Protein AF-0000000073405870 (afdb_homodimer)

Radius of gyration: 26.77 Å; Cα contacts (8 Å, |Δi|>4): 2106; chains: 2; bounding box: 63×82×64 Å

Sequence (888 aa):
MDEDVLTKNLIKQHTFRTWGKQKNWDPLVIKEGKGAYFYDSKGNKYLDFSSQFINVNLGYGNENVIKAIEKQL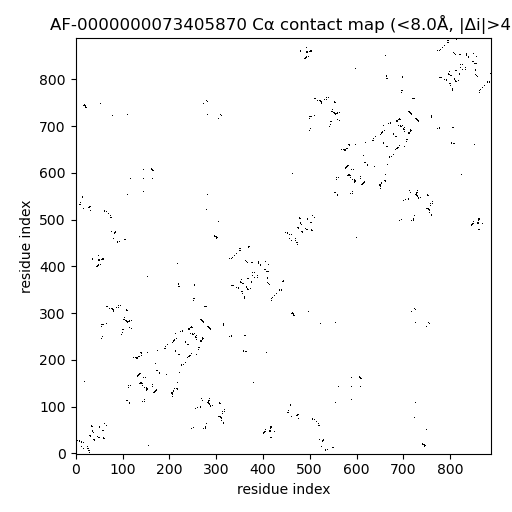ETLQYINPSLGVSIRAEASRALLEVMPKNITKFFFSTSGTEANEAAIKIIRLIKRPSFKILSRYRSYHGSTEGSISLTGDYRRWFVEPNIMPGVVRFPEPYCFRCPLKLKYPDCGIACANYVDYIIKQEKHVAGIIVEPITGTNGVIVPPKEYMPLLRKIAMENDVLFIADEVMTGWGRVGEWFAVNLWGVEPDILTTAKGASASYVPIGITGVSKEIGDFFEDNVFAHGHTFEAHPVSLAAIPAVISEYKRVNLLPHVREMGKYLGKRLNELKERHISIGDVRGVGLFWAVELVKDGKNTPFADYNDKYEGKPILLDLLAKKALESGVFVYNGPSWFIIAPPLVVEKEDIDKGVEALDKVIREADNQYRNMDEDVLTKNLIKQHTFRTWGKQKNWDPLVIKEGKGAYFYDSKGNKYLDFSSQFINVNLGYGNENVIKAIEKQLETLQYINPSLGVSIRAEASRALLEVMPKNITKFFFSTSGTEANEAAIKIIRLIKRPSFKILSRYRSYHGSTEGSISLTGDYRRWFVEPNIMPGVVRFPEPYCFRCPLKLKYPDCGIACANYVDYIIKQEKHVAGIIVEPITGTNGVIVPPKEYMPLLRKIAMENDVLFIADEVMTGWGRVGEWFAVNLWGVEPDILTTAKGASASYVPIGITGVSKEIGDFFEDNVFAHGHTFEAHPVSLAAIPAVISEYKRVNLLPHVREMGKYLGKRLNELKERHISIGDVRGVGLFWAVELVKDGKNTPFADYNDKYEGKPILLDLLAKKALESGVFVYNGPSWFIIAPPLVVEKEDIDKGVEALDKVIREADNQYRN

Organism: Sulfolobus acidocaldarius (strain ATCC 33909 / DSM 639 / JCM 8929 / NBRC 15157 / NCIMB 11770) (NCBI:txid330779)

Nearest PDB structures (foldseek):
  6jix-assembly2_C  TM=9.434E-01  e=3.822E-43  Bifidobacterium catenulatum PV20-2
  5g2p-assembly1_C  TM=9.297E-01  e=1.307E-42  Arthrobacter sp.
  8wqj-assembly1_B  TM=9.115E-01  e=2.966E-39  Shimia marina
  7qzj-assembly1_B  TM=9.170E-01  e=1.684E-37  Streptomyces sp. HPH0547
  7qzj-assembly1_A  TM=8.968E-01  e=9.379E-38  Streptomyces sp. HPH0547

InterPro domains:
  IPR005814 Aminotransferase class-III [PF00202] (27-435)
  IPR005814 Aminotransferase class-III [cd00610] (8-435)
  IPR015421 Pyridoxal phosphate-dependent transferase, major domain [G3DSA:3.40.640.10] (62-326)
  IPR015422 Pyridoxal phosphate-dependent transferase, small domain [G3DSA:3.90.1150.10] (13-433)
  IPR015424 Pyridoxal phosphate-dependent transferase [SSF53383] (21-437)

Secondary structure (DSSP, 8-state):
--HHHHHHHHHHHHBPPTTB-STT--PPEEEEEEBTEEEETT--EEEESSHHHHT-TT-B--HHHHHHHHHHHHH-S---TTSEEHHHHHHHHHHHHHS-TTEEEEEEESSHHHHHHHHHHHHHHHHTT--EEEEESS----SSHHHHHH--SGGGGGTTTSS-S-EEEE----GGG-TT---TTTT-SHHHHHHHHHHHHH--EEEEEE-SS--TTT--PPPTTHHHHHHHHHHHTT-EEEEE-TTTTTTTTSSSSGGGGGT---SEEEE-GGGGTTSS--EEEEEEHHHHHHHHHS-B----TTTT-HHHHTHHHHHHHHHHHTTHHHHHHHHHHHHHHHHHHHHHH-TTEEEEEEETTEEEEEEBSSTT--BS--HHHHHHT---HHHHHHHHHHHTTEE-EE-SSEEEE---TT--HHHHHHHHHHHHHHHHHHHHH---/--HHHHHHHHHHHHBPPTTB-STT--PPEEEEEEBTEEEETT--EEEESSHHHHT-TT-B--HHHHHHHHHHHHH-S---TTSEEHHHHHHHHHHHHHS-TTEEEEEEESSHHHHHHHHHHHHHHHHTT--EEEEESS----SSHHHHHH--SGGGGGTTTSS-S-EEEE----GGG-TT---TTTT-SHHHHHHHHHHHHH--EEEEEE-SS--TTT--PPPTTHHHHHHHHHHHTT-EEEEE-TTTTTTTTSSSSGGGGGT---SEEEE-GGGGTTSS--EEEEEEHHHHHHHHHS-B----TTTT-HHHHTHHHHHHHHHHHTTHHHHHHHHHHHHHHHHHHHHHH-TTEEEEEEETTEEEEEEBSSTT--BS--HHHHHHT---HHHHHHHHHHHTTEE-EE-SSEEEE---TT--HHHHHHHHHHHHHHHHHHHHH---

Solvent-accessible surface area (backbone atoms only — not comparable to full-atom values): 43371 Å² total; per-residue (Å²): 130,57,68,62,55,54,34,42,49,43,35,62,66,24,36,65,44,58,66,27,44,42,56,86,64,76,46,59,47,42,58,34,39,47,45,48,30,36,25,32,76,86,63,52,63,28,41,33,36,9,17,56,84,45,21,25,35,63,26,30,70,50,60,67,36,48,49,37,28,47,52,31,48,71,44,36,31,62,64,49,60,74,45,31,44,62,50,56,23,48,27,45,54,45,44,57,74,61,44,60,84,58,35,54,25,37,42,40,37,44,27,43,32,49,9,40,31,51,50,53,50,51,41,34,66,71,38,57,89,19,54,23,34,36,23,31,41,61,34,80,41,43,53,40,45,41,13,21,46,50,22,26,43,57,69,36,62,74,52,56,86,74,42,42,68,47,66,43,76,45,65,47,61,38,68,94,68,30,84,81,73,54,52,85,72,82,45,70,56,46,55,43,56,47,48,53,54,48,50,71,69,69,50,50,50,19,29,38,46,43,46,72,47,23,53,84,76,53,29,38,64,49,61,84,64,42,62,51,49,42,52,48,47,25,58,77,64,70,25,45,36,33,36,44,28,35,59,39,22,62,30,33,45,34,34,54,36,51,46,60,81,61,72,50,77,53,46,27,41,24,25,16,38,33,49,29,32,37,48,43,59,36,8,30,28,31,25,15,56,69,62,51,55,55,29,35,82,31,66,37,80,45,62,59,85,58,27,62,34,40,27,43,36,30,19,35,40,34,40,55,50,47,40,60,73,67,49,36,41,65,46,17,43,52,50,12,54,51,48,52,52,55,51,50,54,47,40,76,73,30,87,17,44,67,47,73,42,62,46,26,41,38,28,18,46,29,36,17,33,34,92,83,59,42,54,73,34,44,56,66,38,61,70,71,65,51,91,42,69,47,57,53,37,34,50,52,24,38,77,70,28,29,38,54,38,65,46,44,30,28,39,38,44,19,37,12,56,72,56,48,72,67,54,49,49,52,48,52,52,43,48,57,60,44,49,48,59,47,40,71,64,39,44,132,129,57,68,64,57,54,36,42,49,44,35,62,66,25,36,66,45,60,65,27,42,42,56,85,64,77,48,59,46,42,58,36,38,47,45,46,30,36,26,33,78,85,64,53,62,28,40,33,35,8,16,58,84,46,21,26,36,64,25,32,70,50,60,67,37,49,50,37,28,48,51,31,47,72,44,37,30,63,66,49,61,75,45,33,43,61,52,58,24,49,27,44,54,45,46,57,72,60,44,60,84,56,34,52,25,36,44,40,35,45,28,42,32,51,10,40,31,51,50,53,50,51,41,36,64,70,38,57,88,20,53,23,34,37,22,33,43,63,34,80,41,43,54,40,45,41,14,22,47,49,21,28,44,55,71,37,64,73,52,55,86,73,43,42,69,46,65,43,75,44,65,47,63,36,67,94,69,29,85,81,73,54,50,85,74,81,47,70,56,47,53,44,56,47,48,54,55,46,51,71,70,67,50,50,50,19,30,37,46,43,47,70,47,24,55,83,78,54,29,37,66,48,61,85,62,43,62,52,48,42,52,50,47,27,59,76,66,71,23,45,36,33,34,45,28,34,57,39,22,61,30,33,46,34,34,53,35,52,45,63,81,62,72,48,76,54,47,28,41,26,24,16,37,33,48,32,32,36,49,45,60,36,8,31,28,30,25,15,55,68,60,51,55,55,28,36,82,33,66,37,81,43,63,59,87,58,27,63,33,41,27,44,36,30,19,34,39,34,42,55,50,49,39,62,74,67,49,37,39,65,47,17,41,54,50,12,54,51,48,52,52,55,50,50,54,48,40,75,74,29,88,17,44,66,46,73,44,62,45,25,40,36,28,19,47,28,37,15,33,33,91,83,60,42,53,73,34,44,59,68,38,60,70,71,66,50,91,43,70,46,58,54,37,35,50,53,24,39,76,70,27,29,38,54,36,65,44,44,31,29,38,38,43,20,37,13,56,73,59,46,73,69,54,49,50,53,46,51,52,44,48,57,60,43,48,48,60,47,40,72,63,39,44,132

pLDDT: mean 97.73, std 2.88, range [52.06, 98.94]

Structure (mmCIF, N/CA/C/O backbone):
data_AF-0000000073405870-model_v1
#
loop_
_entity.id
_entity.type
_entity.pdbx_description
1 polymer 'Class-III aminotransferase'
#
loop_
_atom_site.group_PDB
_atom_site.id
_atom_site.type_symbol
_atom_site.label_atom_id
_atom_site.label_alt_id
_atom_site.label_comp_id
_atom_site.label_asym_id
_atom_site.label_entity_id
_atom_site.label_seq_id
_atom_site.pdbx_PDB_ins_code
_atom_site.Cartn_x
_atom_site.Cartn_y
_atom_site.Cartn_z
_atom_site.occupancy
_atom_site.B_iso_or_equiv
_atom_site.auth_seq_id
_atom_site.auth_comp_id
_atom_site.auth_asym_id
_atom_site.auth_atom_id
_atom_site.pdbx_PDB_model_num
ATOM 1 N N . MET A 1 1 ? -35.781 8.594 -5.875 1 52.06 1 MET A N 1
ATOM 2 C CA . MET A 1 1 ? -34.844 8.891 -4.773 1 52.06 1 MET A CA 1
ATOM 3 C C . MET A 1 1 ? -33.688 9.734 -5.258 1 52.06 1 MET A C 1
ATOM 5 O O . MET A 1 1 ? -33.156 9.516 -6.359 1 52.06 1 MET A O 1
ATOM 9 N N . ASP A 1 2 ? -33.281 10.844 -4.645 1 81.44 2 ASP A N 1
ATOM 10 C CA . ASP A 1 2 ? -32.188 11.773 -4.902 1 81.44 2 ASP A CA 1
ATOM 11 C C . ASP A 1 2 ? -30.875 11.039 -5.035 1 81.44 2 ASP A C 1
ATOM 13 O O . ASP A 1 2 ? -30.516 10.219 -4.188 1 81.44 2 ASP A O 1
ATOM 17 N N . GLU A 1 3 ? -30.406 11.008 -6.355 1 85.88 3 GLU A N 1
ATOM 18 C CA . GLU A 1 3 ? -29.172 10.312 -6.711 1 85.88 3 GLU A CA 1
ATOM 19 C C . GLU A 1 3 ? -28.109 10.492 -5.637 1 85.88 3 GLU A C 1
ATOM 21 O O . GLU A 1 3 ? -27.344 9.57 -5.355 1 85.88 3 GLU A O 1
ATOM 26 N N . ASP A 1 4 ? -28.203 11.555 -5.012 1 89.06 4 ASP A N 1
ATOM 27 C CA . ASP A 1 4 ? -27.234 11.836 -3.953 1 89.06 4 ASP A CA 1
ATOM 28 C C . ASP A 1 4 ? -27.516 10.992 -2.713 1 89.06 4 ASP A C 1
ATOM 30 O O . ASP A 1 4 ? -26.594 10.523 -2.049 1 89.06 4 ASP A O 1
ATOM 34 N N . VAL A 1 5 ? -28.797 10.859 -2.461 1 91.88 5 VAL A N 1
ATOM 35 C CA . VAL A 1 5 ? -29.188 10.086 -1.294 1 91.88 5 VAL A CA 1
ATOM 36 C C . VAL A 1 5 ? -28.812 8.617 -1.501 1 91.88 5 VAL A C 1
ATOM 38 O O . VAL A 1 5 ? -28.297 7.969 -0.59 1 91.88 5 VAL A O 1
ATOM 41 N N . LEU A 1 6 ? -29.047 8.188 -2.689 1 93.5 6 LEU A N 1
ATOM 42 C CA . LEU A 1 6 ? -28.703 6.805 -3.006 1 93.5 6 LEU A CA 1
ATOM 43 C C . LEU A 1 6 ? -27.188 6.598 -2.912 1 93.5 6 LEU A C 1
ATOM 45 O O . LEU A 1 6 ? -26.734 5.602 -2.348 1 93.5 6 LEU A O 1
ATOM 49 N N . THR A 1 7 ? -26.438 7.539 -3.479 1 95.38 7 THR A N 1
ATOM 50 C CA . THR A 1 7 ? -24.984 7.484 -3.439 1 95.38 7 THR A CA 1
ATOM 51 C C . THR A 1 7 ? -24.484 7.473 -1.998 1 95.38 7 THR A C 1
ATOM 53 O O . THR A 1 7 ? -23.672 6.625 -1.627 1 95.38 7 THR A O 1
ATOM 56 N N . LYS A 1 8 ? -24.969 8.336 -1.172 1 94.75 8 LYS A N 1
ATOM 57 C CA . LYS A 1 8 ? -24.594 8.438 0.233 1 94.75 8 LYS A CA 1
ATOM 58 C C . LYS A 1 8 ? -24.906 7.148 0.987 1 94.75 8 LYS A C 1
ATOM 60 O O . LYS A 1 8 ? -24.094 6.668 1.772 1 94.75 8 LYS A O 1
ATOM 65 N N . ASN A 1 9 ? -26.094 6.625 0.705 1 95.56 9 ASN A N 1
ATOM 66 C CA . ASN A 1 9 ? -26.516 5.414 1.397 1 95.56 9 ASN A CA 1
ATOM 67 C C . ASN A 1 9 ? -25.641 4.223 1.042 1 95.56 9 ASN A C 1
ATOM 69 O O . ASN A 1 9 ? -25.281 3.428 1.913 1 95.56 9 ASN A O 1
ATOM 73 N N . LEU A 1 10 ? -25.312 4.094 -0.218 1 97.25 10 LEU A N 1
ATOM 74 C CA . LEU A 1 10 ? -24.453 3 -0.66 1 97.25 10 LEU A CA 1
ATOM 75 C C . LEU A 1 10 ? -23.078 3.109 -0.038 1 97.25 10 LEU A C 1
ATOM 77 O O . LEU A 1 10 ? -22.5 2.107 0.392 1 97.25 10 LEU A O 1
ATOM 81 N N . ILE A 1 11 ? -22.578 4.32 0.015 1 97.62 11 ILE A N 1
ATOM 82 C CA . ILE A 1 11 ? -21.266 4.543 0.591 1 97.62 11 ILE A CA 1
ATOM 83 C C . ILE A 1 11 ? -21.281 4.203 2.08 1 97.62 11 ILE A C 1
ATOM 85 O O . ILE A 1 11 ? -20.438 3.445 2.564 1 97.62 11 ILE A O 1
ATOM 89 N N . LYS A 1 12 ? -22.25 4.652 2.82 1 97.06 12 LYS A N 1
ATOM 90 C CA . LYS A 1 12 ? -22.344 4.441 4.262 1 97.06 12 LYS A CA 1
ATOM 91 C C . LYS A 1 12 ? -22.5 2.959 4.59 1 97.06 12 LYS A C 1
ATOM 93 O O . LYS A 1 12 ? -21.938 2.471 5.574 1 97.06 12 LYS A O 1
ATOM 98 N N . GLN A 1 13 ? -23.25 2.312 3.746 1 97.38 13 GLN A N 1
ATOM 99 C CA . GLN A 1 13 ? -23.594 0.927 4.035 1 97.38 13 GLN A CA 1
ATOM 100 C C . GLN A 1 13 ? -22.469 -0.022 3.635 1 97.38 13 GLN A C 1
ATOM 102 O O . GLN A 1 13 ? -22.25 -1.048 4.285 1 97.38 13 GLN A O 1
ATOM 107 N N . HIS A 1 14 ? -21.703 0.371 2.594 1 98.5 14 HIS A N 1
ATOM 108 C CA . HIS A 1 14 ? -20.891 -0.674 1.977 1 98.5 14 HIS A CA 1
ATOM 109 C C . HIS A 1 14 ? -19.422 -0.262 1.899 1 98.5 14 HIS A C 1
ATOM 111 O O . HIS A 1 14 ? -18.609 -0.969 1.306 1 98.5 14 HIS A O 1
ATOM 117 N N . THR A 1 15 ? -19.047 0.858 2.449 1 98.31 15 THR A N 1
ATOM 118 C CA . THR A 1 15 ? -17.641 1.235 2.549 1 98.31 15 THR A CA 1
ATOM 119 C C . THR A 1 15 ? -17.297 1.717 3.959 1 98.31 15 THR A C 1
ATOM 121 O O . THR A 1 15 ? -18.203 1.992 4.754 1 98.31 15 THR A O 1
ATOM 124 N N . PHE A 1 16 ? -16.062 1.761 4.305 1 98.12 16 PHE A N 1
ATOM 125 C CA . PHE A 1 16 ? -15.633 2.139 5.645 1 98.12 16 PHE A CA 1
ATOM 126 C C . PHE A 1 16 ? -15.297 3.623 5.707 1 98.12 16 PHE A C 1
ATOM 128 O O . PHE A 1 16 ? -14.625 4.152 4.816 1 98.12 16 PHE A O 1
ATOM 135 N N . ARG A 1 17 ? -15.812 4.281 6.691 1 96.38 17 ARG A N 1
ATOM 136 C CA . ARG A 1 17 ? -15.195 5.52 7.156 1 96.38 17 ARG A CA 1
ATOM 137 C C . ARG A 1 17 ? -13.914 5.238 7.926 1 96.38 17 ARG A C 1
ATOM 139 O O . ARG A 1 17 ? -13.938 4.57 8.961 1 96.38 17 ARG A O 1
ATOM 146 N N . THR A 1 18 ? -12.828 5.758 7.551 1 96.31 18 THR A N 1
ATOM 147 C CA . THR A 1 18 ? -11.531 5.461 8.164 1 96.31 18 THR A CA 1
ATOM 148 C C . THR A 1 18 ? -11.359 6.242 9.461 1 96.31 18 THR A C 1
ATOM 150 O O . THR A 1 18 ? -11.945 7.316 9.633 1 96.31 18 THR A O 1
ATOM 153 N N . TRP A 1 19 ? -10.664 5.613 10.453 1 95.56 19 TRP A N 1
ATOM 154 C CA . TRP A 1 19 ? -10.25 6.188 11.727 1 95.56 19 TRP A CA 1
ATOM 155 C C . TRP A 1 19 ? -11.453 6.684 12.516 1 95.56 19 TRP A C 1
ATOM 157 O O . TRP A 1 19 ? -11.391 7.734 13.164 1 95.56 19 TRP A O 1
ATOM 167 N N . GLY A 1 20 ? -12.531 5.977 12.398 1 94.81 20 GLY A N 1
ATOM 168 C CA . GLY A 1 20 ? -13.719 6.391 13.125 1 94.81 20 GLY A CA 1
ATOM 169 C C . GLY A 1 20 ? -14.812 5.336 13.141 1 94.81 20 GLY A C 1
ATOM 170 O O . GLY A 1 20 ? -14.703 4.316 12.453 1 94.81 20 GLY A O 1
ATOM 171 N N . LYS A 1 21 ? -15.773 5.578 13.969 1 96.38 21 LYS A N 1
ATOM 172 C CA . LYS A 1 21 ? -16.984 4.77 13.953 1 96.38 21 LYS A CA 1
ATOM 173 C C . LYS A 1 21 ? -17.812 5.043 12.695 1 96.38 21 LYS A C 1
ATOM 175 O O . LYS A 1 21 ? -17.75 6.141 12.141 1 96.38 21 LYS A O 1
ATOM 180 N N . GLN A 1 22 ? -18.469 3.992 12.25 1 97.25 22 GLN A N 1
ATOM 181 C CA . GLN A 1 22 ? -19.234 4.141 11.016 1 97.25 22 GLN A CA 1
ATOM 182 C C . GLN A 1 22 ? -20.562 4.852 11.273 1 97.25 22 GLN A C 1
ATOM 184 O O . GLN A 1 22 ? -21.062 5.578 10.414 1 97.25 22 GLN A O 1
ATOM 189 N N . LYS A 1 23 ? -21.031 4.684 12.508 1 94.69 23 LYS A N 1
ATOM 190 C CA . LYS A 1 23 ? -22.328 5.234 12.859 1 94.69 23 LYS A CA 1
ATOM 191 C C . LYS A 1 23 ? -22.344 6.754 12.695 1 94.69 23 LYS A C 1
ATOM 193 O O . LYS A 1 23 ? -21.391 7.434 13.055 1 94.69 23 LYS A O 1
ATOM 198 N N . ASN A 1 24 ? -23.281 7.348 12.062 1 89.88 24 ASN A N 1
ATOM 199 C CA . ASN A 1 24 ? -23.578 8.766 11.922 1 89.88 24 ASN A CA 1
ATOM 200 C C . ASN A 1 24 ? -22.719 9.414 10.836 1 89.88 24 ASN A C 1
ATOM 202 O O . ASN A 1 24 ? -22.75 10.633 10.656 1 89.88 24 ASN A O 1
ATOM 206 N N . TRP A 1 25 ? -21.812 8.641 10.234 1 94 25 TRP A N 1
ATOM 207 C CA . TRP A 1 25 ? -21.109 9.164 9.062 1 94 25 TRP A CA 1
ATOM 208 C C . TRP A 1 25 ? -22.109 9.625 8 1 94 25 TRP A C 1
ATOM 210 O O . TRP A 1 25 ? -23.047 8.906 7.664 1 94 25 TRP A O 1
ATOM 220 N N . ASP A 1 26 ? -22.047 10.859 7.547 1 93.31 26 ASP A N 1
ATOM 221 C CA . ASP A 1 26 ? -22.891 11.445 6.504 1 93.31 26 ASP A CA 1
ATOM 222 C C . ASP A 1 26 ? -22.047 12.219 5.492 1 93.31 26 ASP A C 1
ATOM 224 O O . ASP A 1 26 ? -22 13.453 5.531 1 93.31 26 ASP A O 1
ATOM 228 N N . PRO A 1 27 ? -21.469 11.539 4.531 1 94.31 27 PRO A N 1
ATOM 229 C CA . PRO A 1 27 ? -20.5 12.18 3.643 1 94.31 27 PRO A CA 1
ATOM 230 C C . PRO A 1 27 ? -21.156 13.109 2.627 1 94.31 27 PRO A C 1
ATOM 232 O O . PRO A 1 27 ? -22.172 12.758 2.029 1 94.31 27 PRO A O 1
ATOM 235 N N . LEU A 1 28 ? -20.578 14.266 2.451 1 95.25 28 LEU A N 1
ATOM 236 C CA . LEU A 1 28 ? -20.938 15.164 1.361 1 95.25 28 LEU A CA 1
ATOM 237 C C . LEU A 1 28 ? -20.5 14.586 0.017 1 95.25 28 LEU A C 1
ATOM 239 O O . LEU A 1 28 ? -19.344 14.188 -0.151 1 95.25 28 LEU A O 1
ATOM 243 N N . VAL A 1 29 ? -21.375 14.516 -0.941 1 96.75 29 VAL A N 1
ATOM 244 C CA . VAL A 1 29 ? -21.062 13.922 -2.234 1 96.75 29 VAL A CA 1
ATOM 245 C C . VAL A 1 29 ? -20.469 14.977 -3.162 1 96.75 29 VAL A C 1
ATOM 247 O O . VAL A 1 29 ? -21.125 15.977 -3.469 1 96.75 29 VAL A O 1
ATOM 250 N N . ILE A 1 30 ? -19.266 14.734 -3.631 1 97.94 30 ILE A N 1
ATOM 251 C CA . ILE A 1 30 ? -18.531 15.68 -4.465 1 97.94 30 ILE A CA 1
ATOM 252 C C . ILE A 1 30 ? -18.609 15.234 -5.926 1 97.94 30 ILE A C 1
ATOM 254 O O . ILE A 1 30 ? -18.516 14.039 -6.227 1 97.94 30 ILE A O 1
ATOM 258 N N . LYS A 1 31 ? -18.656 16.188 -6.797 1 96.44 31 LYS A N 1
ATOM 259 C CA . LYS A 1 31 ? -18.859 15.891 -8.211 1 96.44 31 LYS A CA 1
ATOM 260 C C . LYS A 1 31 ? -17.609 16.188 -9.023 1 96.44 31 LYS A C 1
ATOM 262 O O . LYS A 1 31 ? -17.266 15.445 -9.953 1 96.44 31 LYS A O 1
ATOM 267 N N . GLU A 1 32 ? -16.984 17.25 -8.719 1 97.31 32 GLU A N 1
ATOM 268 C CA . GLU A 1 32 ? -15.836 17.672 -9.516 1 97.31 32 GLU A CA 1
ATOM 269 C C . GLU A 1 32 ? -14.93 18.609 -8.734 1 97.31 32 GLU A C 1
ATOM 271 O O . GLU A 1 32 ? -15.258 19.016 -7.617 1 97.31 32 GLU A O 1
ATOM 276 N N . GLY A 1 33 ? -13.727 18.844 -9.234 1 97.56 33 GLY A N 1
ATOM 277 C CA . GLY A 1 33 ? -12.781 19.797 -8.695 1 97.56 33 GLY A CA 1
ATOM 278 C C . GLY A 1 33 ? -12.023 20.562 -9.766 1 97.56 33 GLY A C 1
ATOM 279 O O . GLY A 1 33 ? -11.828 20.062 -10.867 1 97.56 33 GLY A O 1
ATOM 280 N N . LYS A 1 34 ? -11.648 21.766 -9.484 1 97.81 34 LYS A N 1
ATOM 281 C CA . LYS A 1 34 ? -10.875 22.625 -10.375 1 97.81 34 LYS A CA 1
ATOM 282 C C . LYS A 1 34 ? -10.023 23.625 -9.586 1 97.81 34 LYS A C 1
ATOM 284 O O . LYS A 1 34 ? -10.547 24.359 -8.742 1 97.81 34 LYS A O 1
ATOM 289 N N . GLY A 1 35 ? -8.758 23.641 -9.938 1 97.88 35 GLY A N 1
ATOM 290 C CA . GLY A 1 35 ? -7.883 24.531 -9.188 1 97.88 35 GLY A CA 1
ATOM 291 C C . GLY A 1 35 ? -7.848 24.234 -7.703 1 97.88 35 GLY A C 1
ATOM 292 O O . GLY A 1 35 ? -7.613 23.094 -7.305 1 97.88 35 GLY A O 1
ATOM 293 N N . ALA A 1 36 ? -8.125 25.25 -6.902 1 98.69 36 ALA A N 1
ATOM 294 C CA . ALA A 1 36 ? -8.078 25.078 -5.453 1 98.69 36 ALA A CA 1
ATOM 295 C C . ALA A 1 36 ? -9.469 24.797 -4.891 1 98.69 36 ALA A C 1
ATOM 297 O O . ALA A 1 36 ? -9.672 24.859 -3.676 1 98.69 36 ALA A O 1
ATOM 298 N N . TYR A 1 37 ? -10.438 24.422 -5.824 1 98.69 37 TYR A N 1
ATOM 299 C CA . TYR A 1 37 ? -11.828 24.281 -5.391 1 98.69 37 TYR A CA 1
ATOM 300 C C . TYR A 1 37 ? -12.391 22.922 -5.793 1 98.69 37 TYR A C 1
ATOM 302 O O . TYR A 1 37 ? -11.914 22.312 -6.746 1 98.69 37 TYR A O 1
ATOM 310 N N . PHE A 1 38 ? -13.281 22.438 -5.02 1 98.44 38 PHE A N 1
ATOM 311 C CA . PHE A 1 38 ? -14.117 21.312 -5.434 1 98.44 38 PHE A CA 1
ATOM 312 C C . PHE A 1 38 ? -15.594 21.641 -5.258 1 98.44 38 PHE A C 1
ATOM 314 O O . PHE A 1 38 ? -15.945 22.641 -4.625 1 98.44 38 PHE A O 1
ATOM 321 N N . TYR A 1 39 ? -16.484 20.875 -5.859 1 98.25 39 TYR A N 1
ATOM 322 C CA . TYR A 1 39 ? -17.906 21.156 -5.969 1 98.25 39 TYR A CA 1
ATOM 323 C C . TYR A 1 39 ? -18.734 19.938 -5.621 1 98.25 39 TYR A C 1
ATOM 325 O O . TYR A 1 39 ? -18.391 18.812 -6.008 1 98.25 39 TYR A O 1
ATOM 333 N N . ASP A 1 40 ? -19.797 20.172 -4.867 1 96.88 40 ASP A N 1
ATOM 334 C CA . ASP A 1 40 ? -20.672 19.047 -4.555 1 96.88 40 ASP A CA 1
ATOM 335 C C . ASP A 1 40 ? -21.703 18.844 -5.652 1 96.88 40 ASP A C 1
ATOM 337 O O . ASP A 1 40 ? -21.672 19.516 -6.68 1 96.88 40 ASP A O 1
ATOM 341 N N . SER A 1 41 ? -22.516 17.859 -5.457 1 91.94 41 SER A N 1
ATOM 342 C CA . SER A 1 41 ? -23.469 17.438 -6.477 1 91.94 41 SER A CA 1
ATOM 343 C C . SER A 1 41 ? -24.531 18.516 -6.707 1 91.94 41 SER A C 1
ATOM 345 O O . SER A 1 41 ? -25.219 18.5 -7.727 1 91.94 41 SER A O 1
ATOM 347 N N . LYS A 1 42 ? -24.688 19.484 -5.805 1 92.75 42 LYS A N 1
ATOM 348 C CA . LYS A 1 42 ? -25.672 20.562 -5.934 1 92.75 42 LYS A CA 1
ATOM 349 C C . LYS A 1 42 ? -25.031 21.812 -6.52 1 92.75 42 LYS A C 1
ATOM 351 O O . LYS A 1 42 ? -25.719 22.828 -6.727 1 92.75 42 LYS A O 1
ATOM 356 N N . GLY A 1 43 ? -23.766 21.781 -6.691 1 94.94 43 GLY A N 1
ATOM 357 C CA . GLY A 1 43 ? -23.078 22.891 -7.32 1 94.94 43 GLY A CA 1
ATOM 358 C C . GLY A 1 43 ? -22.438 23.844 -6.324 1 94.94 43 GLY A C 1
ATOM 359 O O . GLY A 1 43 ? -21.859 24.859 -6.711 1 94.94 43 GLY A O 1
ATOM 360 N N . ASN A 1 44 ? -22.547 23.562 -5.027 1 97.75 44 ASN A N 1
ATOM 361 C CA . ASN A 1 44 ? -21.859 24.375 -4.031 1 97.75 44 ASN A CA 1
ATOM 362 C C . ASN A 1 44 ? -20.344 24.266 -4.176 1 97.75 44 ASN A C 1
ATOM 364 O O . ASN A 1 44 ? -19.812 23.188 -4.43 1 97.75 44 ASN A O 1
ATOM 368 N N . LYS A 1 45 ? -19.781 25.391 -4.012 1 98.25 45 LYS A N 1
ATOM 369 C CA . LYS A 1 45 ? -18.344 25.516 -4.199 1 98.25 45 LYS A CA 1
ATOM 370 C C . LYS A 1 45 ? -17.609 25.547 -2.857 1 98.25 45 LYS A C 1
ATOM 372 O O . LYS A 1 45 ? -18.031 26.25 -1.936 1 98.25 45 LYS A O 1
ATOM 377 N N . TYR A 1 46 ? -16.484 24.781 -2.781 1 98.75 46 TYR A N 1
ATOM 378 C CA . TYR A 1 46 ? -15.695 24.719 -1.554 1 98.75 46 TYR A CA 1
ATOM 379 C C . TYR A 1 46 ? -14.227 25 -1.835 1 98.75 46 TYR A C 1
ATOM 381 O O . TYR A 1 46 ? -13.617 24.359 -2.697 1 98.75 46 TYR A O 1
ATOM 389 N N . LEU A 1 47 ? -13.672 25.984 -1.127 1 98.88 47 LEU A N 1
ATOM 390 C CA . LEU A 1 47 ? -12.227 26.188 -1.146 1 98.88 47 LEU A CA 1
ATOM 391 C C . LEU A 1 47 ? -11.523 25.094 -0.354 1 98.88 47 LEU A C 1
ATOM 393 O O . LEU A 1 47 ? -11.836 24.859 0.815 1 98.88 47 LEU A O 1
ATOM 397 N N . ASP A 1 48 ? -10.656 24.406 -1.011 1 98.81 48 ASP A N 1
ATOM 398 C CA . ASP A 1 48 ? -9.812 23.438 -0.31 1 98.81 48 ASP A CA 1
ATOM 399 C C . ASP A 1 48 ? -8.656 24.141 0.409 1 98.81 48 ASP A C 1
ATOM 401 O O . ASP A 1 48 ? -7.609 24.391 -0.186 1 98.81 48 ASP A O 1
ATOM 405 N N . PHE A 1 49 ? -8.812 24.344 1.646 1 98.88 49 PHE A N 1
ATOM 406 C CA . PHE A 1 49 ? -7.848 25.156 2.373 1 98.88 49 PHE A CA 1
ATOM 407 C C . PHE A 1 49 ? -6.852 24.281 3.121 1 98.88 49 PHE A C 1
ATOM 409 O O . PHE A 1 49 ? -6.062 24.781 3.93 1 98.88 49 PHE A O 1
ATOM 416 N N . SER A 1 50 ? -6.852 22.969 2.828 1 98.69 50 SER A N 1
ATOM 417 C CA . SER A 1 50 ? -5.871 22.062 3.412 1 98.69 50 SER A CA 1
ATOM 418 C C . SER A 1 50 ? -5.395 21.031 2.389 1 98.69 50 SER A C 1
ATOM 420 O O . SER A 1 50 ? -4.738 20.047 2.746 1 98.69 50 SER A O 1
ATOM 422 N N . SER A 1 51 ? -5.812 21.219 1.098 1 98.5 51 SER A N 1
ATOM 423 C CA . SER A 1 51 ? -5.473 20.234 0.071 1 98.5 51 SER A CA 1
ATOM 424 C C . SER A 1 51 ? -5.953 18.844 0.454 1 98.5 51 SER A C 1
ATOM 426 O O . SER A 1 51 ? -5.234 17.859 0.271 1 98.5 51 SER A O 1
ATOM 428 N N . GLN A 1 52 ? -7.141 18.812 1.042 1 97.62 52 GLN A N 1
ATOM 429 C CA . GLN A 1 52 ? -7.68 17.547 1.539 1 97.62 52 GLN A CA 1
ATOM 430 C C . GLN A 1 52 ? -6.828 17 2.682 1 97.62 52 GLN A C 1
ATOM 432 O O . GLN A 1 52 ? -6.715 17.625 3.736 1 97.62 52 GLN A O 1
ATOM 437 N N . PHE A 1 53 ? -6.066 15.93 2.516 1 96.56 53 PHE A N 1
ATOM 438 C CA . PHE A 1 53 ? -5.098 15.43 3.484 1 96.56 53 PHE A CA 1
ATOM 439 C C . PHE A 1 53 ? -3.689 15.891 3.135 1 96.56 53 PHE A C 1
ATOM 441 O O . PHE A 1 53 ? -2.754 15.094 3.115 1 96.56 53 PHE A O 1
ATOM 448 N N . ILE A 1 54 ? -3.605 17.188 2.75 1 97.88 54 ILE A N 1
ATOM 449 C CA . ILE A 1 54 ? -2.322 17.812 2.453 1 97.88 54 ILE A CA 1
ATOM 450 C C . ILE A 1 54 ? -1.647 17.078 1.294 1 97.88 54 ILE A C 1
ATOM 452 O O . ILE A 1 54 ? -0.472 16.719 1.382 1 97.88 54 ILE A O 1
ATOM 456 N N . ASN A 1 55 ? -2.432 16.891 0.183 1 97.38 55 ASN A N 1
ATOM 457 C CA . ASN A 1 55 ? -1.835 16.031 -0.836 1 97.38 55 ASN A CA 1
ATOM 458 C C . ASN A 1 55 ? -2.184 16.516 -2.244 1 97.38 55 ASN A C 1
ATOM 460 O O . ASN A 1 55 ? -1.565 16.078 -3.221 1 97.38 55 ASN A O 1
ATOM 464 N N . VAL A 1 56 ? -3.15 17.422 -2.418 1 98.12 56 VAL A N 1
ATOM 465 C CA . VAL A 1 56 ? -3.51 17.891 -3.75 1 98.12 56 VAL A CA 1
ATOM 466 C C . VAL A 1 56 ? -2.732 19.172 -4.07 1 98.12 56 VAL A C 1
ATOM 468 O O . VAL A 1 56 ? -3.328 20.219 -4.328 1 98.12 56 VAL A O 1
ATOM 471 N N . ASN A 1 57 ? -1.446 18.984 -4.223 1 98.44 57 ASN A N 1
ATOM 472 C CA . ASN A 1 57 ? -0.516 20.109 -4.32 1 98.44 57 ASN A CA 1
ATOM 473 C C . ASN A 1 57 ? -0.776 20.938 -5.57 1 98.44 57 ASN A C 1
ATOM 475 O O . ASN A 1 57 ? -0.767 22.172 -5.516 1 98.44 57 ASN A O 1
ATOM 479 N N . LEU A 1 58 ? -1.072 20.328 -6.703 1 98.62 58 LEU A N 1
ATOM 480 C CA . LEU A 1 58 ? -1.26 21.047 -7.961 1 98.62 58 LEU A CA 1
ATOM 481 C C . LEU A 1 58 ? -2.73 21.391 -8.18 1 98.62 58 LEU A C 1
ATOM 483 O O . LEU A 1 58 ? -3.119 21.812 -9.266 1 98.62 58 LEU A O 1
ATOM 487 N N . GLY A 1 59 ? -3.537 21.203 -7.113 1 98.44 59 GLY A N 1
ATOM 488 C CA . GLY A 1 59 ? -4.965 21.438 -7.258 1 98.44 59 GLY A CA 1
ATOM 489 C C . GLY A 1 59 ? -5.652 20.391 -8.109 1 98.44 59 GLY A C 1
ATOM 490 O O . GLY A 1 59 ? -5.074 19.328 -8.398 1 98.44 59 GLY A O 1
ATOM 491 N N . TYR A 1 60 ? -6.906 20.688 -8.445 1 98.44 60 TYR A N 1
ATOM 492 C CA . TYR A 1 60 ? -7.742 19.766 -9.211 1 98.44 60 TYR A CA 1
ATOM 493 C C . TYR A 1 60 ? -7.719 20.094 -10.695 1 98.44 60 TYR A C 1
ATOM 495 O O . TYR A 1 60 ? -7.691 21.281 -11.07 1 98.44 60 TYR A O 1
ATOM 503 N N . GLY A 1 61 ? -7.664 19.078 -11.492 1 98.25 61 GLY A N 1
ATOM 504 C CA . GLY A 1 61 ? -7.938 19.234 -12.914 1 98.25 61 GLY A CA 1
ATOM 505 C C . GLY A 1 61 ? -6.734 19.719 -13.703 1 98.25 61 GLY A C 1
ATOM 506 O O . GLY A 1 61 ? -6.887 20.328 -14.758 1 98.25 61 GLY A O 1
ATOM 507 N N . ASN A 1 62 ? -5.512 19.547 -13.219 1 98.56 62 ASN A N 1
ATOM 508 C CA . ASN A 1 62 ? -4.348 19.906 -14.023 1 98.56 62 ASN A CA 1
ATOM 509 C C . ASN A 1 62 ? -4.27 19.078 -15.305 1 98.56 62 ASN A C 1
ATOM 511 O O . ASN A 1 62 ? -3.963 17.875 -15.25 1 98.56 62 ASN A O 1
ATOM 515 N N . GLU A 1 63 ? -4.414 19.688 -16.406 1 98.31 63 GLU A N 1
ATOM 516 C CA . GLU A 1 63 ? -4.578 19 -17.688 1 98.31 63 GLU A CA 1
ATOM 517 C C . GLU A 1 63 ? -3.281 18.312 -18.109 1 98.31 63 GLU A C 1
ATOM 519 O O . GLU A 1 63 ? -3.309 17.234 -18.703 1 98.31 63 GLU A O 1
ATOM 524 N N . ASN A 1 64 ? -2.168 18.953 -17.875 1 98.44 64 ASN A N 1
ATOM 525 C CA . ASN A 1 64 ? -0.886 18.391 -18.281 1 98.44 64 ASN A CA 1
ATOM 526 C C . ASN A 1 64 ? -0.602 17.078 -17.578 1 98.44 64 ASN A C 1
ATOM 528 O O . ASN A 1 64 ? -0.153 16.109 -18.203 1 98.44 64 ASN A O 1
ATOM 532 N N . VAL A 1 65 ? -0.853 17.016 -16.297 1 98.81 65 VAL A N 1
ATOM 533 C CA . VAL A 1 65 ? -0.627 15.805 -15.531 1 98.81 65 VAL A CA 1
ATOM 534 C C . VAL A 1 65 ? -1.626 14.727 -15.961 1 98.81 65 VAL A C 1
ATOM 536 O O . VAL A 1 65 ? -1.256 13.57 -16.156 1 98.81 65 VAL A O 1
ATOM 539 N N . ILE A 1 66 ? -2.91 15.117 -16.141 1 98.88 66 ILE A N 1
ATOM 540 C CA . ILE A 1 66 ? -3.953 14.188 -16.562 1 98.88 66 ILE A CA 1
ATOM 541 C C . ILE A 1 66 ? -3.574 13.57 -17.906 1 98.88 66 ILE A C 1
ATOM 543 O O . ILE A 1 66 ? -3.627 12.344 -18.062 1 98.88 66 ILE A O 1
ATOM 547 N N . LYS A 1 67 ? -3.133 14.344 -18.828 1 98.81 67 LYS A N 1
ATOM 548 C CA . LYS A 1 67 ? -2.795 13.867 -20.172 1 98.81 67 LYS A CA 1
ATOM 549 C C . LYS A 1 67 ? -1.605 12.914 -20.125 1 98.81 67 LYS A C 1
ATOM 551 O O . LYS A 1 67 ? -1.547 11.953 -20.906 1 98.81 67 LYS A O 1
ATOM 556 N N . ALA A 1 68 ? -0.628 13.188 -19.297 1 98.88 68 ALA A N 1
ATOM 557 C CA . ALA A 1 68 ? 0.523 12.297 -19.156 1 98.88 68 ALA A CA 1
ATOM 558 C C . ALA A 1 68 ? 0.096 10.914 -18.672 1 98.88 68 ALA A C 1
ATOM 560 O O . ALA A 1 68 ? 0.594 9.898 -19.156 1 98.88 68 ALA A O 1
ATOM 561 N N . ILE A 1 69 ? -0.813 10.867 -17.719 1 98.88 69 ILE A N 1
ATOM 562 C CA . ILE A 1 69 ? -1.309 9.602 -17.172 1 98.88 69 ILE A CA 1
ATOM 563 C C . ILE A 1 69 ? -2.123 8.867 -18.234 1 98.88 69 ILE A C 1
ATOM 565 O O . ILE A 1 69 ? -1.97 7.66 -18.422 1 98.88 69 ILE A O 1
ATOM 569 N N . GLU A 1 70 ? -2.979 9.625 -18.953 1 98.88 70 GLU A N 1
ATOM 570 C CA . GLU A 1 70 ? -3.801 9.031 -20 1 98.88 70 GLU A CA 1
ATOM 571 C C . GLU A 1 70 ? -2.938 8.43 -21.109 1 98.88 70 GLU A C 1
ATOM 573 O O . GLU A 1 70 ? -3.221 7.332 -21.594 1 98.88 70 GLU A O 1
ATOM 578 N N . LYS A 1 71 ? -1.92 9.141 -21.5 1 98.69 71 LYS A N 1
ATOM 579 C CA . LYS A 1 71 ? -1.024 8.648 -22.531 1 98.69 71 LYS A CA 1
ATOM 580 C C . LYS A 1 71 ? -0.398 7.312 -22.141 1 98.69 71 LYS A C 1
ATOM 582 O O . LYS A 1 71 ? -0.324 6.391 -22.953 1 98.69 71 LYS A O 1
ATOM 587 N N . GLN A 1 72 ? 0.067 7.199 -20.938 1 98.62 72 GLN A N 1
ATOM 588 C CA . GLN A 1 72 ? 0.652 5.949 -20.469 1 98.62 72 GLN A CA 1
ATOM 589 C C . GLN A 1 72 ? -0.385 4.828 -20.453 1 98.62 72 GLN A C 1
ATOM 591 O O . GLN A 1 72 ? -0.079 3.686 -20.781 1 98.62 72 GLN A O 1
ATOM 596 N N . LEU A 1 73 ? -1.617 5.137 -19.984 1 98.56 73 LEU A N 1
ATOM 597 C CA . LEU A 1 73 ? -2.711 4.172 -19.969 1 98.56 73 LEU A CA 1
ATOM 598 C C . LEU A 1 73 ? -2.955 3.596 -21.359 1 98.56 73 LEU A C 1
ATOM 600 O O . LEU A 1 73 ? -3.262 2.41 -21.5 1 98.56 73 LEU A O 1
ATOM 604 N N . GLU A 1 74 ? -2.809 4.402 -22.328 1 97.94 74 GLU A N 1
ATOM 605 C CA . GLU A 1 74 ? -3.078 3.992 -23.703 1 97.94 74 GLU A CA 1
ATOM 606 C C . GLU A 1 74 ? -1.91 3.199 -24.281 1 97.94 74 GLU A C 1
ATOM 608 O O . GLU A 1 74 ? -2.098 2.375 -25.172 1 97.94 74 GLU A O 1
ATOM 613 N N . THR A 1 75 ? -0.732 3.416 -23.766 1 97 75 THR A N 1
ATOM 614 C CA . THR A 1 75 ? 0.477 2.82 -24.328 1 97 75 THR A CA 1
ATOM 615 C C . THR A 1 75 ? 0.745 1.454 -23.703 1 97 75 THR A C 1
ATOM 617 O O . THR A 1 75 ? 0.89 0.458 -24.422 1 97 75 THR A O 1
ATOM 620 N N . LEU A 1 76 ? 0.837 1.386 -22.406 1 98 76 LEU A N 1
ATOM 621 C CA . LEU A 1 76 ? 1.145 0.186 -21.641 1 98 76 LEU A CA 1
ATOM 622 C C . LEU A 1 76 ? 0.698 0.34 -20.188 1 98 76 LEU A C 1
ATOM 624 O O . LEU A 1 76 ? 1.29 1.112 -19.438 1 98 76 LEU A O 1
ATOM 628 N N . GLN A 1 77 ? -0.254 -0.445 -19.812 1 98.12 77 GLN A N 1
ATOM 629 C CA . GLN A 1 77 ? -0.903 -0.279 -18.516 1 98.12 77 GLN A CA 1
ATOM 630 C C . GLN A 1 77 ? -0.084 -0.926 -17.406 1 98.12 77 GLN A C 1
ATOM 632 O O . GLN A 1 77 ? 0.01 -0.385 -16.297 1 98.12 77 GLN A O 1
ATOM 637 N N . TYR A 1 78 ? 0.491 -2.031 -17.703 1 98.19 78 TYR A N 1
ATOM 638 C CA . TYR A 1 78 ? 1.229 -2.783 -16.688 1 98.19 78 TYR A CA 1
ATOM 639 C C . TYR A 1 78 ? 2.344 -3.604 -17.328 1 98.19 78 TYR A C 1
ATOM 641 O O . TYR A 1 78 ? 2.197 -4.098 -18.453 1 98.19 78 TYR A O 1
ATOM 649 N N . ILE A 1 79 ? 3.395 -3.729 -16.609 1 97.25 79 ILE A N 1
ATOM 650 C CA . ILE A 1 79 ? 4.422 -4.703 -16.953 1 97.25 79 ILE A CA 1
ATOM 651 C C . ILE A 1 79 ? 5.156 -5.152 -15.695 1 97.25 79 ILE A C 1
ATOM 653 O O . ILE A 1 79 ? 5.316 -4.371 -14.75 1 97.25 79 ILE A O 1
ATOM 657 N N . ASN A 1 80 ? 5.543 -6.363 -15.648 1 96.38 80 ASN A N 1
ATOM 658 C CA . ASN A 1 80 ? 6.289 -6.953 -14.539 1 96.38 80 ASN A CA 1
ATOM 659 C C . ASN A 1 80 ? 7.488 -6.094 -14.148 1 96.38 80 ASN A C 1
ATOM 661 O O . ASN A 1 80 ? 8.273 -5.691 -15.008 1 96.38 80 ASN A O 1
ATOM 665 N N . PRO A 1 81 ? 7.699 -5.891 -12.844 1 94.5 81 PRO A N 1
ATOM 666 C CA . PRO A 1 81 ? 8.773 -5 -12.398 1 94.5 81 PRO A CA 1
ATOM 667 C C . PRO A 1 81 ? 10.156 -5.516 -12.773 1 94.5 81 PRO A C 1
ATOM 669 O O . PRO A 1 81 ? 11.133 -4.758 -12.742 1 94.5 81 PRO A O 1
ATOM 672 N N . SER A 1 82 ? 10.305 -6.785 -13.078 1 94.38 82 SER A N 1
ATOM 673 C CA . SER A 1 82 ? 11.602 -7.316 -13.484 1 94.38 82 SER A CA 1
ATOM 674 C C . SER A 1 82 ? 11.953 -6.883 -14.906 1 94.38 82 SER A C 1
ATOM 676 O O . SER A 1 82 ? 13.109 -6.988 -15.328 1 94.38 82 SER A O 1
ATOM 678 N N . LEU A 1 83 ? 10.93 -6.402 -15.656 1 96.19 83 LEU A N 1
ATOM 679 C CA . LEU A 1 83 ? 11.125 -5.891 -17 1 96.19 83 LEU A CA 1
ATOM 680 C C . LEU A 1 83 ? 11.25 -4.371 -17 1 96.19 83 LEU A C 1
ATOM 682 O O . LEU A 1 83 ? 11.055 -3.732 -15.961 1 96.19 83 LEU A O 1
ATOM 686 N N . GLY A 1 84 ? 11.734 -3.848 -18.156 1 95.62 84 GLY A N 1
ATOM 687 C CA . GLY A 1 84 ? 11.93 -2.41 -18.266 1 95.62 84 GLY A CA 1
ATOM 688 C C . GLY A 1 84 ? 10.844 -1.718 -19.062 1 95.62 84 GLY A C 1
ATOM 689 O O . GLY A 1 84 ? 10.227 -2.326 -19.938 1 95.62 84 GLY A O 1
ATOM 690 N N . VAL A 1 85 ? 10.594 -0.561 -18.734 1 96.81 85 VAL A N 1
ATOM 691 C CA . VAL A 1 85 ? 9.711 0.325 -19.5 1 96.81 85 VAL A CA 1
ATOM 692 C C . VAL A 1 85 ? 10.266 1.749 -19.469 1 96.81 85 VAL A C 1
ATOM 694 O O . VAL A 1 85 ? 10.828 2.184 -18.469 1 96.81 85 VAL A O 1
ATOM 697 N N . SER A 1 86 ? 10.102 2.502 -20.516 1 97.44 86 SER A N 1
ATOM 698 C CA . SER A 1 86 ? 10.711 3.816 -20.672 1 97.44 86 SER A CA 1
ATOM 699 C C . SER A 1 86 ? 10.258 4.777 -19.578 1 97.44 86 SER A C 1
ATOM 701 O O . SER A 1 86 ? 11.039 5.609 -19.109 1 97.44 86 SER A O 1
ATOM 703 N N . ILE A 1 87 ? 9.023 4.684 -19.188 1 98.38 87 ILE A N 1
ATOM 704 C CA . ILE A 1 87 ? 8.469 5.641 -18.234 1 98.38 87 ILE A CA 1
ATOM 705 C C . ILE A 1 87 ? 9.164 5.484 -16.875 1 98.38 87 ILE A C 1
ATOM 707 O O . ILE A 1 87 ? 9.289 6.449 -16.125 1 98.38 87 ILE A O 1
ATOM 711 N N . ARG A 1 88 ? 9.617 4.32 -16.531 1 98.31 88 ARG A N 1
ATOM 712 C CA . ARG A 1 88 ? 10.367 4.121 -15.297 1 98.31 88 ARG A CA 1
ATOM 713 C C . ARG A 1 88 ? 11.688 4.879 -15.328 1 98.31 88 ARG A C 1
ATOM 715 O O . ARG A 1 88 ? 12.086 5.484 -14.328 1 98.31 88 ARG A O 1
ATOM 722 N N . ALA A 1 89 ? 12.352 4.82 -16.422 1 98.19 89 ALA A N 1
ATOM 723 C CA . ALA A 1 89 ? 13.586 5.578 -16.609 1 98.19 89 ALA A CA 1
ATOM 724 C C . ALA A 1 89 ? 13.328 7.078 -16.547 1 98.19 89 ALA A C 1
ATOM 726 O O . ALA A 1 89 ? 14.086 7.82 -15.922 1 98.19 89 ALA A O 1
ATOM 727 N N . GLU A 1 90 ? 12.289 7.496 -17.219 1 98.56 90 GLU A N 1
ATOM 728 C CA . GLU A 1 90 ? 11.938 8.914 -17.25 1 98.56 90 GLU A CA 1
ATOM 729 C C . GLU A 1 90 ? 11.609 9.43 -15.844 1 98.56 90 GLU A C 1
ATOM 731 O O . GLU A 1 90 ? 12.031 10.523 -15.469 1 98.56 90 GLU A O 1
ATOM 736 N N . ALA A 1 91 ? 10.875 8.625 -15.133 1 98.81 91 ALA A N 1
ATOM 737 C CA . ALA A 1 91 ? 10.539 9 -13.758 1 98.81 91 ALA A CA 1
ATOM 738 C C . ALA A 1 91 ? 11.789 9.117 -12.898 1 98.81 91 ALA A C 1
ATOM 740 O O . ALA A 1 91 ? 11.93 10.062 -12.125 1 98.81 91 ALA A O 1
ATOM 741 N N . SER A 1 92 ? 12.664 8.164 -13 1 98.62 92 SER A N 1
ATOM 742 C CA . SER A 1 92 ? 13.906 8.188 -12.234 1 98.62 92 SER A CA 1
ATOM 743 C C . SER A 1 92 ? 14.75 9.414 -12.57 1 98.62 92 SER A C 1
ATOM 745 O O . SER A 1 92 ? 15.297 10.055 -11.68 1 98.62 92 SER A O 1
ATOM 747 N N . ARG A 1 93 ? 14.836 9.695 -13.844 1 98.44 93 ARG A N 1
ATOM 748 C CA . ARG A 1 93 ? 15.586 10.867 -14.281 1 98.44 93 ARG A CA 1
ATOM 749 C C . ARG A 1 93 ? 15 12.141 -13.695 1 98.44 93 ARG A C 1
ATOM 751 O O . ARG A 1 93 ? 15.734 13.016 -13.227 1 98.44 93 ARG A O 1
ATOM 758 N N . ALA A 1 94 ? 13.719 12.234 -13.781 1 98.88 94 ALA A N 1
ATOM 759 C CA . ALA A 1 94 ? 13.047 13.406 -13.234 1 98.88 94 ALA A CA 1
ATOM 760 C C . ALA A 1 94 ? 13.305 13.539 -11.742 1 98.88 94 ALA A C 1
ATOM 762 O O . ALA A 1 94 ? 13.539 14.648 -11.242 1 98.88 94 ALA A O 1
ATOM 763 N N . LEU A 1 95 ? 13.258 12.453 -11.016 1 98.94 95 LEU A N 1
ATOM 764 C CA . LEU A 1 95 ? 13.477 12.469 -9.57 1 98.94 95 LEU A CA 1
ATOM 765 C C . LEU A 1 95 ? 14.898 12.922 -9.25 1 98.94 95 LEU A C 1
ATOM 767 O O . LEU A 1 95 ? 15.117 13.648 -8.273 1 98.94 95 LEU A O 1
ATOM 771 N N . LEU A 1 96 ? 15.844 12.5 -10.023 1 98.75 96 LEU A N 1
ATOM 772 C CA . LEU A 1 96 ? 17.234 12.867 -9.797 1 98.75 96 LEU A CA 1
ATOM 773 C C . LEU A 1 96 ? 17.422 14.383 -9.883 1 98.75 96 LEU A C 1
ATOM 775 O O . LEU A 1 96 ? 18.375 14.93 -9.312 1 98.75 96 LEU A O 1
ATOM 779 N N . GLU A 1 97 ? 16.516 15.062 -10.516 1 98.31 97 GLU A N 1
ATOM 780 C CA . GLU A 1 97 ? 16.609 16.5 -10.68 1 98.31 97 GLU A CA 1
ATOM 781 C C . GLU A 1 97 ? 16.188 17.234 -9.414 1 98.31 97 GLU A C 1
ATOM 783 O O . GLU A 1 97 ? 16.609 18.359 -9.164 1 98.31 97 GLU A O 1
ATOM 788 N N . VAL A 1 98 ? 15.359 16.594 -8.641 1 98.69 98 VAL A N 1
ATOM 789 C CA . VAL A 1 98 ? 14.719 17.391 -7.605 1 98.69 98 VAL A CA 1
ATOM 790 C C . VAL A 1 98 ? 15.055 16.812 -6.23 1 98.69 98 VAL A C 1
ATOM 792 O O . VAL A 1 98 ? 14.984 17.516 -5.219 1 98.69 98 VAL A O 1
ATOM 795 N N . MET A 1 99 ? 15.469 15.555 -6.148 1 98.69 99 MET A N 1
ATOM 796 C CA . MET A 1 99 ? 15.828 14.922 -4.883 1 98.69 99 MET A CA 1
ATOM 797 C C . MET A 1 99 ? 17.125 15.516 -4.324 1 98.69 99 MET A C 1
ATOM 799 O O . MET A 1 99 ? 17.922 16.062 -5.074 1 98.69 99 MET A O 1
ATOM 803 N N . PRO A 1 100 ? 17.25 15.438 -2.881 1 98.38 100 PRO A N 1
ATOM 804 C CA . PRO A 1 100 ? 18.594 15.703 -2.387 1 98.38 100 PRO A CA 1
ATOM 805 C C . PRO A 1 100 ? 19.672 14.945 -3.174 1 98.38 100 PRO A C 1
ATOM 807 O O . PRO A 1 100 ? 19.453 13.797 -3.576 1 98.38 100 PRO A O 1
ATOM 810 N N . LYS A 1 101 ? 20.828 15.531 -3.375 1 97.62 101 LYS A N 1
ATOM 811 C CA . LYS A 1 101 ? 21.844 15.07 -4.324 1 97.62 101 LYS A CA 1
ATOM 812 C C . LYS A 1 101 ? 22.312 13.664 -3.988 1 97.62 101 LYS A C 1
ATOM 814 O O . LYS A 1 101 ? 22.672 12.891 -4.883 1 97.62 101 LYS A O 1
ATOM 819 N N . ASN A 1 102 ? 22.312 13.32 -2.756 1 98.06 102 ASN A N 1
ATOM 820 C CA . ASN A 1 102 ? 22.844 12.023 -2.354 1 98.06 102 ASN A CA 1
ATOM 821 C C . ASN A 1 102 ? 21.828 10.898 -2.57 1 98.06 102 ASN A C 1
ATOM 823 O O . ASN A 1 102 ? 22.172 9.719 -2.506 1 98.06 102 ASN A O 1
ATOM 827 N N . ILE A 1 103 ? 20.562 11.234 -2.801 1 98.81 103 ILE A N 1
ATOM 828 C CA . ILE A 1 103 ? 19.531 10.25 -3.09 1 98.81 103 ILE A CA 1
ATOM 829 C C . ILE A 1 103 ? 19.531 9.922 -4.578 1 98.81 103 ILE A C 1
ATOM 831 O O . ILE A 1 103 ? 19.203 10.766 -5.414 1 98.81 103 ILE A O 1
ATOM 835 N N . THR A 1 104 ? 19.859 8.633 -4.918 1 98.62 104 THR A N 1
ATOM 836 C CA . THR A 1 104 ? 20.109 8.383 -6.332 1 98.62 104 THR A CA 1
ATOM 837 C C . THR A 1 104 ? 19.406 7.125 -6.809 1 98.62 104 THR A C 1
ATOM 839 O O . THR A 1 104 ? 19.422 6.805 -8 1 98.62 104 THR A O 1
ATOM 842 N N . LYS A 1 105 ? 18.875 6.316 -5.945 1 98.88 105 LYS A N 1
ATOM 843 C CA . LYS A 1 105 ? 18.172 5.09 -6.301 1 98.88 105 LYS A CA 1
ATOM 844 C C . LYS A 1 105 ? 16.781 5.039 -5.652 1 98.88 105 LYS A C 1
ATOM 846 O O . LYS A 1 105 ? 16.609 5.508 -4.523 1 98.88 105 LYS A O 1
ATOM 851 N N . PHE A 1 106 ? 15.797 4.461 -6.371 1 98.94 106 PHE A N 1
ATOM 852 C CA . PHE A 1 106 ? 14.414 4.625 -5.949 1 98.94 106 PHE A CA 1
ATOM 853 C C . PHE A 1 106 ? 13.664 3.297 -5.996 1 98.94 106 PHE A C 1
ATOM 855 O O . PHE A 1 106 ? 13.805 2.533 -6.953 1 98.94 106 PHE A O 1
ATOM 862 N N . PHE A 1 107 ? 12.961 2.943 -4.984 1 98.88 107 PHE A N 1
ATOM 863 C CA . PHE A 1 107 ? 11.898 1.942 -4.98 1 98.88 107 PHE A CA 1
ATOM 864 C C . PHE A 1 107 ? 10.531 2.605 -5.07 1 98.88 107 PHE A C 1
ATOM 866 O O . PHE A 1 107 ? 10.227 3.527 -4.305 1 98.88 107 PHE A O 1
ATOM 873 N N . PHE A 1 108 ? 9.656 2.15 -5.973 1 98.88 108 PHE A N 1
ATOM 874 C CA . PHE A 1 108 ? 8.336 2.744 -6.184 1 98.88 108 PHE A CA 1
ATOM 875 C C . PHE A 1 108 ? 7.242 1.843 -5.625 1 98.88 108 PHE A C 1
ATOM 877 O O . PHE A 1 108 ? 7.039 0.729 -6.117 1 98.88 108 PHE A O 1
ATOM 884 N N . SER A 1 109 ? 6.594 2.311 -4.574 1 98.62 109 SER A N 1
ATOM 885 C CA . SER A 1 109 ? 5.441 1.609 -4.016 1 98.62 109 SER A CA 1
ATOM 886 C C . SER A 1 109 ? 4.137 2.316 -4.375 1 98.62 109 SER A C 1
ATOM 888 O O . SER A 1 109 ? 4.078 3.064 -5.352 1 98.62 109 SER A O 1
ATOM 890 N N . THR A 1 110 ? 3.004 2.062 -3.617 1 98.56 110 THR A N 1
ATOM 891 C CA . THR A 1 110 ? 1.712 2.594 -4.035 1 98.56 110 THR A CA 1
ATOM 892 C C . THR A 1 110 ? 1.167 3.572 -3 1 98.56 110 THR A C 1
ATOM 894 O O . THR A 1 110 ? 0.072 4.113 -3.164 1 98.56 110 THR A O 1
ATOM 897 N N . SER A 1 111 ? 1.875 3.787 -1.921 1 98.44 111 SER A N 1
ATOM 898 C CA . SER A 1 111 ? 1.423 4.703 -0.88 1 98.44 111 SER A CA 1
ATOM 899 C C . SER A 1 111 ? 2.582 5.156 0 1 98.44 111 SER A C 1
ATOM 901 O O . SER A 1 111 ? 3.67 4.578 -0.051 1 98.44 111 SER A O 1
ATOM 903 N N . GLY A 1 112 ? 2.33 6.227 0.768 1 98.56 112 GLY A N 1
ATOM 904 C CA . GLY A 1 112 ? 3.32 6.66 1.74 1 98.56 112 GLY A CA 1
ATOM 905 C C . GLY A 1 112 ? 3.6 5.621 2.811 1 98.56 112 GLY A C 1
ATOM 906 O O . GLY A 1 112 ? 4.746 5.453 3.234 1 98.56 112 GLY A O 1
ATOM 907 N N . THR A 1 113 ? 2.555 4.957 3.275 1 98.44 113 THR A N 1
ATOM 908 C CA . THR A 1 113 ? 2.725 3.902 4.27 1 98.44 113 THR A CA 1
ATOM 909 C C . THR A 1 113 ? 3.629 2.795 3.732 1 98.44 113 THR A C 1
ATOM 911 O O . THR A 1 113 ? 4.469 2.268 4.461 1 98.44 113 THR A O 1
ATOM 914 N N . GLU A 1 114 ? 3.482 2.404 2.479 1 98.56 114 GLU A N 1
ATOM 915 C CA . GLU A 1 114 ? 4.32 1.361 1.896 1 98.56 114 GLU A CA 1
ATOM 916 C C . GLU A 1 114 ? 5.746 1.856 1.679 1 98.56 114 GLU A C 1
ATOM 918 O O . GLU A 1 114 ? 6.703 1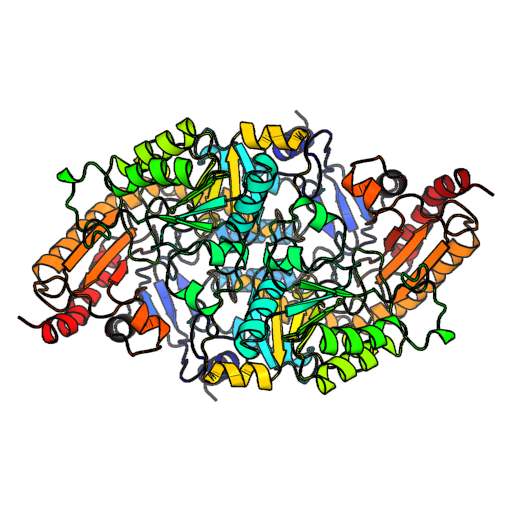.084 1.791 1 98.56 114 GLU A O 1
ATOM 923 N N . ALA A 1 115 ? 5.875 3.146 1.355 1 98.88 115 ALA A N 1
ATOM 924 C CA . ALA A 1 115 ? 7.223 3.705 1.254 1 98.88 115 ALA A CA 1
ATOM 925 C C . ALA A 1 115 ? 7.977 3.568 2.574 1 98.88 115 ALA A C 1
ATOM 927 O O . ALA A 1 115 ? 9.156 3.219 2.588 1 98.88 115 ALA A O 1
ATOM 928 N N . ASN A 1 116 ? 7.281 3.816 3.666 1 98.94 116 ASN A N 1
ATOM 929 C CA . ASN A 1 116 ? 7.906 3.682 4.98 1 98.94 116 ASN A CA 1
ATOM 930 C C . ASN A 1 116 ? 8.164 2.219 5.328 1 98.94 116 ASN A C 1
ATOM 932 O O . ASN A 1 116 ? 9.148 1.9 5.992 1 98.94 116 ASN A O 1
ATOM 936 N N . GLU A 1 117 ? 7.266 1.308 4.906 1 98.81 117 GLU A N 1
ATOM 937 C CA . GLU A 1 117 ? 7.496 -0.125 5.074 1 98.81 117 GLU A CA 1
ATOM 938 C C . GLU A 1 117 ? 8.789 -0.557 4.387 1 98.81 117 GLU A C 1
ATOM 940 O O . GLU A 1 117 ? 9.555 -1.348 4.938 1 98.81 117 GLU A O 1
ATOM 945 N N . ALA A 1 118 ? 9.016 -0.059 3.188 1 98.88 118 ALA A N 1
ATOM 946 C CA . ALA A 1 118 ? 10.242 -0.375 2.459 1 98.88 118 ALA A CA 1
ATOM 947 C C . ALA A 1 118 ? 11.469 0.175 3.18 1 98.88 118 ALA A C 1
ATOM 949 O O . ALA A 1 118 ? 12.5 -0.493 3.258 1 98.88 118 ALA A O 1
ATOM 950 N N . ALA A 1 119 ? 11.352 1.399 3.691 1 98.94 119 ALA A N 1
ATOM 951 C CA . ALA A 1 119 ? 12.453 2.016 4.422 1 98.94 119 ALA A CA 1
ATOM 952 C C . ALA A 1 119 ? 12.836 1.185 5.641 1 98.94 119 ALA A C 1
ATOM 954 O O . ALA A 1 119 ? 14.023 0.972 5.906 1 98.94 119 ALA A O 1
ATOM 955 N N . ILE A 1 120 ? 11.836 0.702 6.395 1 98.75 120 ILE A N 1
ATOM 956 C CA . ILE A 1 120 ? 12.062 -0.135 7.57 1 98.75 120 ILE A CA 1
ATOM 957 C C . ILE A 1 120 ? 12.875 -1.366 7.176 1 98.75 120 ILE A C 1
ATOM 959 O O . ILE A 1 120 ? 13.875 -1.687 7.82 1 98.75 120 ILE A O 1
ATOM 963 N N . LYS A 1 121 ? 12.453 -2.025 6.156 1 98.31 121 LYS A N 1
ATOM 964 C CA . LYS A 1 121 ? 13.102 -3.26 5.734 1 98.31 121 LYS A CA 1
ATOM 965 C C . LYS A 1 121 ? 14.523 -2.994 5.254 1 98.31 121 LYS A C 1
ATOM 967 O O . LYS A 1 121 ? 15.438 -3.77 5.543 1 98.31 121 LYS A O 1
ATOM 972 N N . ILE A 1 122 ? 14.688 -1.934 4.473 1 98.75 122 ILE A N 1
ATOM 973 C CA . ILE A 1 122 ? 16 -1.574 3.947 1 98.75 122 ILE A CA 1
ATOM 974 C C . ILE A 1 122 ? 16.984 -1.382 5.102 1 98.75 122 ILE A C 1
ATOM 976 O O . ILE A 1 122 ? 18.062 -1.975 5.105 1 98.75 122 ILE A O 1
ATOM 980 N N . ILE A 1 123 ? 16.609 -0.596 6.094 1 98.25 123 ILE A N 1
ATOM 981 C CA . ILE A 1 123 ? 17.531 -0.285 7.188 1 98.25 123 ILE A CA 1
ATOM 982 C C . ILE A 1 123 ? 17.844 -1.558 7.969 1 98.25 123 ILE A C 1
ATOM 984 O O . ILE A 1 123 ? 19 -1.775 8.367 1 98.25 123 ILE A O 1
ATOM 988 N N . ARG A 1 124 ? 16.859 -2.408 8.203 1 98.25 124 ARG A N 1
ATOM 989 C CA . ARG A 1 124 ? 17.062 -3.621 8.984 1 98.25 124 ARG A CA 1
ATOM 990 C C . ARG A 1 124 ? 17.922 -4.629 8.227 1 98.25 124 ARG A C 1
ATOM 992 O O . ARG A 1 124 ? 18.672 -5.391 8.828 1 98.25 124 ARG A O 1
ATOM 999 N N . LEU A 1 125 ? 17.781 -4.699 6.898 1 98.19 125 LEU A N 1
ATOM 1000 C CA . LEU A 1 125 ? 18.594 -5.59 6.09 1 98.19 125 LEU A CA 1
ATOM 1001 C C . LEU A 1 125 ? 20.062 -5.141 6.102 1 98.19 125 LEU A C 1
ATOM 1003 O O . LEU A 1 125 ? 20.969 -5.973 6.117 1 98.19 125 LEU A O 1
ATOM 1007 N N . ILE A 1 126 ? 20.25 -3.838 6.121 1 98.44 126 ILE A N 1
ATOM 1008 C CA . ILE A 1 126 ? 21.594 -3.262 6.016 1 98.44 126 ILE A CA 1
ATOM 1009 C C . ILE A 1 126 ? 22.281 -3.334 7.371 1 98.44 126 ILE A C 1
ATOM 1011 O O . ILE A 1 126 ? 23.484 -3.654 7.449 1 98.44 126 ILE A O 1
ATOM 1015 N N . LYS A 1 127 ? 21.578 -3.096 8.469 1 98.38 127 LYS A N 1
ATOM 1016 C CA . LYS A 1 127 ? 22.188 -2.846 9.773 1 98.38 127 LYS A CA 1
ATOM 1017 C C . LYS A 1 127 ? 22.125 -4.09 10.656 1 98.38 127 LYS A C 1
ATOM 1019 O O . LYS A 1 127 ? 22.609 -4.074 11.789 1 98.38 127 LYS A O 1
ATOM 1024 N N . ARG A 1 128 ? 21.719 -5.145 10.086 1 96.19 128 ARG A N 1
ATOM 1025 C CA . ARG A 1 128 ? 21.656 -6.375 10.867 1 96.19 128 ARG A CA 1
ATOM 1026 C C . ARG A 1 128 ? 23 -6.652 11.547 1 96.19 128 ARG A C 1
ATOM 1028 O O . ARG A 1 128 ? 24.062 -6.531 10.922 1 96.19 128 ARG A O 1
ATOM 1035 N N . PRO A 1 129 ? 22.953 -6.996 12.844 1 95.88 129 PRO A N 1
ATOM 1036 C CA . PRO A 1 129 ? 21.781 -7.473 13.578 1 95.88 129 PRO A CA 1
ATOM 1037 C C . PRO A 1 129 ? 21.016 -6.348 14.273 1 95.88 129 PRO A C 1
ATOM 1039 O O . PRO A 1 129 ? 19.984 -6.594 14.922 1 95.88 129 PRO A O 1
ATOM 1042 N N . SER A 1 130 ? 21.516 -5.086 14.234 1 98 130 SER A N 1
ATOM 1043 C CA . SER A 1 130 ? 20.75 -3.973 14.781 1 98 130 SER A CA 1
ATOM 1044 C C . SER A 1 130 ? 19.422 -3.811 14.047 1 98 130 SER A C 1
ATOM 1046 O O . SER A 1 130 ? 19.344 -4.035 12.844 1 98 130 SER A O 1
ATOM 1048 N N . PHE A 1 131 ? 18.375 -3.492 14.789 1 98.06 131 PHE A N 1
ATOM 1049 C CA . PHE A 1 131 ? 17.062 -3.514 14.141 1 98.06 131 PHE A CA 1
ATOM 1050 C C . PHE A 1 131 ? 16.156 -2.434 14.711 1 98.06 131 PHE A C 1
ATOM 1052 O O . PHE A 1 131 ? 15.07 -2.184 14.188 1 98.06 131 PHE A O 1
ATOM 1059 N N . LYS A 1 132 ? 16.547 -1.807 15.836 1 98.69 132 LYS A N 1
ATOM 1060 C CA . LYS A 1 132 ? 15.672 -0.826 16.484 1 98.69 132 LYS A CA 1
ATOM 1061 C C . LYS A 1 132 ? 15.602 0.464 15.664 1 98.69 132 LYS A C 1
ATOM 1063 O O . LYS A 1 132 ? 16.609 0.914 15.117 1 98.69 132 LYS A O 1
ATOM 1068 N N . ILE A 1 133 ? 14.445 1.014 15.562 1 98.88 133 ILE A N 1
ATOM 1069 C CA . ILE A 1 133 ? 14.234 2.275 14.859 1 98.88 133 ILE A CA 1
ATOM 1070 C C . ILE A 1 133 ? 13.648 3.307 15.82 1 98.88 133 ILE A C 1
ATOM 1072 O O . ILE A 1 133 ? 12.641 3.045 16.484 1 98.88 133 ILE A O 1
ATOM 1076 N N . LEU A 1 134 ? 14.32 4.43 15.961 1 98.88 134 LEU A N 1
ATOM 1077 C CA . LEU A 1 134 ? 13.844 5.543 16.781 1 98.88 134 LEU A CA 1
ATOM 1078 C C . LEU A 1 134 ? 12.82 6.371 16.016 1 98.88 134 LEU A C 1
ATOM 1080 O O . LEU A 1 134 ? 13 6.652 14.828 1 98.88 134 LEU A O 1
ATOM 1084 N N . SER A 1 135 ? 11.711 6.715 16.641 1 98.81 135 SER A N 1
ATOM 1085 C CA . SER A 1 135 ? 10.664 7.566 16.094 1 98.81 135 SER A CA 1
ATOM 1086 C C . SER A 1 135 ? 10.102 8.508 17.156 1 98.81 135 SER A C 1
ATOM 1088 O O . SER A 1 135 ? 10.109 8.188 18.344 1 98.81 135 SER A O 1
ATOM 1090 N N . ARG A 1 136 ? 9.531 9.594 16.766 1 98.75 136 ARG A N 1
ATOM 1091 C CA . ARG A 1 136 ? 9.023 10.594 17.703 1 98.75 136 ARG A CA 1
ATOM 1092 C C . ARG A 1 136 ? 7.645 10.203 18.234 1 98.75 136 ARG A C 1
ATOM 1094 O O . ARG A 1 136 ? 6.855 9.578 17.516 1 98.75 136 ARG A O 1
ATOM 1101 N N . TYR A 1 137 ? 7.195 10.594 19.453 1 96.81 137 TYR A N 1
ATOM 1102 C CA . TYR A 1 137 ? 5.848 10.453 20 1 96.81 137 TYR A CA 1
ATOM 1103 C C . TYR A 1 137 ? 4.848 11.266 19.188 1 96.81 137 TYR A C 1
ATOM 1105 O O . TYR A 1 137 ? 3.688 10.867 19.047 1 96.81 137 TYR A O 1
ATOM 1113 N N . ARG A 1 138 ? 5.09 12.391 18.641 1 97.5 138 ARG A N 1
ATOM 1114 C CA . ARG A 1 138 ? 4.227 13.25 17.844 1 97.5 138 ARG A CA 1
ATOM 1115 C C . ARG A 1 138 ? 4.582 13.156 16.359 1 97.5 138 ARG A C 1
ATOM 1117 O O . ARG A 1 138 ? 5.168 14.086 15.805 1 97.5 138 ARG A O 1
ATOM 1124 N N . SER A 1 139 ? 4.066 12.023 15.859 1 98.56 139 SER A N 1
ATOM 1125 C CA . SER A 1 139 ? 4.387 11.727 14.469 1 98.56 139 SER A CA 1
ATOM 1126 C C . SER A 1 139 ? 3.336 10.82 13.836 1 98.56 139 SER A C 1
ATOM 1128 O O . SER A 1 139 ? 2.504 10.242 14.539 1 98.56 139 SER A O 1
ATOM 1130 N N . TYR A 1 140 ? 3.27 10.781 12.586 1 98.5 140 TYR A N 1
ATOM 1131 C CA . TYR A 1 140 ? 2.469 9.859 11.789 1 98.5 140 TYR A CA 1
ATOM 1132 C C . TYR A 1 140 ? 3.277 9.297 10.625 1 98.5 140 TYR A C 1
ATOM 1134 O O . TYR A 1 140 ? 3.789 10.055 9.797 1 98.5 140 TYR A O 1
ATOM 1142 N N . HIS A 1 141 ? 3.395 7.973 10.523 1 98.88 141 HIS A N 1
ATOM 1143 C CA . HIS A 1 141 ? 4.215 7.359 9.484 1 98.88 141 HIS A CA 1
ATOM 1144 C C . HIS A 1 141 ? 3.416 6.34 8.688 1 98.88 141 HIS A C 1
ATOM 1146 O O . HIS A 1 141 ? 3.975 5.633 7.84 1 98.88 141 HIS A O 1
ATOM 1152 N N . GLY A 1 142 ? 2.131 6.223 8.938 1 98.31 142 GLY A N 1
ATOM 1153 C CA . GLY A 1 142 ? 1.298 5.336 8.141 1 98.31 142 GLY A CA 1
ATOM 1154 C C . GLY A 1 142 ? 0.433 4.414 8.977 1 98.31 142 GLY A C 1
ATOM 1155 O O . GLY A 1 142 ? 0.303 4.605 10.188 1 98.31 142 GLY A O 1
ATOM 1156 N N . SER A 1 143 ? -0.231 3.434 8.32 1 97.81 143 SER A N 1
ATOM 1157 C CA . SER A 1 143 ? -1.291 2.703 9.008 1 97.81 143 SER A CA 1
ATOM 1158 C C . SER A 1 143 ? -1.062 1.198 8.938 1 97.81 143 SER A C 1
ATOM 1160 O O . SER A 1 143 ? -1.77 0.425 9.586 1 97.81 143 SER A O 1
ATOM 1162 N N . THR A 1 144 ? -0.095 0.681 8.18 1 98.25 144 THR A N 1
ATOM 1163 C CA . THR A 1 144 ? 0.229 -0.741 8.141 1 98.25 144 THR A CA 1
ATOM 1164 C C . THR A 1 144 ? 1.047 -1.144 9.359 1 98.25 144 THR A C 1
ATOM 1166 O O . THR A 1 144 ? 1.499 -0.285 10.125 1 98.25 144 THR A O 1
ATOM 1169 N N . GLU A 1 145 ? 1.269 -2.402 9.539 1 98.5 145 GLU A N 1
ATOM 1170 C CA . GLU A 1 145 ? 1.854 -2.93 10.766 1 98.5 145 GLU A CA 1
ATOM 1171 C C . GLU A 1 145 ? 3.172 -2.234 11.086 1 98.5 145 GLU A C 1
ATOM 1173 O O . GLU A 1 145 ? 3.391 -1.806 12.227 1 98.5 145 GLU A O 1
ATOM 1178 N N . GLY A 1 146 ? 4.027 -2.105 10.141 1 98.56 146 GLY A N 1
ATOM 1179 C CA . GLY A 1 146 ? 5.297 -1.438 10.367 1 98.56 146 GLY A CA 1
ATOM 1180 C C . GLY A 1 146 ? 5.16 0.062 10.547 1 98.56 146 GLY A C 1
ATOM 1181 O O . GLY A 1 146 ? 5.672 0.626 11.516 1 98.56 146 GLY A O 1
ATOM 1182 N N . SER A 1 147 ? 4.41 0.698 9.68 1 98.69 147 SER A N 1
ATOM 1183 C CA . SER A 1 147 ? 4.301 2.154 9.68 1 98.69 147 SER A CA 1
ATOM 1184 C C . SER A 1 147 ? 3.518 2.646 10.898 1 98.69 147 SER A C 1
ATOM 1186 O O . SER A 1 147 ? 3.854 3.676 11.484 1 98.69 147 SER A O 1
ATOM 1188 N N . ILE A 1 148 ? 2.477 1.896 11.312 1 98.62 148 ILE A N 1
ATOM 1189 C CA . ILE A 1 148 ? 1.695 2.32 12.469 1 98.62 148 ILE A CA 1
ATOM 1190 C C . ILE A 1 148 ? 2.523 2.156 13.742 1 98.62 148 ILE A C 1
ATOM 1192 O O . ILE A 1 148 ? 2.375 2.932 14.695 1 98.62 148 ILE A O 1
ATOM 1196 N N . SER A 1 149 ? 3.408 1.17 13.742 1 98.56 149 SER A N 1
ATOM 1197 C CA . SER A 1 149 ? 4.301 0.966 14.875 1 98.56 149 SER A CA 1
ATOM 1198 C C . SER A 1 149 ? 5.23 2.16 15.07 1 98.56 149 SER A C 1
ATOM 1200 O O . SER A 1 149 ? 5.555 2.521 16.203 1 98.56 149 SER A O 1
ATOM 1202 N N . LEU A 1 150 ? 5.598 2.779 13.992 1 98.81 150 LEU A N 1
ATOM 1203 C CA . LEU A 1 150 ? 6.488 3.934 14.039 1 98.81 150 LEU A CA 1
ATOM 1204 C C . LEU A 1 150 ? 5.715 5.203 14.383 1 98.81 150 LEU A C 1
ATOM 1206 O O . LEU A 1 150 ? 6.301 6.188 14.836 1 98.81 150 LEU A O 1
ATOM 1210 N N . THR A 1 151 ? 4.41 5.176 14.133 1 98.75 151 THR A N 1
ATOM 1211 C CA . THR A 1 151 ? 3.564 6.34 14.367 1 98.75 151 THR A CA 1
ATOM 1212 C C . THR A 1 151 ? 3.502 6.664 15.859 1 98.75 151 THR A C 1
ATOM 1214 O O . THR A 1 151 ? 3.402 5.762 16.688 1 98.75 151 THR A O 1
ATOM 1217 N N . GLY A 1 152 ? 3.59 7.996 16.188 1 98.31 152 GLY A N 1
ATOM 1218 C CA . GLY A 1 152 ? 3.705 8.391 17.578 1 98.31 152 GLY A CA 1
ATOM 1219 C C . GLY A 1 152 ? 2.416 8.953 18.156 1 98.31 152 GLY A C 1
ATOM 1220 O O . GLY A 1 152 ? 2.33 9.234 19.344 1 98.31 152 GLY A O 1
ATOM 1221 N N . ASP A 1 153 ? 1.333 9.078 17.359 1 97.94 153 ASP A N 1
ATOM 1222 C CA . ASP A 1 153 ? 0.109 9.68 17.875 1 97.94 153 ASP A CA 1
ATOM 1223 C C . ASP A 1 153 ? -0.874 8.602 18.344 1 97.94 153 ASP A C 1
ATOM 1225 O O . ASP A 1 153 ? -0.516 7.426 18.438 1 97.94 153 ASP A O 1
ATOM 1229 N N . TYR A 1 154 ? -2.113 8.969 18.766 1 97.56 154 TYR A N 1
ATOM 1230 C CA . TYR A 1 154 ? -3.074 8.133 19.484 1 97.56 154 TYR A CA 1
ATOM 1231 C C . TYR A 1 154 ? -3.557 6.984 18.609 1 97.56 154 TYR A C 1
ATOM 1233 O O . TYR A 1 154 ? -4.062 5.977 19.125 1 97.56 154 TYR A O 1
ATOM 1241 N N . ARG A 1 155 ? -3.418 7.012 17.312 1 97.94 155 ARG A N 1
ATOM 1242 C CA . ARG A 1 155 ? -3.906 5.98 16.406 1 97.94 155 ARG A CA 1
ATOM 1243 C C . ARG A 1 155 ? -3.223 4.645 16.672 1 97.94 155 ARG A C 1
ATOM 1245 O O . ARG A 1 155 ? -3.838 3.584 16.516 1 97.94 155 ARG A O 1
ATOM 1252 N N . ARG A 1 156 ? -1.96 4.703 17.094 1 97.62 156 ARG A N 1
ATOM 1253 C CA . ARG A 1 156 ? -1.256 3.457 17.375 1 97.62 156 ARG A CA 1
ATOM 1254 C C . ARG A 1 156 ? -1.818 2.779 18.625 1 97.62 156 ARG A C 1
ATOM 1256 O O . ARG A 1 156 ? -1.632 1.577 18.828 1 97.62 156 ARG A O 1
ATOM 1263 N N . TRP A 1 157 ? -2.529 3.586 19.562 1 98 157 TRP A N 1
ATOM 1264 C CA . TRP A 1 157 ? -3.051 3.027 20.812 1 98 157 TRP A CA 1
ATOM 1265 C C . TRP A 1 157 ? -4.102 1.959 20.516 1 98 157 TRP A C 1
ATOM 1267 O O . TRP A 1 157 ? -4.266 1.016 21.297 1 98 157 TRP A O 1
ATOM 1277 N N . PHE A 1 158 ? -4.719 2.051 19.406 1 97.31 158 PHE A N 1
ATOM 1278 C CA . PHE A 1 158 ? -5.785 1.121 19.047 1 97.31 158 PHE A CA 1
ATOM 1279 C C . PHE A 1 158 ? -5.219 -0.261 18.75 1 97.31 158 PHE A C 1
ATOM 1281 O O . PHE A 1 158 ? -5.934 -1.263 18.828 1 97.31 158 PHE A O 1
ATOM 1288 N N . VAL A 1 159 ? -3.912 -0.365 18.406 1 95.88 159 VAL A N 1
ATOM 1289 C CA . VAL A 1 159 ? -3.396 -1.634 17.891 1 95.88 159 VAL A CA 1
ATOM 1290 C C . VAL A 1 159 ? -2.332 -2.174 18.859 1 95.88 159 VAL A C 1
ATOM 1292 O O . VAL A 1 159 ? -1.819 -3.279 18.656 1 95.88 159 VAL A O 1
ATOM 1295 N N . GLU A 1 160 ? -1.941 -1.414 19.828 1 96.06 160 GLU A N 1
ATOM 1296 C CA . GLU A 1 160 ? -1.011 -1.871 20.859 1 96.06 160 GLU A CA 1
ATOM 1297 C C . GLU A 1 160 ? -1.656 -2.92 21.75 1 96.06 160 GLU A C 1
ATOM 1299 O O . GLU A 1 160 ? -2.867 -2.887 21.984 1 96.06 160 GLU A O 1
ATOM 1304 N N . PRO A 1 161 ? -0.902 -3.898 22.234 1 95.12 161 PRO A N 1
ATOM 1305 C CA . PRO A 1 161 ? 0.56 -3.939 22.156 1 95.12 161 PRO A CA 1
ATOM 1306 C C . PRO A 1 161 ? 1.062 -4.797 20.984 1 95.12 161 PRO A C 1
ATOM 1308 O O . PRO A 1 161 ? 2.242 -5.152 20.953 1 95.12 161 PRO A O 1
ATOM 1311 N N . ASN A 1 162 ? 0.259 -5.27 20.141 1 94.06 162 ASN A N 1
ATOM 1312 C CA . ASN A 1 162 ? 0.631 -6.199 19.078 1 94.06 162 ASN A CA 1
ATOM 1313 C C . ASN A 1 162 ? 1.206 -5.465 17.859 1 94.06 162 ASN A C 1
ATOM 1315 O O . ASN A 1 162 ? 0.643 -5.527 16.766 1 94.06 162 ASN A O 1
ATOM 1319 N N . ILE A 1 163 ? 2.32 -4.82 18.062 1 95.19 163 ILE A N 1
ATOM 1320 C CA . ILE A 1 163 ? 2.977 -4.023 17.031 1 95.19 163 ILE A CA 1
ATOM 1321 C C . ILE A 1 163 ? 4.359 -4.598 16.734 1 95.19 163 ILE A C 1
ATOM 1323 O O . ILE A 1 163 ? 4.82 -5.504 17.422 1 95.19 163 ILE A O 1
ATOM 1327 N N . MET A 1 164 ? 5.02 -4.035 15.641 1 96.94 164 MET A N 1
ATOM 1328 C CA . MET A 1 164 ? 6.348 -4.484 15.227 1 96.94 164 MET A CA 1
ATOM 1329 C C . MET A 1 164 ? 7.363 -4.27 16.344 1 96.94 164 MET A C 1
ATOM 1331 O O . MET A 1 164 ? 7.344 -3.24 17.016 1 96.94 164 MET A O 1
ATOM 1335 N N . PRO A 1 165 ? 8.242 -5.18 16.641 1 97.06 165 PRO A N 1
ATOM 1336 C CA . PRO A 1 165 ? 9.258 -4.977 17.672 1 97.06 165 PRO A CA 1
ATOM 1337 C C . PRO A 1 165 ? 10.32 -3.955 17.25 1 97.06 165 PRO A C 1
ATOM 1339 O O . PRO A 1 165 ? 10.5 -3.689 16.062 1 97.06 165 PRO A O 1
ATOM 1342 N N . GLY A 1 166 ? 10.953 -3.377 18.203 1 98 166 GLY A N 1
ATOM 1343 C CA . GLY A 1 166 ? 12.156 -2.6 17.938 1 98 166 GLY A CA 1
ATOM 1344 C C . GLY A 1 166 ? 11.875 -1.132 17.688 1 98 166 GLY A C 1
ATOM 1345 O O . GLY A 1 166 ? 12.664 -0.449 17.031 1 98 166 GLY A O 1
ATOM 1346 N N . VAL A 1 167 ? 10.812 -0.603 18.188 1 98.38 167 VAL A N 1
ATOM 1347 C CA . VAL A 1 167 ? 10.523 0.823 18.062 1 98.38 167 VAL A CA 1
ATOM 1348 C C . VAL A 1 167 ? 10.844 1.523 19.391 1 98.38 167 VAL A C 1
ATOM 1350 O O . VAL A 1 167 ? 10.375 1.102 20.453 1 98.38 167 VAL A O 1
ATOM 1353 N N . VAL A 1 168 ? 11.664 2.508 19.328 1 98.5 168 VAL A N 1
ATOM 1354 C CA . VAL A 1 168 ? 12.023 3.307 20.484 1 98.5 168 VAL A CA 1
ATOM 1355 C C . VAL A 1 168 ? 11.57 4.75 20.281 1 98.5 168 VAL A C 1
ATOM 1357 O O . VAL A 1 168 ? 11.852 5.352 19.25 1 98.5 168 VAL A O 1
ATOM 1360 N N . ARG A 1 169 ? 10.977 5.371 21.312 1 97.88 169 ARG A N 1
ATOM 1361 C CA . ARG A 1 169 ? 10.383 6.695 21.172 1 97.88 169 ARG A CA 1
ATOM 1362 C C . ARG A 1 169 ? 11.273 7.766 21.797 1 97.88 169 ARG A C 1
ATOM 1364 O O . ARG A 1 169 ? 11.984 7.504 22.766 1 97.88 169 ARG A O 1
ATOM 1371 N N . PHE A 1 170 ? 11.195 8.906 21.188 1 98.5 170 PHE A N 1
ATOM 1372 C CA . PHE A 1 170 ? 11.867 10.078 21.75 1 98.5 170 PHE A CA 1
ATOM 1373 C C . PHE A 1 170 ? 11.008 11.328 21.578 1 98.5 170 PHE A C 1
ATOM 1375 O O . PHE A 1 170 ? 10.016 11.305 20.844 1 98.5 170 PHE A O 1
ATOM 1382 N N . PRO A 1 171 ? 11.25 12.422 22.266 1 98 171 PRO A N 1
ATOM 1383 C CA . PRO A 1 171 ? 10.359 13.586 22.281 1 98 171 PRO A CA 1
ATOM 1384 C C . PRO A 1 171 ? 10.414 14.375 20.969 1 98 171 PRO A C 1
ATOM 1386 O O . PRO A 1 171 ? 11.469 14.461 20.328 1 98 171 PRO A O 1
ATOM 1389 N N . GLU A 1 172 ? 9.312 14.969 20.625 1 97.56 172 GLU A N 1
ATOM 1390 C CA . GLU A 1 172 ? 9.188 15.883 19.484 1 97.56 172 GLU A CA 1
ATOM 1391 C C . GLU A 1 172 ? 9.75 17.266 19.828 1 97.56 172 GLU A C 1
ATOM 1393 O O . GLU A 1 172 ? 9.812 17.641 21 1 97.56 172 GLU A O 1
ATOM 1398 N N . PRO A 1 173 ? 10.133 17.984 18.812 1 98.19 173 PRO A N 1
ATOM 1399 C CA . PRO A 1 173 ? 10.57 19.359 19.031 1 98.19 173 PRO A CA 1
ATOM 1400 C C . PRO A 1 173 ? 9.414 20.359 19.047 1 98.19 173 PRO A C 1
ATOM 1402 O O . PRO A 1 173 ? 9.391 21.297 18.25 1 98.19 173 PRO A O 1
ATOM 1405 N N . TYR A 1 174 ? 8.508 20.156 19.984 1 98.19 174 TYR A N 1
ATOM 1406 C CA . TYR A 1 174 ? 7.312 20.984 20.109 1 98.19 174 TYR A CA 1
ATOM 1407 C C . TYR A 1 174 ? 7.5 22.047 21.172 1 98.19 174 TYR A C 1
ATOM 1409 O O . TYR A 1 174 ? 7.047 21.891 22.312 1 98.19 174 TYR A O 1
ATOM 1417 N N . CYS A 1 175 ? 8.016 23.203 20.766 1 97.75 175 CYS A N 1
ATOM 1418 C CA . CYS A 1 175 ? 8.438 24.234 21.703 1 97.75 175 CYS A CA 1
ATOM 1419 C C . CYS A 1 175 ? 7.234 24.891 22.359 1 97.75 175 CYS A C 1
ATOM 1421 O O . CYS A 1 175 ? 7.312 25.328 23.516 1 97.75 175 CYS A O 1
ATOM 1423 N N . PHE A 1 176 ? 6.051 24.984 21.703 1 97.56 176 PHE A N 1
ATOM 1424 C CA . PHE A 1 176 ? 4.859 25.625 22.25 1 97.56 176 PHE A CA 1
ATOM 1425 C C . PHE A 1 176 ? 4.363 24.891 23.484 1 97.56 176 PHE A C 1
ATOM 1427 O O . PHE A 1 176 ? 3.867 25.5 24.422 1 97.56 176 PHE A O 1
ATOM 1434 N N . ARG A 1 177 ? 4.508 23.562 23.391 1 96.56 177 ARG A N 1
ATOM 1435 C CA . ARG A 1 177 ? 4.242 22.672 24.531 1 96.56 177 ARG A CA 1
ATOM 1436 C C . ARG A 1 177 ? 5.312 21.594 24.641 1 96.56 177 ARG A C 1
ATOM 1438 O O . ARG A 1 177 ? 5.043 20.422 24.391 1 96.56 177 ARG A O 1
ATOM 1445 N N . CYS A 1 178 ? 6.41 22.047 25.156 1 97.38 178 CYS A N 1
ATOM 1446 C CA . CYS A 1 178 ? 7.582 21.188 25.203 1 97.38 178 CYS A CA 1
ATOM 1447 C C . CYS A 1 178 ? 7.359 20 26.141 1 97.38 178 CYS A C 1
ATOM 1449 O O . CYS A 1 178 ? 7.066 20.203 27.328 1 97.38 178 CYS A O 1
ATOM 1451 N N . PRO A 1 179 ? 7.559 18.812 25.578 1 96.88 179 PRO A N 1
ATOM 1452 C CA . PRO A 1 179 ? 7.359 17.656 26.453 1 96.88 179 PRO A CA 1
ATOM 1453 C C . PRO A 1 179 ? 8.391 17.578 27.578 1 96.88 179 PRO A C 1
ATOM 1455 O O . PRO A 1 179 ? 8.156 16.922 28.594 1 96.88 179 PRO A O 1
ATOM 1458 N N . LEU A 1 180 ? 9.5 18.25 27.438 1 97.56 180 LEU A N 1
ATOM 1459 C CA . LEU A 1 180 ? 10.555 18.266 28.453 1 97.56 180 LEU A CA 1
ATOM 1460 C C . LEU A 1 180 ? 10.383 19.453 29.391 1 97.56 180 LEU A C 1
ATOM 1462 O O . LEU A 1 180 ? 11.164 19.625 30.328 1 97.56 180 LEU A O 1
ATOM 1466 N N . LYS A 1 181 ? 9.438 20.266 29.172 1 97.56 181 LYS A N 1
ATOM 1467 C CA . LYS A 1 181 ? 9.125 21.453 29.969 1 97.56 181 LYS A CA 1
ATOM 1468 C C . LYS A 1 181 ? 10.305 22.422 30 1 97.56 181 LYS A C 1
ATOM 1470 O O . LYS A 1 181 ? 10.648 22.953 31.047 1 97.56 181 LYS A O 1
ATOM 1475 N N . LEU A 1 182 ? 10.906 22.562 28.828 1 97.94 182 LEU A N 1
ATOM 1476 C CA . LEU A 1 182 ? 12.008 23.484 28.641 1 97.94 182 LEU A CA 1
ATOM 1477 C C . LEU A 1 182 ? 11.633 24.578 27.641 1 97.94 182 LEU A C 1
ATOM 1479 O O . LEU A 1 182 ? 10.555 24.547 27.062 1 97.94 182 LEU A O 1
ATOM 1483 N N . LYS A 1 183 ? 12.539 25.625 27.547 1 97.56 183 LYS A N 1
ATOM 1484 C CA . LYS A 1 183 ? 12.258 26.781 26.688 1 97.56 183 LYS A CA 1
ATOM 1485 C C . LYS A 1 183 ? 13.398 27.016 25.703 1 97.56 183 LYS A C 1
ATOM 1487 O O . LYS A 1 183 ? 14.555 27.125 26.094 1 97.56 183 LYS A O 1
ATOM 1492 N N . TYR A 1 184 ? 13.094 27.047 24.531 1 97.06 184 TYR A N 1
ATOM 1493 C CA . TYR A 1 184 ? 14.047 27.406 23.484 1 97.06 184 TYR A CA 1
ATOM 1494 C C . TYR A 1 184 ? 14.391 28.891 23.547 1 97.06 184 TYR A C 1
ATOM 1496 O O . TYR A 1 184 ? 13.516 29.719 23.812 1 97.06 184 TYR A O 1
ATOM 1504 N N . PRO A 1 185 ? 15.516 29.25 23.391 1 97.12 185 PRO A N 1
ATOM 1505 C CA . PRO A 1 185 ? 16.672 28.453 22.984 1 97.12 185 PRO A CA 1
ATOM 1506 C C . PRO A 1 185 ? 17.5 27.969 24.172 1 97.12 185 PRO A C 1
ATOM 1508 O O . PRO A 1 185 ? 18.5 27.266 23.984 1 97.12 185 PRO A O 1
ATOM 1511 N N . ASP A 1 186 ? 17.125 28.25 25.359 1 97.62 186 ASP A N 1
ATOM 1512 C CA . ASP A 1 186 ? 17.922 27.969 26.547 1 97.62 186 ASP A CA 1
ATOM 1513 C C . ASP A 1 186 ? 18.062 26.469 26.766 1 97.62 186 ASP A C 1
ATOM 1515 O O . ASP A 1 186 ? 19 26.016 27.438 1 97.62 186 ASP A O 1
ATOM 1519 N N . CYS A 1 187 ? 17.219 25.734 26.188 1 97.62 187 CYS A N 1
ATOM 1520 C CA . CYS A 1 187 ? 17.172 24.297 26.391 1 97.62 187 CYS A CA 1
ATOM 1521 C C . CYS A 1 187 ? 18.328 23.609 25.656 1 97.62 187 CYS A C 1
ATOM 1523 O O . CYS A 1 187 ? 18.625 22.438 25.906 1 97.62 187 CYS A O 1
ATOM 1525 N N . GLY A 1 188 ? 19.031 24.359 24.719 1 97.12 188 GLY A N 1
ATOM 1526 C CA . GLY A 1 188 ? 20.141 23.766 23.969 1 97.12 188 GLY A CA 1
ATOM 1527 C C . GLY A 1 188 ? 19.703 22.625 23.062 1 97.12 188 GLY A C 1
ATOM 1528 O O . GLY A 1 188 ? 20.453 21.656 22.891 1 97.12 188 GLY A O 1
ATOM 1529 N N . ILE A 1 189 ? 18.453 22.625 22.688 1 97.88 189 ILE A N 1
ATOM 1530 C CA . ILE A 1 189 ? 17.875 21.594 21.828 1 97.88 189 ILE A CA 1
ATOM 1531 C C . ILE A 1 189 ? 17.953 20.234 22.516 1 97.88 189 ILE A C 1
ATOM 1533 O O . ILE A 1 189 ? 18.391 19.25 21.906 1 97.88 189 ILE A O 1
ATOM 1537 N N . ALA A 1 190 ? 17.547 20.156 23.703 1 98.19 190 ALA A N 1
ATOM 1538 C CA . ALA A 1 190 ? 17.609 18.953 24.531 1 98.19 190 ALA A CA 1
ATOM 1539 C C . ALA A 1 190 ? 16.875 17.797 23.875 1 98.19 190 ALA A C 1
ATOM 1541 O O . ALA A 1 190 ? 17.266 16.641 24.031 1 98.19 190 ALA A O 1
ATOM 1542 N N . CYS A 1 191 ? 15.836 18.109 23.141 1 97.81 191 CYS A N 1
ATOM 1543 C CA . CYS A 1 191 ? 15.039 17.078 22.5 1 97.81 191 CYS A CA 1
ATOM 1544 C C . CYS A 1 191 ? 15.852 16.328 21.453 1 97.81 191 CYS A C 1
ATOM 1546 O O . CYS A 1 191 ? 15.625 15.133 21.219 1 97.81 191 CYS A O 1
ATOM 1548 N N . ALA A 1 192 ? 16.797 16.906 20.797 1 97.94 192 ALA A N 1
ATOM 1549 C CA . ALA A 1 192 ? 17.688 16.234 19.875 1 97.94 192 ALA A CA 1
ATOM 1550 C C . ALA A 1 192 ? 18.859 15.586 20.594 1 97.94 192 ALA A C 1
ATOM 1552 O O . ALA A 1 192 ? 19.25 14.453 20.297 1 97.94 192 ALA A O 1
ATOM 1553 N N . ASN A 1 193 ? 19.422 16.344 21.547 1 97.5 193 ASN A N 1
ATOM 1554 C CA . ASN A 1 193 ? 20.578 15.836 22.297 1 97.5 193 ASN A CA 1
ATOM 1555 C C . ASN A 1 193 ? 20.234 14.539 23.016 1 97.5 193 ASN A C 1
ATOM 1557 O O . ASN A 1 193 ? 21.094 13.664 23.156 1 97.5 193 ASN A O 1
ATOM 1561 N N . TYR A 1 194 ? 19.062 14.438 23.422 1 98 194 TYR A N 1
ATOM 1562 C CA . TYR A 1 194 ? 18.609 13.258 24.156 1 98 194 TYR A CA 1
ATOM 1563 C C . TYR A 1 194 ? 18.656 12.016 23.266 1 98 194 TYR A C 1
ATOM 1565 O O . TYR A 1 194 ? 18.859 10.906 23.75 1 98 194 TYR A O 1
ATOM 1573 N N . VAL A 1 195 ? 18.531 12.188 22.016 1 98.56 195 VAL A N 1
ATOM 1574 C CA . VAL A 1 195 ? 18.578 11.086 21.062 1 98.56 195 VAL A CA 1
ATOM 1575 C C . VAL A 1 195 ? 19.938 10.406 21.125 1 98.56 195 VAL A C 1
ATOM 1577 O O . VAL A 1 195 ? 20.031 9.18 21.031 1 98.56 195 VAL A O 1
ATOM 1580 N N . ASP A 1 196 ? 20.969 11.188 21.25 1 98.12 196 ASP A N 1
ATOM 1581 C CA . ASP A 1 196 ? 22.312 10.625 21.391 1 98.12 196 ASP A CA 1
ATOM 1582 C C . ASP A 1 196 ? 22.391 9.688 22.594 1 98.12 196 ASP A C 1
ATOM 1584 O O . ASP A 1 196 ? 22.953 8.594 22.5 1 98.12 196 ASP A O 1
ATOM 1588 N N . TYR A 1 197 ? 21.844 10.172 23.688 1 97.81 197 TYR A N 1
ATOM 1589 C CA . TYR A 1 197 ? 21.812 9.375 24.906 1 97.81 197 TYR A CA 1
ATOM 1590 C C . TYR A 1 197 ? 21.031 8.086 24.688 1 97.81 197 TYR A C 1
ATOM 1592 O O . TYR A 1 197 ? 21.484 7.008 25.094 1 97.81 197 TYR A O 1
ATOM 1600 N N . ILE A 1 198 ? 19.906 8.164 24.016 1 98.56 198 ILE A N 1
ATOM 1601 C CA . ILE A 1 198 ? 19.047 7.004 23.781 1 98.56 198 ILE A CA 1
ATOM 1602 C C . ILE A 1 198 ? 19.797 5.965 22.953 1 98.56 198 ILE A C 1
ATOM 1604 O O . ILE A 1 198 ? 19.797 4.773 23.281 1 98.56 198 ILE A O 1
ATOM 1608 N N . ILE A 1 199 ? 20.438 6.422 21.875 1 98.44 199 ILE A N 1
ATOM 1609 C CA . ILE A 1 199 ? 21.156 5.508 20.984 1 98.44 199 ILE A CA 1
ATOM 1610 C C . ILE A 1 199 ? 22.203 4.75 21.781 1 98.44 199 ILE A C 1
ATOM 1612 O O . ILE A 1 199 ? 22.359 3.535 21.625 1 98.44 199 ILE A O 1
ATOM 1616 N N . LYS A 1 200 ? 22.859 5.387 22.688 1 97.06 200 LYS A N 1
ATOM 1617 C CA . LYS A 1 200 ? 23.953 4.809 23.453 1 97.06 200 LYS A CA 1
ATOM 1618 C C . LYS A 1 200 ? 23.422 3.852 24.516 1 97.06 200 LYS A C 1
ATOM 1620 O O . LYS A 1 200 ? 24.109 2.887 24.891 1 97.06 200 LYS A O 1
ATOM 1625 N N . GLN A 1 201 ? 22.156 4.066 24.984 1 97.81 201 GLN A N 1
ATOM 1626 C CA . GLN A 1 201 ? 21.562 3.211 26.016 1 97.81 201 GLN A CA 1
ATOM 1627 C C . GLN A 1 201 ? 20.859 2.01 25.391 1 97.81 201 GLN A C 1
ATOM 1629 O O . GLN A 1 201 ? 20.891 0.911 25.953 1 97.81 201 GLN A O 1
ATOM 1634 N N . GLU A 1 202 ? 20.141 2.148 24.328 1 96.44 202 GLU A N 1
ATOM 1635 C CA . GLU A 1 202 ? 19.344 1.103 23.703 1 96.44 202 GLU A CA 1
ATOM 1636 C C . GLU A 1 202 ? 20.219 0.064 23.016 1 96.44 202 GLU A C 1
ATOM 1638 O O . GLU A 1 202 ? 19.875 -1.117 22.969 1 96.44 202 GLU A O 1
ATOM 1643 N N . LYS A 1 203 ? 21.328 0.414 22.547 1 93.94 203 LYS A N 1
ATOM 1644 C CA . LYS A 1 203 ? 22.156 -0.447 21.688 1 93.94 203 LYS A CA 1
ATOM 1645 C C . LYS A 1 203 ? 21.344 -1.012 20.531 1 93.94 203 LYS A C 1
ATOM 1647 O O . LYS A 1 203 ? 20.109 -0.904 20.516 1 93.94 203 LYS A O 1
ATOM 1652 N N . HIS A 1 204 ? 21.859 -1.497 19.469 1 97.31 204 HIS A N 1
ATOM 1653 C CA . HIS A 1 204 ? 21.266 -2.146 18.297 1 97.31 204 HIS A CA 1
ATOM 1654 C C . HIS A 1 204 ? 20.297 -1.211 17.578 1 97.31 204 HIS A C 1
ATOM 1656 O O . HIS A 1 204 ? 19.25 -1.645 17.109 1 97.31 204 HIS A O 1
ATOM 1662 N N . VAL A 1 205 ? 20.547 0.093 17.672 1 98.75 205 VAL A N 1
ATOM 1663 C CA . VAL A 1 205 ? 19.781 1.072 16.922 1 98.75 205 VAL A CA 1
ATOM 1664 C C . VAL A 1 205 ? 20.219 1.081 15.461 1 98.75 205 VAL A C 1
ATOM 1666 O O . VAL A 1 205 ? 21.406 1.273 15.172 1 98.75 205 VAL A O 1
ATOM 1669 N N . ALA A 1 206 ? 19.203 0.852 14.578 1 98.75 206 ALA A N 1
ATOM 1670 C CA . ALA A 1 206 ? 19.5 0.735 13.148 1 98.75 206 ALA A CA 1
ATOM 1671 C C . ALA A 1 206 ? 19.219 2.047 12.422 1 98.75 206 ALA A C 1
ATOM 1673 O O . ALA A 1 206 ? 19.875 2.365 11.43 1 98.75 206 ALA A O 1
ATOM 1674 N N . GLY A 1 207 ? 18.219 2.758 12.883 1 98.81 207 GLY A N 1
ATOM 1675 C CA . GLY A 1 207 ? 17.844 3.967 12.164 1 98.81 207 GLY A CA 1
ATOM 1676 C C . GLY A 1 207 ? 16.984 4.906 12.984 1 98.81 207 GLY A C 1
ATOM 1677 O O . GLY A 1 207 ? 16.547 4.559 14.094 1 98.81 207 GLY A O 1
ATOM 1678 N N . ILE A 1 208 ? 16.828 6.102 12.539 1 98.88 208 ILE A N 1
ATOM 1679 C CA . ILE A 1 208 ? 15.93 7.121 13.055 1 98.88 208 ILE A CA 1
ATOM 1680 C C . ILE A 1 208 ? 15.039 7.645 11.922 1 98.88 208 ILE A C 1
ATOM 1682 O O . ILE A 1 208 ? 15.531 7.969 10.844 1 98.88 208 ILE A O 1
ATOM 1686 N N . ILE A 1 209 ? 13.742 7.676 12.18 1 98.94 209 ILE A N 1
ATOM 1687 C CA . ILE A 1 209 ? 12.812 8.219 11.195 1 98.94 209 ILE A CA 1
ATOM 1688 C C . ILE A 1 209 ? 12.117 9.453 11.773 1 98.94 209 ILE A C 1
ATOM 1690 O O . ILE A 1 209 ? 11.688 9.445 12.93 1 98.94 209 ILE A O 1
ATOM 1694 N N . VAL A 1 210 ? 12.008 10.516 11 1 98.88 210 VAL A N 1
ATOM 1695 C CA . VAL A 1 210 ? 11.305 11.711 11.445 1 98.88 210 VAL A CA 1
ATOM 1696 C C . VAL A 1 210 ? 10.578 12.359 10.266 1 98.88 210 VAL A C 1
ATOM 1698 O O . VAL A 1 210 ? 11.016 12.227 9.117 1 98.88 210 VAL A O 1
ATOM 1701 N N . GLU A 1 211 ? 9.469 12.953 10.539 1 98.88 211 GLU A N 1
ATOM 1702 C CA . GLU A 1 211 ? 8.961 14.016 9.68 1 98.88 211 GLU A CA 1
ATOM 1703 C C . GLU A 1 211 ? 9.758 15.305 9.867 1 98.88 211 GLU A C 1
ATOM 1705 O O . GLU A 1 211 ? 9.766 15.883 10.961 1 98.88 211 GLU A O 1
ATOM 1710 N N . PRO A 1 212 ? 10.391 15.766 8.828 1 98.81 212 PRO A N 1
ATOM 1711 C CA . PRO A 1 212 ? 11.172 16.984 9.062 1 98.81 212 PRO A CA 1
ATOM 1712 C C . PRO A 1 212 ? 10.352 18.094 9.711 1 98.81 212 PRO A C 1
ATOM 1714 O O . PRO A 1 212 ? 10.844 18.781 10.617 1 98.81 212 PRO A O 1
ATOM 1717 N N . ILE A 1 213 ? 9.242 18.312 9.234 1 98.81 213 ILE A N 1
ATOM 1718 C CA . ILE A 1 213 ? 8.172 19.062 9.883 1 98.81 213 ILE A CA 1
ATOM 1719 C C . ILE A 1 213 ? 6.977 18.156 10.141 1 98.81 213 ILE A C 1
ATOM 1721 O O . ILE A 1 213 ? 6.441 17.547 9.219 1 98.81 213 ILE A O 1
ATOM 1725 N N . THR A 1 214 ? 6.684 18.016 11.484 1 98.75 214 THR A N 1
ATOM 1726 C CA . THR A 1 214 ? 5.531 17.172 11.797 1 98.75 214 THR A CA 1
ATOM 1727 C C . THR A 1 214 ? 4.297 17.625 11.023 1 98.75 214 THR A C 1
ATOM 1729 O O . THR A 1 214 ? 3.971 18.812 11.016 1 98.75 214 THR A O 1
ATOM 1732 N N . GLY A 1 215 ? 3.584 16.719 10.383 1 97.94 215 GLY A N 1
ATOM 1733 C CA . GLY A 1 215 ? 2.482 17.094 9.508 1 97.94 215 GLY A CA 1
ATOM 1734 C C . GLY A 1 215 ? 1.145 17.141 10.219 1 97.94 215 GLY A C 1
ATOM 1735 O O . GLY A 1 215 ? 0.817 18.125 10.875 1 97.94 215 GLY A O 1
ATOM 1736 N N . THR A 1 216 ? 0.407 16.016 10.195 1 97.12 216 THR A N 1
ATOM 1737 C CA . THR A 1 216 ? -0.972 15.945 10.664 1 97.12 216 THR A CA 1
ATOM 1738 C C . THR A 1 216 ? -1.051 16.281 12.148 1 97.12 216 THR A C 1
ATOM 1740 O O . THR A 1 216 ? -2.092 16.734 12.641 1 97.12 216 THR A O 1
ATOM 1743 N N . ASN A 1 217 ? 0.059 16.125 12.812 1 98.38 217 ASN A N 1
ATOM 1744 C CA . ASN A 1 217 ? 0.044 16.312 14.258 1 98.38 217 ASN A CA 1
ATOM 1745 C C . ASN A 1 217 ? 0.424 17.734 14.648 1 98.38 217 ASN A C 1
ATOM 1747 O O . ASN A 1 217 ? 1.045 17.953 15.695 1 98.38 217 ASN A O 1
ATOM 1751 N N . GLY A 1 218 ? 0.144 18.703 13.828 1 98.31 218 GLY A N 1
ATOM 1752 C CA . GLY A 1 218 ? 0.131 20.078 14.297 1 98.31 218 GLY A CA 1
ATOM 1753 C C . GLY A 1 218 ? 1.168 20.953 13.609 1 98.31 218 GLY A C 1
ATOM 1754 O O . GLY A 1 218 ? 1.472 22.047 14.078 1 98.31 218 GLY A O 1
ATOM 1755 N N . VAL A 1 219 ? 1.768 20.453 12.516 1 98.75 219 VAL A N 1
ATOM 1756 C CA . VAL A 1 219 ? 2.76 21.203 11.758 1 98.75 219 VAL A CA 1
ATOM 1757 C C . VAL A 1 219 ? 3.826 21.766 12.695 1 98.75 219 VAL A C 1
ATOM 1759 O O . VAL A 1 219 ? 4 22.969 12.805 1 98.75 219 VAL A O 1
ATOM 1762 N N . ILE A 1 220 ? 4.621 20.906 13.297 1 98.75 220 ILE A N 1
ATOM 1763 C CA . ILE A 1 220 ? 5.648 21.312 14.242 1 98.75 220 ILE A CA 1
ATOM 1764 C C . ILE A 1 220 ? 6.941 21.641 13.492 1 98.75 220 ILE A C 1
ATOM 1766 O O . ILE A 1 220 ? 7.668 20.734 13.086 1 98.75 220 ILE A O 1
ATOM 1770 N N . VAL A 1 221 ? 7.176 22.938 13.32 1 98.5 221 VAL A N 1
ATOM 1771 C CA . VAL A 1 221 ? 8.43 23.391 12.719 1 98.5 221 VAL A CA 1
ATOM 1772 C C . VAL A 1 221 ? 9.539 23.375 13.766 1 98.5 221 VAL A C 1
ATOM 1774 O O . VAL A 1 221 ? 9.469 24.109 14.758 1 98.5 221 VAL A O 1
ATOM 1777 N N . PRO A 1 222 ? 10.523 22.578 13.562 1 98.44 222 PRO A N 1
ATOM 1778 C CA . PRO A 1 222 ? 11.562 22.531 14.594 1 98.44 222 PRO A CA 1
ATOM 1779 C C . PRO A 1 222 ? 12.469 23.766 14.578 1 98.44 222 PRO A C 1
ATOM 1781 O O . PRO A 1 222 ? 12.547 24.453 13.562 1 98.44 222 PRO A O 1
ATOM 1784 N N . PRO A 1 223 ? 13.133 24 15.766 1 97.88 223 PRO A N 1
ATOM 1785 C CA . PRO A 1 223 ? 14.211 25 15.742 1 97.88 223 PRO A CA 1
ATOM 1786 C C . PRO A 1 223 ? 15.242 24.734 14.648 1 97.88 223 PRO A C 1
ATOM 1788 O O . PRO A 1 223 ? 15.445 23.578 14.258 1 97.88 223 PRO A O 1
ATOM 1791 N N . LYS A 1 224 ? 15.867 25.812 14.156 1 97.5 224 LYS A N 1
ATOM 1792 C CA . LYS A 1 224 ? 16.734 25.734 12.984 1 97.5 224 LYS A CA 1
ATOM 1793 C C . LYS A 1 224 ? 17.891 24.766 13.219 1 97.5 224 LYS A C 1
ATOM 1795 O O . LYS A 1 224 ? 18.406 24.172 12.273 1 97.5 224 LYS A O 1
ATOM 1800 N N . GLU A 1 225 ? 18.297 24.516 14.523 1 98 225 GLU A N 1
ATOM 1801 C CA . GLU A 1 225 ? 19.438 23.672 14.859 1 98 225 GLU A CA 1
ATOM 1802 C C . GLU A 1 225 ? 19.047 22.203 14.914 1 98 225 GLU A C 1
ATOM 1804 O O . GLU A 1 225 ? 19.906 21.312 14.883 1 98 225 GLU A O 1
ATOM 1809 N N . TYR A 1 226 ? 17.828 21.906 15.016 1 98.56 226 TYR A N 1
ATOM 1810 C CA . TYR A 1 226 ? 17.328 20.594 15.398 1 98.56 226 TYR A CA 1
ATOM 1811 C C . TYR A 1 226 ? 17.703 19.547 14.352 1 98.56 226 TYR A C 1
ATOM 1813 O O . TYR A 1 226 ? 18.328 18.531 14.672 1 98.56 226 TYR A O 1
ATOM 1821 N N . MET A 1 227 ? 17.328 19.75 13.055 1 98.69 227 MET A N 1
ATOM 1822 C CA . MET A 1 227 ? 17.5 18.734 12.008 1 98.69 227 MET A CA 1
ATOM 1823 C C . MET A 1 227 ? 18.984 18.484 11.734 1 98.69 227 MET A C 1
ATOM 1825 O O . MET A 1 227 ? 19.422 17.344 11.672 1 98.69 227 MET A O 1
ATOM 1829 N N . PRO A 1 228 ? 19.781 19.578 11.586 1 98.69 228 PRO A N 1
ATOM 1830 C CA . PRO A 1 228 ? 21.219 19.359 11.414 1 98.69 228 PRO A CA 1
ATOM 1831 C C . PRO A 1 228 ? 21.828 18.578 12.578 1 98.69 228 PRO A C 1
ATOM 1833 O O . PRO A 1 228 ? 22.672 17.703 12.367 1 98.69 228 PRO A O 1
ATOM 1836 N N . LEU A 1 229 ? 21.391 18.922 13.781 1 98.75 229 LEU A N 1
ATOM 1837 C CA . LEU A 1 229 ? 21.922 18.234 14.953 1 98.75 229 LEU A CA 1
ATOM 1838 C C . LEU A 1 229 ? 21.516 16.766 14.969 1 98.75 229 LEU A C 1
ATOM 1840 O O . LEU A 1 229 ? 22.344 15.898 15.266 1 98.75 229 LEU A O 1
ATOM 1844 N N . LEU A 1 230 ? 20.297 16.5 14.68 1 98.69 230 LEU A N 1
ATOM 1845 C CA . LEU A 1 230 ? 19.812 15.125 14.641 1 98.69 230 LEU A CA 1
ATOM 1846 C C . LEU A 1 230 ? 20.562 14.312 13.594 1 98.69 230 LEU A C 1
ATOM 1848 O O . LEU A 1 230 ? 20.906 13.156 13.82 1 98.69 230 LEU A O 1
ATOM 1852 N N . ARG A 1 231 ? 20.75 14.875 12.398 1 98.69 231 ARG A N 1
ATOM 1853 C CA . ARG A 1 231 ? 21.531 14.227 11.344 1 98.69 231 ARG A CA 1
ATOM 1854 C C . ARG A 1 231 ? 22.953 13.93 11.812 1 98.69 231 ARG A C 1
ATOM 1856 O O . ARG A 1 231 ? 23.469 12.836 11.562 1 98.69 231 ARG A O 1
ATOM 1863 N N . LYS A 1 232 ? 23.562 14.906 12.453 1 98.75 232 LYS A N 1
ATOM 1864 C CA . LYS A 1 232 ? 24.906 14.734 12.984 1 98.75 232 LYS A CA 1
ATOM 1865 C C . LYS A 1 232 ? 24.969 13.586 13.984 1 98.75 232 LYS A C 1
ATOM 1867 O O . LYS A 1 232 ? 25.875 12.75 13.938 1 98.75 232 LYS A O 1
ATOM 1872 N N . ILE A 1 233 ? 24 13.578 14.883 1 98.81 233 ILE A N 1
ATOM 1873 C CA . ILE A 1 233 ? 23.922 12.539 15.898 1 98.81 233 ILE A CA 1
ATOM 1874 C C . ILE A 1 233 ? 23.797 11.172 15.227 1 98.81 233 ILE A C 1
ATOM 1876 O O . ILE A 1 233 ? 24.484 10.219 15.609 1 98.81 233 ILE A O 1
ATOM 1880 N N . ALA A 1 234 ? 22.953 11.055 14.227 1 98.75 234 ALA A N 1
ATOM 1881 C CA . ALA A 1 234 ? 22.797 9.797 13.5 1 98.75 234 ALA A CA 1
ATOM 1882 C C . ALA A 1 234 ? 24.109 9.359 12.875 1 98.75 234 ALA A C 1
ATOM 1884 O O . ALA A 1 234 ? 24.516 8.195 12.992 1 98.75 234 ALA A O 1
ATOM 1885 N N . MET A 1 235 ? 24.797 10.273 12.219 1 98.38 235 MET A N 1
ATOM 1886 C CA . MET A 1 235 ? 26.047 9.984 11.531 1 98.38 235 MET A CA 1
ATOM 1887 C C . MET A 1 235 ? 27.125 9.531 12.523 1 98.38 235 MET A C 1
ATOM 1889 O O . MET A 1 235 ? 27.797 8.531 12.289 1 98.38 235 MET A O 1
ATOM 1893 N N . GLU A 1 236 ? 27.203 10.227 13.586 1 98.5 236 GLU A N 1
ATOM 1894 C CA . GLU A 1 236 ? 28.234 9.953 14.578 1 98.5 236 GLU A CA 1
ATOM 1895 C C . GLU A 1 236 ? 28.016 8.602 15.242 1 98.5 236 GLU A C 1
ATOM 1897 O O . GLU A 1 236 ? 28.969 7.98 15.734 1 98.5 236 GLU A O 1
ATOM 1902 N N . ASN A 1 237 ? 26.812 8.125 15.281 1 98.44 237 ASN A N 1
ATOM 1903 C CA . ASN A 1 237 ? 26.484 6.859 15.938 1 98.44 237 ASN A CA 1
ATOM 1904 C C . ASN A 1 237 ? 26.281 5.742 14.922 1 98.44 237 ASN A C 1
ATOM 1906 O O . ASN A 1 237 ? 25.844 4.648 15.273 1 98.44 237 ASN A O 1
ATOM 1910 N N . ASP A 1 238 ? 26.531 5.98 13.648 1 98.06 238 ASP A N 1
ATOM 1911 C CA . ASP A 1 238 ? 26.375 5.016 12.562 1 98.06 238 ASP A CA 1
ATOM 1912 C C . ASP A 1 238 ? 24.938 4.492 12.508 1 98.06 238 ASP A C 1
ATOM 1914 O O . ASP A 1 238 ? 24.719 3.281 12.477 1 98.06 238 ASP A O 1
ATOM 1918 N N . VAL A 1 239 ? 24.047 5.355 12.648 1 98.56 239 VAL A N 1
ATOM 1919 C CA . VAL A 1 239 ? 22.609 5.098 12.547 1 98.56 239 VAL A CA 1
ATOM 1920 C C . VAL A 1 239 ? 22.062 5.742 11.273 1 98.56 239 VAL A C 1
ATOM 1922 O O . VAL A 1 239 ? 22.422 6.879 10.945 1 98.56 239 VAL A O 1
ATOM 1925 N N . LEU A 1 240 ? 21.219 5.012 10.492 1 98.88 240 LEU A N 1
ATOM 1926 C CA . LEU A 1 240 ? 20.688 5.547 9.242 1 98.88 240 LEU A CA 1
ATOM 1927 C C . LEU A 1 240 ? 19.562 6.547 9.516 1 98.88 240 LEU A C 1
ATOM 1929 O O . LEU A 1 240 ? 18.75 6.34 10.422 1 98.88 240 LEU A O 1
ATOM 1933 N N . PHE A 1 241 ? 19.547 7.586 8.773 1 98.88 241 PHE A N 1
ATOM 1934 C CA . PHE A 1 241 ? 18.625 8.695 8.961 1 98.88 241 PHE A CA 1
ATOM 1935 C C . PHE A 1 241 ? 17.562 8.711 7.855 1 98.88 241 PHE A C 1
ATOM 1937 O O . PHE A 1 241 ? 17.891 8.883 6.68 1 98.88 241 PHE A O 1
ATOM 1944 N N . ILE A 1 242 ? 16.281 8.555 8.234 1 98.94 242 ILE A N 1
ATOM 1945 C CA . ILE A 1 242 ? 15.164 8.539 7.301 1 98.94 242 ILE A CA 1
ATOM 1946 C C . ILE A 1 242 ? 14.367 9.836 7.434 1 98.94 242 ILE A C 1
ATOM 1948 O O . ILE A 1 242 ? 13.891 10.172 8.523 1 98.94 242 ILE A O 1
ATOM 1952 N N . ALA A 1 243 ? 14.242 10.562 6.367 1 98.94 243 ALA A N 1
ATOM 1953 C CA . ALA A 1 243 ? 13.336 11.703 6.305 1 98.94 243 ALA A CA 1
ATOM 1954 C C . ALA A 1 243 ? 12.008 11.32 5.648 1 98.94 243 ALA A C 1
ATOM 1956 O O . ALA A 1 243 ? 11.969 11.023 4.449 1 98.94 243 ALA A O 1
ATOM 1957 N N . ASP A 1 244 ? 10.984 11.258 6.445 1 98.94 244 ASP A N 1
ATOM 1958 C CA . ASP A 1 244 ? 9.633 11.055 5.926 1 98.94 244 ASP A CA 1
ATOM 1959 C C . ASP A 1 244 ? 9.055 12.352 5.371 1 98.94 244 ASP A C 1
ATOM 1961 O O . ASP A 1 244 ? 8.531 13.172 6.121 1 98.94 244 ASP A O 1
ATOM 1965 N N . GLU A 1 245 ? 9.125 12.5 4.074 1 98.81 245 GLU A N 1
ATOM 1966 C CA . GLU A 1 245 ? 8.711 13.703 3.367 1 98.81 245 GLU A CA 1
ATOM 1967 C C . GLU A 1 245 ? 7.398 13.492 2.627 1 98.81 245 GLU A C 1
ATOM 1969 O O . GLU A 1 245 ? 7.133 14.141 1.616 1 98.81 245 GLU A O 1
ATOM 1974 N N . VAL A 1 246 ? 6.566 12.57 3.145 1 98.81 246 VAL A N 1
ATOM 1975 C CA . VAL A 1 246 ? 5.293 12.242 2.512 1 98.81 246 VAL A CA 1
ATOM 1976 C C . VAL A 1 246 ? 4.422 13.492 2.43 1 98.81 246 VAL A C 1
ATOM 1978 O O . VAL A 1 246 ? 3.805 13.758 1.396 1 98.81 246 VAL A O 1
ATOM 1981 N N . MET A 1 247 ? 4.387 14.289 3.508 1 98.38 247 MET A N 1
ATOM 1982 C CA . MET A 1 247 ? 3.527 15.469 3.535 1 98.38 247 MET A CA 1
ATOM 1983 C C . MET A 1 247 ? 4.309 16.719 3.158 1 98.38 247 MET A C 1
ATOM 1985 O O . MET A 1 247 ? 3.795 17.594 2.455 1 98.38 247 MET A O 1
ATOM 1989 N N . THR A 1 248 ? 5.539 16.812 3.582 1 98.56 248 THR A N 1
ATOM 1990 C CA . THR A 1 248 ? 6.293 18.047 3.479 1 98.56 248 THR A CA 1
ATOM 1991 C C . THR A 1 248 ? 6.922 18.188 2.096 1 98.56 248 THR A C 1
ATOM 1993 O O . THR A 1 248 ? 7.305 19.297 1.688 1 98.56 248 THR A O 1
ATOM 1996 N N . GLY A 1 249 ? 7.027 17.078 1.362 1 98.69 249 GLY A N 1
ATOM 1997 C CA . GLY A 1 249 ? 7.707 17.109 0.077 1 98.69 249 GLY A CA 1
ATOM 1998 C C . GLY A 1 249 ? 6.895 17.781 -1.008 1 98.69 249 GLY A C 1
ATOM 1999 O O . GLY A 1 249 ? 5.766 18.219 -0.765 1 98.69 249 GLY A O 1
ATOM 2000 N N . TRP A 1 250 ? 7.57 18 -2.125 1 98.88 250 TRP A N 1
ATOM 2001 C CA . TRP A 1 250 ? 6.969 18.438 -3.383 1 98.88 250 TRP A CA 1
ATOM 2002 C C . TRP A 1 250 ? 6.469 19.875 -3.283 1 98.88 250 TRP A C 1
ATOM 2004 O O . TRP A 1 250 ? 5.324 20.156 -3.633 1 98.88 250 TRP A O 1
ATOM 2014 N N . GLY A 1 251 ? 7.207 20.703 -2.674 1 98.81 251 GLY A N 1
ATOM 2015 C CA . GLY A 1 251 ? 7.004 22.141 -2.768 1 98.81 251 GLY A CA 1
ATOM 2016 C C . GLY A 1 251 ? 6.195 22.703 -1.613 1 98.81 251 GLY A C 1
ATOM 2017 O O . GLY A 1 251 ? 6.059 23.922 -1.482 1 98.81 251 GLY A O 1
ATOM 2018 N N . ARG A 1 252 ? 5.695 21.875 -0.723 1 98.88 252 ARG A N 1
ATOM 2019 C CA . ARG A 1 252 ? 4.785 22.266 0.351 1 98.88 252 ARG A CA 1
ATOM 2020 C C . ARG A 1 252 ? 5.402 23.359 1.218 1 98.88 252 ARG A C 1
ATOM 2022 O O . ARG A 1 252 ? 4.703 24.266 1.676 1 98.88 252 ARG A O 1
ATOM 2029 N N . VAL A 1 253 ? 6.75 23.344 1.344 1 98.75 253 VAL A N 1
ATOM 2030 C CA . VAL A 1 253 ? 7.422 24.234 2.271 1 98.75 253 VAL A CA 1
ATOM 2031 C C . VAL A 1 253 ? 8.234 25.266 1.492 1 98.75 253 VAL A C 1
ATOM 2033 O O . VAL A 1 253 ? 9.109 25.938 2.051 1 98.75 253 VAL A O 1
ATOM 2036 N N . GLY A 1 254 ? 7.992 25.391 0.237 1 98.69 254 GLY A N 1
ATOM 2037 C CA . GLY A 1 254 ? 8.695 26.359 -0.594 1 98.69 254 GLY A CA 1
ATOM 2038 C C . GLY A 1 254 ? 9.984 25.812 -1.18 1 98.69 254 GLY A C 1
ATOM 2039 O O . GLY A 1 254 ? 10.688 26.516 -1.908 1 98.69 254 GLY A O 1
ATOM 2040 N N . GLU A 1 255 ? 10.352 24.625 -0.807 1 98.69 255 GLU A N 1
ATOM 2041 C CA . GLU A 1 255 ? 11.414 23.812 -1.371 1 98.69 255 GLU A CA 1
ATOM 2042 C C . GLU A 1 255 ? 10.859 22.484 -1.888 1 98.69 255 GLU A C 1
ATOM 2044 O O . GLU A 1 255 ? 9.773 22.062 -1.494 1 98.69 255 GLU A O 1
ATOM 2049 N N . TRP A 1 256 ? 11.594 21.812 -2.811 1 98.88 256 TRP A N 1
ATOM 2050 C CA . TRP A 1 256 ? 11.141 20.5 -3.26 1 98.88 256 TRP A CA 1
ATOM 2051 C C . TRP A 1 256 ? 10.891 19.578 -2.076 1 98.88 256 TRP A C 1
ATOM 2053 O O . TRP A 1 256 ? 9.891 18.859 -2.041 1 98.88 256 TRP A O 1
ATOM 2063 N N . PHE A 1 257 ? 11.812 19.594 -1.106 1 98.88 257 PHE A N 1
ATOM 2064 C CA . PHE A 1 257 ? 11.711 18.812 0.117 1 98.88 257 PHE A CA 1
ATOM 2065 C C . PHE A 1 257 ? 12.133 19.641 1.327 1 98.88 257 PHE A C 1
ATOM 2067 O O . PHE A 1 257 ? 12.977 20.531 1.215 1 98.88 257 PHE A O 1
ATOM 2074 N N . ALA A 1 258 ? 11.562 19.297 2.477 1 98.88 258 ALA A N 1
ATOM 2075 C CA . ALA A 1 258 ? 11.75 20.094 3.684 1 98.88 258 ALA A CA 1
ATOM 2076 C C . ALA A 1 258 ? 13.195 20.031 4.172 1 98.88 258 ALA A C 1
ATOM 2078 O O . ALA A 1 258 ? 13.719 21 4.723 1 98.88 258 ALA A O 1
ATOM 2079 N N . VAL A 1 259 ? 13.859 18.953 3.994 1 98.81 259 VAL A N 1
ATOM 2080 C CA . VAL A 1 259 ? 15.227 18.797 4.473 1 98.81 259 VAL A CA 1
ATOM 2081 C C . VAL A 1 259 ? 16.125 19.875 3.846 1 98.81 259 VAL A C 1
ATOM 2083 O O . VAL A 1 259 ? 17.141 20.266 4.426 1 98.81 259 VAL A O 1
ATOM 2086 N N . ASN A 1 260 ? 15.719 20.359 2.668 1 98.62 260 ASN A N 1
ATOM 2087 C CA . ASN A 1 260 ? 16.484 21.406 1.988 1 98.62 260 ASN A CA 1
ATOM 2088 C C . ASN A 1 260 ? 16.5 22.703 2.785 1 98.62 260 ASN A C 1
ATOM 2090 O O . ASN A 1 260 ? 17.406 23.516 2.639 1 98.62 260 ASN A O 1
ATOM 2094 N N . LEU A 1 261 ? 15.5 22.906 3.619 1 98.5 261 LEU A N 1
ATOM 2095 C CA . LEU A 1 261 ? 15.43 24.109 4.438 1 98.5 261 LEU A CA 1
ATOM 2096 C C . LEU A 1 261 ? 16.641 24.203 5.363 1 98.5 261 LEU A C 1
ATOM 2098 O O . LEU A 1 261 ? 17.031 25.297 5.762 1 98.5 261 LEU A O 1
ATOM 2102 N N . TRP A 1 262 ? 17.203 23.047 5.699 1 98.31 262 TRP A N 1
ATOM 2103 C CA . TRP A 1 262 ? 18.281 23.016 6.68 1 98.31 262 TRP A CA 1
ATOM 2104 C C . TRP A 1 262 ? 19.562 22.453 6.066 1 98.31 262 TRP A C 1
ATOM 2106 O O . TRP A 1 262 ? 20.547 22.234 6.77 1 98.31 262 TRP A O 1
ATOM 2116 N N . GLY A 1 263 ? 19.531 22.156 4.766 1 97.88 263 GLY A N 1
ATOM 2117 C CA . GLY A 1 263 ? 20.703 21.609 4.098 1 97.88 263 GLY A CA 1
ATOM 2118 C C . GLY A 1 263 ? 21.062 20.203 4.57 1 97.88 263 GLY A C 1
ATOM 2119 O O . GLY A 1 263 ? 22.234 19.844 4.605 1 97.88 263 GLY A O 1
ATOM 2120 N N . VAL A 1 264 ? 20.094 19.438 4.98 1 98.38 264 VAL A N 1
ATOM 2121 C CA . VAL A 1 264 ? 20.297 18.094 5.508 1 98.38 264 VAL A CA 1
ATOM 2122 C C . VAL A 1 264 ? 20.078 17.062 4.402 1 98.38 264 VAL A C 1
ATOM 2124 O O . VAL A 1 264 ? 19.109 17.141 3.648 1 98.38 264 VAL A O 1
ATOM 2127 N N . GLU A 1 265 ? 20.984 16.125 4.246 1 98.38 265 GLU A N 1
ATOM 2128 C CA . GLU A 1 265 ? 20.875 15.008 3.316 1 98.38 265 GLU A CA 1
ATOM 2129 C C . GLU A 1 265 ? 20.578 13.711 4.051 1 98.38 265 GLU A C 1
ATOM 2131 O O . GLU A 1 265 ? 21.453 13.141 4.699 1 98.38 265 GLU A O 1
ATOM 2136 N N . PRO A 1 266 ? 19.391 13.203 3.951 1 98.88 266 PRO A N 1
ATOM 2137 C CA . PRO A 1 266 ? 19.062 11.938 4.613 1 98.88 266 PRO A CA 1
ATOM 2138 C C . PRO A 1 266 ? 19.672 10.727 3.9 1 98.88 266 PRO A C 1
ATOM 2140 O O . PRO A 1 266 ? 20.094 10.836 2.748 1 98.88 266 PRO A O 1
ATOM 2143 N N . ASP A 1 267 ? 19.766 9.555 4.602 1 98.88 267 ASP A N 1
ATOM 2144 C CA . ASP A 1 267 ? 20.156 8.312 3.963 1 98.88 267 ASP A CA 1
ATOM 2145 C C . ASP A 1 267 ? 19.016 7.727 3.135 1 98.88 267 ASP A C 1
ATOM 2147 O O . ASP A 1 267 ? 19.25 7.059 2.125 1 98.88 267 ASP A O 1
ATOM 2151 N N . ILE A 1 268 ? 17.844 7.891 3.627 1 98.94 268 ILE A N 1
ATOM 2152 C CA . ILE A 1 268 ? 16.609 7.469 2.977 1 98.94 268 ILE A CA 1
ATOM 2153 C C . ILE A 1 268 ? 15.586 8.594 3.031 1 98.94 268 ILE A C 1
ATOM 2155 O O . ILE A 1 268 ? 15.438 9.258 4.059 1 98.94 268 ILE A O 1
ATOM 2159 N N . LEU A 1 269 ? 14.961 8.859 1.942 1 98.94 269 LEU A N 1
ATOM 2160 C CA . LEU A 1 269 ? 13.836 9.789 1.872 1 98.94 269 LEU A CA 1
ATOM 2161 C C . LEU A 1 269 ? 12.578 9.094 1.365 1 98.94 269 LEU A C 1
ATOM 2163 O O . LEU A 1 269 ? 12.594 8.484 0.295 1 98.94 269 LEU A O 1
ATOM 2167 N N . THR A 1 270 ? 11.523 9.062 2.152 1 98.94 270 THR A N 1
ATOM 2168 C CA . THR A 1 270 ? 10.242 8.523 1.722 1 98.94 270 THR A CA 1
ATOM 2169 C C . THR A 1 270 ? 9.273 9.648 1.376 1 98.94 270 THR A C 1
ATOM 2171 O O . THR A 1 270 ? 9.266 10.695 2.033 1 98.94 270 THR A O 1
ATOM 2174 N N . THR A 1 271 ? 8.539 9.477 0.339 1 98.94 271 THR A N 1
ATOM 2175 C CA . THR A 1 271 ? 7.57 10.484 -0.075 1 98.94 271 THR A CA 1
ATOM 2176 C C . THR A 1 271 ? 6.445 9.859 -0.893 1 98.94 271 THR A C 1
ATOM 2178 O O . THR A 1 271 ? 6.488 8.664 -1.198 1 98.94 271 THR A O 1
ATOM 2181 N N . ALA A 1 272 ? 5.395 10.57 -1.109 1 98.75 272 ALA A N 1
ATOM 2182 C CA . ALA A 1 272 ? 4.18 10.172 -1.819 1 98.75 272 ALA A CA 1
ATOM 2183 C C . ALA A 1 272 ? 3.34 11.383 -2.201 1 98.75 272 ALA A C 1
ATOM 2185 O O . ALA A 1 272 ? 3.857 12.359 -2.756 1 98.75 272 ALA A O 1
ATOM 2186 N N . LYS A 1 273 ? 2.113 11.359 -1.987 1 98.25 273 LYS A N 1
ATOM 2187 C CA . LYS A 1 273 ? 1.133 12.438 -2.088 1 98.25 273 LYS A CA 1
ATOM 2188 C C . LYS A 1 273 ? 1.438 13.352 -3.273 1 98.25 273 LYS A C 1
ATOM 2190 O O . LYS A 1 273 ? 1.134 13.008 -4.418 1 98.25 273 LYS A O 1
ATOM 2195 N N . GLY A 1 274 ? 2.176 14.422 -3.039 1 98.56 274 GLY A N 1
ATOM 2196 C CA . GLY A 1 274 ? 2.453 15.445 -4.027 1 98.56 274 GLY A CA 1
ATOM 2197 C C . GLY A 1 274 ? 3.221 14.93 -5.23 1 98.56 274 GLY A C 1
ATOM 2198 O O . GLY A 1 274 ? 3.242 15.57 -6.281 1 98.56 274 GLY A O 1
ATOM 2199 N N . ALA A 1 275 ? 3.775 13.75 -5.16 1 98.81 275 ALA A N 1
ATOM 2200 C CA . ALA A 1 275 ? 4.582 13.172 -6.23 1 98.81 275 ALA A CA 1
ATOM 2201 C C . ALA A 1 275 ? 3.75 12.961 -7.492 1 98.81 275 ALA A C 1
ATOM 2203 O O . ALA A 1 275 ? 4.281 12.977 -8.602 1 98.81 275 ALA A O 1
ATOM 2204 N N . SER A 1 276 ? 2.459 12.734 -7.332 1 98.69 276 SER A N 1
ATOM 2205 C CA . SER A 1 276 ? 1.53 12.516 -8.438 1 98.69 276 SER A CA 1
ATOM 2206 C C . SER A 1 276 ? 0.397 13.539 -8.414 1 98.69 276 SER A C 1
ATOM 2208 O O . SER A 1 276 ? -0.664 13.305 -9 1 98.69 276 SER A O 1
ATOM 2210 N N . ALA A 1 277 ? 0.554 14.57 -7.594 1 98.19 277 ALA A N 1
ATOM 2211 C CA . ALA A 1 277 ? -0.539 15.508 -7.336 1 98.19 277 ALA A CA 1
ATOM 2212 C C . ALA A 1 277 ? -1.75 14.781 -6.75 1 98.19 277 ALA A C 1
ATOM 2214 O O . ALA A 1 277 ? -2.861 15.32 -6.758 1 98.19 277 ALA A O 1
ATOM 2215 N N . SER A 1 278 ? -1.545 13.562 -6.375 1 98.38 278 SER A N 1
ATOM 2216 C CA . SER A 1 278 ? -2.529 12.664 -5.781 1 98.38 278 SER A CA 1
ATOM 2217 C C . SER A 1 278 ? -3.518 12.156 -6.824 1 98.38 278 SER A C 1
ATOM 2219 O O . SER A 1 278 ? -4.594 11.656 -6.477 1 98.38 278 SER A O 1
ATOM 2221 N N . TYR A 1 279 ? -3.182 12.305 -8.156 1 98.75 279 TYR A N 1
ATOM 2222 C CA . TYR A 1 279 ? -4.086 11.898 -9.234 1 98.75 279 TYR A CA 1
ATOM 2223 C C . TYR A 1 279 ? -4.078 10.391 -9.414 1 98.75 279 TYR A C 1
ATOM 2225 O O . TYR A 1 279 ? -5.023 9.82 -9.969 1 98.75 279 TYR A O 1
ATOM 2233 N N . VAL A 1 280 ? -3 9.742 -8.992 1 98.81 280 VAL A N 1
ATOM 2234 C CA . VAL A 1 280 ? -2.85 8.297 -8.938 1 98.81 280 VAL A CA 1
ATOM 2235 C C . VAL A 1 280 ? -2.02 7.906 -7.719 1 98.81 280 VAL A C 1
ATOM 2237 O O . VAL A 1 280 ? -1.186 8.688 -7.25 1 98.81 280 VAL A O 1
ATOM 2240 N N . PRO A 1 281 ? -2.24 6.703 -7.18 1 98.62 281 PRO A N 1
ATOM 2241 C CA . PRO A 1 281 ? -1.471 6.281 -6.008 1 98.62 281 PRO A CA 1
ATOM 2242 C C . PRO A 1 281 ? 0.008 6.062 -6.32 1 98.62 281 PRO A C 1
ATOM 2244 O O . PRO A 1 281 ? 0.343 5.449 -7.34 1 98.62 281 PRO A O 1
ATOM 2247 N N . ILE A 1 282 ? 0.881 6.539 -5.453 1 98.5 282 ILE A N 1
ATOM 2248 C CA . ILE A 1 282 ? 2.316 6.34 -5.617 1 98.5 282 ILE A CA 1
ATOM 2249 C C . ILE A 1 282 ? 3.021 6.52 -4.273 1 98.5 282 ILE A C 1
ATOM 2251 O O . ILE A 1 282 ? 2.553 7.27 -3.416 1 98.5 282 ILE A O 1
ATOM 2255 N N . GLY A 1 283 ? 3.953 5.734 -3.951 1 98.75 283 GLY A N 1
ATOM 2256 C CA . GLY A 1 283 ? 4.957 5.895 -2.91 1 98.75 283 GLY A CA 1
ATOM 2257 C C . GLY A 1 283 ? 6.379 5.773 -3.428 1 98.75 283 GLY A C 1
ATOM 2258 O O . GLY A 1 283 ? 6.641 5.027 -4.371 1 98.75 283 GLY A O 1
ATOM 2259 N N . ILE A 1 284 ? 7.262 6.543 -2.895 1 98.94 284 ILE A N 1
ATOM 2260 C CA . ILE A 1 284 ? 8.656 6.539 -3.33 1 98.94 284 ILE A CA 1
ATOM 2261 C C . ILE A 1 284 ? 9.57 6.398 -2.119 1 98.94 284 ILE A C 1
ATOM 2263 O O . ILE A 1 284 ? 9.414 7.109 -1.125 1 98.94 284 ILE A O 1
ATOM 2267 N N . THR A 1 285 ? 10.43 5.477 -2.158 1 98.94 285 THR A N 1
ATOM 2268 C CA . THR A 1 285 ? 11.539 5.355 -1.228 1 98.94 285 THR A CA 1
ATOM 2269 C C . THR A 1 285 ? 12.867 5.605 -1.939 1 98.94 285 THR A C 1
ATOM 2271 O O . THR A 1 285 ? 13.336 4.762 -2.705 1 98.94 285 THR A O 1
ATOM 2274 N N . GLY A 1 286 ? 13.398 6.801 -1.732 1 98.94 286 GLY A N 1
ATOM 2275 C CA . GLY A 1 286 ? 14.719 7.129 -2.258 1 98.94 286 GLY A CA 1
ATOM 2276 C C . GLY A 1 286 ? 15.844 6.801 -1.298 1 98.94 286 GLY A C 1
ATOM 2277 O O . GLY A 1 286 ? 15.711 7 -0.088 1 98.94 286 GLY A O 1
ATOM 2278 N N . VAL A 1 287 ? 16.938 6.285 -1.828 1 98.94 287 VAL A N 1
ATOM 2279 C CA . VAL A 1 287 ? 18.047 5.91 -0.958 1 98.94 287 VAL A CA 1
ATOM 2280 C C . VAL A 1 287 ? 19.359 6.5 -1.496 1 98.94 287 VAL A C 1
ATOM 2282 O O . VAL A 1 287 ? 19.469 6.793 -2.689 1 98.94 287 VAL A O 1
ATOM 2285 N N . SER A 1 288 ? 20.344 6.664 -0.647 1 98.81 288 SER A N 1
ATOM 2286 C CA . SER A 1 288 ? 21.672 7.141 -1.011 1 98.81 288 SER A CA 1
ATOM 2287 C C . SER A 1 288 ? 22.406 6.133 -1.891 1 98.81 288 SER A C 1
ATOM 2289 O O . SER A 1 288 ? 22 4.969 -1.974 1 98.81 288 SER A O 1
ATOM 2291 N N . LYS A 1 289 ? 23.453 6.641 -2.527 1 98 289 LYS A N 1
ATOM 2292 C CA . LYS A 1 289 ? 24.281 5.777 -3.361 1 98 289 LYS A CA 1
ATOM 2293 C C . LYS A 1 289 ? 24.875 4.625 -2.549 1 98 289 LYS A C 1
ATOM 2295 O O . LYS A 1 289 ? 24.969 3.498 -3.045 1 98 289 LYS A O 1
ATOM 2300 N N . GLU A 1 290 ? 25.234 4.898 -1.319 1 98.25 290 GLU A N 1
ATOM 2301 C CA . GLU A 1 290 ? 25.812 3.881 -0.45 1 98.25 290 GLU A CA 1
ATOM 2302 C C . GLU A 1 290 ? 24.828 2.74 -0.205 1 98.25 290 GLU A C 1
ATOM 2304 O O . GLU A 1 290 ? 25.203 1.566 -0.266 1 98.25 290 GLU A O 1
ATOM 2309 N N . ILE A 1 291 ? 23.641 3.102 0.087 1 98.75 291 ILE A N 1
ATOM 2310 C CA . ILE A 1 291 ? 22.594 2.098 0.321 1 98.75 291 ILE A CA 1
ATOM 2311 C C . ILE A 1 291 ? 22.328 1.329 -0.969 1 98.75 291 ILE A C 1
ATOM 2313 O O . ILE A 1 291 ? 22.203 0.102 -0.952 1 98.75 291 ILE A O 1
ATOM 2317 N N . GLY A 1 292 ? 22.203 2.057 -2.113 1 98.62 292 GLY A N 1
ATOM 2318 C CA . GLY A 1 292 ? 22.031 1.394 -3.396 1 98.62 292 GLY A CA 1
ATOM 2319 C C . GLY A 1 292 ? 23.125 0.385 -3.695 1 98.62 292 GLY A C 1
ATOM 2320 O O . GLY A 1 292 ? 22.844 -0.722 -4.16 1 98.62 292 GLY A O 1
ATOM 2321 N N . ASP A 1 293 ? 24.391 0.711 -3.391 1 98.44 293 ASP A N 1
ATOM 2322 C CA . ASP A 1 293 ? 25.547 -0.134 -3.645 1 98.44 293 ASP A CA 1
ATOM 2323 C C . ASP A 1 293 ? 25.5 -1.396 -2.785 1 98.44 293 ASP A C 1
ATOM 2325 O O . ASP A 1 293 ? 25.938 -2.467 -3.225 1 98.44 293 ASP A O 1
ATOM 2329 N N . PHE A 1 294 ? 25.031 -1.302 -1.572 1 98.5 294 PHE A N 1
ATOM 2330 C CA . PHE A 1 294 ? 24.906 -2.451 -0.686 1 98.5 294 PHE A CA 1
ATOM 2331 C C . PHE A 1 294 ? 24.094 -3.557 -1.348 1 98.5 294 PHE A C 1
ATOM 2333 O O . PHE A 1 294 ? 24.438 -4.734 -1.249 1 98.5 294 PHE A O 1
ATOM 2340 N N . PHE A 1 295 ? 23.047 -3.205 -2.088 1 98.5 295 PHE A N 1
ATOM 2341 C CA . PHE A 1 295 ? 22.109 -4.184 -2.617 1 98.5 295 PHE A CA 1
ATOM 2342 C C . PHE A 1 295 ? 22.578 -4.727 -3.957 1 98.5 295 PHE A C 1
ATOM 2344 O O . PHE A 1 295 ? 21.938 -5.605 -4.543 1 98.5 295 PHE A O 1
ATOM 2351 N N . GLU A 1 296 ? 23.734 -4.191 -4.512 1 97.81 296 GLU A N 1
ATOM 2352 C CA . GLU A 1 296 ? 24.359 -4.832 -5.672 1 97.81 296 GLU A CA 1
ATOM 2353 C C . GLU A 1 296 ? 24.703 -6.289 -5.379 1 97.81 296 GLU A C 1
ATOM 2355 O O . GLU A 1 296 ? 24.531 -7.156 -6.238 1 97.81 296 GLU A O 1
ATOM 2360 N N . ASP A 1 297 ? 25.078 -6.527 -4.109 1 97 297 ASP A N 1
ATOM 2361 C CA . ASP A 1 297 ? 25.562 -7.859 -3.768 1 97 297 ASP A CA 1
ATOM 2362 C C . ASP A 1 297 ? 24.703 -8.5 -2.684 1 97 297 ASP A C 1
ATOM 2364 O O . ASP A 1 297 ? 24.969 -9.633 -2.268 1 97 297 ASP A O 1
ATOM 2368 N N . ASN A 1 298 ? 23.766 -7.789 -2.178 1 97.5 298 ASN A N 1
ATOM 2369 C CA . ASN A 1 298 ? 22.812 -8.297 -1.186 1 97.5 298 ASN A CA 1
ATOM 2370 C C . ASN A 1 298 ? 21.375 -8.227 -1.693 1 97.5 298 ASN A C 1
ATOM 2372 O O . ASN A 1 298 ? 21.047 -7.348 -2.49 1 97.5 298 ASN A O 1
ATOM 2376 N N . VAL A 1 299 ? 20.562 -9.141 -1.271 1 97.06 299 VAL A N 1
ATOM 2377 C CA . VAL A 1 299 ? 19.203 -9.25 -1.766 1 97.06 299 VAL A CA 1
ATOM 2378 C C . VAL A 1 299 ? 18.359 -8.094 -1.22 1 97.06 299 VAL A C 1
ATOM 2380 O O . VAL A 1 299 ? 18.328 -7.867 -0.008 1 97.06 299 VAL A O 1
ATOM 2383 N N . PHE A 1 300 ? 17.797 -7.289 -2.102 1 97.88 300 PHE A N 1
ATOM 2384 C CA . PHE A 1 300 ? 16.703 -6.418 -1.711 1 97.88 300 PHE A CA 1
ATOM 2385 C C . PHE A 1 300 ? 15.414 -7.219 -1.516 1 97.88 300 PHE A C 1
ATOM 2387 O O . PHE A 1 300 ? 14.672 -7.445 -2.469 1 97.88 300 PHE A O 1
ATOM 2394 N N . ALA A 1 301 ? 15.062 -7.617 -0.298 1 97.5 301 ALA A N 1
ATOM 2395 C CA . ALA A 1 301 ? 13.992 -8.562 0.002 1 97.5 301 ALA A CA 1
ATOM 2396 C C . ALA A 1 301 ? 12.664 -7.844 0.213 1 97.5 301 ALA A C 1
ATOM 2398 O O . ALA A 1 301 ? 12.047 -7.969 1.272 1 97.5 301 ALA A O 1
ATOM 2399 N N . HIS A 1 302 ? 12.281 -7.141 -0.832 1 98.06 302 HIS A N 1
ATOM 2400 C CA . HIS A 1 302 ? 11.039 -6.383 -0.83 1 98.06 302 HIS A CA 1
ATOM 2401 C C . HIS A 1 302 ? 10.469 -6.25 -2.238 1 98.06 302 HIS A C 1
ATOM 2403 O O . HIS A 1 302 ? 11.188 -6.441 -3.223 1 98.06 302 HIS A O 1
ATOM 2409 N N . GLY A 1 303 ? 9.188 -6.074 -2.307 1 96.81 303 GLY A N 1
ATOM 2410 C CA . GLY A 1 303 ? 8.539 -5.914 -3.598 1 96.81 303 GLY A CA 1
ATOM 2411 C C . GLY A 1 303 ? 7.07 -6.293 -3.574 1 96.81 303 GLY A C 1
ATOM 2412 O O . GLY A 1 303 ? 6.605 -6.945 -2.637 1 96.81 303 GLY A O 1
ATOM 2413 N N . HIS A 1 304 ? 6.32 -5.836 -4.473 1 94.25 304 HIS A N 1
ATOM 2414 C CA . HIS A 1 304 ? 4.941 -6.258 -4.691 1 94.25 304 HIS A CA 1
ATOM 2415 C C . HIS A 1 304 ? 4.539 -6.09 -6.152 1 94.25 304 HIS A C 1
ATOM 2417 O O . HIS A 1 304 ? 5.301 -5.527 -6.949 1 94.25 304 HIS A O 1
ATOM 2423 N N . THR A 1 305 ? 3.416 -6.527 -6.484 1 96.56 305 THR A N 1
ATOM 2424 C CA . THR A 1 305 ? 2.945 -6.633 -7.863 1 96.56 305 THR A CA 1
ATOM 2425 C C . THR A 1 305 ? 2.887 -5.258 -8.523 1 96.56 305 THR A C 1
ATOM 2427 O O . THR A 1 305 ? 3.252 -5.109 -9.688 1 96.56 305 THR A O 1
ATOM 2430 N N . PHE A 1 306 ? 2.504 -4.262 -7.832 1 98.12 306 PHE A N 1
ATOM 2431 C CA . PHE A 1 306 ? 2.262 -2.947 -8.406 1 98.12 306 PHE A CA 1
ATOM 2432 C C . PHE A 1 306 ? 3.486 -2.055 -8.258 1 98.12 306 PHE A C 1
ATOM 2434 O O . PHE A 1 306 ? 3.404 -0.84 -8.453 1 98.12 306 PHE A O 1
ATOM 2441 N N . GLU A 1 307 ? 4.633 -2.662 -7.875 1 97.62 307 GLU A N 1
ATOM 2442 C CA . GLU A 1 307 ? 5.863 -1.883 -7.809 1 97.62 307 GLU A CA 1
ATOM 2443 C C . GLU A 1 307 ? 6.191 -1.25 -9.156 1 97.62 307 GLU A C 1
ATOM 2445 O O . GLU A 1 307 ? 6.031 -1.886 -10.203 1 97.62 307 GLU A O 1
ATOM 2450 N N . ALA A 1 308 ? 6.562 0.012 -9.156 1 98.19 308 ALA A N 1
ATOM 2451 C CA . ALA A 1 308 ? 6.953 0.765 -10.344 1 98.19 308 ALA A CA 1
ATOM 2452 C C . ALA A 1 308 ? 5.887 0.665 -11.43 1 98.19 308 ALA A C 1
ATOM 2454 O O . ALA A 1 308 ? 6.207 0.45 -12.602 1 98.19 308 ALA A O 1
ATOM 2455 N N . HIS A 1 309 ? 4.656 0.751 -11.016 1 98.69 309 HIS A N 1
ATOM 2456 C CA . HIS A 1 309 ? 3.533 0.681 -11.938 1 98.69 309 HIS A CA 1
ATOM 2457 C C . HIS A 1 309 ? 3.629 1.768 -13.008 1 98.69 309 HIS A C 1
ATOM 2459 O O . HIS A 1 309 ? 3.66 2.957 -12.68 1 98.69 309 HIS A O 1
ATOM 2465 N N . PRO A 1 310 ? 3.596 1.4 -14.281 1 98.62 310 PRO A N 1
ATOM 2466 C CA . PRO A 1 310 ? 3.852 2.375 -15.344 1 98.62 310 PRO A CA 1
ATOM 2467 C C . PRO A 1 310 ? 2.893 3.562 -15.297 1 98.62 310 PRO A C 1
ATOM 2469 O O . PRO A 1 310 ? 3.316 4.711 -15.445 1 98.62 310 PRO A O 1
ATOM 2472 N N . VAL A 1 311 ? 1.663 3.348 -15.055 1 98.81 311 VAL A N 1
ATOM 2473 C CA . VAL A 1 311 ? 0.646 4.395 -15.062 1 98.81 311 VAL A CA 1
ATOM 2474 C C . VAL A 1 311 ? 0.883 5.355 -13.898 1 98.81 311 VAL A C 1
ATOM 2476 O O . VAL A 1 311 ? 0.769 6.574 -14.062 1 98.81 311 VAL A O 1
ATOM 2479 N N . SER A 1 312 ? 1.191 4.848 -12.727 1 98.81 312 SER A N 1
ATOM 2480 C CA . SER A 1 312 ? 1.499 5.688 -11.57 1 98.81 312 SER A CA 1
ATOM 2481 C C . SER A 1 312 ? 2.758 6.516 -11.812 1 98.81 312 SER A C 1
ATOM 2483 O O . SER A 1 312 ? 2.811 7.695 -11.461 1 98.81 312 SER A O 1
ATOM 2485 N N . LEU A 1 313 ? 3.742 5.914 -12.453 1 98.81 313 LEU A N 1
ATOM 2486 C CA . LEU A 1 313 ? 5.027 6.566 -12.672 1 98.81 313 LEU A CA 1
ATOM 2487 C C . LEU A 1 313 ? 4.883 7.742 -13.633 1 98.81 313 LEU A C 1
ATOM 2489 O O . LEU A 1 313 ? 5.637 8.719 -13.539 1 98.81 313 LEU A O 1
ATOM 2493 N N . ALA A 1 314 ? 3.906 7.695 -14.492 1 98.88 314 ALA A N 1
ATOM 2494 C CA . ALA A 1 314 ? 3.73 8.703 -15.539 1 98.88 314 ALA A CA 1
ATOM 2495 C C . ALA A 1 314 ? 3.449 10.078 -14.938 1 98.88 314 ALA A C 1
ATOM 2497 O O . ALA A 1 314 ? 3.75 11.102 -15.555 1 98.88 314 ALA A O 1
ATOM 2498 N N . ALA A 1 315 ? 2.945 10.086 -13.734 1 98.88 315 ALA A N 1
ATOM 2499 C CA . ALA A 1 315 ? 2.59 11.352 -13.086 1 98.88 315 ALA A CA 1
ATOM 2500 C C . ALA A 1 315 ? 3.838 12.109 -12.633 1 98.88 315 ALA A C 1
ATOM 2502 O O . ALA A 1 315 ? 3.855 13.336 -12.625 1 98.88 315 ALA A O 1
ATOM 2503 N N . ILE A 1 316 ? 4.914 11.43 -12.297 1 98.94 316 ILE A N 1
ATOM 2504 C CA . ILE A 1 316 ? 6.059 12 -11.602 1 98.94 316 ILE A CA 1
ATOM 2505 C C . ILE A 1 316 ? 6.75 13.023 -12.508 1 98.94 316 ILE A C 1
ATOM 2507 O O . ILE A 1 316 ? 6.902 14.188 -12.133 1 98.94 316 ILE A O 1
ATOM 2511 N N . PRO A 1 317 ? 7.172 12.625 -13.742 1 98.94 317 PRO A N 1
ATOM 2512 C CA . PRO A 1 317 ? 7.812 13.641 -14.586 1 98.94 317 PRO A CA 1
ATOM 2513 C C . PRO A 1 317 ? 6.867 14.781 -14.961 1 98.94 317 PRO A C 1
ATOM 2515 O O . PRO A 1 317 ? 7.301 15.93 -15.094 1 98.94 317 PRO A O 1
ATOM 2518 N N . ALA A 1 318 ? 5.57 14.461 -15.125 1 98.94 318 ALA A N 1
ATOM 2519 C CA . ALA A 1 318 ? 4.586 15.477 -15.5 1 98.94 318 ALA A CA 1
ATOM 2520 C C . ALA A 1 318 ? 4.43 16.516 -14.391 1 98.94 318 ALA A C 1
ATOM 2522 O O . ALA A 1 318 ? 4.332 17.719 -14.672 1 98.94 318 ALA A O 1
ATOM 2523 N N . VAL A 1 319 ? 4.406 16.094 -13.148 1 98.94 319 VAL A N 1
ATOM 2524 C CA . VAL A 1 319 ? 4.266 16.984 -12.008 1 98.94 319 VAL A CA 1
ATOM 2525 C C . VAL A 1 319 ? 5.484 17.906 -11.914 1 98.94 319 VAL A C 1
ATOM 2527 O O . VAL A 1 319 ? 5.348 19.125 -11.773 1 98.94 319 VAL A O 1
ATOM 2530 N N . ILE A 1 320 ? 6.648 17.297 -11.984 1 98.94 320 ILE A N 1
ATOM 2531 C CA . ILE A 1 320 ? 7.887 18.062 -11.867 1 98.94 320 ILE A CA 1
ATOM 2532 C C . ILE A 1 320 ? 7.957 19.094 -12.992 1 98.94 320 ILE A C 1
ATOM 2534 O O . ILE A 1 320 ? 8.289 20.266 -12.75 1 98.94 320 ILE A O 1
ATOM 2538 N N . SER A 1 321 ? 7.621 18.656 -14.18 1 98.81 321 SER A N 1
ATOM 2539 C CA . SER A 1 321 ? 7.621 19.562 -15.32 1 98.81 321 SER A CA 1
ATOM 2540 C C . SER A 1 321 ? 6.625 20.703 -15.125 1 98.81 321 SER A C 1
ATOM 2542 O O . SER A 1 321 ? 6.906 21.844 -15.469 1 98.81 321 SER A O 1
ATOM 2544 N N . GLU A 1 322 ? 5.48 20.391 -14.594 1 98.69 322 GLU A N 1
ATOM 2545 C CA . GLU A 1 322 ? 4.445 21.391 -14.359 1 98.69 322 GLU A CA 1
ATOM 2546 C C . GLU A 1 322 ? 4.891 22.406 -13.32 1 98.69 322 GLU A C 1
ATOM 2548 O O . GLU A 1 322 ? 4.652 23.609 -13.484 1 98.69 322 GLU A O 1
ATOM 2553 N N . TYR A 1 323 ? 5.523 21.953 -12.242 1 98.75 323 TYR A N 1
ATOM 2554 C CA . TYR A 1 323 ? 6.059 22.844 -11.219 1 98.75 323 TYR A CA 1
ATOM 2555 C C . TYR A 1 323 ? 7 23.875 -11.836 1 98.75 323 TYR A C 1
ATOM 2557 O O . TYR A 1 323 ? 6.926 25.062 -11.523 1 98.75 323 TYR A O 1
ATOM 2565 N N . LYS A 1 324 ? 7.859 23.406 -12.688 1 98.5 324 LYS A N 1
ATOM 2566 C CA . LYS A 1 324 ? 8.836 24.266 -13.336 1 98.5 324 LYS A CA 1
ATOM 2567 C C . LYS A 1 324 ? 8.164 25.219 -14.328 1 98.5 324 LYS A C 1
ATOM 2569 O O . LYS A 1 324 ? 8.477 26.406 -14.367 1 98.5 324 LYS A O 1
ATOM 2574 N N . ARG A 1 325 ? 7.242 24.672 -15.078 1 98.38 325 ARG A N 1
ATOM 2575 C CA . ARG A 1 325 ? 6.566 25.438 -16.125 1 98.38 325 ARG A CA 1
ATOM 2576 C C . ARG A 1 325 ? 5.852 26.656 -15.531 1 98.38 325 ARG A C 1
ATOM 2578 O O . ARG A 1 325 ? 5.891 27.75 -16.094 1 98.38 325 ARG A O 1
ATOM 2585 N N . VAL A 1 326 ? 5.258 26.5 -14.328 1 97.88 326 VAL A N 1
ATOM 2586 C CA . VAL A 1 326 ? 4.422 27.562 -13.789 1 97.88 326 VAL A CA 1
ATOM 2587 C C . VAL A 1 326 ? 5.168 28.297 -12.672 1 97.88 326 VAL A C 1
ATOM 2589 O O . VAL A 1 326 ? 4.578 29.094 -11.945 1 97.88 326 VAL A O 1
ATOM 2592 N N . ASN A 1 327 ? 6.457 28.047 -12.492 1 98.25 327 ASN A N 1
ATOM 2593 C CA . ASN A 1 327 ? 7.266 28.656 -11.445 1 98.25 327 ASN A CA 1
ATOM 2594 C C . ASN A 1 327 ? 6.586 28.547 -10.078 1 98.25 327 ASN A C 1
ATOM 2596 O O . ASN A 1 327 ? 6.418 29.562 -9.391 1 98.25 327 ASN A O 1
ATOM 2600 N N . LEU A 1 328 ? 6.305 27.344 -9.695 1 98.75 328 LEU A N 1
ATOM 2601 C CA . LEU A 1 328 ? 5.402 27.109 -8.578 1 98.75 328 LEU A CA 1
ATOM 2602 C C . LEU A 1 328 ? 6.121 27.328 -7.25 1 98.75 328 LEU A C 1
ATOM 2604 O O . LEU A 1 328 ? 5.516 27.797 -6.281 1 98.75 328 LEU A O 1
ATOM 2608 N N . LEU A 1 329 ? 7.395 26.984 -7.121 1 98.75 329 LEU A N 1
ATOM 2609 C CA . LEU A 1 329 ? 8.094 27.094 -5.844 1 98.75 329 LEU A CA 1
ATOM 2610 C C . LEU A 1 329 ? 8.219 28.547 -5.406 1 98.75 329 LEU A C 1
ATOM 2612 O O . LEU A 1 329 ? 7.926 28.891 -4.258 1 98.75 329 LEU A O 1
ATOM 2616 N N . PRO A 1 330 ? 8.625 29.453 -6.281 1 98.75 330 PRO A N 1
ATOM 2617 C CA . PRO A 1 330 ? 8.586 30.859 -5.91 1 98.75 330 PRO A CA 1
ATOM 2618 C C . PRO A 1 330 ? 7.188 31.328 -5.504 1 98.75 330 PRO A C 1
ATOM 2620 O O . PRO A 1 330 ? 7.043 32.094 -4.555 1 98.75 330 PRO A O 1
ATOM 2623 N N . HIS A 1 331 ? 6.211 30.875 -6.215 1 98.88 331 HIS A N 1
ATOM 2624 C CA . HIS A 1 331 ? 4.832 31.203 -5.867 1 98.88 331 HIS A CA 1
ATOM 2625 C C . HIS A 1 331 ? 4.496 30.734 -4.457 1 98.88 331 HIS A C 1
ATOM 2627 O O . HIS A 1 331 ? 3.873 31.469 -3.688 1 98.88 331 HIS A O 1
ATOM 2633 N N . VAL A 1 332 ? 4.898 29.547 -4.09 1 98.94 332 VAL A N 1
ATOM 2634 C CA . VAL A 1 332 ? 4.637 28.984 -2.768 1 98.94 332 VAL A CA 1
ATOM 2635 C C . VAL A 1 332 ? 5.305 29.859 -1.698 1 98.94 332 VAL A C 1
ATOM 2637 O O . VAL A 1 332 ? 4.723 30.094 -0.64 1 98.94 332 VAL A O 1
ATOM 2640 N N . ARG A 1 333 ? 6.52 30.297 -1.937 1 98.81 333 ARG A N 1
ATOM 2641 C CA . ARG A 1 333 ? 7.223 31.156 -0.985 1 98.81 333 ARG A CA 1
ATOM 2642 C C . ARG A 1 333 ? 6.488 32.469 -0.792 1 98.81 333 ARG A C 1
ATOM 2644 O O . ARG A 1 333 ? 6.34 32.969 0.335 1 98.81 333 ARG A O 1
ATOM 2651 N N . GLU A 1 334 ? 6.039 33 -1.877 1 98.81 334 GLU A N 1
ATOM 2652 C CA . GLU A 1 334 ? 5.324 34.281 -1.821 1 98.81 334 GLU A CA 1
ATOM 2653 C C . GLU A 1 334 ? 3.986 34.125 -1.106 1 98.81 334 GLU A C 1
ATOM 2655 O O . GLU A 1 334 ? 3.674 34.875 -0.193 1 98.81 334 GLU A O 1
ATOM 2660 N N . MET A 1 335 ? 3.188 33.156 -1.547 1 98.88 335 MET A N 1
ATOM 2661 C CA . MET A 1 335 ? 1.88 32.906 -0.939 1 98.88 335 MET A CA 1
ATOM 2662 C C . MET A 1 335 ? 2.023 32.469 0.509 1 98.88 335 MET A C 1
ATOM 2664 O O . MET A 1 335 ? 1.172 32.781 1.347 1 98.88 335 MET A O 1
ATOM 2668 N N . GLY A 1 336 ? 3.127 31.703 0.762 1 98.88 336 GLY A N 1
ATOM 2669 C CA . GLY A 1 336 ? 3.395 31.297 2.131 1 98.88 336 GLY A CA 1
ATOM 2670 C C . GLY A 1 336 ? 3.607 32.469 3.074 1 98.88 336 GLY A C 1
ATOM 2671 O O . GLY A 1 336 ? 3.109 32.469 4.199 1 98.88 336 GLY A O 1
ATOM 2672 N N . LYS A 1 337 ? 4.371 33.438 2.645 1 98.81 337 LYS A N 1
ATOM 2673 C CA . LYS A 1 337 ? 4.582 34.656 3.43 1 98.81 337 LYS A CA 1
ATOM 2674 C C . LYS A 1 337 ? 3.264 35.375 3.689 1 98.81 337 LYS A C 1
ATOM 2676 O O . LYS A 1 337 ? 3.004 35.812 4.809 1 98.81 337 LYS A O 1
ATOM 2681 N N . TYR A 1 338 ? 2.486 35.469 2.65 1 98.94 338 TYR A N 1
ATOM 2682 C CA . TYR A 1 338 ? 1.199 36.156 2.76 1 98.94 338 TYR A CA 1
ATOM 2683 C C . TYR A 1 338 ? 0.27 35.406 3.711 1 98.94 338 TYR A C 1
ATOM 2685 O O . TYR A 1 338 ? -0.366 36 4.574 1 98.94 338 TYR A O 1
ATOM 2693 N N . LEU A 1 339 ? 0.14 34.094 3.557 1 98.94 339 LEU A N 1
ATOM 2694 C CA . LEU A 1 339 ? -0.694 33.281 4.43 1 98.94 339 LEU A CA 1
ATOM 2695 C C . LEU A 1 339 ? -0.257 33.406 5.883 1 98.94 339 LEU A C 1
ATOM 2697 O O . LEU A 1 339 ? -1.095 33.562 6.777 1 98.94 339 LEU A O 1
ATOM 2701 N N . GLY A 1 340 ? 1.073 33.281 6.086 1 98.88 340 GLY A N 1
ATOM 2702 C CA . GLY A 1 340 ? 1.591 33.469 7.434 1 98.88 340 GLY A CA 1
ATOM 2703 C C . GLY A 1 340 ? 1.198 34.781 8.047 1 98.88 340 GLY A C 1
ATOM 2704 O O . GLY A 1 340 ? 0.814 34.844 9.219 1 98.88 340 GLY A O 1
ATOM 2705 N N . LYS A 1 341 ? 1.331 35.844 7.273 1 98.81 341 LYS A N 1
ATOM 2706 C CA . LYS A 1 341 ? 0.945 37.188 7.738 1 98.81 341 LYS A CA 1
ATOM 2707 C C . LYS A 1 341 ? -0.53 37.219 8.125 1 98.81 341 LYS A C 1
ATOM 2709 O O . LYS A 1 341 ? -0.879 37.688 9.203 1 98.81 341 LYS A O 1
ATOM 2714 N N . ARG A 1 342 ? -1.376 36.688 7.289 1 98.81 342 ARG A N 1
ATOM 2715 C CA . ARG A 1 342 ? -2.816 36.719 7.516 1 98.81 342 ARG A CA 1
ATOM 2716 C C . ARG A 1 342 ? -3.195 35.875 8.734 1 98.81 342 ARG A C 1
ATOM 2718 O O . ARG A 1 342 ? -4.102 36.25 9.492 1 98.81 342 ARG A O 1
ATOM 2725 N N . LEU A 1 343 ? -2.562 34.75 8.953 1 98.88 343 LEU A N 1
ATOM 2726 C CA . LEU A 1 343 ? -2.861 33.875 10.094 1 98.88 343 LEU A CA 1
ATOM 2727 C C . LEU A 1 343 ? -2.395 34.531 11.398 1 98.88 343 LEU A C 1
ATOM 2729 O O . LEU A 1 343 ? -3.031 34.375 12.438 1 98.88 343 LEU A O 1
ATOM 2733 N N . ASN A 1 344 ? -1.273 35.219 11.328 1 98.69 344 ASN A N 1
ATOM 2734 C CA . ASN A 1 344 ? -0.812 35.938 12.508 1 98.69 344 ASN A CA 1
ATOM 2735 C C . ASN A 1 344 ? -1.741 37.094 12.867 1 98.69 344 ASN A C 1
ATOM 2737 O O . ASN A 1 344 ? -1.927 37.406 14.039 1 98.69 344 ASN A O 1
ATOM 2741 N N . GLU A 1 345 ? -2.287 37.719 11.875 1 98.62 345 GLU A N 1
ATOM 2742 C CA . GLU A 1 345 ? -3.314 38.75 12.125 1 98.62 345 GLU A CA 1
ATOM 2743 C C . GLU A 1 345 ? -4.523 38.125 12.828 1 98.62 345 GLU A C 1
ATOM 2745 O O . GLU A 1 345 ? -5.121 38.75 13.703 1 98.62 345 GLU A O 1
ATOM 2750 N N . LEU A 1 346 ? -4.883 36.906 12.445 1 98.12 346 LEU A N 1
ATOM 2751 C CA . LEU A 1 346 ? -5.965 36.188 13.109 1 98.12 346 LEU A CA 1
ATOM 2752 C C . LEU A 1 346 ? -5.645 35.969 14.586 1 98.12 346 LEU A C 1
ATOM 2754 O O . LEU A 1 346 ? -6.527 36.094 15.438 1 98.12 346 LEU A O 1
ATOM 2758 N N . LYS A 1 347 ? -4.414 35.594 14.805 1 98.38 347 LYS A N 1
ATOM 2759 C CA . LYS A 1 347 ? -3.984 35.375 16.172 1 98.38 347 LYS A CA 1
ATOM 2760 C C . LYS A 1 347 ? -4.172 36.625 17.031 1 98.38 347 LYS A C 1
ATOM 2762 O O . LYS A 1 347 ? -4.559 36.531 18.203 1 98.38 347 LYS A O 1
ATOM 2767 N N . GLU A 1 348 ? -3.973 37.75 16.484 1 98.06 348 GLU A N 1
ATOM 2768 C CA . GLU A 1 348 ? -4.121 39.031 17.203 1 98.06 348 GLU A CA 1
ATOM 2769 C C . GLU A 1 348 ? -5.586 39.312 17.516 1 98.06 348 GLU A C 1
ATOM 2771 O O . GLU A 1 348 ? -5.891 39.969 18.516 1 98.06 348 GLU A O 1
ATOM 2776 N N . ARG A 1 349 ? -6.473 38.75 16.797 1 97.94 349 ARG A N 1
ATOM 2777 C CA . ARG A 1 349 ? -7.891 39.062 16.922 1 97.94 349 ARG A CA 1
ATOM 2778 C C . ARG A 1 349 ? -8.594 38.062 17.828 1 97.94 349 ARG A C 1
ATOM 2780 O O . ARG A 1 349 ? -9.711 38.312 18.297 1 97.94 349 ARG A O 1
ATOM 2787 N N . HIS A 1 350 ? -7.961 36.969 18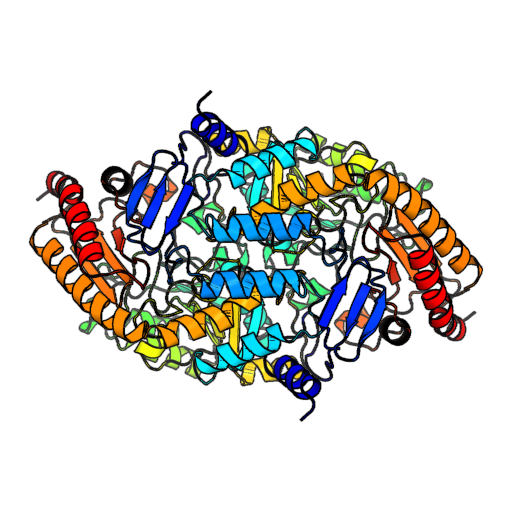.062 1 98.62 350 HIS A N 1
ATOM 2788 C CA . HIS A 1 350 ? -8.656 35.875 18.781 1 98.62 350 HIS A CA 1
ATOM 2789 C C . HIS A 1 350 ? -7.871 35.438 20 1 98.62 350 HIS A C 1
ATOM 2791 O O . HIS A 1 350 ? -6.781 34.875 19.875 1 98.62 350 HIS A O 1
ATOM 2797 N N . ILE A 1 351 ? -8.492 35.5 21.156 1 98.19 351 ILE A N 1
ATOM 2798 C CA . ILE A 1 351 ? -7.848 35.156 22.422 1 98.19 351 ILE A CA 1
ATOM 2799 C C . ILE A 1 351 ? -7.641 33.656 22.5 1 98.19 351 ILE A C 1
ATOM 2801 O O . ILE A 1 351 ? -6.762 33.188 23.234 1 98.19 351 ILE A O 1
ATOM 2805 N N . SER A 1 352 ? -8.398 32.906 21.656 1 98.62 352 SER A N 1
ATOM 2806 C CA . SER A 1 352 ? -8.359 31.453 21.734 1 98.62 352 SER A CA 1
ATOM 2807 C C . SER A 1 352 ? -7.258 30.891 20.828 1 98.62 352 SER A C 1
ATOM 2809 O O . SER A 1 352 ? -7.012 29.688 20.828 1 98.62 352 SER A O 1
ATOM 2811 N N . ILE A 1 353 ? -6.598 31.703 20 1 98.81 353 ILE A N 1
ATOM 2812 C CA . ILE A 1 353 ? -5.457 31.219 19.234 1 98.81 353 ILE A CA 1
ATOM 2813 C C . ILE A 1 353 ? -4.188 31.312 20.078 1 98.81 353 ILE A C 1
ATOM 2815 O O . ILE A 1 353 ? -3.738 32.406 20.422 1 98.81 353 ILE A O 1
ATOM 2819 N N . GLY A 1 354 ? -3.639 30.156 20.406 1 98.56 354 GLY A N 1
ATOM 2820 C CA . GLY A 1 354 ? -2.439 30.109 21.234 1 98.56 354 GLY A CA 1
ATOM 2821 C C . GLY A 1 354 ? -1.159 30.203 20.422 1 98.56 354 GLY A C 1
ATOM 2822 O O . GLY A 1 354 ? -0.185 30.812 20.859 1 98.56 354 GLY A O 1
ATOM 2823 N N . ASP A 1 355 ? -1.145 29.578 19.281 1 98.56 355 ASP A N 1
ATOM 2824 C CA . ASP A 1 355 ? 0.068 29.5 18.469 1 98.56 355 ASP A CA 1
ATOM 2825 C C . ASP A 1 355 ? -0.267 29.438 16.984 1 98.56 355 ASP A C 1
ATOM 2827 O O . ASP A 1 355 ? -1.305 28.906 16.594 1 98.56 355 ASP A O 1
ATOM 2831 N N . VAL A 1 356 ? 0.447 30.125 16.203 1 98.81 356 VAL A N 1
ATOM 2832 C CA . VAL A 1 356 ? 0.467 30.047 14.742 1 98.81 356 VAL A CA 1
ATOM 2833 C C . VAL A 1 356 ? 1.877 29.719 14.258 1 98.81 356 VAL A C 1
ATOM 2835 O O . VAL A 1 356 ? 2.838 30.406 14.609 1 98.81 356 VAL A O 1
ATOM 2838 N N . ARG A 1 357 ? 2.031 28.625 13.508 1 98.69 357 ARG A N 1
ATOM 2839 C CA . ARG A 1 357 ? 3.348 28.188 13.062 1 98.69 357 ARG A CA 1
ATOM 2840 C C . ARG A 1 357 ? 3.275 27.547 11.68 1 98.69 357 ARG A C 1
ATOM 2842 O O . ARG A 1 357 ? 2.264 26.953 11.32 1 98.69 357 ARG A O 1
ATOM 2849 N N . GLY A 1 358 ? 4.316 27.719 10.898 1 98.56 358 GLY A N 1
ATOM 2850 C CA . GLY A 1 358 ? 4.344 27.094 9.578 1 98.56 358 GLY A CA 1
ATOM 2851 C C . GLY A 1 358 ? 5.441 27.625 8.688 1 98.56 358 GLY A C 1
ATOM 2852 O O . GLY A 1 358 ? 6.211 28.5 9.094 1 98.56 358 GLY A O 1
ATOM 2853 N N . VAL A 1 359 ? 5.633 26.969 7.605 1 98.5 359 VAL A N 1
ATOM 2854 C CA . VAL A 1 359 ? 6.566 27.312 6.539 1 98.5 359 VAL A CA 1
ATOM 2855 C C . VAL A 1 359 ? 5.914 27.062 5.18 1 98.5 359 VAL A C 1
ATOM 2857 O O . VAL A 1 359 ? 5.203 26.078 4.996 1 98.5 359 VAL A O 1
ATOM 2860 N N . GLY A 1 360 ? 6.152 28 4.172 1 98.81 360 GLY A N 1
ATOM 2861 C CA . GLY A 1 360 ? 5.492 27.844 2.885 1 98.81 360 GLY A CA 1
ATOM 2862 C C . GLY A 1 360 ? 3.979 27.844 2.984 1 98.81 360 GLY A C 1
ATOM 2863 O O . GLY A 1 360 ? 3.389 28.734 3.592 1 98.81 360 GLY A O 1
ATOM 2864 N N . LEU A 1 361 ? 3.348 26.906 2.377 1 98.94 361 LEU A N 1
ATOM 2865 C CA . LEU A 1 361 ? 1.9 26.734 2.457 1 98.94 361 LEU A CA 1
ATOM 2866 C C . LEU A 1 361 ? 1.54 25.531 3.322 1 98.94 361 LEU A C 1
ATOM 2868 O O . LEU A 1 361 ? 0.744 24.688 2.912 1 98.94 361 LEU A O 1
ATOM 2872 N N . PHE A 1 362 ? 2.217 25.516 4.453 1 98.88 362 PHE A N 1
ATOM 2873 C CA . PHE A 1 362 ? 2.045 24.469 5.461 1 98.88 362 PHE A CA 1
ATOM 2874 C C . PHE A 1 362 ? 2.014 25.078 6.859 1 98.88 362 PHE A C 1
ATOM 2876 O O . PHE A 1 362 ? 3.057 25.234 7.496 1 98.88 362 PHE A O 1
ATOM 2883 N N . TRP A 1 363 ? 0.77 25.375 7.363 1 98.94 363 TRP A N 1
ATOM 2884 C CA . TRP A 1 363 ? 0.628 26.125 8.609 1 98.94 363 TRP A CA 1
ATOM 2885 C C . TRP A 1 363 ? -0.358 25.453 9.547 1 98.94 363 TRP A C 1
ATOM 2887 O O . TRP A 1 363 ? -1.179 24.641 9.109 1 98.94 363 TRP A O 1
ATOM 2897 N N . ALA A 1 364 ? -0.226 25.734 10.828 1 98.88 364 ALA A N 1
ATOM 2898 C CA . ALA A 1 364 ? -1.197 25.312 11.836 1 98.88 364 ALA A CA 1
ATOM 2899 C C . ALA A 1 364 ? -1.646 26.5 12.688 1 98.88 364 ALA A C 1
ATOM 2901 O O . ALA A 1 364 ? -0.857 27.406 12.969 1 98.88 364 ALA A O 1
ATOM 2902 N N . VAL A 1 365 ? -2.869 26.547 13.016 1 98.88 365 VAL A N 1
ATOM 2903 C CA . VAL A 1 365 ? -3.463 27.438 14 1 98.88 365 VAL A CA 1
ATOM 2904 C C . VAL A 1 365 ? -3.947 26.641 15.203 1 98.88 365 VAL A C 1
ATOM 2906 O O . VAL A 1 365 ? -4.93 25.906 15.117 1 98.88 365 VAL A O 1
ATOM 2909 N N . GLU A 1 366 ? -3.27 26.766 16.297 1 98.81 366 GLU A N 1
ATOM 2910 C CA . GLU A 1 366 ? -3.596 25.984 17.484 1 98.81 366 GLU A CA 1
ATOM 2911 C C . GLU A 1 366 ? -4.445 26.797 18.453 1 98.81 366 GLU A C 1
ATOM 2913 O O . GLU A 1 366 ? -4.094 27.922 18.812 1 98.81 366 GLU A O 1
ATOM 2918 N N . LEU A 1 367 ? -5.5 26.219 18.859 1 98.75 367 LEU A N 1
ATOM 2919 C CA . LEU A 1 367 ? -6.445 26.875 19.75 1 98.75 367 LEU A CA 1
ATOM 2920 C C . LEU A 1 367 ? -6.242 26.422 21.203 1 98.75 367 LEU A C 1
ATOM 2922 O O . LEU A 1 367 ? -5.93 25.25 21.438 1 98.75 367 LEU A O 1
ATOM 2926 N N . VAL A 1 368 ? -6.418 27.297 22.109 1 98.5 368 VAL A N 1
ATOM 2927 C CA . VAL A 1 368 ? -6.281 27.031 23.547 1 98.5 368 VAL A CA 1
ATOM 2928 C C . VAL A 1 368 ? -7.512 27.562 24.281 1 98.5 368 VAL A C 1
ATOM 2930 O O . VAL A 1 368 ? -8.164 28.5 23.812 1 98.5 368 VAL A O 1
ATOM 2933 N N . LYS A 1 369 ? -7.812 27.016 25.391 1 97.81 369 LYS A N 1
ATOM 2934 C CA . LYS A 1 369 ? -9.062 27.359 26.062 1 97.81 369 LYS A CA 1
ATOM 2935 C C . LYS A 1 369 ? -8.82 28.312 27.234 1 97.81 369 LYS A C 1
ATOM 2937 O O . LYS A 1 369 ? -9.766 28.75 27.891 1 97.81 369 LYS A O 1
ATOM 2942 N N . ASP A 1 370 ? -7.516 28.578 27.578 1 97.81 370 ASP A N 1
ATOM 2943 C CA . ASP A 1 370 ? -7.215 29.484 28.688 1 97.81 370 ASP A CA 1
ATOM 2944 C C . ASP A 1 370 ? -5.805 30.062 28.562 1 97.81 370 ASP A C 1
ATOM 2946 O O . ASP A 1 370 ? -5.082 29.734 27.625 1 97.81 370 ASP A O 1
ATOM 2950 N N . GLY A 1 371 ? -5.465 30.969 29.484 1 95.5 371 GLY A N 1
ATOM 2951 C CA . GLY A 1 371 ? -4.184 31.672 29.469 1 95.5 371 GLY A CA 1
ATOM 2952 C C . GLY A 1 371 ? -3.012 30.766 29.781 1 95.5 371 GLY A C 1
ATOM 2953 O O . GLY A 1 371 ? -1.856 31.125 29.562 1 95.5 371 GLY A O 1
ATOM 2954 N N . LYS A 1 372 ? -3.303 29.578 30.234 1 96.75 372 LYS A N 1
ATOM 2955 C CA . LYS A 1 372 ? -2.262 28.594 30.5 1 96.75 372 LYS A CA 1
ATOM 2956 C C . LYS A 1 372 ? -1.971 27.75 29.266 1 96.75 372 LYS A C 1
ATOM 2958 O O . LYS A 1 372 ? -1.248 26.75 29.344 1 96.75 372 LYS A O 1
ATOM 2963 N N . ASN A 1 373 ? -2.578 28.078 28.109 1 96.81 373 ASN A N 1
ATOM 2964 C CA . ASN A 1 373 ? -2.42 27.422 26.812 1 96.81 373 ASN A CA 1
ATOM 2965 C C . ASN A 1 373 ? -2.959 26 26.828 1 96.81 373 ASN A C 1
ATOM 2967 O O . ASN A 1 373 ? -2.406 25.109 26.188 1 96.81 373 ASN A O 1
ATOM 2971 N N . THR A 1 374 ? -3.99 25.766 27.672 1 97.62 374 THR A N 1
ATOM 2972 C CA . THR A 1 374 ? -4.629 24.453 27.703 1 97.62 374 THR A CA 1
ATOM 2973 C C . THR A 1 374 ? -5.371 24.172 26.391 1 97.62 374 THR A C 1
ATOM 2975 O O . THR A 1 374 ? -6.176 25 25.953 1 97.62 374 THR A O 1
ATOM 2978 N N . PRO A 1 375 ? -5.133 23.062 25.703 1 98 375 PRO A N 1
ATOM 2979 C CA . PRO A 1 375 ? -5.832 22.781 24.438 1 98 375 PRO A CA 1
ATOM 2980 C C . PRO A 1 375 ? -7.316 22.5 24.641 1 98 375 PRO A C 1
ATOM 2982 O O . PRO A 1 375 ? -7.723 22.047 25.719 1 98 375 PRO A O 1
ATOM 2985 N N . PHE A 1 376 ? -8.148 22.703 23.656 1 97.88 376 PHE A N 1
ATOM 2986 C CA . PHE A 1 376 ? -9.57 22.422 23.719 1 97.88 376 PHE A CA 1
ATOM 2987 C C . PHE A 1 376 ? -9.812 20.906 23.812 1 97.88 376 PHE A C 1
ATOM 2989 O O . PHE A 1 376 ? -10.781 20.469 24.453 1 97.88 376 PHE A O 1
ATOM 2996 N N . ALA A 1 377 ? -9.016 20.141 23.109 1 98.12 377 ALA A N 1
ATOM 2997 C CA . ALA A 1 377 ? -9.023 18.688 23.141 1 98.12 377 ALA A CA 1
ATOM 2998 C C . ALA A 1 377 ? -7.633 18.125 22.859 1 98.12 377 ALA A C 1
ATOM 3000 O O . ALA A 1 377 ? -6.746 18.844 22.406 1 98.12 377 ALA A O 1
ATOM 3001 N N . ASP A 1 378 ? -7.453 16.859 23.234 1 97.56 378 ASP A N 1
ATOM 3002 C CA . ASP A 1 378 ? -6.16 16.219 23.031 1 97.56 378 ASP A CA 1
ATOM 3003 C C . ASP A 1 378 ? -6.328 14.805 22.484 1 97.56 378 ASP A C 1
ATOM 3005 O O . ASP A 1 378 ? -7.398 14.445 21.984 1 97.56 378 ASP A O 1
ATOM 3009 N N . TYR A 1 379 ? -5.215 14.023 22.469 1 97.56 379 TYR A N 1
ATOM 3010 C CA . TYR A 1 379 ? -5.199 12.68 21.891 1 97.56 379 TYR A CA 1
ATOM 3011 C C . TYR A 1 379 ? -6.137 11.758 22.656 1 97.56 379 TYR A C 1
ATOM 3013 O O . TYR A 1 379 ? -6.754 10.859 22.078 1 97.56 379 TYR A O 1
ATOM 3021 N N . ASN A 1 380 ? -6.258 11.945 23.984 1 97.56 380 ASN A N 1
ATOM 3022 C CA . ASN A 1 380 ? -7.164 11.133 24.781 1 97.56 380 ASN A CA 1
ATOM 3023 C C . ASN A 1 380 ? -8.617 11.328 24.359 1 97.56 380 ASN A C 1
ATOM 3025 O O . ASN A 1 380 ? -9.391 10.367 24.312 1 97.56 380 ASN A O 1
ATOM 3029 N N . ASP A 1 381 ? -8.969 12.586 24.078 1 97.44 381 ASP A N 1
ATOM 3030 C CA . ASP A 1 381 ? -10.32 12.883 23.609 1 97.44 381 ASP A CA 1
ATOM 3031 C C . ASP A 1 381 ? -10.625 12.164 22.297 1 97.44 381 ASP A C 1
ATOM 3033 O O . ASP A 1 381 ? -11.703 11.594 22.141 1 97.44 381 ASP A O 1
ATOM 3037 N N . LYS A 1 382 ? -9.672 12.203 21.406 1 96.25 382 LYS A N 1
ATOM 3038 C CA . LYS A 1 382 ? -9.828 11.516 20.125 1 96.25 382 LYS A CA 1
ATOM 3039 C C . LYS A 1 382 ? -9.938 10.008 20.328 1 96.25 382 LYS A C 1
ATOM 3041 O O . LYS A 1 382 ? -10.773 9.352 19.688 1 96.25 382 LYS A O 1
ATOM 3046 N N . TYR A 1 383 ? -9.078 9.422 21.156 1 96.75 383 TYR A N 1
ATOM 3047 C CA . TYR A 1 383 ? -9.055 7.988 21.406 1 96.75 383 TYR A CA 1
ATOM 3048 C C . TYR A 1 383 ? -10.367 7.516 22.016 1 96.75 383 TYR A C 1
ATOM 3050 O O . TYR A 1 383 ? -10.875 6.445 21.672 1 96.75 383 TYR A O 1
ATOM 3058 N N . GLU A 1 384 ? -10.992 8.352 22.891 1 95.56 384 GLU A N 1
ATOM 3059 C CA . GLU A 1 384 ? -12.211 7.996 23.594 1 95.56 384 GLU A CA 1
ATOM 3060 C C . GLU A 1 384 ? -13.445 8.281 22.75 1 95.56 384 GLU A C 1
ATOM 3062 O O . GLU A 1 384 ? -14.555 7.855 23.078 1 95.56 384 GLU A O 1
ATOM 3067 N N . GLY A 1 385 ? -13.258 8.977 21.672 1 91.62 385 GLY A N 1
ATOM 3068 C CA . GLY A 1 385 ? -14.367 9.305 20.781 1 91.62 385 GLY A CA 1
ATOM 3069 C C . GLY A 1 385 ? -15.242 10.422 21.312 1 91.62 385 GLY A C 1
ATOM 3070 O O . GLY A 1 385 ? -16.438 10.469 21.016 1 91.62 385 GLY A O 1
ATOM 3071 N N . LYS A 1 386 ? -14.664 11.328 22.078 1 92.5 386 LYS A N 1
ATOM 3072 C CA . LYS A 1 386 ? -15.414 12.469 22.594 1 92.5 386 LYS A CA 1
ATOM 3073 C C . LYS A 1 386 ? -15.586 13.539 21.516 1 92.5 386 LYS A C 1
ATOM 3075 O O . LYS A 1 386 ? -14.758 13.664 20.625 1 92.5 386 LYS A O 1
ATOM 3080 N N . PRO A 1 387 ? -16.719 14.281 21.688 1 92.94 387 PRO A N 1
ATOM 3081 C CA . PRO A 1 387 ? -16.891 15.398 20.766 1 92.94 387 PRO A CA 1
ATOM 3082 C C . PRO A 1 387 ? -15.773 16.438 20.875 1 92.94 387 PRO A C 1
ATOM 3084 O O . PRO A 1 387 ? -15.367 16.781 21.984 1 92.94 387 PRO A O 1
ATOM 3087 N N . ILE A 1 388 ? -15.273 16.891 19.75 1 95.62 388 ILE A N 1
ATOM 3088 C CA . ILE A 1 388 ? -14.164 17.828 19.672 1 95.62 388 ILE A CA 1
ATOM 3089 C C . ILE A 1 388 ? -14.648 19.156 19.094 1 95.62 388 ILE A C 1
ATOM 3091 O O . ILE A 1 388 ? -15.258 19.188 18.016 1 95.62 388 ILE A O 1
ATOM 3095 N N . LEU A 1 389 ? -14.398 20.25 19.781 1 97.88 389 LEU A N 1
ATOM 3096 C CA . LEU A 1 389 ? -14.82 21.578 19.328 1 97.88 389 LEU A CA 1
ATOM 3097 C C . LEU A 1 389 ? -14.328 21.844 17.922 1 97.88 389 LEU A C 1
ATOM 3099 O O . LEU A 1 389 ? -15.07 22.391 17.094 1 97.88 389 LEU A O 1
ATOM 3103 N N . LEU A 1 390 ? -13.109 21.484 17.641 1 98.25 390 LEU A N 1
ATOM 3104 C CA . LEU A 1 390 ? -12.531 21.828 16.344 1 98.25 390 LEU A CA 1
ATOM 3105 C C . LEU A 1 390 ? -13.211 21.031 15.227 1 98.25 390 LEU A C 1
ATOM 3107 O O . LEU A 1 390 ? -13.227 21.469 14.07 1 98.25 390 LEU A O 1
ATOM 3111 N N . ASP A 1 391 ? -13.75 19.859 15.523 1 97.06 391 ASP A N 1
ATOM 3112 C CA . ASP A 1 391 ? -14.562 19.172 14.523 1 97.06 391 ASP A CA 1
ATOM 3113 C C . ASP A 1 391 ? -15.797 19.984 14.164 1 97.06 391 ASP A C 1
ATOM 3115 O O . ASP A 1 391 ? -16.188 20.047 12.992 1 97.06 391 ASP A O 1
ATOM 3119 N N . LEU A 1 392 ? -16.406 20.547 15.172 1 97.5 392 LEU A N 1
ATOM 3120 C CA . LEU A 1 392 ? -17.578 21.375 14.961 1 97.5 392 LEU A CA 1
ATOM 3121 C C . LEU A 1 392 ? -17.219 22.625 14.164 1 97.5 392 LEU A C 1
ATOM 3123 O O . LEU A 1 392 ? -17.953 23.031 13.258 1 97.5 392 LEU A O 1
ATOM 3127 N N . LEU A 1 393 ? -16.141 23.266 14.523 1 98.69 393 LEU A N 1
ATOM 3128 C CA . LEU A 1 393 ? -15.703 24.469 13.828 1 98.69 393 LEU A CA 1
ATOM 3129 C C . LEU A 1 393 ? -15.375 24.172 12.367 1 98.69 393 LEU A C 1
ATOM 3131 O O . LEU A 1 393 ? -15.688 24.969 11.477 1 98.69 393 LEU A O 1
ATOM 3135 N N . ALA A 1 394 ? -14.672 23.062 12.141 1 98.31 394 ALA A N 1
ATOM 3136 C CA . ALA A 1 394 ? -14.359 22.641 10.773 1 98.31 394 ALA A CA 1
ATOM 3137 C C . ALA A 1 394 ? -15.633 22.422 9.961 1 98.31 394 ALA A C 1
ATOM 3139 O O . ALA A 1 394 ? -15.688 22.766 8.781 1 98.31 394 ALA A O 1
ATOM 3140 N N . LYS A 1 395 ? -16.641 21.781 10.57 1 97.38 395 LYS A N 1
ATOM 3141 C CA . LYS A 1 395 ? -17.922 21.578 9.914 1 97.38 395 LYS A CA 1
ATOM 3142 C C . LYS A 1 395 ? -18.562 22.922 9.539 1 97.38 395 LYS A C 1
ATOM 3144 O O . LYS A 1 395 ? -19.094 23.062 8.438 1 97.38 395 LYS A O 1
ATOM 3149 N N . LYS A 1 396 ? -18.531 23.875 10.406 1 98.31 396 LYS A N 1
ATOM 3150 C CA . LYS A 1 396 ? -19.094 25.203 10.148 1 98.31 396 LYS A CA 1
ATOM 3151 C C . LYS A 1 396 ? -18.328 25.906 9.023 1 98.31 396 LYS A C 1
ATOM 3153 O O . LYS A 1 396 ? -18.922 26.609 8.203 1 98.31 396 LYS A O 1
ATOM 3158 N N . ALA A 1 397 ? -17 25.766 9.07 1 98.69 397 ALA A N 1
ATOM 3159 C CA . ALA A 1 397 ? -16.203 26.328 7.977 1 98.69 397 ALA A CA 1
ATOM 3160 C C . ALA A 1 397 ? -16.609 25.719 6.637 1 98.69 397 ALA A C 1
ATOM 3162 O O . ALA A 1 397 ? -16.734 26.438 5.641 1 98.69 397 ALA A O 1
ATOM 3163 N N . LEU A 1 398 ? -16.812 24.391 6.629 1 98.06 398 LEU A N 1
ATOM 3164 C CA . LEU A 1 398 ? -17.234 23.719 5.41 1 98.06 398 LEU A CA 1
ATOM 3165 C C . LEU A 1 398 ? -18.594 24.234 4.945 1 98.06 398 LEU A C 1
ATOM 3167 O O . LEU A 1 398 ? -18.797 24.438 3.746 1 98.06 398 LEU A O 1
ATOM 3171 N N . GLU A 1 399 ? -19.5 24.406 5.891 1 96.81 399 GLU A N 1
ATOM 3172 C CA . GLU A 1 399 ? -20.828 24.938 5.574 1 96.81 399 GLU A CA 1
ATOM 3173 C C . GLU A 1 399 ? -20.734 26.344 4.977 1 96.81 399 GLU A C 1
ATOM 3175 O O . GLU A 1 399 ? -21.625 26.766 4.25 1 96.81 399 GLU A O 1
ATOM 3180 N N . SER A 1 400 ? -19.609 26.953 5.293 1 97.06 400 SER A N 1
ATOM 3181 C CA . SER A 1 400 ? -19.391 28.281 4.758 1 97.06 400 SER A CA 1
ATOM 3182 C C . SER A 1 400 ? -18.562 28.25 3.48 1 97.06 400 SER A C 1
ATOM 3184 O O . SER A 1 400 ? -18.109 29.281 2.988 1 97.06 400 SER A O 1
ATOM 3186 N N . GLY A 1 401 ? -18.234 27.078 3.037 1 98.19 401 GLY A N 1
ATOM 3187 C CA . GLY A 1 401 ? -17.578 26.922 1.741 1 98.19 401 GLY A CA 1
ATOM 3188 C C . GLY A 1 401 ? -16.078 26.766 1.838 1 98.19 401 GLY A C 1
ATOM 3189 O O . GLY A 1 401 ? -15.367 26.922 0.845 1 98.19 401 GLY A O 1
ATOM 3190 N N . VAL A 1 402 ? -15.562 26.5 3.023 1 98.81 402 VAL A N 1
ATOM 3191 C CA . VAL A 1 402 ? -14.125 26.328 3.191 1 98.81 402 VAL A CA 1
ATOM 3192 C C . VAL A 1 402 ? -13.836 25.016 3.914 1 98.81 402 VAL A C 1
ATOM 3194 O O . VAL A 1 402 ? -14.297 24.812 5.043 1 98.81 402 VAL A O 1
ATOM 3197 N N . PHE A 1 403 ? -13.094 24.141 3.207 1 98.56 403 PHE A N 1
ATOM 3198 C CA . PHE A 1 403 ? -12.68 22.859 3.789 1 98.56 403 PHE A CA 1
ATOM 3199 C C . PHE A 1 403 ? -11.344 23 4.504 1 98.56 403 PHE A C 1
ATOM 3201 O O . PHE A 1 403 ? -10.359 23.438 3.904 1 98.56 403 PHE A O 1
ATOM 3208 N N . VAL A 1 404 ? -11.297 22.625 5.793 1 98.38 404 VAL A N 1
ATOM 3209 C CA . VAL A 1 404 ? -10.055 22.656 6.559 1 98.38 404 VAL A CA 1
ATOM 3210 C C . VAL A 1 404 ? -9.891 21.359 7.336 1 98.38 404 VAL A C 1
ATOM 3212 O O . VAL A 1 404 ? -10.867 20.797 7.844 1 98.38 404 VAL A O 1
ATOM 3215 N N . TYR A 1 405 ? -8.625 20.859 7.324 1 97.56 405 TYR A N 1
ATOM 3216 C CA . TYR A 1 405 ? -8.234 19.703 8.109 1 97.56 405 TYR A CA 1
ATOM 3217 C C . TYR A 1 405 ? -7.891 20.094 9.539 1 97.56 405 TYR A C 1
ATOM 3219 O O . TYR A 1 405 ? -7.387 21.203 9.781 1 97.56 405 TYR A O 1
ATOM 3227 N N . ASN A 1 406 ? -8.273 19.203 10.555 1 98.12 406 ASN A N 1
ATOM 3228 C CA . ASN A 1 406 ? -7.996 19.594 11.93 1 98.12 406 ASN A CA 1
ATOM 3229 C C . ASN A 1 406 ? -7.598 18.391 12.781 1 98.12 406 ASN A C 1
ATOM 3231 O O . ASN A 1 406 ? -7.953 17.266 12.461 1 98.12 406 ASN A O 1
ATOM 3235 N N . GLY A 1 407 ? -6.766 18.625 13.742 1 97.56 407 GLY A N 1
ATOM 3236 C CA . GLY A 1 407 ? -6.551 17.719 14.859 1 97.56 407 GLY A CA 1
ATOM 3237 C C . GLY A 1 407 ? -7.434 18.016 16.062 1 97.56 407 GLY A C 1
ATOM 3238 O O . GLY A 1 407 ? -8.516 18.594 15.906 1 97.56 407 GLY A O 1
ATOM 3239 N N . PRO A 1 408 ? -6.977 17.594 17.203 1 97.88 408 PRO A N 1
ATOM 3240 C CA . PRO A 1 408 ? -7.816 17.781 18.391 1 97.88 408 PRO A CA 1
ATOM 3241 C C . PRO A 1 408 ? -7.945 19.25 18.797 1 97.88 408 PRO A C 1
ATOM 3243 O O . PRO A 1 408 ? -8.969 19.641 19.375 1 97.88 408 PRO A O 1
ATOM 3246 N N . SER A 1 409 ? -6.859 20.062 18.516 1 98.5 409 SER A N 1
ATOM 3247 C CA . SER A 1 409 ? -6.922 21.453 18.984 1 98.5 409 SER A CA 1
ATOM 3248 C C . SER A 1 409 ? -6.234 22.391 18 1 98.5 409 SER A C 1
ATOM 3250 O O . SER A 1 409 ? -5.824 23.5 18.375 1 98.5 409 SER A O 1
ATOM 3252 N N . TRP A 1 410 ? -6.027 21.922 16.781 1 98.69 410 TRP A N 1
ATOM 3253 C CA . TRP A 1 410 ? -5.391 22.766 15.781 1 98.69 410 TRP A CA 1
ATOM 3254 C C . TRP A 1 410 ? -6.023 22.547 14.414 1 98.69 410 TRP A C 1
ATOM 3256 O O . TRP A 1 410 ? -6.508 21.453 14.109 1 98.69 410 TRP A O 1
ATOM 3266 N N . PHE A 1 411 ? -6.059 23.609 13.641 1 98.81 411 PHE A N 1
ATOM 3267 C CA . PHE A 1 411 ? -6.332 23.516 12.211 1 98.81 411 PHE A CA 1
ATOM 3268 C C . PHE A 1 411 ? -5.031 23.406 11.422 1 98.81 411 PHE A C 1
ATOM 3270 O O . PHE A 1 411 ? -4.012 23.984 11.812 1 98.81 411 PHE A O 1
ATOM 3277 N N . ILE A 1 412 ? -5.043 22.656 10.398 1 98.88 412 ILE A N 1
ATOM 3278 C CA . ILE A 1 412 ? -3.957 22.641 9.43 1 98.88 412 ILE A CA 1
ATOM 3279 C C . ILE A 1 412 ? -4.367 23.422 8.18 1 98.88 412 ILE A C 1
ATOM 3281 O O . ILE A 1 412 ? -5.363 23.078 7.531 1 98.88 412 ILE A O 1
ATOM 3285 N N . ILE A 1 413 ? -3.648 24.469 7.91 1 98.88 413 ILE A N 1
ATOM 3286 C CA . ILE A 1 413 ? -3.891 25.312 6.75 1 98.88 413 ILE A CA 1
ATOM 3287 C C . ILE A 1 413 ? -2.818 25.062 5.691 1 98.88 413 ILE A C 1
ATOM 3289 O O . ILE A 1 413 ? -1.691 25.547 5.812 1 98.88 413 ILE A O 1
ATOM 3293 N N . ALA A 1 414 ? -3.127 24.312 4.711 1 98.88 414 ALA A N 1
ATOM 3294 C CA . ALA A 1 414 ? -2.213 23.844 3.674 1 98.88 414 ALA A CA 1
ATOM 3295 C C . ALA A 1 414 ? -2.918 23.75 2.324 1 98.88 414 ALA A C 1
ATOM 3297 O O . ALA A 1 414 ? -3.055 22.656 1.765 1 98.88 414 ALA A O 1
ATOM 3298 N N . PRO A 1 415 ? -3.361 24.891 1.772 1 98.88 415 PRO A N 1
ATOM 3299 C CA . PRO A 1 415 ? -4.102 24.844 0.509 1 98.88 415 PRO A CA 1
ATOM 3300 C C . PRO A 1 415 ? -3.27 24.297 -0.646 1 98.88 415 PRO A C 1
ATOM 3302 O O . PRO A 1 415 ? -2.049 24.156 -0.52 1 98.88 415 PRO A O 1
ATOM 3305 N N . PRO A 1 416 ? -3.953 23.906 -1.756 1 98.88 416 PRO A N 1
ATOM 3306 C CA . PRO A 1 416 ? -3.162 23.609 -2.953 1 98.88 416 PRO A CA 1
ATOM 3307 C C . PRO A 1 416 ? -2.146 24.703 -3.279 1 98.88 416 PRO A C 1
ATOM 3309 O O . PRO A 1 416 ? -2.412 25.875 -3.053 1 98.88 416 PRO A O 1
ATOM 3312 N N . LEU A 1 417 ? -1.036 24.25 -3.838 1 98.94 417 LEU A N 1
ATOM 3313 C CA . LEU A 1 417 ? 0.088 25.172 -4.02 1 98.94 417 LEU A CA 1
ATOM 3314 C C . LEU A 1 417 ? -0.242 26.25 -5.051 1 98.94 417 LEU A C 1
ATOM 3316 O O . LEU A 1 417 ? 0.447 27.266 -5.137 1 98.94 417 LEU A O 1
ATOM 3320 N N . VAL A 1 418 ? -1.351 26.078 -5.758 1 98.75 418 VAL A N 1
ATOM 3321 C CA . VAL A 1 418 ? -1.743 27 -6.809 1 98.75 418 VAL A CA 1
ATOM 3322 C C . VAL A 1 418 ? -2.66 28.078 -6.234 1 98.75 418 VAL A C 1
ATOM 3324 O O . VAL A 1 418 ? -3.217 28.891 -6.977 1 98.75 418 VAL A O 1
ATOM 3327 N N . VAL A 1 419 ? -2.82 28.109 -4.934 1 98.75 419 VAL A N 1
ATOM 3328 C CA . VAL A 1 419 ? -3.723 29.047 -4.273 1 98.75 419 VAL A CA 1
ATOM 3329 C C . VAL A 1 419 ? -3.318 30.484 -4.613 1 98.75 419 VAL A C 1
ATOM 3331 O O . VAL A 1 419 ? -2.135 30.766 -4.809 1 98.75 419 VAL A O 1
ATOM 3334 N N . GLU A 1 420 ? -4.277 31.328 -4.633 1 98.56 420 GLU A N 1
ATOM 3335 C CA . GLU A 1 420 ? -4.055 32.75 -4.875 1 98.56 420 GLU A CA 1
ATOM 3336 C C . GLU A 1 420 ? -4.402 33.562 -3.641 1 98.56 420 GLU A C 1
ATOM 3338 O O . GLU A 1 420 ? -4.992 33.062 -2.688 1 98.56 420 GLU A O 1
ATOM 3343 N N . LYS A 1 421 ? -3.998 34.844 -3.73 1 98.69 421 LYS A N 1
ATOM 3344 C CA . LYS A 1 421 ? -4.203 35.75 -2.598 1 98.69 421 LYS A CA 1
ATOM 3345 C C . LYS A 1 421 ? -5.676 35.812 -2.201 1 98.69 421 LYS A C 1
ATOM 3347 O O . LYS A 1 421 ? -6.008 35.781 -1.013 1 98.69 421 LYS A O 1
ATOM 3352 N N . GLU A 1 422 ? -6.527 35.844 -3.172 1 98.62 422 GLU A N 1
ATOM 3353 C CA . GLU A 1 422 ? -7.961 35.906 -2.912 1 98.62 422 GLU A CA 1
ATOM 3354 C C . GLU A 1 422 ? -8.477 34.656 -2.215 1 98.62 422 GLU A C 1
ATOM 3356 O O . GLU A 1 422 ? -9.383 34.75 -1.382 1 98.62 422 GLU A O 1
ATOM 3361 N N . ASP A 1 423 ? -7.949 33.5 -2.611 1 98.69 423 ASP A N 1
ATOM 3362 C CA . ASP A 1 423 ? -8.305 32.25 -1.948 1 98.69 423 ASP A CA 1
ATOM 3363 C C . ASP A 1 423 ? -7.91 32.281 -0.474 1 98.69 423 ASP A C 1
ATOM 3365 O O . ASP A 1 423 ? -8.68 31.859 0.389 1 98.69 423 ASP A O 1
ATOM 3369 N N . ILE A 1 424 ? -6.699 32.781 -0.244 1 98.88 424 ILE A N 1
ATOM 3370 C CA . ILE A 1 424 ? -6.176 32.875 1.116 1 98.88 424 ILE A CA 1
ATOM 3371 C C . ILE A 1 424 ? -7.062 33.781 1.953 1 98.88 424 ILE A C 1
ATOM 3373 O O . ILE A 1 424 ? -7.426 33.438 3.082 1 98.88 424 ILE A O 1
ATOM 3377 N N . ASP A 1 425 ? -7.426 34.906 1.389 1 98.81 425 ASP A N 1
ATOM 3378 C CA . ASP A 1 425 ? -8.305 35.844 2.096 1 98.81 425 ASP A CA 1
ATOM 3379 C C . ASP A 1 425 ? -9.633 35.188 2.439 1 98.81 425 ASP A C 1
ATOM 3381 O O . ASP A 1 425 ? -10.125 35.312 3.564 1 98.81 425 ASP A O 1
ATOM 3385 N N . LYS A 1 426 ? -10.203 34.5 1.494 1 98.62 426 LYS A N 1
ATOM 3386 C CA . LYS A 1 426 ? -11.469 33.812 1.703 1 98.62 426 LYS A CA 1
ATOM 3387 C C . LYS A 1 426 ? -11.352 32.781 2.826 1 98.62 426 LYS A C 1
ATOM 3389 O O . LYS A 1 426 ? -12.219 32.688 3.695 1 98.62 426 LYS A O 1
ATOM 3394 N N . GLY A 1 427 ? -10.312 31.969 2.762 1 98.81 427 GLY A N 1
ATOM 3395 C CA . GLY A 1 427 ? -10.102 30.969 3.789 1 98.81 427 GLY A CA 1
ATOM 3396 C C . GLY A 1 427 ? -9.906 31.547 5.172 1 98.81 427 GLY A C 1
ATOM 3397 O O . GLY A 1 427 ? -10.5 31.078 6.145 1 98.81 427 GLY A O 1
ATOM 3398 N N . VAL A 1 428 ? -9.078 32.594 5.242 1 98.81 428 VAL A N 1
ATOM 3399 C CA . VAL A 1 428 ? -8.766 33.219 6.523 1 98.81 428 VAL A CA 1
ATOM 3400 C C . VAL A 1 428 ? -10.016 33.875 7.09 1 98.81 428 VAL A C 1
ATOM 3402 O O . VAL A 1 428 ? -10.258 33.844 8.297 1 98.81 428 VAL A O 1
ATOM 3405 N N . GLU A 1 429 ? -10.828 34.469 6.258 1 98.44 429 GLU A N 1
ATOM 3406 C CA . GLU A 1 429 ? -12.07 35.094 6.695 1 98.44 429 GLU A CA 1
ATOM 3407 C C . GLU A 1 429 ? -13.047 34.062 7.262 1 98.44 429 GLU A C 1
ATOM 3409 O O . GLU A 1 429 ? -13.742 34.344 8.242 1 98.44 429 GLU A O 1
ATOM 3414 N N . ALA A 1 430 ? -13.133 32.969 6.613 1 98.56 430 ALA A N 1
ATOM 3415 C CA . ALA A 1 430 ? -13.977 31.875 7.121 1 98.56 430 ALA A CA 1
ATOM 3416 C C . ALA A 1 430 ? -13.508 31.406 8.492 1 98.56 430 ALA A C 1
ATOM 3418 O O . ALA A 1 430 ? -14.32 31.156 9.383 1 98.56 430 ALA A O 1
ATOM 3419 N N . LEU A 1 431 ? -12.188 31.266 8.656 1 98.62 431 LEU A N 1
ATOM 3420 C CA . LEU A 1 431 ? -11.625 30.875 9.938 1 98.62 431 LEU A CA 1
ATOM 3421 C C . LEU A 1 431 ? -11.906 31.922 11.008 1 98.62 431 LEU A C 1
ATOM 3423 O O . LEU A 1 431 ? -12.203 31.578 12.156 1 98.62 431 LEU A O 1
ATOM 3427 N N . ASP A 1 432 ? -11.75 33.188 10.609 1 98.69 432 ASP A N 1
ATOM 3428 C CA . ASP A 1 432 ? -12.023 34.281 11.523 1 98.69 432 ASP A CA 1
ATOM 3429 C C . ASP A 1 432 ? -13.43 34.156 12.117 1 98.69 432 ASP A C 1
ATOM 3431 O O . ASP A 1 432 ? -13.609 34.344 13.328 1 98.69 432 ASP A O 1
ATOM 3435 N N . LYS A 1 433 ? -14.367 33.844 11.312 1 98.38 433 LYS A N 1
ATOM 3436 C CA . LYS A 1 433 ? -15.766 33.719 11.727 1 98.38 433 LYS A CA 1
ATOM 3437 C C . LYS A 1 433 ? -15.977 32.531 12.664 1 98.38 433 LYS A C 1
ATOM 3439 O O . LYS A 1 433 ? -16.609 32.688 13.711 1 98.38 433 LYS A O 1
ATOM 3444 N N . VAL A 1 434 ? -15.414 31.391 12.32 1 98.12 434 VAL A N 1
ATOM 3445 C CA . VAL A 1 434 ? -15.758 30.188 13.07 1 98.12 434 VAL A CA 1
ATOM 3446 C C . VAL A 1 434 ? -14.977 30.156 14.383 1 98.12 434 VAL A C 1
ATOM 3448 O O . VAL A 1 434 ? -15.438 29.594 15.375 1 98.12 434 VAL A O 1
ATOM 3451 N N . ILE A 1 435 ? -13.773 30.781 14.445 1 98.44 435 ILE A N 1
ATOM 3452 C CA . ILE A 1 435 ? -12.93 30.734 15.633 1 98.44 435 ILE A CA 1
ATOM 3453 C C . ILE A 1 435 ? -13.523 31.609 16.734 1 98.44 435 ILE A C 1
ATOM 3455 O O . ILE A 1 435 ? -13.211 31.453 17.906 1 98.44 435 ILE A O 1
ATOM 3459 N N . ARG A 1 436 ? -14.453 32.5 16.422 1 98.06 436 ARG A N 1
ATOM 3460 C CA . ARG A 1 436 ? -15.156 33.312 17.422 1 98.06 436 ARG A CA 1
ATOM 3461 C C . ARG A 1 436 ? -15.859 32.438 18.453 1 98.06 436 ARG A C 1
ATOM 3463 O O . ARG A 1 436 ? -15.961 32.812 19.625 1 98.06 436 ARG A O 1
ATOM 3470 N N . GLU A 1 437 ? -16.312 31.328 17.938 1 97.69 437 GLU A N 1
ATOM 3471 C CA . GLU A 1 437 ? -16.969 30.406 18.844 1 97.69 437 GLU A CA 1
ATOM 3472 C C . GLU A 1 437 ? -15.992 29.859 19.891 1 97.69 437 GLU A C 1
ATOM 3474 O O . GLU A 1 437 ? -16.375 29.594 21.031 1 97.69 437 GLU A O 1
ATOM 3479 N N . ALA A 1 438 ? -14.773 29.609 19.484 1 98.19 438 ALA A N 1
ATOM 3480 C CA . ALA A 1 438 ? -13.742 29.203 20.438 1 98.19 438 ALA A CA 1
ATOM 3481 C C . ALA A 1 438 ? -13.445 30.328 21.422 1 98.19 438 ALA A C 1
ATOM 3483 O O . ALA A 1 438 ? -13.234 30.062 22.609 1 98.19 438 ALA A O 1
ATOM 3484 N N . ASP A 1 439 ? -13.461 31.578 20.969 1 98.25 439 ASP A N 1
ATOM 3485 C CA . ASP A 1 439 ? -13.273 32.75 21.844 1 98.25 439 ASP A CA 1
ATOM 3486 C C . ASP A 1 439 ? -14.328 32.75 22.953 1 98.25 439 ASP A C 1
ATOM 3488 O O . ASP A 1 439 ? -14.016 33.062 24.109 1 98.25 439 ASP A O 1
ATOM 3492 N N . ASN A 1 440 ? -15.547 32.406 22.531 1 97.62 440 ASN A N 1
ATOM 3493 C CA . ASN A 1 440 ? -16.656 32.438 23.469 1 97.62 440 ASN A CA 1
ATOM 3494 C C . ASN A 1 440 ? -16.5 31.359 24.547 1 97.62 440 ASN A C 1
ATOM 3496 O O . ASN A 1 440 ? -17.062 31.469 25.641 1 97.62 440 ASN A O 1
ATOM 3500 N N . GLN A 1 441 ? -15.742 30.375 24.25 1 96.94 441 GLN A N 1
ATOM 3501 C CA . GLN A 1 441 ? -15.555 29.281 25.203 1 96.94 441 GLN A CA 1
ATOM 3502 C C . GLN A 1 441 ? -14.25 29.453 25.984 1 96.94 441 GLN A C 1
ATOM 3504 O O . GLN A 1 441 ? -13.961 28.656 26.891 1 96.94 441 GLN A O 1
ATOM 3509 N N . TYR A 1 442 ? -13.516 30.438 25.625 1 96.25 442 TYR A N 1
ATOM 3510 C CA . TYR A 1 442 ? -12.25 30.734 26.297 1 96.25 442 TYR A CA 1
ATOM 3511 C C . TYR A 1 442 ? -12.484 31.141 27.75 1 96.25 442 TYR A C 1
ATOM 3513 O O . TYR A 1 442 ? -13.383 31.938 28.031 1 96.25 442 TYR A O 1
ATOM 3521 N N . ARG A 1 443 ? -11.805 30.5 28.672 1 92.12 443 ARG A N 1
ATOM 3522 C CA . ARG A 1 443 ? -11.961 30.812 30.078 1 92.12 443 ARG A CA 1
ATOM 3523 C C . ARG A 1 443 ? -10.758 31.578 30.625 1 92.12 443 ARG A C 1
ATOM 3525 O O . ARG A 1 443 ? -9.609 31.172 30.406 1 92.12 443 ARG A O 1
ATOM 3532 N N . ASN A 1 444 ? -10.977 32.719 31.391 1 79.69 444 ASN A N 1
ATOM 3533 C CA . ASN A 1 444 ? -9.922 33.531 32 1 79.69 444 ASN A CA 1
ATOM 3534 C C . ASN A 1 444 ? -9.422 32.906 33.312 1 79.69 444 ASN A C 1
ATOM 3536 O O . ASN A 1 444 ? -10.211 32.344 34.062 1 79.69 444 ASN A O 1
ATOM 3540 N N . MET B 1 1 ? 23.688 6.824 -28.547 1 52.06 1 MET B N 1
ATOM 3541 C CA . MET B 1 1 ? 23.484 5.645 -27.719 1 52.06 1 MET B CA 1
ATOM 3542 C C . MET B 1 1 ? 22.078 5.102 -27.875 1 52.06 1 MET B C 1
ATOM 3544 O O . MET B 1 1 ? 21.109 5.871 -27.984 1 52.06 1 MET B O 1
ATOM 3548 N N . ASP B 1 2 ? 21.812 3.816 -28.125 1 81.56 2 ASP B N 1
ATOM 3549 C CA . ASP B 1 2 ? 20.578 3.074 -28.281 1 81.56 2 ASP B CA 1
ATOM 3550 C C . ASP B 1 2 ? 19.609 3.342 -27.125 1 81.56 2 ASP B C 1
ATOM 3552 O O . ASP B 1 2 ? 20 3.256 -25.953 1 81.56 2 ASP B O 1
ATOM 3556 N N . GLU B 1 3 ? 18.531 4.133 -27.5 1 85.62 3 GLU B N 1
ATOM 3557 C CA . GLU B 1 3 ? 17.531 4.547 -26.531 1 85.62 3 GLU B CA 1
ATOM 3558 C C . GLU B 1 3 ? 17.219 3.424 -25.547 1 85.62 3 GLU B C 1
ATOM 3560 O O . GLU B 1 3 ? 16.984 3.676 -24.359 1 85.62 3 GLU B O 1
ATOM 3565 N N . ASP B 1 4 ? 17.375 2.289 -26.016 1 89.06 4 ASP B N 1
ATOM 3566 C CA . ASP B 1 4 ? 17.109 1.137 -25.156 1 89.06 4 ASP B CA 1
ATOM 3567 C C . ASP B 1 4 ? 18.234 0.952 -24.125 1 89.06 4 ASP B C 1
ATOM 3569 O O . ASP B 1 4 ? 17.969 0.598 -22.969 1 89.06 4 ASP B O 1
ATOM 3573 N N . VAL B 1 5 ? 19.422 1.187 -24.609 1 91.88 5 VAL B N 1
ATOM 3574 C CA . VAL B 1 5 ? 20.578 1.033 -23.734 1 91.88 5 VAL B CA 1
ATOM 3575 C C . VAL B 1 5 ? 20.531 2.092 -22.625 1 91.88 5 VAL B C 1
ATOM 3577 O O . VAL B 1 5 ? 20.766 1.791 -21.453 1 91.88 5 VAL B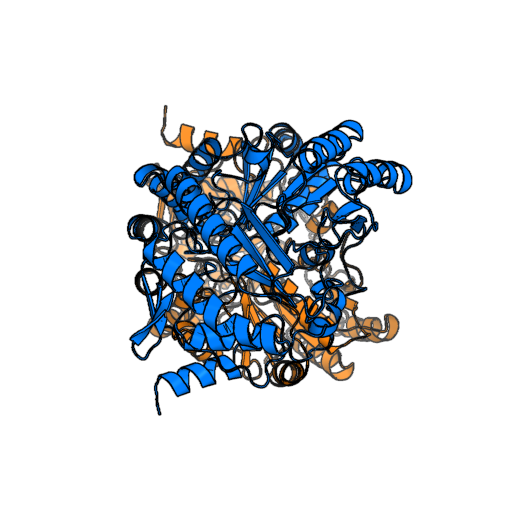 O 1
ATOM 3580 N N . LEU B 1 6 ? 20.172 3.262 -23.047 1 93.5 6 LEU B N 1
ATOM 3581 C CA . LEU B 1 6 ? 20.062 4.34 -22.078 1 93.5 6 LEU B CA 1
ATOM 3582 C C . LEU B 1 6 ? 18.953 4.047 -21.062 1 93.5 6 LEU B C 1
ATOM 3584 O O . LEU B 1 6 ? 19.141 4.234 -19.859 1 93.5 6 LEU B O 1
ATOM 3588 N N . THR B 1 7 ? 17.812 3.592 -21.562 1 95.38 7 THR B N 1
ATOM 3589 C CA . THR B 1 7 ? 16.688 3.236 -20.719 1 95.38 7 THR B CA 1
ATOM 3590 C C . THR B 1 7 ? 17.078 2.146 -19.719 1 95.38 7 THR B C 1
ATOM 3592 O O . THR B 1 7 ? 16.844 2.277 -18.516 1 95.38 7 THR B O 1
ATOM 3595 N N . LYS B 1 8 ? 17.719 1.113 -20.172 1 94.75 8 LYS B N 1
ATOM 3596 C CA . LYS B 1 8 ? 18.156 -0.006 -19.344 1 94.75 8 LYS B CA 1
ATOM 3597 C C . LYS B 1 8 ? 19.141 0.455 -18.266 1 94.75 8 LYS B C 1
ATOM 3599 O O . LYS B 1 8 ? 19.047 0.054 -17.109 1 94.75 8 LYS B O 1
ATOM 3604 N N . ASN B 1 9 ? 20.062 1.308 -18.703 1 95.5 9 ASN B N 1
ATOM 3605 C CA . ASN B 1 9 ? 21.078 1.782 -17.781 1 95.5 9 ASN B CA 1
ATOM 3606 C C . ASN B 1 9 ? 20.484 2.625 -16.656 1 95.5 9 ASN B C 1
ATOM 3608 O O . ASN B 1 9 ? 20.875 2.496 -15.5 1 95.5 9 ASN B O 1
ATOM 3612 N N . LEU B 1 10 ? 19.562 3.488 -17.016 1 97.25 10 LEU B N 1
ATOM 3613 C CA . LEU B 1 10 ? 18.906 4.328 -16.016 1 97.25 10 LEU B CA 1
ATOM 3614 C C . LEU B 1 10 ? 18.125 3.484 -15.031 1 97.25 10 LEU B C 1
ATOM 3616 O O . LEU B 1 10 ? 18.141 3.742 -13.82 1 97.25 10 LEU B O 1
ATOM 3620 N N . ILE B 1 11 ? 17.453 2.488 -15.555 1 97.62 11 ILE B N 1
ATOM 3621 C CA . ILE B 1 11 ? 16.656 1.613 -14.695 1 97.62 11 ILE B CA 1
ATOM 3622 C C . ILE B 1 11 ? 17.578 0.842 -13.75 1 97.62 11 ILE B C 1
ATOM 3624 O O . ILE B 1 11 ? 17.359 0.825 -12.539 1 97.62 11 ILE B O 1
ATOM 3628 N N . LYS B 1 12 ? 18.641 0.267 -14.227 1 97.06 12 LYS B N 1
ATOM 3629 C CA . LYS B 1 12 ? 19.578 -0.542 -13.438 1 97.06 12 LYS B CA 1
ATOM 3630 C C . LYS B 1 12 ? 20.25 0.298 -12.359 1 97.06 12 LYS B C 1
ATOM 3632 O O . LYS B 1 12 ? 20.469 -0.173 -11.242 1 97.06 12 LYS B O 1
ATOM 3637 N N . GLN B 1 13 ? 20.531 1.504 -12.742 1 97.38 13 GLN B N 1
ATOM 3638 C CA . GLN B 1 13 ? 21.312 2.355 -11.852 1 97.38 13 GLN B CA 1
ATOM 3639 C C . GLN B 1 13 ? 20.438 2.998 -10.789 1 97.38 13 GLN B C 1
ATOM 3641 O O . GLN B 1 13 ? 20.875 3.213 -9.656 1 97.38 13 GLN B O 1
ATOM 3646 N N . HIS B 1 14 ? 19.156 3.244 -11.133 1 98.5 14 HIS B N 1
ATOM 3647 C CA . HIS B 1 14 ? 18.438 4.18 -10.281 1 98.5 14 HIS B CA 1
ATOM 3648 C C . HIS B 1 14 ? 17.109 3.584 -9.797 1 98.5 14 HIS B C 1
ATOM 3650 O O . HIS B 1 14 ? 16.312 4.27 -9.156 1 98.5 14 HIS B O 1
ATOM 3656 N N . THR B 1 15 ? 16.828 2.342 -10.07 1 98.38 15 THR B N 1
ATOM 3657 C CA . THR B 1 15 ? 15.656 1.667 -9.508 1 98.38 15 THR B CA 1
ATOM 3658 C C . THR B 1 15 ? 16.031 0.29 -8.969 1 98.38 15 THR B C 1
ATOM 3660 O O . THR B 1 15 ? 17.125 -0.218 -9.258 1 98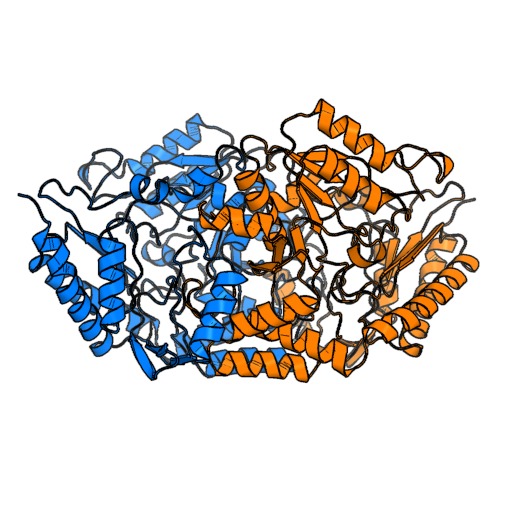.38 15 THR B O 1
ATOM 3663 N N . PHE B 1 16 ? 15.219 -0.29 -8.156 1 98.12 16 PHE B N 1
ATOM 3664 C CA . PHE B 1 16 ? 15.516 -1.57 -7.523 1 98.12 16 PHE B CA 1
ATOM 3665 C C . PHE B 1 16 ? 14.906 -2.719 -8.312 1 98.12 16 PHE B C 1
ATOM 3667 O O . PHE B 1 16 ? 13.75 -2.643 -8.742 1 98.12 16 PHE B O 1
ATOM 3674 N N . ARG B 1 17 ? 15.688 -3.715 -8.562 1 96.44 17 ARG B N 1
ATOM 3675 C CA . ARG B 1 17 ? 15.148 -5.039 -8.844 1 96.44 17 ARG B CA 1
ATOM 3676 C C . ARG B 1 17 ? 14.617 -5.691 -7.57 1 96.44 17 ARG B C 1
ATOM 3678 O O . ARG B 1 17 ? 15.367 -5.918 -6.621 1 96.44 17 ARG B O 1
ATOM 3685 N N . THR B 1 18 ? 13.406 -6.062 -7.508 1 96.44 18 THR B N 1
ATOM 3686 C CA . THR B 1 18 ? 12.789 -6.598 -6.297 1 96.44 18 THR B CA 1
ATOM 3687 C C . THR B 1 18 ? 13.172 -8.062 -6.098 1 96.44 18 THR B C 1
ATOM 3689 O O . THR B 1 18 ? 13.461 -8.773 -7.062 1 96.44 18 THR B O 1
ATOM 3692 N N . TRP B 1 19 ? 13.305 -8.477 -4.809 1 95.56 19 TRP B N 1
ATOM 3693 C CA . TRP B 1 19 ? 13.531 -9.844 -4.352 1 95.56 19 TRP B CA 1
ATOM 3694 C C . TRP B 1 19 ? 14.805 -10.414 -4.961 1 95.56 19 TRP B C 1
ATOM 3696 O O . TRP B 1 19 ? 14.852 -11.594 -5.32 1 95.56 19 TRP B O 1
ATOM 3706 N N . GLY B 1 20 ? 15.773 -9.586 -5.141 1 94.81 20 GLY B N 1
ATOM 3707 C CA . GLY B 1 20 ? 17.016 -10.07 -5.723 1 94.81 20 GLY B CA 1
ATOM 3708 C C . GLY B 1 20 ? 18.156 -9.07 -5.598 1 94.81 20 GLY B C 1
ATOM 3709 O O . GLY B 1 20 ? 17.953 -7.934 -5.168 1 94.81 20 GLY B O 1
ATOM 3710 N N . LYS B 1 21 ? 19.328 -9.562 -5.883 1 96.31 21 LYS B N 1
ATOM 3711 C CA . LYS B 1 21 ? 20.484 -8.688 -6.008 1 96.31 21 LYS B CA 1
ATOM 3712 C C . LYS B 1 21 ? 20.375 -7.812 -7.254 1 96.31 21 LYS B C 1
ATOM 3714 O O . LYS B 1 21 ? 19.75 -8.203 -8.242 1 96.31 21 LYS B O 1
ATOM 3719 N N . GLN B 1 22 ? 20.922 -6.629 -7.113 1 97.25 22 GLN B N 1
ATOM 3720 C CA . GLN B 1 22 ? 20.828 -5.699 -8.234 1 97.25 22 GLN B CA 1
ATOM 3721 C C . GLN B 1 22 ? 21.859 -6.027 -9.312 1 97.25 22 GLN B C 1
ATOM 3723 O O . GLN B 1 22 ? 21.609 -5.812 -10.5 1 97.25 22 GLN B O 1
ATOM 3728 N N . LYS B 1 23 ? 22.953 -6.625 -8.867 1 94.75 23 LYS B N 1
ATOM 3729 C CA . LYS B 1 23 ? 24.047 -6.918 -9.789 1 94.75 23 LYS B CA 1
ATOM 3730 C C . LYS B 1 23 ? 23.594 -7.844 -10.906 1 94.75 23 LYS B C 1
ATOM 3732 O O . LYS B 1 23 ? 22.859 -8.805 -10.672 1 94.75 23 LYS B O 1
ATOM 3737 N N . ASN B 1 24 ? 23.844 -7.59 -12.125 1 89.94 24 ASN B N 1
ATOM 3738 C CA . ASN B 1 24 ? 23.656 -8.398 -13.32 1 89.94 24 ASN B CA 1
ATOM 3739 C C . ASN B 1 24 ? 22.203 -8.336 -13.82 1 89.94 24 ASN B C 1
ATOM 3741 O O . ASN B 1 24 ? 21.844 -9.047 -14.75 1 89.94 24 ASN B O 1
ATOM 3745 N N . TRP B 1 25 ? 21.359 -7.621 -13.086 1 93.88 25 TRP B N 1
ATOM 3746 C CA . TRP B 1 25 ? 20.016 -7.367 -13.633 1 93.88 25 TRP B CA 1
ATOM 3747 C C . TRP B 1 25 ? 20.109 -6.715 -15.008 1 93.88 25 TRP B C 1
ATOM 3749 O O . TRP B 1 25 ? 20.859 -5.75 -15.195 1 93.88 25 TRP B O 1
ATOM 3759 N N . ASP B 1 26 ? 19.516 -7.27 -16.047 1 93.31 26 ASP B N 1
ATOM 3760 C CA . ASP B 1 26 ? 19.469 -6.75 -17.406 1 93.31 26 ASP B CA 1
ATOM 3761 C C . ASP B 1 26 ? 18.062 -6.812 -17.969 1 93.31 26 ASP B C 1
ATOM 3763 O O . ASP B 1 26 ? 17.734 -7.703 -18.766 1 93.31 26 ASP B O 1
ATOM 3767 N N . PRO B 1 27 ? 17.234 -5.848 -17.656 1 94.12 27 PRO B N 1
ATOM 3768 C CA . PRO B 1 27 ? 15.812 -5.934 -18 1 94.12 27 PRO B CA 1
ATOM 3769 C C . PRO B 1 27 ? 15.547 -5.723 -19.484 1 94.12 27 PRO B C 1
ATOM 3771 O O . PRO B 1 27 ? 16.125 -4.82 -20.094 1 94.12 27 PRO B O 1
ATOM 3774 N N . LEU B 1 28 ? 14.695 -6.543 -20.031 1 95.19 28 LEU B N 1
ATOM 3775 C CA . LEU B 1 28 ? 14.156 -6.336 -21.375 1 95.19 28 LEU B CA 1
ATOM 3776 C C . LEU B 1 28 ? 13.219 -5.133 -21.391 1 95.19 28 LEU B C 1
ATOM 3778 O O . LEU B 1 28 ? 12.305 -5.035 -20.578 1 95.19 28 LEU B O 1
ATOM 3782 N N . VAL B 1 29 ? 13.406 -4.215 -22.297 1 96.69 29 VAL B N 1
ATOM 3783 C CA . VAL B 1 29 ? 12.602 -3.002 -22.344 1 96.69 29 VAL B CA 1
ATOM 3784 C C . VAL B 1 29 ? 11.352 -3.244 -23.188 1 96.69 29 VAL B C 1
ATOM 3786 O O . VAL B 1 29 ? 11.453 -3.561 -24.375 1 96.69 29 VAL B O 1
ATOM 3789 N N . ILE B 1 30 ? 10.195 -3.057 -22.594 1 97.94 30 ILE B N 1
ATOM 3790 C CA . ILE B 1 30 ? 8.914 -3.32 -23.25 1 97.94 30 ILE B CA 1
ATOM 3791 C C . ILE B 1 30 ? 8.289 -2.006 -23.703 1 97.94 30 ILE B C 1
ATOM 3793 O O . ILE B 1 30 ? 8.352 -1.001 -22.984 1 97.94 30 ILE B O 1
ATOM 3797 N N . LYS B 1 31 ? 7.609 -2.051 -24.797 1 96.44 31 LYS B N 1
ATOM 3798 C CA . LYS B 1 31 ? 7.078 -0.833 -25.406 1 96.44 31 LYS B CA 1
ATOM 3799 C C . LYS B 1 31 ? 5.555 -0.797 -25.312 1 96.44 31 LYS B C 1
ATOM 3801 O O . LYS B 1 31 ? 4.965 0.261 -25.094 1 96.44 31 LYS B O 1
ATOM 3806 N N . GLU B 1 32 ? 4.961 -1.908 -25.547 1 97.31 32 GLU B N 1
ATOM 3807 C CA . GLU B 1 32 ? 3.504 -1.935 -25.594 1 97.31 32 GLU B CA 1
ATOM 3808 C C . GLU B 1 32 ? 2.971 -3.344 -25.344 1 97.31 32 GLU B C 1
ATOM 3810 O O . GLU B 1 32 ? 3.744 -4.297 -25.25 1 97.31 32 GLU B O 1
ATOM 3815 N N . GLY B 1 33 ? 1.673 -3.455 -25.094 1 97.5 33 GLY B N 1
ATOM 3816 C CA . GLY B 1 33 ? 0.976 -4.723 -24.953 1 97.5 33 GLY B CA 1
ATOM 3817 C C . GLY B 1 33 ? -0.403 -4.719 -25.578 1 97.5 33 GLY B C 1
ATOM 3818 O O . GLY B 1 33 ? -1.044 -3.668 -25.672 1 97.5 33 GLY B O 1
ATOM 3819 N N . LYS B 1 34 ? -0.855 -5.84 -26.062 1 97.88 34 LYS B N 1
ATOM 3820 C CA . LYS B 1 34 ? -2.174 -6.027 -26.656 1 97.88 34 LYS B CA 1
ATOM 3821 C C . LYS B 1 34 ? -2.664 -7.461 -26.469 1 97.88 34 LYS B C 1
ATOM 3823 O O . LYS B 1 34 ? -1.974 -8.406 -26.844 1 97.88 34 LYS B O 1
ATOM 3828 N N . GLY B 1 35 ? -3.873 -7.551 -25.953 1 97.88 35 GLY B N 1
ATOM 3829 C CA . GLY B 1 35 ? -4.387 -8.891 -25.719 1 97.88 35 GLY B CA 1
ATOM 3830 C C . GLY B 1 35 ? -3.525 -9.695 -24.766 1 97.88 35 GLY B C 1
ATOM 3831 O O . GLY B 1 35 ? -3.207 -9.242 -23.672 1 97.88 35 GLY B O 1
ATOM 3832 N N . ALA B 1 36 ? -3.111 -10.875 -25.234 1 98.69 36 ALA B N 1
ATOM 3833 C CA . ALA B 1 36 ? -2.312 -11.75 -24.375 1 98.69 36 ALA B CA 1
ATOM 3834 C C . ALA B 1 36 ? -0.822 -11.586 -24.672 1 98.69 36 ALA B C 1
ATOM 3836 O O . ALA B 1 36 ? -0.005 -12.398 -24.234 1 98.69 36 ALA B O 1
ATOM 3837 N N . TY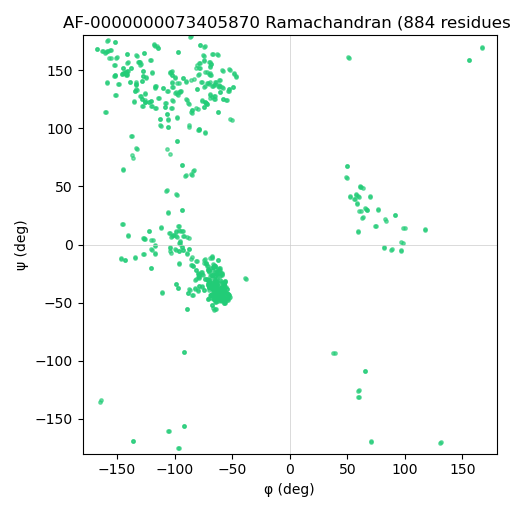R B 1 37 ? -0.46 -10.453 -25.406 1 98.69 37 TYR B N 1
ATOM 3838 C CA . TYR B 1 37 ? 0.917 -10.305 -25.859 1 98.69 37 TYR B CA 1
ATOM 3839 C C . TYR B 1 37 ? 1.486 -8.953 -25.438 1 98.69 37 TYR B C 1
ATOM 3841 O O . TYR B 1 37 ? 0.738 -8 -25.234 1 98.69 37 TYR B O 1
ATOM 3849 N N . PHE B 1 38 ? 2.742 -8.922 -25.219 1 98.44 38 PHE B N 1
ATOM 3850 C CA . PHE B 1 38 ? 3.459 -7.656 -25.109 1 98.44 38 PHE B CA 1
ATOM 3851 C C . PHE B 1 38 ? 4.652 -7.629 -26.062 1 98.44 38 PHE B C 1
ATOM 3853 O O . PHE B 1 38 ? 5.027 -8.656 -26.625 1 98.44 38 PHE B O 1
ATOM 3860 N N . TYR B 1 39 ? 5.23 -6.457 -26.328 1 98.25 39 TYR B N 1
ATOM 3861 C CA . TYR B 1 39 ? 6.234 -6.23 -27.359 1 98.25 39 TYR B CA 1
ATOM 3862 C C . TYR B 1 39 ? 7.398 -5.406 -26.812 1 98.25 39 TYR B C 1
ATOM 3864 O O . TYR B 1 39 ? 7.195 -4.457 -26.062 1 98.25 39 TYR B O 1
ATOM 3872 N N . ASP B 1 40 ? 8.586 -5.82 -27.188 1 96.88 40 ASP B N 1
ATOM 3873 C CA . ASP B 1 40 ? 9.742 -5.035 -26.766 1 96.88 40 ASP B CA 1
ATOM 3874 C C . ASP B 1 40 ? 10.016 -3.896 -27.75 1 96.88 40 ASP B C 1
ATOM 3876 O O . ASP B 1 40 ? 9.258 -3.678 -28.688 1 96.88 40 ASP B O 1
ATOM 3880 N N . SER B 1 41 ? 11.023 -3.141 -27.422 1 91.88 41 SER B N 1
ATOM 3881 C CA . SER B 1 41 ? 11.328 -1.928 -28.172 1 91.88 41 SER B CA 1
ATOM 3882 C C . SER B 1 41 ? 11.766 -2.258 -29.594 1 91.88 41 SER B C 1
ATOM 3884 O O . SER B 1 41 ? 11.758 -1.39 -30.469 1 91.88 41 SER B O 1
ATOM 3886 N N . LYS B 1 42 ? 12.156 -3.492 -29.891 1 92.62 42 LYS B N 1
ATOM 3887 C CA . LYS B 1 42 ? 12.594 -3.908 -31.219 1 92.62 42 LYS B CA 1
ATOM 3888 C C . LYS B 1 42 ? 11.445 -4.539 -32 1 92.62 42 LYS B C 1
ATOM 3890 O O . LYS B 1 42 ? 11.625 -4.938 -33.156 1 92.62 42 LYS B O 1
ATOM 3895 N N . GLY B 1 43 ? 10.344 -4.711 -31.359 1 94.81 43 GLY B N 1
ATOM 3896 C CA . GLY B 1 43 ? 9.164 -5.23 -32.031 1 94.81 43 GLY B CA 1
ATOM 3897 C C . GLY B 1 43 ? 8.977 -6.723 -31.844 1 94.81 43 GLY B C 1
ATOM 3898 O O . GLY B 1 43 ? 8.039 -7.309 -32.406 1 94.81 43 GLY B O 1
ATOM 3899 N N . ASN B 1 44 ? 9.852 -7.375 -31.078 1 97.69 44 ASN B N 1
ATOM 3900 C CA . ASN B 1 44 ? 9.641 -8.789 -30.766 1 97.69 44 ASN B CA 1
ATOM 3901 C C . ASN B 1 44 ? 8.383 -9 -29.938 1 97.69 44 ASN B C 1
ATOM 3903 O O . ASN B 1 44 ? 8.094 -8.211 -29.031 1 97.69 44 ASN B O 1
ATOM 3907 N N . LYS B 1 45 ? 7.746 -10.023 -30.297 1 98.25 45 LYS B N 1
ATOM 3908 C CA . LYS B 1 45 ? 6.461 -10.344 -29.688 1 98.25 45 LYS B CA 1
ATOM 3909 C C . LYS B 1 45 ? 6.609 -11.461 -28.656 1 98.25 45 LYS B C 1
ATOM 3911 O O . LYS B 1 45 ? 7.273 -12.461 -28.906 1 98.25 45 LYS B O 1
ATOM 3916 N N . TYR B 1 46 ? 5.938 -11.258 -27.484 1 98.75 46 TYR B N 1
ATOM 3917 C CA . TYR B 1 46 ? 6 -12.25 -26.406 1 98.75 46 TYR B CA 1
ATOM 3918 C C . TYR B 1 46 ? 4.602 -12.617 -25.938 1 98.75 46 TYR B C 1
ATOM 3920 O O . TYR B 1 46 ? 3.805 -11.742 -25.578 1 98.75 46 TYR B O 1
ATOM 3928 N N . LEU B 1 47 ? 4.301 -13.914 -25.953 1 98.88 47 LEU B N 1
ATOM 3929 C CA . LEU B 1 47 ? 3.088 -14.398 -25.297 1 98.88 47 LEU B CA 1
ATOM 3930 C C . LEU B 1 47 ? 3.229 -14.359 -23.781 1 98.88 47 LEU B C 1
ATOM 3932 O O . LEU B 1 47 ? 4.18 -14.914 -23.219 1 98.88 47 LEU B O 1
ATOM 3936 N N . ASP B 1 48 ? 2.354 -13.656 -23.156 1 98.81 48 ASP B N 1
ATOM 3937 C CA . ASP B 1 48 ? 2.305 -13.68 -21.703 1 98.81 48 ASP B CA 1
ATOM 3938 C C . ASP B 1 48 ? 1.605 -14.938 -21.203 1 98.81 48 ASP B C 1
ATOM 3940 O O . ASP B 1 48 ? 0.379 -14.969 -21.078 1 98.81 48 ASP B O 1
ATOM 3944 N N . PHE B 1 49 ? 2.355 -15.875 -20.828 1 98.88 49 PHE B N 1
ATOM 3945 C CA . PHE B 1 49 ? 1.78 -17.172 -20.484 1 98.88 49 PHE B CA 1
ATOM 3946 C C . PHE B 1 49 ? 1.617 -17.328 -18.984 1 98.88 49 PHE B C 1
ATOM 3948 O O . PHE B 1 49 ? 1.313 -18.406 -18.484 1 98.88 49 PHE B O 1
ATOM 3955 N N . SER B 1 50 ? 1.776 -16.219 -18.234 1 98.75 50 SER B N 1
ATOM 3956 C CA . SER B 1 50 ? 1.545 -16.234 -16.797 1 98.75 50 SER B CA 1
ATOM 3957 C C . SER B 1 50 ? 0.854 -14.961 -16.328 1 98.75 50 SER B C 1
ATOM 3959 O O . SER B 1 50 ? 0.765 -14.695 -15.125 1 98.75 50 SER B O 1
ATOM 3961 N N . SER B 1 51 ? 0.435 -14.102 -17.312 1 98.5 51 SER B N 1
ATOM 3962 C CA . SER B 1 51 ? -0.157 -12.812 -16.953 1 98.5 51 SER B CA 1
ATOM 3963 C C . SER B 1 51 ? 0.787 -11.992 -16.094 1 98.5 51 SER B C 1
ATOM 3965 O O . SER B 1 51 ? 0.358 -11.375 -15.117 1 98.5 51 SER B O 1
ATOM 3967 N N . GLN B 1 52 ? 2.064 -12.07 -16.438 1 97.56 52 GLN B N 1
ATOM 3968 C CA . GLN B 1 52 ? 3.084 -11.406 -15.633 1 97.56 52 GLN B CA 1
ATOM 3969 C C . GLN B 1 52 ? 3.176 -12.016 -14.242 1 97.56 52 GLN B C 1
ATOM 3971 O O . GLN B 1 52 ? 3.51 -13.195 -14.094 1 97.56 52 GLN B O 1
ATOM 3976 N N . PHE B 1 53 ? 2.75 -11.359 -13.164 1 96.56 53 PHE B N 1
ATOM 3977 C CA . PHE B 1 53 ? 2.637 -11.914 -11.82 1 96.56 53 PHE B CA 1
ATOM 3978 C C . PHE B 1 53 ? 1.202 -12.336 -11.531 1 96.56 53 PHE B C 1
ATOM 3980 O O . PHE B 1 53 ? 0.647 -11.984 -10.484 1 96.56 53 PHE B O 1
ATOM 3987 N N . ILE B 1 54 ? 0.598 -12.992 -12.547 1 97.94 54 ILE B N 1
ATOM 3988 C CA . ILE B 1 54 ? -0.746 -13.539 -12.406 1 97.94 54 ILE B CA 1
ATOM 3989 C C . ILE B 1 54 ? -1.738 -12.422 -12.117 1 97.94 54 ILE B C 1
ATOM 3991 O O . ILE B 1 54 ? -2.539 -12.516 -11.18 1 97.94 54 ILE B O 1
ATOM 3995 N N . ASN B 1 55 ? -1.671 -11.336 -12.961 1 97.5 55 ASN B N 1
ATOM 3996 C CA . ASN B 1 55 ? -2.496 -10.203 -12.555 1 97.5 55 ASN B CA 1
ATOM 3997 C C . ASN B 1 55 ? -3.109 -9.492 -13.758 1 97.5 55 ASN B C 1
ATOM 3999 O O . ASN B 1 55 ? -4.023 -8.68 -13.602 1 97.5 55 ASN B O 1
ATOM 4003 N N . VAL B 1 56 ? -2.66 -9.758 -14.984 1 98.19 56 VAL B N 1
ATOM 4004 C CA . VAL B 1 56 ? -3.225 -9.094 -16.156 1 98.19 56 VAL B CA 1
ATOM 4005 C C . VAL B 1 56 ? -4.336 -9.953 -16.75 1 98.19 56 VAL B C 1
ATOM 4007 O O . VAL B 1 56 ? -4.266 -10.352 -17.922 1 98.19 56 VAL B O 1
ATOM 4010 N N . ASN B 1 57 ? -5.41 -10.047 -16 1 98.5 57 ASN B N 1
ATOM 4011 C CA . ASN B 1 57 ? -6.484 -10.984 -16.297 1 98.5 57 ASN B CA 1
ATOM 4012 C C . ASN B 1 57 ? -7.18 -10.648 -17.609 1 98.5 57 ASN B C 1
ATOM 4014 O O . ASN B 1 57 ? -7.469 -11.539 -18.422 1 98.5 57 ASN B O 1
ATOM 4018 N N . LEU B 1 58 ? -7.395 -9.383 -17.906 1 98.62 58 LEU B N 1
ATOM 4019 C CA . LEU B 1 58 ? -8.117 -8.977 -19.109 1 98.62 58 LEU B CA 1
ATOM 4020 C C . LEU B 1 58 ? -7.152 -8.695 -20.266 1 98.62 58 LEU B C 1
ATOM 4022 O O . LEU B 1 58 ? -7.555 -8.156 -21.297 1 98.62 58 LEU B O 1
ATOM 4026 N N . GLY B 1 59 ? -5.883 -9.086 -20.062 1 98.44 59 GLY B N 1
ATOM 4027 C CA . GLY B 1 59 ? -4.883 -8.781 -21.078 1 98.44 59 GLY B CA 1
ATOM 4028 C C . GLY B 1 59 ? -4.535 -7.309 -21.156 1 98.44 59 GLY B C 1
ATOM 4029 O O . GLY B 1 59 ? -4.883 -6.535 -20.266 1 98.44 59 GLY B O 1
ATOM 4030 N N . TYR B 1 60 ? -3.801 -6.969 -22.219 1 98.44 60 TYR B N 1
ATOM 4031 C CA . TYR B 1 60 ? -3.316 -5.605 -22.422 1 98.44 60 TYR B CA 1
ATOM 4032 C C . TYR B 1 60 ? -4.23 -4.84 -23.375 1 98.44 60 TYR B C 1
ATOM 4034 O O . TYR B 1 60 ? -4.746 -5.406 -24.344 1 98.44 60 TYR B O 1
ATOM 4042 N N . GLY B 1 61 ? -4.457 -3.598 -23.031 1 98.25 61 GLY B N 1
ATOM 4043 C CA . GLY B 1 61 ? -5.055 -2.68 -23.984 1 98.25 61 GLY B CA 1
ATOM 4044 C C . GLY B 1 61 ? -6.566 -2.766 -24.031 1 98.25 61 GLY B C 1
ATOM 4045 O O . GLY B 1 61 ? -7.184 -2.443 -25.047 1 98.25 61 GLY B O 1
ATOM 4046 N N . ASN B 1 62 ? -7.234 -3.285 -23.016 1 98.56 62 ASN B N 1
ATOM 4047 C CA . ASN B 1 62 ? -8.695 -3.275 -23.016 1 98.56 62 ASN B CA 1
ATOM 4048 C C . ASN B 1 62 ? -9.25 -1.854 -23.031 1 98.56 62 ASN B C 1
ATOM 4050 O O . ASN B 1 62 ? -9.164 -1.142 -22.031 1 98.56 62 ASN B O 1
ATOM 4054 N N . GLU B 1 63 ? -9.891 -1.486 -24.062 1 98.31 63 GLU B N 1
ATOM 4055 C CA . GLU B 1 63 ? -10.281 -0.101 -24.312 1 98.31 63 GLU B CA 1
ATOM 4056 C C . GLU B 1 63 ? -11.383 0.336 -23.344 1 98.31 63 GLU B C 1
ATOM 4058 O O . GLU B 1 63 ? -11.414 1.492 -22.922 1 98.31 63 GLU B O 1
ATOM 4063 N N . ASN B 1 64 ? -12.289 -0.558 -23.047 1 98.44 64 ASN B N 1
ATOM 4064 C CA . ASN B 1 64 ? -13.398 -0.212 -22.156 1 98.44 64 ASN B CA 1
ATOM 4065 C C . ASN B 1 64 ? -12.906 0.15 -20.766 1 98.44 64 ASN B C 1
ATOM 4067 O O . ASN B 1 64 ? -13.367 1.128 -20.172 1 98.44 64 ASN B O 1
ATOM 4071 N N . VAL B 1 65 ? -12 -0.614 -20.25 1 98.81 65 VAL B N 1
ATOM 4072 C CA . VAL B 1 65 ? -11.445 -0.35 -18.922 1 98.81 65 VAL B CA 1
ATOM 4073 C C . VAL B 1 65 ? -10.617 0.931 -18.953 1 98.81 65 VAL B C 1
ATOM 4075 O O . VAL B 1 65 ? -10.727 1.77 -18.062 1 98.81 65 VAL B O 1
ATOM 4078 N N . ILE B 1 66 ? -9.789 1.102 -20 1 98.88 66 ILE B N 1
ATOM 4079 C CA . ILE B 1 66 ? -8.961 2.291 -20.156 1 98.88 66 ILE B CA 1
ATOM 4080 C C . ILE B 1 66 ? -9.844 3.537 -20.188 1 98.88 66 ILE B C 1
ATOM 4082 O O . ILE B 1 66 ? -9.578 4.504 -19.453 1 98.88 66 ILE B O 1
ATOM 4086 N N . LYS B 1 67 ? -10.898 3.529 -20.906 1 98.81 67 LYS B N 1
ATOM 4087 C CA . LYS B 1 67 ? -11.781 4.68 -21.062 1 98.81 67 LYS B CA 1
ATOM 4088 C C . LYS B 1 67 ? -12.469 5.02 -19.75 1 98.81 67 LYS B C 1
ATOM 4090 O O . LYS B 1 67 ? -12.703 6.191 -19.438 1 98.81 67 LYS B O 1
ATOM 4095 N N . ALA B 1 68 ? -12.859 4.012 -18.984 1 98.88 68 ALA B N 1
ATOM 4096 C CA . ALA B 1 68 ? -13.477 4.242 -17.672 1 98.88 68 ALA B CA 1
ATOM 4097 C C . ALA B 1 68 ? -12.523 4.973 -16.734 1 98.88 68 ALA B C 1
ATOM 4099 O O . ALA B 1 68 ? -12.938 5.883 -16.016 1 98.88 68 ALA B O 1
ATOM 4100 N N . ILE B 1 69 ? -11.266 4.59 -16.734 1 98.88 69 ILE B N 1
ATOM 4101 C CA . ILE B 1 69 ? -10.258 5.215 -15.891 1 98.88 69 ILE B CA 1
ATOM 4102 C C . ILE B 1 69 ? -10.008 6.648 -16.359 1 98.88 69 ILE B C 1
ATOM 4104 O O . ILE B 1 69 ? -9.922 7.566 -15.539 1 98.88 69 ILE B O 1
ATOM 4108 N N . GLU B 1 70 ? -9.906 6.824 -17.688 1 98.88 70 GLU B N 1
ATOM 4109 C CA . GLU B 1 70 ? -9.672 8.148 -18.25 1 98.88 70 GLU B CA 1
ATOM 4110 C C . GLU B 1 70 ? -10.82 9.102 -17.906 1 98.88 70 GLU B C 1
ATOM 4112 O O . GLU B 1 70 ? -10.586 10.258 -17.547 1 98.88 70 GLU B O 1
ATOM 4117 N N . LYS B 1 71 ? -12.016 8.625 -18.016 1 98.69 71 LYS B N 1
ATOM 4118 C CA . LYS B 1 71 ? -13.172 9.445 -17.703 1 98.69 71 LYS B CA 1
ATOM 4119 C C . LYS B 1 71 ? -13.125 9.938 -16.25 1 98.69 71 LYS B C 1
ATOM 4121 O O . LYS B 1 71 ? -13.398 11.109 -15.984 1 98.69 71 LYS B O 1
ATOM 4126 N N . GLN B 1 72 ? -12.805 9.086 -15.336 1 98.69 72 GLN B N 1
ATOM 4127 C CA . GLN B 1 72 ? -12.703 9.477 -13.938 1 98.69 72 GLN B CA 1
ATOM 4128 C C . GLN B 1 72 ? -11.578 10.5 -13.727 1 98.69 72 GLN B C 1
ATOM 4130 O O . GLN B 1 72 ? -11.727 11.438 -12.945 1 98.69 72 GLN B O 1
ATOM 4135 N N . LEU B 1 73 ? -10.43 10.289 -14.398 1 98.56 73 LEU B N 1
ATOM 4136 C CA . LEU B 1 73 ? -9.305 11.219 -14.328 1 98.56 73 LEU B CA 1
ATOM 4137 C C . LEU B 1 73 ? -9.734 12.617 -14.75 1 98.56 73 LEU B C 1
ATOM 4139 O O . LEU B 1 73 ? -9.273 13.609 -14.172 1 98.56 73 LEU B O 1
ATOM 4143 N N . GLU B 1 74 ? -10.57 12.68 -15.688 1 97.94 74 GLU B N 1
ATOM 4144 C CA . GLU B 1 74 ? -11.008 13.961 -16.234 1 97.94 74 GLU B CA 1
ATOM 4145 C C . GLU B 1 74 ? -12.07 14.602 -15.336 1 97.94 74 GLU B C 1
ATOM 4147 O O . GLU B 1 74 ? -12.219 15.828 -15.328 1 97.94 74 GLU B O 1
ATOM 4152 N N . THR B 1 75 ? -12.781 13.812 -14.578 1 97 75 THR B N 1
ATOM 4153 C CA . THR B 1 75 ? -13.906 14.297 -13.781 1 97 75 THR B CA 1
ATOM 4154 C C . THR B 1 75 ? -13.438 14.75 -12.398 1 97 75 THR B C 1
ATOM 4156 O O . THR B 1 75 ? -13.688 15.883 -11.992 1 97 75 THR B O 1
ATOM 4159 N N . LEU B 1 76 ? -12.781 13.891 -11.664 1 98 76 LEU B N 1
ATOM 4160 C CA . LEU B 1 76 ? -12.305 14.117 -10.305 1 98 76 LEU B CA 1
ATOM 4161 C C . LEU B 1 76 ? -11.195 13.141 -9.945 1 98 76 LEU B C 1
ATOM 4163 O O . LEU B 1 76 ? -11.445 11.945 -9.781 1 98 76 LEU B O 1
ATOM 4167 N N . GLN B 1 77 ? -10.031 13.656 -9.75 1 98.19 77 GLN B N 1
ATOM 4168 C CA . GLN B 1 77 ? -8.852 12.82 -9.586 1 98.19 77 GLN B CA 1
ATOM 4169 C C . GLN B 1 77 ? -8.734 12.312 -8.148 1 98.19 77 GLN B C 1
ATOM 4171 O O . GLN B 1 77 ? -8.344 11.164 -7.926 1 98.19 77 GLN B O 1
ATOM 4176 N N . TYR B 1 78 ? -9.078 13.125 -7.234 1 98.25 78 TYR B N 1
ATOM 4177 C CA . TYR B 1 78 ? -8.922 12.781 -5.828 1 98.25 78 TYR B CA 1
ATOM 4178 C C . TYR B 1 78 ? -9.953 13.508 -4.973 1 98.25 78 TYR B C 1
ATOM 4180 O O . TYR B 1 78 ? -10.32 14.648 -5.27 1 98.25 78 TYR B O 1
ATOM 4188 N N . ILE B 1 79 ? -10.367 12.852 -3.955 1 97.31 79 ILE B N 1
ATOM 4189 C CA . ILE B 1 79 ? -11.133 13.516 -2.9 1 97.31 79 ILE B CA 1
ATOM 4190 C C . ILE B 1 79 ? -10.922 12.781 -1.576 1 97.31 79 ILE B C 1
ATOM 4192 O O . ILE B 1 79 ? -10.734 11.562 -1.556 1 97.31 79 ILE B O 1
ATOM 4196 N N . ASN B 1 80 ? -10.898 13.492 -0.523 1 96.38 80 ASN B N 1
ATOM 4197 C CA . ASN B 1 80 ? -10.75 12.953 0.827 1 96.38 80 ASN B CA 1
ATOM 4198 C C . ASN B 1 80 ? -11.719 11.797 1.08 1 96.38 80 ASN B C 1
ATOM 4200 O O . ASN B 1 80 ? -12.914 11.914 0.814 1 96.38 80 ASN B O 1
ATOM 4204 N N . PRO B 1 81 ? -11.227 10.719 1.683 1 94.44 81 PRO B N 1
ATOM 4205 C CA . PRO B 1 81 ? -12.07 9.531 1.866 1 94.44 81 PRO B CA 1
ATOM 4206 C C . PRO B 1 81 ? -13.25 9.789 2.797 1 94.44 81 PRO B C 1
ATOM 4208 O O . PRO B 1 81 ? -14.203 9 2.824 1 94.44 81 PRO B O 1
ATOM 4211 N N . SER B 1 82 ? -13.211 10.82 3.605 1 94.44 82 SER B N 1
ATOM 4212 C CA . SER B 1 82 ? -14.344 11.141 4.477 1 94.44 82 SER B CA 1
ATOM 4213 C C . SER B 1 82 ? -15.508 11.711 3.678 1 94.44 82 SER B C 1
ATOM 4215 O O . SER B 1 82 ? -16.641 11.773 4.176 1 94.44 82 SER B O 1
ATOM 4217 N N . LEU B 1 83 ? -15.219 12.156 2.432 1 96.25 83 LEU B N 1
ATOM 4218 C CA . LEU B 1 83 ? -16.25 12.672 1.529 1 96.25 83 LEU B CA 1
ATOM 4219 C C . LEU B 1 83 ? -16.719 11.586 0.567 1 96.25 83 LEU B C 1
ATOM 4221 O O . LEU B 1 83 ? -16.141 10.492 0.529 1 96.25 83 LEU B O 1
ATOM 4225 N N . GLY B 1 84 ? -17.859 11.875 -0.093 1 95.69 84 GLY B N 1
ATOM 4226 C CA . GLY B 1 84 ? -18.438 10.906 -1.015 1 95.69 84 GLY B CA 1
ATOM 4227 C C . GLY B 1 84 ? -18.188 11.25 -2.471 1 95.69 84 GLY B C 1
ATOM 4228 O O . GLY B 1 84 ? -18.031 12.422 -2.82 1 95.69 84 GLY B O 1
ATOM 4229 N N . VAL B 1 85 ? -18.078 10.297 -3.234 1 96.81 85 VAL B N 1
ATOM 4230 C CA . VAL B 1 85 ? -18.016 10.422 -4.688 1 96.81 85 VAL B CA 1
ATOM 4231 C C . VAL B 1 85 ? -18.797 9.281 -5.34 1 96.81 85 VAL B C 1
ATOM 4233 O O . VAL B 1 85 ? -18.797 8.156 -4.836 1 96.81 85 VAL B O 1
ATOM 4236 N N . SER B 1 86 ? -19.422 9.516 -6.449 1 97.44 86 SER B N 1
ATOM 4237 C CA . SER B 1 86 ? -20.328 8.57 -7.09 1 97.44 86 SER B CA 1
ATOM 4238 C C . SER B 1 86 ? -19.609 7.277 -7.461 1 97.44 86 SER B C 1
ATOM 4240 O O . SER B 1 86 ? -20.172 6.191 -7.363 1 97.44 86 SER B O 1
ATOM 4242 N N . ILE B 1 87 ? -18.391 7.379 -7.879 1 98.31 87 ILE B N 1
ATOM 4243 C CA . ILE B 1 87 ? -17.656 6.211 -8.359 1 98.31 87 ILE B CA 1
ATOM 4244 C C . ILE B 1 87 ? -17.438 5.227 -7.215 1 98.31 87 ILE B C 1
ATOM 4246 O O . ILE B 1 87 ? -17.359 4.016 -7.434 1 98.31 87 ILE B O 1
ATOM 4250 N N . ARG B 1 88 ? -17.312 5.676 -6.008 1 98.31 88 ARG B N 1
ATOM 4251 C CA . ARG B 1 88 ? -17.188 4.789 -4.855 1 98.31 88 ARG B CA 1
ATOM 4252 C C . ARG B 1 88 ? -18.453 3.955 -4.66 1 98.31 88 ARG B C 1
ATOM 4254 O O . ARG B 1 88 ? -18.375 2.76 -4.367 1 98.31 88 ARG B O 1
ATOM 4261 N N . ALA B 1 89 ? -19.562 4.574 -4.785 1 98.19 89 ALA B N 1
ATOM 4262 C CA . ALA B 1 89 ? -20.844 3.875 -4.719 1 98.19 89 ALA B CA 1
ATOM 4263 C C . ALA B 1 89 ? -20.969 2.859 -5.852 1 98.19 89 ALA B C 1
ATOM 4265 O O . ALA B 1 89 ? -21.422 1.731 -5.637 1 98.19 89 ALA B O 1
ATOM 4266 N N . GLU B 1 90 ? -20.609 3.283 -7.031 1 98.56 90 GLU B N 1
ATOM 4267 C CA . GLU B 1 90 ? -20.703 2.414 -8.203 1 98.56 90 GLU B CA 1
ATOM 4268 C C . GLU B 1 90 ? -19.797 1.188 -8.047 1 98.56 90 GLU B C 1
ATOM 4270 O O . GLU B 1 90 ? -20.203 0.072 -8.375 1 98.56 90 GLU B O 1
ATOM 4275 N N . ALA B 1 91 ? -18.625 1.435 -7.555 1 98.81 91 ALA B N 1
ATOM 4276 C CA . ALA B 1 91 ? -17.703 0.329 -7.324 1 98.81 91 ALA B CA 1
ATOM 4277 C C . ALA B 1 91 ? -18.266 -0.648 -6.293 1 98.81 91 ALA B C 1
ATOM 4279 O O . ALA B 1 91 ? -18.188 -1.865 -6.48 1 98.81 91 ALA B O 1
ATOM 4280 N N . SER B 1 92 ? -18.781 -0.14 -5.219 1 98.62 92 SER B N 1
ATOM 4281 C CA . SER B 1 92 ? -19.359 -0.981 -4.176 1 98.62 92 SER B CA 1
ATOM 4282 C C . SER B 1 92 ? -20.516 -1.808 -4.715 1 98.62 92 SER B C 1
ATOM 4284 O O . SER B 1 92 ? -20.625 -3 -4.418 1 98.62 92 SER B O 1
ATOM 4286 N N . ARG B 1 93 ? -21.344 -1.159 -5.48 1 98.5 93 ARG B N 1
ATOM 4287 C CA . ARG B 1 93 ? -22.484 -1.858 -6.078 1 98.5 93 ARG B CA 1
ATOM 4288 C C . ARG B 1 93 ? -22 -2.99 -6.988 1 98.5 93 ARG B C 1
ATOM 4290 O O . ARG B 1 93 ? -22.547 -4.094 -6.945 1 98.5 93 ARG B O 1
ATOM 4297 N N . ALA B 1 94 ? -21.062 -2.674 -7.789 1 98.88 94 ALA B N 1
ATOM 4298 C CA . ALA B 1 94 ? -20.516 -3.689 -8.688 1 98.88 94 ALA B CA 1
ATOM 4299 C C . ALA B 1 94 ? -19.938 -4.863 -7.906 1 98.88 94 ALA B C 1
ATOM 4301 O O . ALA B 1 94 ? -20.125 -6.023 -8.281 1 98.88 94 ALA B O 1
ATOM 4302 N N . LEU B 1 95 ? -19.234 -4.594 -6.84 1 98.94 95 LEU B N 1
ATOM 4303 C CA . LEU B 1 95 ? -18.625 -5.641 -6.023 1 98.94 95 LEU B CA 1
ATOM 4304 C C . LEU B 1 95 ? -19.688 -6.527 -5.395 1 98.94 95 LEU B C 1
ATOM 4306 O O . LEU B 1 95 ? -19.516 -7.746 -5.289 1 98.94 95 LEU B O 1
ATOM 4310 N N . LEU B 1 96 ? -20.766 -5.949 -4.965 1 98.75 96 LEU B N 1
ATOM 4311 C CA . LEU B 1 96 ? -21.844 -6.703 -4.34 1 98.75 96 LEU B CA 1
ATOM 4312 C C . LEU B 1 96 ? -22.422 -7.73 -5.309 1 98.75 96 LEU B C 1
ATOM 4314 O O . LEU B 1 96 ? -23 -8.734 -4.887 1 98.75 96 LEU B O 1
ATOM 4318 N N . GLU B 1 97 ? -22.219 -7.543 -6.582 1 98.38 97 GLU B N 1
ATOM 4319 C CA . GLU B 1 97 ? -22.75 -8.453 -7.59 1 98.38 97 GLU B CA 1
ATOM 4320 C C . GLU B 1 97 ? -21.891 -9.711 -7.703 1 98.38 97 GLU B C 1
ATOM 4322 O O . GLU B 1 97 ? -22.375 -10.766 -8.117 1 98.38 97 GLU B O 1
ATOM 4327 N N . VAL B 1 98 ? -20.656 -9.586 -7.34 1 98.69 98 VAL B N 1
ATOM 4328 C CA . VAL B 1 98 ? -19.766 -10.68 -7.727 1 98.69 98 VAL B CA 1
ATOM 4329 C C . VAL B 1 98 ? -19.141 -11.297 -6.484 1 98.69 98 VAL B C 1
ATOM 4331 O O . VAL B 1 98 ? -18.688 -12.445 -6.512 1 98.69 98 VAL B O 1
ATOM 4334 N N . MET B 1 99 ? -19.109 -10.594 -5.355 1 98.69 99 MET B N 1
ATOM 4335 C CA . MET B 1 99 ? -18.547 -11.109 -4.113 1 98.69 99 MET B CA 1
ATOM 4336 C C . MET B 1 99 ? -19.422 -12.219 -3.537 1 98.69 99 MET B C 1
ATOM 4338 O O . MET B 1 99 ? -20.609 -12.289 -3.836 1 98.69 99 MET B O 1
ATOM 4342 N N . PRO B 1 100 ? -18.703 -13.18 -2.711 1 98.38 100 PRO B N 1
ATOM 4343 C CA . PRO B 1 100 ? -19.578 -14.031 -1.906 1 98.38 100 PRO B CA 1
ATOM 4344 C C . PRO B 1 100 ? -20.672 -13.242 -1.191 1 98.38 100 PRO B C 1
ATOM 4346 O O . PRO B 1 100 ? -20.438 -12.125 -0.729 1 98.38 100 PRO B O 1
ATOM 4349 N N . LYS B 1 101 ? -21.859 -13.805 -1.047 1 97.62 101 LYS B N 1
ATOM 4350 C CA . LYS B 1 101 ? -23.078 -13.094 -0.648 1 97.62 101 LYS B CA 1
ATOM 4351 C C . LYS B 1 101 ? -22.922 -12.469 0.733 1 97.62 101 LYS B C 1
ATOM 4353 O O . LYS B 1 101 ? -23.5 -11.414 1.014 1 97.62 101 LYS B O 1
ATOM 4358 N N . ASN B 1 102 ? -22.156 -13.062 1.561 1 98.06 102 ASN B N 1
ATOM 4359 C CA . ASN B 1 102 ? -22.031 -12.57 2.932 1 98.06 102 ASN B CA 1
ATOM 4360 C C . ASN B 1 102 ? -21.062 -11.398 3.029 1 98.06 102 ASN B C 1
ATOM 4362 O O . ASN B 1 102 ? -21.016 -10.719 4.055 1 98.06 102 ASN B O 1
ATOM 4366 N N . ILE B 1 103 ? -20.266 -11.164 1.993 1 98.81 103 ILE B N 1
ATOM 4367 C CA . ILE B 1 103 ? -19.344 -10.031 1.955 1 98.81 103 ILE B CA 1
ATOM 4368 C C . ILE B 1 103 ? -20.078 -8.789 1.457 1 98.81 103 ILE B C 1
ATOM 4370 O O . ILE B 1 103 ? -20.484 -8.727 0.294 1 98.81 103 ILE B O 1
ATOM 4374 N N . THR B 1 104 ? -20.203 -7.746 2.344 1 98.62 104 THR B N 1
ATOM 4375 C CA . THR B 1 104 ? -21.125 -6.68 1.961 1 98.62 104 THR B CA 1
ATOM 4376 C C . THR B 1 104 ? -20.5 -5.309 2.195 1 98.62 104 THR B C 1
ATOM 4378 O O . THR B 1 104 ? -21.078 -4.285 1.839 1 98.62 104 THR B O 1
ATOM 4381 N N . LYS B 1 105 ? -19.406 -5.211 2.877 1 98.88 105 LYS B N 1
ATOM 4382 C CA . LYS B 1 105 ? -18.734 -3.943 3.154 1 98.88 105 LYS B CA 1
ATOM 4383 C C . LYS B 1 105 ? -17.266 -4.004 2.752 1 98.88 105 LYS B C 1
ATOM 4385 O O . LYS B 1 105 ? -16.609 -5.047 2.889 1 98.88 105 LYS B O 1
ATOM 4390 N N . PHE B 1 106 ? -16.719 -2.869 2.252 1 98.94 106 PHE B N 1
ATOM 4391 C CA . PHE B 1 106 ? -15.43 -2.922 1.587 1 98.94 106 PHE B CA 1
ATOM 4392 C C . PHE B 1 106 ? -14.531 -1.786 2.062 1 98.94 106 PHE B C 1
ATOM 4394 O O . PHE B 1 106 ? -14.977 -0.645 2.193 1 98.94 106 PHE B O 1
ATOM 4401 N N . PHE B 1 107 ? -13.312 -2.049 2.404 1 98.88 107 PHE B N 1
ATOM 4402 C CA . PHE B 1 107 ? -12.219 -1.094 2.506 1 98.88 107 PHE B CA 1
ATOM 4403 C C . PHE B 1 107 ? -11.336 -1.148 1.262 1 98.88 107 PHE B C 1
ATOM 4405 O O . PHE B 1 107 ? -10.914 -2.227 0.843 1 98.88 107 PHE B O 1
ATOM 4412 N N . PHE B 1 108 ? -11.031 -0.005 0.652 1 98.88 108 PHE B N 1
ATOM 4413 C CA . PHE B 1 108 ? -10.242 0.061 -0.573 1 98.88 108 PHE B CA 1
ATOM 4414 C C . PHE B 1 108 ? -8.836 0.575 -0.285 1 98.88 108 PHE B C 1
ATOM 4416 O O . PHE B 1 108 ? -8.664 1.724 0.127 1 98.88 108 PHE B O 1
ATOM 4423 N N . SER B 1 109 ? -7.859 -0.298 -0.452 1 98.62 109 SER B N 1
ATOM 4424 C CA . SER B 1 109 ? -6.457 0.093 -0.334 1 98.62 109 SER B CA 1
ATOM 4425 C C . SER B 1 109 ? -5.789 0.177 -1.702 1 98.62 109 SER B C 1
ATOM 4427 O O . SER B 1 109 ? -6.465 0.341 -2.721 1 98.62 109 SER B O 1
ATOM 4429 N N . THR B 1 110 ? -4.41 0.125 -1.779 1 98.5 110 THR B N 1
ATOM 4430 C CA . THR B 1 110 ? -3.74 0.368 -3.051 1 98.5 110 THR B CA 1
ATOM 4431 C C . THR B 1 110 ? -2.982 -0.875 -3.51 1 98.5 110 THR B C 1
ATOM 4433 O O . THR B 1 110 ? -2.342 -0.864 -4.562 1 98.5 110 THR B O 1
ATOM 4436 N N . SER B 1 111 ? -3.002 -1.926 -2.742 1 98.44 111 SER B N 1
ATOM 4437 C CA . SER B 1 111 ? -2.297 -3.15 -3.104 1 98.44 111 SER B CA 1
ATOM 4438 C C . SER B 1 111 ? -2.848 -4.352 -2.344 1 98.44 111 SER B C 1
ATOM 4440 O O . SER B 1 111 ? -3.602 -4.191 -1.381 1 98.44 111 SER B O 1
ATOM 4442 N N . GLY B 1 112 ? -2.482 -5.551 -2.828 1 98.62 112 GLY B N 1
ATOM 4443 C CA . GLY B 1 112 ? -2.848 -6.762 -2.109 1 98.62 112 GLY B CA 1
ATOM 4444 C C . GLY B 1 112 ? -2.227 -6.844 -0.728 1 98.62 112 GLY B C 1
ATOM 4445 O O . GLY B 1 112 ? -2.865 -7.305 0.221 1 98.62 112 GLY B O 1
ATOM 4446 N N . THR B 1 113 ? -0.973 -6.441 -0.615 1 98.44 113 THR B N 1
ATOM 4447 C CA . THR B 1 113 ? -0.305 -6.438 0.682 1 98.44 113 THR B CA 1
ATOM 4448 C C . THR B 1 113 ? -1.041 -5.535 1.666 1 98.44 113 THR B C 1
ATOM 4450 O O . THR B 1 113 ? -1.188 -5.875 2.842 1 98.44 113 THR B O 1
ATOM 4453 N N . GLU B 1 114 ? -1.519 -4.371 1.229 1 98.56 114 GLU B N 1
ATOM 4454 C CA . GLU B 1 114 ? -2.25 -3.465 2.109 1 98.56 114 GLU B CA 1
ATOM 4455 C C . GLU B 1 114 ? -3.631 -4.016 2.445 1 98.56 114 GLU B C 1
ATOM 4457 O O . GLU B 1 114 ? -4.141 -3.799 3.547 1 98.56 114 GLU B O 1
ATOM 4462 N N . ALA B 1 115 ? -4.23 -4.727 1.487 1 98.88 115 ALA B N 1
ATOM 4463 C CA . ALA B 1 115 ? -5.5 -5.375 1.791 1 98.88 115 ALA B CA 1
ATOM 4464 C C . ALA B 1 115 ? -5.348 -6.367 2.941 1 98.88 115 ALA B C 1
ATOM 4466 O O . ALA B 1 115 ? -6.199 -6.43 3.83 1 98.88 115 ALA B O 1
ATOM 4467 N N . ASN B 1 116 ? -4.258 -7.105 2.926 1 98.94 116 ASN B N 1
ATOM 4468 C CA . ASN B 1 116 ? -4.008 -8.062 4 1 98.94 116 ASN B CA 1
ATOM 4469 C C . ASN B 1 116 ? -3.66 -7.352 5.309 1 98.94 116 ASN B C 1
ATOM 4471 O O . ASN B 1 116 ? -4.004 -7.832 6.387 1 98.94 116 ASN B O 1
ATOM 4475 N N . GLU B 1 117 ? -2.945 -6.211 5.23 1 98.81 117 GLU B N 1
ATOM 4476 C CA . GLU B 1 117 ? -2.688 -5.391 6.41 1 98.81 117 GLU B CA 1
ATOM 4477 C C . GLU B 1 117 ? -3.99 -4.953 7.074 1 98.81 117 GLU B C 1
ATOM 4479 O O . GLU B 1 117 ? -4.105 -4.98 8.305 1 98.81 117 GLU B O 1
ATOM 4484 N N . ALA B 1 118 ? -4.945 -4.535 6.27 1 98.88 118 ALA B N 1
ATOM 4485 C CA . ALA B 1 118 ? -6.246 -4.133 6.797 1 98.88 118 ALA B CA 1
ATOM 4486 C C . ALA B 1 118 ? -6.965 -5.309 7.445 1 98.88 118 ALA B C 1
ATOM 4488 O O . ALA B 1 118 ? -7.582 -5.164 8.508 1 98.88 118 ALA B O 1
ATOM 4489 N N . ALA B 1 119 ? -6.895 -6.473 6.809 1 98.94 119 ALA B N 1
ATOM 4490 C CA . ALA B 1 119 ? -7.531 -7.672 7.348 1 98.94 119 ALA B CA 1
ATOM 4491 C C . ALA B 1 119 ? -6.961 -8.023 8.719 1 98.94 119 ALA B C 1
ATOM 4493 O O . ALA B 1 119 ? -7.707 -8.352 9.648 1 98.94 119 ALA B O 1
ATOM 4494 N N . ILE B 1 120 ? -5.629 -7.953 8.867 1 98.75 120 ILE B N 1
ATOM 4495 C CA . ILE B 1 120 ? -4.953 -8.227 10.125 1 98.75 120 ILE B CA 1
ATOM 4496 C C . ILE B 1 120 ? -5.508 -7.316 11.219 1 98.75 120 ILE B C 1
ATOM 4498 O O . ILE B 1 120 ? -5.875 -7.785 12.305 1 98.75 120 ILE B O 1
ATOM 4502 N N . LYS B 1 121 ? -5.566 -6.062 10.938 1 98.31 121 LYS B N 1
ATOM 4503 C CA . LYS B 1 121 ? -6.012 -5.09 11.93 1 98.31 121 LYS B CA 1
ATOM 4504 C C . LYS B 1 121 ? -7.477 -5.305 12.289 1 98.31 121 LYS B C 1
ATOM 4506 O O . LYS B 1 121 ? -7.855 -5.195 13.461 1 98.31 121 LYS B O 1
ATOM 4511 N N . ILE B 1 122 ? -8.305 -5.547 11.289 1 98.75 122 ILE B N 1
ATOM 4512 C CA . ILE B 1 122 ? -9.727 -5.766 11.5 1 98.75 122 ILE B CA 1
ATOM 4513 C C . ILE B 1 122 ? -9.938 -6.926 12.469 1 98.75 122 ILE B C 1
ATOM 4515 O O . ILE B 1 122 ? -10.648 -6.793 13.469 1 98.75 122 ILE B O 1
ATOM 4519 N N . ILE B 1 123 ? -9.289 -8.055 12.219 1 98.25 123 ILE B N 1
ATOM 4520 C CA . ILE B 1 123 ? -9.516 -9.234 13.047 1 98.25 123 ILE B CA 1
ATOM 4521 C C . ILE B 1 123 ? -9.016 -8.977 14.461 1 98.25 123 ILE B C 1
ATOM 4523 O O . ILE B 1 123 ? -9.656 -9.383 15.438 1 98.25 123 ILE B O 1
ATOM 4527 N N . ARG B 1 124 ? -7.879 -8.297 14.617 1 98.25 124 ARG B N 1
ATOM 4528 C CA . ARG B 1 124 ? -7.309 -8.047 15.938 1 98.25 124 ARG B CA 1
ATOM 4529 C C . ARG B 1 124 ? -8.156 -7.047 16.719 1 98.25 124 ARG B C 1
ATOM 4531 O O . ARG B 1 124 ? -8.234 -7.117 17.938 1 98.25 124 ARG B O 1
ATOM 4538 N N . LEU B 1 125 ? -8.758 -6.066 16.031 1 98.19 125 LEU B N 1
ATOM 4539 C CA . LEU B 1 125 ? -9.633 -5.109 16.703 1 98.19 125 LEU B CA 1
ATOM 4540 C C . LEU B 1 125 ? -10.906 -5.793 17.188 1 98.19 125 LEU B C 1
ATOM 4542 O O . LEU B 1 125 ? -11.414 -5.461 18.266 1 98.19 125 LEU B O 1
ATOM 4546 N N . ILE B 1 126 ? -11.375 -6.75 16.422 1 98.5 126 ILE B N 1
ATOM 4547 C CA . ILE B 1 126 ? -12.648 -7.414 16.719 1 98.5 126 ILE B CA 1
ATOM 4548 C C . ILE B 1 126 ? -12.445 -8.461 17.812 1 98.5 126 ILE B C 1
ATOM 4550 O O . ILE B 1 126 ? -13.273 -8.586 18.719 1 98.5 126 ILE B O 1
ATOM 4554 N N . LYS B 1 127 ? -11.328 -9.203 17.781 1 98.38 127 LYS B N 1
ATOM 4555 C CA . LYS B 1 127 ? -11.164 -10.406 18.594 1 98.38 127 LYS B CA 1
ATOM 4556 C C . LYS B 1 127 ? -10.328 -10.133 19.828 1 98.38 127 LYS B C 1
ATOM 4558 O O . LYS B 1 127 ? -10.102 -11.039 20.641 1 98.38 127 LYS B O 1
ATOM 4563 N N . ARG B 1 128 ? -10.055 -8.914 20.047 1 96.19 128 ARG B N 1
ATOM 4564 C CA . ARG B 1 128 ? -9.281 -8.586 21.234 1 96.19 128 ARG B CA 1
ATOM 4565 C C . ARG B 1 128 ? -9.914 -9.188 22.484 1 96.19 128 ARG B C 1
ATOM 4567 O O . ARG B 1 128 ? -11.133 -9.102 22.672 1 96.19 128 ARG B O 1
ATOM 4574 N N . PRO B 1 129 ? -9.062 -9.82 23.328 1 95.88 129 PRO B N 1
ATOM 4575 C CA . PRO B 1 129 ? -7.602 -9.695 23.391 1 95.88 129 PRO B CA 1
ATOM 4576 C C . PRO B 1 129 ? -6.895 -10.75 22.547 1 95.88 129 PRO B C 1
ATOM 4578 O O . PRO B 1 129 ? -5.664 -10.766 22.469 1 95.88 129 PRO B O 1
ATOM 4581 N N . SER B 1 130 ? -7.645 -11.719 21.938 1 98 130 SER B N 1
ATOM 4582 C CA . SER B 1 130 ? -7.008 -12.664 21.031 1 98 130 SER B CA 1
ATOM 4583 C C . SER B 1 130 ? -6.379 -11.945 19.844 1 98 130 SER B C 1
ATOM 4585 O O . SER B 1 130 ? -6.926 -10.953 19.344 1 98 130 SER B O 1
ATOM 4587 N N . PHE B 1 131 ? -5.207 -12.414 19.406 1 98.06 131 PHE B N 1
ATOM 4588 C CA . PHE B 1 131 ? -4.512 -11.625 18.391 1 98.06 131 PHE B CA 1
ATOM 4589 C C . PHE B 1 131 ? -3.742 -12.539 17.438 1 98.06 131 PHE B C 1
ATOM 4591 O O . PHE B 1 131 ? -3.229 -12.078 16.422 1 98.06 131 PHE B O 1
ATOM 4598 N N . LYS B 1 132 ? -3.594 -13.82 17.781 1 98.69 132 LYS B N 1
ATOM 4599 C CA . LYS B 1 132 ? -2.793 -14.719 16.953 1 98.69 132 LYS B CA 1
ATOM 4600 C C . LYS B 1 132 ? -3.502 -15.031 15.633 1 98.69 132 LYS B C 1
ATOM 4602 O O . LYS B 1 132 ? -4.723 -15.219 15.609 1 98.69 132 LYS B O 1
ATOM 4607 N N . ILE B 1 133 ? -2.77 -15.055 14.57 1 98.88 133 ILE B N 1
ATOM 4608 C CA . ILE B 1 133 ? -3.295 -15.391 13.25 1 98.88 133 ILE B CA 1
ATOM 4609 C C . ILE B 1 133 ? -2.559 -16.609 12.703 1 98.88 133 ILE B C 1
ATOM 4611 O O . ILE B 1 133 ? -1.326 -16.641 12.656 1 98.88 133 ILE B O 1
ATOM 4615 N N . LEU B 1 134 ? -3.301 -17.641 12.375 1 98.88 134 LEU B N 1
ATOM 4616 C CA . LEU B 1 134 ? -2.75 -18.844 11.758 1 98.88 134 LEU B CA 1
ATOM 4617 C C . LEU B 1 134 ? -2.553 -18.641 10.258 1 98.88 134 LEU B C 1
ATOM 4619 O O . LEU B 1 134 ? -3.414 -18.078 9.586 1 98.88 134 LEU B O 1
ATOM 4623 N N . SER B 1 135 ? -1.413 -19.031 9.727 1 98.81 135 SER B N 1
ATOM 4624 C CA . SER B 1 135 ? -1.088 -18.984 8.305 1 98.81 135 SER B CA 1
ATOM 4625 C C . SER B 1 135 ? -0.29 -20.203 7.879 1 98.81 135 SER B C 1
ATOM 4627 O O . SER B 1 135 ? 0.428 -20.797 8.688 1 98.81 135 SER B O 1
ATOM 4629 N N . ARG B 1 136 ? -0.321 -20.562 6.641 1 98.75 136 ARG B N 1
ATOM 4630 C CA . ARG B 1 136 ? 0.347 -21.766 6.141 1 98.75 136 ARG B CA 1
ATOM 4631 C C . ARG B 1 136 ? 1.834 -21.5 5.922 1 98.75 136 ARG B C 1
ATOM 4633 O O . ARG B 1 136 ? 2.236 -20.391 5.59 1 98.75 136 ARG B O 1
ATOM 4640 N N . TYR B 1 137 ? 2.697 -22.562 5.988 1 97.31 137 TYR B N 1
ATOM 4641 C CA . TYR B 1 137 ? 4.117 -22.5 5.668 1 97.31 137 TYR B CA 1
ATOM 4642 C C . TYR B 1 137 ? 4.328 -22.234 4.18 1 97.31 137 TYR B C 1
ATOM 4644 O O . TYR B 1 137 ? 5.309 -21.594 3.789 1 97.31 137 TYR B O 1
ATOM 4652 N N . ARG B 1 138 ? 3.49 -22.703 3.297 1 97.69 138 ARG B N 1
ATOM 4653 C CA . ARG B 1 138 ? 3.58 -22.5 1.855 1 97.69 138 ARG B CA 1
ATOM 4654 C C . ARG B 1 138 ? 2.521 -21.5 1.378 1 97.69 138 ARG B C 1
ATOM 4656 O O . ARG B 1 138 ? 1.489 -21.906 0.837 1 97.69 138 ARG B O 1
ATOM 4663 N N . SER B 1 139 ? 2.926 -20.25 1.57 1 98.56 139 SER B N 1
ATOM 4664 C CA . SER B 1 139 ? 1.987 -19.172 1.264 1 98.56 139 SER B CA 1
ATOM 4665 C C . SER B 1 139 ? 2.717 -17.859 0.986 1 98.56 139 SER B C 1
ATOM 4667 O O . SER B 1 139 ? 3.912 -17.75 1.262 1 98.56 139 SER B O 1
ATOM 4669 N N . TYR B 1 140 ? 2.096 -16.969 0.36 1 98.5 140 TYR B N 1
ATOM 4670 C CA . TYR B 1 140 ? 2.529 -15.586 0.158 1 98.5 140 TYR B CA 1
ATOM 4671 C C . TYR B 1 140 ? 1.385 -14.609 0.404 1 98.5 140 TYR B C 1
ATOM 4673 O O . TYR B 1 140 ? 0.338 -14.695 -0.243 1 98.5 140 TYR B O 1
ATOM 4681 N N . HIS B 1 141 ? 1.557 -13.664 1.324 1 98.88 141 HIS B N 1
ATOM 4682 C CA . HIS B 1 141 ? 0.484 -12.742 1.678 1 98.88 141 HIS B CA 1
ATOM 4683 C C . HIS B 1 141 ? 0.936 -11.289 1.535 1 98.88 141 HIS B C 1
ATOM 4685 O O . HIS B 1 141 ? 0.202 -10.367 1.899 1 98.88 141 HIS B O 1
ATOM 4691 N N . GLY B 1 142 ? 2.133 -11.07 1.046 1 98.31 142 GLY B N 1
ATOM 4692 C CA . GLY B 1 142 ? 2.582 -9.711 0.798 1 98.31 142 GLY B CA 1
ATOM 4693 C C . GLY B 1 142 ? 3.963 -9.422 1.358 1 98.31 142 GLY B C 1
ATOM 4694 O O . GLY B 1 142 ? 4.684 -10.344 1.741 1 98.31 142 GLY B O 1
ATOM 4695 N N . SER B 1 143 ? 4.379 -8.125 1.354 1 97.75 143 SER B N 1
ATOM 4696 C CA . SER B 1 143 ? 5.781 -7.816 1.604 1 97.75 143 SER B CA 1
ATOM 4697 C C . SER B 1 143 ? 5.934 -6.785 2.717 1 97.75 143 SER B C 1
ATOM 4699 O O . SER B 1 143 ? 7.047 -6.512 3.17 1 97.75 143 SER B O 1
ATOM 4701 N N . THR B 1 144 ? 4.871 -6.168 3.221 1 98.25 144 THR B N 1
ATOM 4702 C CA . THR B 1 144 ? 4.941 -5.242 4.348 1 98.25 144 THR B CA 1
ATOM 4703 C C . THR B 1 144 ? 5.066 -6.004 5.664 1 98.25 144 THR B C 1
ATOM 4705 O O . THR B 1 144 ? 4.91 -7.227 5.699 1 98.25 144 THR B O 1
ATOM 4708 N N . GLU B 1 145 ? 5.309 -5.301 6.727 1 98.5 145 GLU B N 1
ATOM 4709 C CA . GLU B 1 145 ? 5.648 -5.922 8 1 98.5 145 GLU B CA 1
ATOM 4710 C C . GLU B 1 145 ? 4.598 -6.953 8.414 1 98.5 145 GLU B C 1
ATOM 4712 O O . GLU B 1 145 ? 4.938 -8.07 8.789 1 98.5 145 GLU B O 1
ATOM 4717 N N . GLY B 1 146 ? 3.359 -6.605 8.336 1 98.56 146 GLY B N 1
ATOM 4718 C CA . GLY B 1 146 ? 2.303 -7.539 8.688 1 98.56 146 GLY B CA 1
ATOM 4719 C C . GLY B 1 146 ? 2.133 -8.664 7.68 1 98.56 146 GLY B C 1
ATOM 4720 O O . GLY B 1 146 ? 2.113 -9.836 8.047 1 98.56 146 GLY B O 1
ATOM 4721 N N . SER B 1 147 ? 2.098 -8.328 6.406 1 98.69 147 SER B N 1
ATOM 4722 C CA . SER B 1 147 ? 1.825 -9.312 5.359 1 98.69 147 SER B CA 1
ATOM 4723 C C . SER B 1 147 ? 2.994 -10.273 5.191 1 98.69 147 SER B C 1
ATOM 4725 O O . SER B 1 147 ? 2.789 -11.469 4.965 1 98.69 147 SER B O 1
ATOM 4727 N N . ILE B 1 148 ? 4.242 -9.781 5.336 1 98.62 148 ILE B N 1
ATOM 4728 C CA . ILE B 1 148 ? 5.395 -10.664 5.184 1 98.62 148 ILE B CA 1
ATOM 4729 C C . ILE B 1 148 ? 5.473 -11.625 6.367 1 98.62 148 ILE B C 1
ATOM 4731 O O . ILE B 1 148 ? 5.918 -12.766 6.223 1 98.62 148 ILE B O 1
ATOM 4735 N N . SER B 1 149 ? 5 -11.156 7.523 1 98.56 149 SER B N 1
ATOM 4736 C CA . SER B 1 149 ? 4.961 -12.016 8.703 1 98.56 149 SER B CA 1
ATOM 4737 C C . SER B 1 149 ? 4.027 -13.203 8.5 1 98.56 149 SER B C 1
ATOM 4739 O O . SER B 1 149 ? 4.297 -14.297 8.984 1 98.56 149 SER B O 1
ATOM 4741 N N . LEU B 1 150 ? 2.99 -12.992 7.754 1 98.81 150 LEU B N 1
ATOM 4742 C CA . LEU B 1 150 ? 2.016 -14.039 7.484 1 98.81 150 LEU B CA 1
ATOM 4743 C C . LEU B 1 150 ? 2.498 -14.953 6.359 1 98.81 150 LEU B C 1
ATOM 4745 O O . LEU B 1 150 ? 2.027 -16.078 6.227 1 98.81 150 LEU B O 1
ATOM 4749 N N . THR B 1 151 ? 3.418 -14.422 5.539 1 98.75 151 THR B N 1
ATOM 4750 C CA . THR B 1 151 ? 3.936 -15.18 4.402 1 98.75 151 THR B CA 1
ATOM 4751 C C . THR B 1 151 ? 4.719 -16.406 4.879 1 98.75 151 THR B C 1
ATOM 4753 O O . THR B 1 151 ? 5.477 -16.312 5.848 1 98.75 151 THR B O 1
ATOM 4756 N N . GLY B 1 152 ? 4.504 -17.562 4.191 1 98.25 152 GLY B N 1
ATOM 4757 C CA . GLY B 1 152 ? 5.078 -18.812 4.668 1 98.25 152 GLY B CA 1
ATOM 4758 C C . GLY B 1 152 ? 6.281 -19.25 3.857 1 98.25 152 GLY B C 1
ATOM 4759 O O . GLY B 1 152 ? 6.941 -20.234 4.211 1 98.25 152 GLY B O 1
ATOM 4760 N N . ASP B 1 153 ? 6.684 -18.547 2.785 1 97.88 153 ASP B N 1
ATOM 4761 C CA . ASP B 1 153 ? 7.801 -19.016 1.968 1 97.88 153 ASP B CA 1
ATOM 4762 C C . ASP B 1 153 ? 9.102 -18.328 2.383 1 97.88 153 ASP B C 1
ATOM 4764 O O . ASP B 1 153 ? 9.164 -17.672 3.426 1 97.88 153 ASP B O 1
ATOM 4768 N N . TYR B 1 154 ? 10.242 -18.562 1.672 1 97.44 154 TYR B N 1
ATOM 4769 C CA . TYR B 1 154 ? 11.609 -18.234 2.055 1 97.44 154 TYR B CA 1
ATOM 4770 C C . TYR B 1 154 ? 11.797 -16.719 2.148 1 97.44 154 TYR B C 1
ATOM 4772 O O . TYR B 1 154 ? 12.719 -16.25 2.805 1 97.44 154 TYR B O 1
ATOM 4780 N N . ARG B 1 155 ? 10.953 -15.898 1.565 1 97.88 155 ARG B N 1
ATOM 4781 C CA . ARG B 1 155 ? 11.094 -14.445 1.558 1 97.88 155 ARG B CA 1
ATOM 4782 C C . ARG B 1 155 ? 11.023 -13.883 2.973 1 97.88 155 ARG B C 1
ATOM 4784 O O . ARG B 1 155 ? 11.695 -12.891 3.287 1 97.88 155 ARG B O 1
ATOM 4791 N N . ARG B 1 156 ? 10.25 -14.539 3.834 1 97.62 156 ARG B N 1
ATOM 4792 C CA . ARG B 1 156 ? 10.148 -14.047 5.207 1 97.62 156 ARG B CA 1
ATOM 4793 C C . ARG B 1 156 ? 11.445 -14.289 5.965 1 97.62 156 ARG B C 1
ATOM 4795 O O . ARG B 1 156 ? 11.703 -13.641 6.984 1 97.62 156 ARG B O 1
ATOM 4802 N N . TRP B 1 157 ? 12.328 -15.297 5.48 1 98 157 TRP B N 1
ATOM 4803 C CA . TRP B 1 157 ? 13.57 -15.625 6.18 1 98 157 TRP B CA 1
ATOM 4804 C C . TRP B 1 157 ? 14.516 -14.43 6.188 1 98 157 TRP B C 1
ATOM 4806 O O . TRP B 1 157 ? 15.312 -14.266 7.121 1 98 157 TRP B O 1
ATOM 4816 N N . PHE B 1 158 ? 14.375 -13.586 5.242 1 97.25 158 PHE B N 1
ATOM 4817 C CA . PHE B 1 158 ? 15.258 -12.438 5.113 1 97.25 158 PHE B CA 1
ATOM 4818 C C . PHE B 1 158 ? 14.984 -11.414 6.215 1 97.25 158 PHE B C 1
ATOM 4820 O O . PHE B 1 158 ? 15.852 -10.602 6.543 1 97.25 158 PHE B O 1
ATOM 4827 N N . VAL B 1 159 ? 13.773 -11.438 6.828 1 95.81 159 VAL B N 1
ATOM 4828 C CA . VAL B 1 159 ? 13.406 -10.344 7.727 1 95.81 159 VAL B CA 1
ATOM 4829 C C . VAL B 1 159 ? 13.219 -10.883 9.141 1 95.81 159 VAL B C 1
ATOM 4831 O O . VAL B 1 159 ? 12.969 -10.117 10.078 1 95.81 159 VAL B O 1
ATOM 4834 N N . GLU B 1 160 ? 13.258 -12.156 9.32 1 96.06 160 GLU B N 1
ATOM 4835 C CA . GLU B 1 160 ? 13.203 -12.773 10.648 1 96.06 160 GLU B CA 1
ATOM 4836 C C . GLU B 1 160 ? 14.477 -12.492 11.438 1 96.06 160 GLU B C 1
ATOM 4838 O O . GLU B 1 160 ? 15.555 -12.359 10.859 1 96.06 160 GLU B O 1
ATOM 4843 N N . PRO B 1 161 ? 14.367 -12.336 12.758 1 95 161 PRO B N 1
ATOM 4844 C CA . PRO B 1 161 ? 13.172 -12.625 13.547 1 95 161 PRO B CA 1
ATOM 4845 C C . PRO B 1 161 ? 12.344 -11.375 13.852 1 95 161 PRO B C 1
ATOM 4847 O O . PRO B 1 161 ? 11.477 -11.406 14.719 1 95 161 PRO B O 1
ATOM 4850 N N . ASN B 1 162 ? 12.625 -10.266 13.32 1 93.88 162 ASN B N 1
ATOM 4851 C CA . ASN B 1 162 ? 11.984 -8.992 13.641 1 93.88 162 ASN B CA 1
ATOM 4852 C C . ASN B 1 162 ? 10.68 -8.812 12.867 1 93.88 162 ASN B C 1
ATOM 4854 O O . ASN B 1 162 ? 10.547 -7.875 12.078 1 93.88 162 ASN B O 1
ATOM 4858 N N . ILE B 1 163 ? 9.734 -9.672 13.117 1 95.06 163 ILE B N 1
ATOM 4859 C CA . ILE B 1 163 ? 8.453 -9.68 12.422 1 95.06 163 ILE B CA 1
ATOM 4860 C C . ILE B 1 163 ? 7.324 -9.43 13.43 1 95.06 163 ILE B C 1
ATOM 4862 O O . ILE B 1 163 ? 7.559 -9.391 14.633 1 95.06 163 ILE B O 1
ATOM 4866 N N . MET B 1 164 ? 6.055 -9.258 12.867 1 96.94 164 MET B N 1
ATOM 4867 C CA . MET B 1 164 ? 4.883 -8.992 13.695 1 96.94 164 MET B CA 1
ATOM 4868 C C . MET B 1 164 ? 4.625 -10.148 14.656 1 96.94 164 MET B C 1
ATOM 4870 O O . MET B 1 164 ? 4.758 -11.32 14.281 1 96.94 164 MET B O 1
ATOM 4874 N N . PRO B 1 165 ? 4.309 -9.938 15.898 1 97.06 165 PRO B N 1
ATOM 4875 C CA . PRO B 1 165 ? 4.008 -11.031 16.828 1 97.06 165 PRO B CA 1
ATOM 4876 C C . PRO B 1 165 ? 2.686 -11.727 16.5 1 97.06 165 PRO B C 1
ATOM 4878 O O . PRO B 1 165 ? 1.827 -11.156 15.836 1 97.06 165 PRO B O 1
ATOM 4881 N N . GLY B 1 166 ? 2.553 -12.93 16.922 1 98 166 GLY B N 1
ATOM 4882 C CA . GLY B 1 166 ? 1.26 -13.594 16.938 1 98 166 GLY B CA 1
ATOM 4883 C C . GLY B 1 166 ? 0.98 -14.375 15.664 1 98 166 GLY B C 1
ATOM 4884 O O . GLY B 1 166 ? -0.179 -14.602 15.312 1 98 166 GLY B O 1
ATOM 4885 N N . VAL B 1 167 ? 1.974 -14.805 14.953 1 98.38 167 VAL B N 1
ATOM 4886 C CA . VAL B 1 167 ? 1.781 -15.641 13.773 1 98.38 167 VAL B CA 1
ATOM 4887 C C . VAL B 1 167 ? 2.074 -17.094 14.117 1 98.38 167 VAL B C 1
ATOM 4889 O O . VAL B 1 167 ? 3.131 -17.406 14.672 1 98.38 167 VAL B O 1
ATOM 4892 N N . VAL B 1 168 ? 1.134 -17.938 13.883 1 98.5 168 VAL B N 1
ATOM 4893 C CA . VAL B 1 168 ? 1.291 -19.359 14.102 1 98.5 168 VAL B CA 1
ATOM 4894 C C . VAL B 1 168 ? 1.177 -20.109 12.773 1 98.5 168 VAL B C 1
ATOM 4896 O O . VAL B 1 168 ? 0.239 -19.891 12.008 1 98.5 168 VAL B O 1
ATOM 4899 N N . ARG B 1 169 ? 2.057 -21.094 12.523 1 97.88 169 ARG B N 1
ATOM 4900 C CA . ARG B 1 169 ? 2.135 -21.766 11.227 1 97.88 169 ARG B CA 1
ATOM 4901 C C . ARG B 1 169 ? 1.491 -23.141 11.289 1 97.88 169 ARG B C 1
ATOM 4903 O O . ARG B 1 169 ? 1.518 -23.797 12.328 1 97.88 169 ARG B O 1
ATOM 4910 N N . PHE B 1 170 ? 0.934 -23.5 10.18 1 98.5 170 PHE B N 1
ATOM 4911 C CA . PHE B 1 170 ? 0.416 -24.859 10.023 1 98.5 170 PHE B CA 1
ATOM 4912 C C . PHE B 1 170 ? 0.688 -25.391 8.617 1 98.5 170 PHE B C 1
ATOM 4914 O O . PHE B 1 170 ? 1.086 -24.625 7.73 1 98.5 170 PHE B O 1
ATOM 4921 N N . PRO B 1 171 ? 0.597 -26.672 8.352 1 98 171 PRO B N 1
ATOM 4922 C CA . PRO B 1 171 ? 1.016 -27.266 7.074 1 98 171 PRO B CA 1
ATOM 4923 C C . PRO B 1 171 ? 0.062 -26.922 5.93 1 98 171 PRO B C 1
ATOM 4925 O O . PRO B 1 171 ? -1.147 -26.812 6.145 1 98 171 PRO B O 1
ATOM 4928 N N . GLU B 1 172 ? 0.594 -26.828 4.742 1 97.56 172 GLU B N 1
ATOM 4929 C CA . GLU B 1 172 ? -0.16 -26.656 3.506 1 97.56 172 GLU B CA 1
ATOM 4930 C C . GLU B 1 172 ? -0.768 -27.969 3.037 1 97.56 172 GLU B C 1
ATOM 4932 O O . GLU B 1 172 ? -0.272 -29.047 3.383 1 97.56 172 GLU B O 1
ATOM 4937 N N . PRO B 1 173 ? -1.802 -27.891 2.266 1 98.19 173 PRO B N 1
ATOM 4938 C CA . PRO B 1 173 ? -2.381 -29.094 1.668 1 98.19 173 PRO B CA 1
ATOM 4939 C C . PRO B 1 173 ? -1.687 -29.5 0.369 1 98.19 173 PRO B C 1
ATOM 4941 O O . PRO B 1 173 ? -2.336 -29.609 -0.674 1 98.19 173 PRO B O 1
ATOM 4944 N N . TYR B 1 174 ? -0.394 -29.766 0.471 1 98.19 174 TYR B N 1
ATOM 4945 C CA . TYR B 1 174 ? 0.426 -30.125 -0.683 1 98.19 174 TYR B CA 1
ATOM 4946 C C . TYR B 1 174 ? 0.593 -31.641 -0.79 1 98.19 174 TYR B C 1
ATOM 4948 O O . TYR B 1 174 ? 1.62 -32.188 -0.38 1 98.19 174 TYR B O 1
ATOM 4956 N N . CYS B 1 175 ? -0.321 -32.281 -1.48 1 97.75 175 CYS B N 1
ATOM 4957 C CA . CYS B 1 175 ? -0.402 -33.75 -1.499 1 97.75 175 CYS B CA 1
ATOM 4958 C C . CYS B 1 175 ? 0.76 -34.344 -2.281 1 97.75 175 CYS B C 1
ATOM 4960 O O . CYS B 1 175 ? 1.221 -35.438 -1.969 1 97.75 175 CYS B O 1
ATOM 4962 N N . PHE B 1 176 ? 1.315 -33.656 -3.309 1 97.56 176 PHE B N 1
ATOM 4963 C CA . PHE B 1 176 ? 2.41 -34.156 -4.125 1 97.56 176 PHE B CA 1
ATOM 4964 C C . PHE B 1 176 ? 3.666 -34.344 -3.285 1 97.56 176 PHE B C 1
ATOM 4966 O O . PHE B 1 176 ? 4.43 -35.281 -3.51 1 97.56 176 PHE B O 1
ATOM 4973 N N . ARG B 1 177 ? 3.842 -33.406 -2.354 1 96.56 177 ARG B N 1
ATOM 4974 C CA . ARG B 1 177 ? 4.898 -33.5 -1.352 1 96.56 177 ARG B CA 1
ATOM 4975 C C . ARG B 1 177 ? 4.383 -33.125 0.028 1 96.56 177 ARG B C 1
ATOM 4977 O O . ARG B 1 177 ? 4.758 -32.062 0.562 1 96.56 177 ARG B O 1
ATOM 4984 N N . CYS B 1 178 ? 3.648 -34.031 0.562 1 97.38 178 CYS B N 1
ATOM 4985 C CA . CYS B 1 178 ? 2.951 -33.75 1.814 1 97.38 178 CYS B CA 1
ATOM 4986 C C . CYS B 1 178 ? 3.941 -33.531 2.951 1 97.38 178 CYS B C 1
ATOM 4988 O O . CYS B 1 178 ? 4.773 -34.406 3.238 1 97.38 178 CYS B O 1
ATOM 4990 N N . PRO B 1 179 ? 3.785 -32.375 3.605 1 96.88 179 PRO B N 1
ATOM 4991 C CA . PRO B 1 179 ? 4.711 -32.125 4.711 1 96.88 179 PRO B CA 1
ATOM 4992 C C . PRO B 1 179 ? 4.52 -33.094 5.871 1 96.88 179 PRO B C 1
ATOM 4994 O O . PRO B 1 179 ? 5.434 -33.281 6.684 1 96.88 179 PRO B O 1
ATOM 4997 N N . LEU B 1 180 ? 3.377 -33.75 5.949 1 97.56 180 LEU B N 1
ATOM 4998 C CA . LEU B 1 180 ? 3.092 -34.719 7.004 1 97.56 180 LEU B CA 1
ATOM 4999 C C . LEU B 1 180 ? 3.449 -36.125 6.562 1 97.56 180 LEU B C 1
ATOM 5001 O O . LEU B 1 180 ? 3.303 -37.094 7.332 1 97.56 180 LEU B O 1
ATOM 5005 N N . LYS B 1 181 ? 3.881 -36.312 5.391 1 97.56 181 LYS B N 1
ATOM 5006 C CA . LYS B 1 181 ? 4.277 -37.594 4.816 1 97.56 181 LYS B CA 1
ATOM 5007 C C . LYS B 1 181 ? 3.109 -38.562 4.809 1 97.56 181 LYS B C 1
ATOM 5009 O O . LYS B 1 181 ? 3.279 -39.75 5.145 1 97.56 181 LYS B O 1
ATOM 5014 N N . LEU B 1 182 ? 1.954 -38.031 4.484 1 97.94 182 LEU B N 1
ATOM 5015 C CA . LEU B 1 182 ? 0.737 -38.812 4.363 1 97.94 182 LEU B CA 1
ATOM 5016 C C . LEU B 1 182 ? 0.222 -38.812 2.93 1 97.94 182 LEU B C 1
ATOM 5018 O O . LEU B 1 182 ? 0.769 -38.094 2.072 1 97.94 182 LEU B O 1
ATOM 5022 N N . LYS B 1 183 ? -0.816 -39.688 2.654 1 97.56 183 LYS B N 1
ATOM 5023 C CA . LYS B 1 183 ? -1.345 -39.844 1.301 1 97.56 183 LYS B CA 1
ATOM 5024 C C . LYS B 1 183 ? -2.855 -39.625 1.274 1 97.56 183 LYS B C 1
ATOM 5026 O O . LYS B 1 183 ? -3.594 -40.25 2.025 1 97.56 183 LYS B O 1
ATOM 5031 N N . TYR B 1 184 ? -3.27 -38.75 0.519 1 97 184 TYR B N 1
ATOM 5032 C CA . TYR B 1 184 ? -4.691 -38.562 0.281 1 97 184 TYR B CA 1
ATOM 5033 C C . TYR B 1 184 ? -5.293 -39.719 -0.509 1 97 184 TYR B C 1
ATOM 5035 O O . TYR B 1 184 ? -4.656 -40.25 -1.42 1 97 184 TYR B O 1
ATOM 5043 N N . PRO B 1 185 ? -6.375 -40.125 -0.206 1 97.12 185 PRO B N 1
ATOM 5044 C CA . PRO B 1 185 ? -7.328 -39.594 0.769 1 97.12 185 PRO B CA 1
ATOM 5045 C C . PRO B 1 185 ? -7.227 -40.25 2.131 1 97.12 185 PRO B C 1
ATOM 5047 O O . PRO B 1 185 ? -7.945 -39.906 3.064 1 97.12 185 PRO B O 1
ATOM 5050 N N . ASP B 1 186 ? -6.332 -41.188 2.303 1 97.62 186 ASP B N 1
ATOM 5051 C CA . ASP B 1 186 ? -6.25 -42 3.514 1 97.62 186 ASP B CA 1
ATOM 5052 C C . ASP B 1 186 ? -5.883 -41.125 4.723 1 97.62 186 ASP B C 1
ATOM 5054 O O . ASP B 1 186 ? -6.152 -41.5 5.863 1 97.62 186 ASP B O 1
ATOM 5058 N N . CYS B 1 187 ? -5.328 -40.031 4.465 1 97.56 187 CYS B N 1
ATOM 5059 C CA . CYS B 1 187 ? -4.828 -39.156 5.527 1 97.56 187 CYS B CA 1
ATOM 5060 C C . CYS B 1 187 ? -5.977 -38.469 6.262 1 97.56 187 CYS B C 1
ATOM 5062 O O . CYS B 1 187 ? -5.777 -37.906 7.34 1 97.56 187 CYS B O 1
ATOM 5064 N N . GLY B 1 188 ? -7.25 -38.531 5.68 1 97.06 188 GLY B N 1
ATOM 5065 C CA . GLY B 1 188 ? -8.398 -37.875 6.312 1 97.06 188 GLY B CA 1
ATOM 5066 C C . GLY B 1 188 ? -8.266 -36.375 6.406 1 97.06 188 GLY B C 1
ATOM 5067 O O . GLY B 1 188 ? -8.703 -35.781 7.387 1 97.06 188 GLY B O 1
ATOM 5068 N N . ILE B 1 189 ? -7.457 -35.812 5.555 1 97.81 189 ILE B N 1
ATOM 5069 C CA . ILE B 1 189 ? -7.219 -34.375 5.508 1 97.81 189 ILE B CA 1
ATOM 5070 C C . ILE B 1 189 ? -6.562 -33.906 6.809 1 97.81 189 ILE B C 1
ATOM 5072 O O . ILE B 1 189 ? -6.996 -32.938 7.418 1 97.81 189 ILE B O 1
ATOM 5076 N N . ALA B 1 190 ? -5.559 -34.562 7.223 1 98.19 190 ALA B N 1
ATOM 5077 C CA . ALA B 1 190 ? -4.844 -34.312 8.469 1 98.19 190 ALA B CA 1
ATOM 5078 C C . ALA B 1 190 ? -4.336 -32.875 8.539 1 98.19 190 ALA B C 1
ATOM 5080 O O . ALA B 1 190 ? -4.289 -32.281 9.617 1 98.19 190 ALA B O 1
ATOM 5081 N N . CYS B 1 191 ? -4.004 -32.344 7.398 1 97.81 191 CYS B N 1
ATOM 5082 C CA . CYS B 1 191 ? -3.461 -30.984 7.344 1 97.81 191 CYS B CA 1
ATOM 5083 C C . CYS B 1 191 ? -4.496 -29.953 7.801 1 97.81 191 CYS B C 1
ATOM 5085 O O . CYS B 1 191 ? -4.145 -28.922 8.359 1 97.81 191 CYS B O 1
ATOM 5087 N N . ALA B 1 192 ? -5.758 -30.156 7.613 1 97.94 192 ALA B N 1
ATOM 5088 C CA . ALA B 1 192 ? -6.816 -29.281 8.102 1 97.94 192 ALA B CA 1
ATOM 5089 C C . ALA B 1 192 ? -7.195 -29.625 9.539 1 97.94 192 ALA B C 1
ATOM 5091 O O . ALA B 1 192 ? -7.387 -28.75 10.375 1 97.94 192 ALA B O 1
ATOM 5092 N N . ASN B 1 193 ? -7.312 -30.938 9.781 1 97.56 193 ASN B N 1
ATOM 5093 C CA . ASN B 1 193 ? -7.691 -31.391 11.117 1 97.56 193 ASN B CA 1
ATOM 5094 C C . ASN B 1 193 ? -6.703 -30.906 12.172 1 97.56 193 ASN B C 1
ATOM 5096 O O . ASN B 1 193 ? -7.09 -30.609 13.305 1 97.56 193 ASN B O 1
ATOM 5100 N N . TYR B 1 194 ? -5.504 -30.812 11.805 1 98 194 TYR B N 1
ATOM 5101 C CA . TYR B 1 194 ? -4.449 -30.391 12.719 1 98 194 TYR B CA 1
ATOM 5102 C C . TYR B 1 194 ? -4.676 -28.938 13.156 1 98 194 TYR B C 1
ATOM 5104 O O . TYR B 1 194 ? -4.289 -28.562 14.266 1 98 194 TYR B O 1
ATOM 5112 N N . VAL B 1 195 ? -5.305 -28.188 12.359 1 98.56 195 VAL B N 1
ATOM 5113 C CA . VAL B 1 195 ? -5.574 -26.781 12.672 1 98.56 195 VAL B CA 1
ATOM 5114 C C . VAL B 1 195 ? -6.469 -26.688 13.906 1 98.56 195 VAL B C 1
ATOM 5116 O O . VAL B 1 195 ? -6.285 -25.797 14.742 1 98.56 195 VAL B O 1
ATOM 5119 N N . ASP B 1 196 ? -7.41 -27.562 14 1 98.12 196 ASP B N 1
ATOM 5120 C CA . ASP B 1 196 ? -8.266 -27.609 15.188 1 98.12 196 ASP B CA 1
ATOM 5121 C C . ASP B 1 196 ? -7.441 -27.797 16.453 1 98.12 196 ASP B C 1
ATOM 5123 O O . ASP B 1 196 ? -7.668 -27.125 17.453 1 98.12 196 ASP B O 1
ATOM 5127 N N . TYR B 1 197 ? -6.52 -28.734 16.359 1 97.81 197 TYR B N 1
ATOM 5128 C CA . TYR B 1 197 ? -5.629 -29.016 17.484 1 97.81 197 TYR B CA 1
ATOM 5129 C C . TYR B 1 197 ? -4.801 -27.781 17.828 1 97.81 197 TYR B C 1
ATOM 5131 O O . TYR B 1 197 ? -4.672 -27.422 19 1 97.81 197 TYR B O 1
ATOM 5139 N N . ILE B 1 198 ? -4.297 -27.094 16.828 1 98.56 198 ILE B N 1
ATOM 5140 C CA . ILE B 1 198 ? -3.453 -25.922 17.016 1 98.56 198 ILE B CA 1
ATOM 5141 C C . ILE B 1 198 ? -4.246 -24.828 17.734 1 98.56 198 ILE B C 1
ATOM 5143 O O . ILE B 1 198 ? -3.762 -24.234 18.703 1 98.56 198 ILE B O 1
ATOM 5147 N N . ILE B 1 199 ? -5.461 -24.562 17.234 1 98.44 199 ILE B N 1
ATOM 5148 C CA . ILE B 1 199 ? -6.289 -23.516 17.828 1 98.44 199 ILE B CA 1
ATOM 5149 C C . ILE B 1 199 ? -6.512 -23.797 19.312 1 98.44 199 ILE B C 1
ATOM 5151 O O . ILE B 1 199 ? -6.414 -22.891 20.141 1 98.44 199 ILE B O 1
ATOM 5155 N N . LYS B 1 200 ? -6.691 -25.016 19.672 1 97.12 200 LYS B N 1
ATOM 5156 C CA . LYS B 1 200 ? -7.004 -25.406 21.047 1 97.12 200 LYS B CA 1
ATOM 5157 C C . LYS B 1 200 ? -5.762 -25.344 21.922 1 97.12 200 LYS B C 1
ATOM 5159 O O . LYS B 1 200 ? -5.863 -25.094 23.125 1 97.12 200 LYS B O 1
ATOM 5164 N N . GLN B 1 201 ? -4.547 -25.484 21.312 1 97.81 201 GLN B N 1
ATOM 5165 C CA . GLN B 1 201 ? -3.303 -25.438 22.078 1 97.81 201 GLN B CA 1
ATOM 5166 C C . GLN B 1 201 ? -2.781 -24.016 22.203 1 97.81 201 GLN B C 1
ATOM 5168 O O . GLN B 1 201 ? -2.219 -23.641 23.234 1 97.81 201 GLN B O 1
ATOM 5173 N N . GLU B 1 202 ? -2.814 -23.219 21.188 1 96.44 202 GLU B N 1
ATOM 5174 C CA . GLU B 1 202 ? -2.26 -21.859 21.141 1 96.44 202 GLU B CA 1
ATOM 5175 C C . GLU B 1 202 ? -3.084 -20.906 22 1 96.44 202 GLU B C 1
ATOM 5177 O O . GLU B 1 202 ? -2.543 -19.969 22.594 1 96.44 202 GLU B O 1
ATOM 5182 N N . LYS B 1 203 ? -4.32 -21.109 22.141 1 93.88 203 LYS B N 1
ATOM 5183 C CA . LYS B 1 203 ? -5.223 -20.141 22.766 1 93.88 203 LYS B CA 1
ATOM 5184 C C . LYS B 1 203 ? -5.07 -18.766 22.141 1 93.88 203 LYS B C 1
ATOM 5186 O O . LYS B 1 203 ? -4.129 -18.516 21.375 1 93.88 203 LYS B O 1
ATOM 5191 N N . HIS B 1 204 ? -5.953 -17.844 22.234 1 97.31 204 HIS B N 1
ATOM 5192 C CA . HIS B 1 204 ? -5.957 -16.453 21.797 1 97.31 204 HIS B CA 1
ATOM 5193 C C . HIS B 1 204 ? -5.809 -16.359 20.281 1 97.31 204 HIS B C 1
ATOM 5195 O O . HIS B 1 204 ? -5.121 -15.477 19.766 1 97.31 204 HIS B O 1
ATOM 5201 N N . VAL B 1 205 ? -6.277 -17.391 19.562 1 98.75 205 VAL B N 1
ATOM 5202 C CA . VAL B 1 205 ? -6.305 -17.344 18.109 1 98.75 205 VAL B CA 1
ATOM 5203 C C . VAL B 1 205 ? -7.465 -16.469 17.625 1 98.75 205 VAL B C 1
ATOM 5205 O O . VAL B 1 205 ? -8.617 -16.703 18 1 98.75 205 VAL B O 1
ATOM 5208 N N . ALA B 1 206 ? -7.074 -15.453 16.797 1 98.75 206 ALA B N 1
ATOM 5209 C CA . ALA B 1 206 ? -8.062 -14.477 16.344 1 98.75 206 ALA B CA 1
ATOM 5210 C C . ALA B 1 206 ? -8.562 -14.82 14.945 1 98.75 206 ALA B C 1
ATOM 5212 O O . ALA B 1 206 ? -9.711 -14.523 14.602 1 98.75 206 ALA B O 1
ATOM 5213 N N . GLY B 1 207 ? -7.68 -15.367 14.133 1 98.81 207 GLY B N 1
ATOM 5214 C CA . GLY B 1 207 ? -8.07 -15.625 12.758 1 98.81 207 GLY B CA 1
ATOM 5215 C C . GLY B 1 207 ? -7.168 -16.609 12.055 1 98.81 207 GLY B C 1
ATOM 5216 O O . GLY B 1 207 ? -6.141 -17.016 12.594 1 98.81 207 GLY B O 1
ATOM 5217 N N . ILE 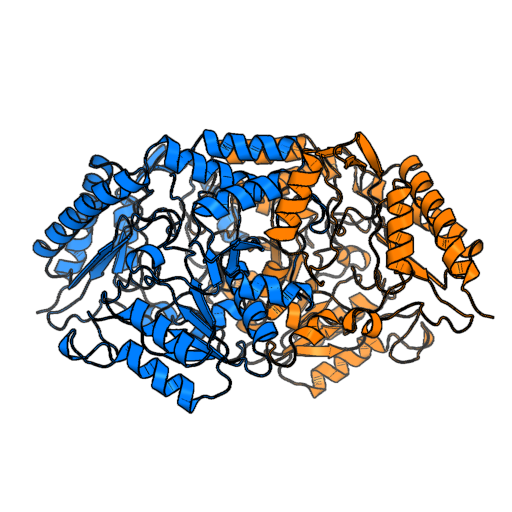B 1 208 ? -7.59 -17.094 10.945 1 98.88 208 ILE B N 1
ATOM 5218 C CA . ILE B 1 208 ? -6.84 -17.922 10.008 1 98.88 208 ILE B CA 1
ATOM 5219 C C . ILE B 1 208 ? -6.883 -17.297 8.609 1 98.88 208 ILE B C 1
ATOM 5221 O O . ILE B 1 208 ? -7.949 -16.906 8.133 1 98.88 208 ILE B O 1
ATOM 5225 N N . ILE B 1 209 ? -5.715 -17.156 8.008 1 98.94 209 ILE B N 1
ATOM 5226 C CA . ILE B 1 209 ? -5.652 -16.641 6.645 1 98.94 209 ILE B CA 1
ATOM 5227 C C . ILE B 1 209 ? -5.078 -17.703 5.711 1 98.94 209 ILE B C 1
ATOM 5229 O O . ILE B 1 209 ? -4.094 -18.359 6.043 1 98.94 209 ILE B O 1
ATOM 5233 N N . VAL B 1 210 ? -5.691 -17.891 4.555 1 98.88 210 VAL B N 1
ATOM 5234 C CA . VAL B 1 210 ? -5.18 -18.844 3.576 1 98.88 210 VAL B CA 1
ATOM 5235 C C . VAL B 1 210 ? -5.414 -18.297 2.166 1 98.88 210 VAL B C 1
ATOM 5237 O O . VAL B 1 210 ? -6.355 -17.547 1.931 1 98.88 210 VAL B O 1
ATOM 5240 N N . GLU B 1 211 ? -4.523 -18.625 1.282 1 98.88 211 GLU B N 1
ATOM 5241 C CA . GLU B 1 211 ? -4.855 -18.656 -0.14 1 98.88 211 GLU B CA 1
ATOM 5242 C C . GLU B 1 211 ? -5.707 -19.875 -0.486 1 98.88 211 GLU B C 1
ATOM 5244 O O . GLU B 1 211 ? -5.262 -21 -0.34 1 98.88 211 GLU B O 1
ATOM 5249 N N . PRO B 1 212 ? -6.906 -19.641 -0.956 1 98.81 212 PRO B N 1
ATOM 5250 C CA . PRO B 1 212 ? -7.707 -20.828 -1.242 1 98.81 212 PRO B CA 1
ATOM 5251 C C . PRO B 1 212 ? -6.973 -21.828 -2.131 1 98.81 212 PRO B C 1
ATOM 5253 O O . PRO B 1 212 ? -7.043 -23.047 -1.898 1 98.81 212 PRO B O 1
ATOM 5256 N N . ILE B 1 213 ? -6.387 -21.375 -3.117 1 98.81 213 ILE B N 1
ATOM 5257 C CA . ILE B 1 213 ? -5.371 -22.078 -3.898 1 98.81 213 ILE B CA 1
ATOM 5258 C C . ILE B 1 213 ? -4.043 -21.328 -3.809 1 98.81 213 ILE B C 1
ATOM 5260 O O . ILE B 1 213 ? -3.975 -20.125 -4.129 1 98.81 213 ILE B O 1
ATOM 5264 N N . THR B 1 214 ? -3.043 -22.062 -3.227 1 98.75 214 THR B N 1
ATOM 5265 C CA . THR B 1 214 ? -1.744 -21.406 -3.127 1 98.75 214 THR B CA 1
ATOM 5266 C C . THR B 1 214 ? -1.293 -20.891 -4.492 1 98.75 214 THR B C 1
ATOM 5268 O O . THR B 1 214 ? -1.327 -21.625 -5.48 1 98.75 214 THR B O 1
ATOM 5271 N N . GLY B 1 215 ? -0.843 -19.641 -4.582 1 98 215 GLY B N 1
ATOM 5272 C CA . GLY B 1 215 ? -0.535 -19.031 -5.863 1 98 215 GLY B CA 1
ATOM 5273 C C . GLY B 1 215 ? 0.912 -19.203 -6.281 1 98 215 GLY B C 1
ATOM 5274 O O . GLY B 1 215 ? 1.282 -20.25 -6.82 1 98 215 GLY B O 1
ATOM 5275 N N . THR B 1 216 ? 1.768 -18.234 -5.934 1 97.19 216 THR B N 1
ATOM 5276 C CA . THR B 1 216 ? 3.141 -18.172 -6.422 1 97.19 216 THR B CA 1
ATOM 5277 C C . THR B 1 216 ? 3.938 -19.391 -5.957 1 97.19 216 THR B C 1
ATOM 5279 O O . THR B 1 216 ? 4.93 -19.766 -6.582 1 97.19 216 THR B O 1
ATOM 5282 N N . ASN B 1 217 ? 3.449 -20 -4.922 1 98.38 217 ASN B N 1
ATOM 5283 C CA . ASN B 1 217 ? 4.207 -21.109 -4.348 1 98.38 217 ASN B CA 1
ATOM 5284 C C . ASN B 1 217 ? 3.76 -22.453 -4.914 1 98.38 217 ASN B C 1
ATOM 5286 O O . ASN B 1 217 ? 3.777 -23.469 -4.211 1 98.38 217 ASN B O 1
ATOM 5290 N N . GLY B 1 218 ? 3.289 -22.484 -6.121 1 98.31 218 GLY B N 1
ATOM 5291 C CA . GLY B 1 218 ? 3.213 -23.75 -6.84 1 98.31 218 GLY B CA 1
ATOM 5292 C C . GLY B 1 218 ? 1.793 -24.156 -7.199 1 98.31 218 GLY B C 1
ATOM 5293 O O . GLY B 1 218 ? 1.534 -25.312 -7.547 1 98.31 218 GLY B O 1
ATOM 5294 N N . VAL B 1 219 ? 0.834 -23.219 -7.078 1 98.75 219 VAL B N 1
ATOM 5295 C CA . VAL B 1 219 ? -0.562 -23.469 -7.418 1 98.75 219 VAL B CA 1
ATOM 5296 C C . VAL B 1 219 ? -1.033 -24.766 -6.742 1 98.75 219 VAL B C 1
ATOM 5298 O O . VAL B 1 219 ? -1.421 -25.719 -7.418 1 98.75 219 VAL B O 1
ATOM 5301 N N . ILE B 1 220 ? -1.119 -24.766 -5.426 1 98.75 220 ILE B N 1
ATOM 5302 C CA . ILE B 1 220 ? -1.527 -25.953 -4.676 1 98.75 220 ILE B CA 1
ATOM 5303 C C . ILE B 1 220 ? -3.049 -25.984 -4.555 1 98.75 220 ILE B C 1
ATOM 5305 O O . ILE B 1 220 ? -3.631 -25.266 -3.748 1 98.75 220 ILE B O 1
ATOM 5309 N N . VAL B 1 221 ? -3.664 -26.844 -5.395 1 98.5 221 VAL B N 1
ATOM 5310 C CA . VAL B 1 221 ? -5.105 -27.047 -5.312 1 98.5 221 VAL B CA 1
ATOM 5311 C C . VAL B 1 221 ? -5.422 -28.031 -4.191 1 98.5 221 VAL B C 1
ATOM 5313 O O . VAL B 1 221 ? -5.008 -29.203 -4.242 1 98.5 221 VAL B O 1
ATOM 5316 N N . PRO B 1 222 ? -6.129 -27.594 -3.209 1 98.44 222 PRO B N 1
ATOM 5317 C CA . PRO B 1 222 ? -6.383 -28.516 -2.104 1 98.44 222 PRO B CA 1
ATOM 5318 C C . PRO B 1 222 ? -7.418 -29.578 -2.457 1 98.44 222 PRO B C 1
ATOM 5320 O O . PRO B 1 222 ? -8.211 -29.391 -3.381 1 98.44 222 PRO B O 1
ATOM 5323 N N . PRO B 1 223 ? -7.359 -30.734 -1.673 1 97.88 223 PRO B N 1
ATOM 5324 C CA . PRO B 1 223 ? -8.477 -31.672 -1.771 1 97.88 223 PRO B CA 1
ATOM 5325 C C . PRO B 1 223 ? -9.836 -31 -1.562 1 97.88 223 PRO B C 1
ATOM 5327 O O . PRO B 1 223 ? -9.922 -29.984 -0.86 1 97.88 223 PRO B O 1
ATOM 5330 N N . LYS B 1 224 ? -10.875 -31.562 -2.207 1 97.44 224 LYS B N 1
ATOM 5331 C CA . LYS B 1 224 ? -12.188 -30.922 -2.254 1 97.44 224 LYS B CA 1
ATOM 5332 C C . LYS B 1 224 ? -12.742 -30.703 -0.849 1 97.44 224 LYS B C 1
ATOM 5334 O O . LYS B 1 224 ? -13.523 -29.781 -0.62 1 97.44 224 LYS B O 1
ATOM 5339 N N . GLU B 1 225 ? -12.289 -31.516 0.195 1 98 225 GLU B N 1
ATOM 5340 C CA . GLU B 1 225 ? -12.812 -31.453 1.557 1 98 225 GLU B CA 1
ATOM 5341 C C . GLU B 1 225 ? -12.094 -30.375 2.369 1 98 225 GLU B C 1
ATOM 5343 O O . GLU B 1 225 ? -12.586 -29.969 3.422 1 98 225 GLU B O 1
ATOM 5348 N N . TYR B 1 226 ? -10.992 -29.938 1.947 1 98.56 226 TYR B N 1
ATOM 5349 C CA . TYR B 1 226 ? -10.055 -29.172 2.756 1 98.56 226 TYR B CA 1
ATOM 5350 C C . TYR B 1 226 ? -10.664 -27.828 3.158 1 98.56 226 TYR B C 1
ATOM 5352 O O . TYR B 1 226 ? -10.742 -27.5 4.348 1 98.56 226 TYR B O 1
ATOM 5360 N N . MET B 1 227 ? -11.125 -26.984 2.178 1 98.69 227 MET B N 1
ATOM 5361 C CA . MET B 1 227 ? -11.586 -25.625 2.441 1 98.69 227 MET B CA 1
ATOM 5362 C C . MET B 1 227 ? -12.852 -25.641 3.289 1 98.69 227 MET B C 1
ATOM 5364 O O . MET B 1 227 ? -12.953 -24.922 4.277 1 98.69 227 MET B O 1
ATOM 5368 N N . PRO B 1 228 ? -13.852 -26.5 2.912 1 98.69 228 PRO B N 1
ATOM 5369 C CA . PRO B 1 228 ? -15.031 -26.578 3.771 1 98.69 228 PRO B CA 1
ATOM 5370 C C . PRO B 1 228 ? -14.695 -26.984 5.203 1 98.69 228 PRO B C 1
ATOM 5372 O O . PRO B 1 228 ? -15.258 -26.453 6.156 1 98.69 228 PRO B O 1
ATOM 5375 N N . LEU B 1 229 ? -13.766 -27.938 5.316 1 98.75 229 LEU B N 1
ATOM 5376 C CA . LEU B 1 229 ? -13.383 -28.406 6.648 1 98.75 229 LEU B CA 1
ATOM 5377 C C . LEU B 1 229 ? -12.688 -27.297 7.43 1 98.75 229 LEU B C 1
ATOM 5379 O O . LEU B 1 229 ? -12.961 -27.094 8.617 1 98.75 229 LEU B O 1
ATOM 5383 N N . LEU B 1 230 ? -11.789 -26.609 6.801 1 98.75 230 LEU B N 1
ATOM 5384 C CA . LEU B 1 230 ? -11.078 -25.516 7.457 1 98.75 230 LEU B CA 1
ATOM 5385 C C . LEU B 1 230 ? -12.055 -24.438 7.902 1 98.75 230 LEU B C 1
ATOM 5387 O O . LEU B 1 230 ? -11.906 -23.875 8.992 1 98.75 230 LEU B O 1
ATOM 5391 N N . ARG B 1 231 ? -13 -24.047 7.043 1 98.75 231 ARG B N 1
ATOM 5392 C CA . ARG B 1 231 ? -14.039 -23.078 7.387 1 98.75 231 ARG B CA 1
ATOM 5393 C C . ARG B 1 231 ? -14.844 -23.547 8.594 1 98.75 231 ARG B C 1
ATOM 5395 O O . ARG B 1 231 ? -15.117 -22.75 9.5 1 98.75 231 ARG B O 1
ATOM 5402 N N . LYS B 1 232 ? -15.234 -24.812 8.586 1 98.75 232 LYS B N 1
ATOM 5403 C CA . LYS B 1 232 ? -15.977 -25.391 9.703 1 98.75 232 LYS B CA 1
ATOM 5404 C C . LYS B 1 232 ? -15.188 -25.297 11 1 98.75 232 LYS B C 1
ATOM 5406 O O . LYS B 1 232 ? -15.727 -24.906 12.039 1 98.75 232 LYS B O 1
ATOM 5411 N N . ILE B 1 233 ? -13.914 -25.656 10.922 1 98.81 233 ILE B N 1
ATOM 5412 C CA . ILE B 1 233 ? -13.039 -25.609 12.086 1 98.81 233 ILE B CA 1
ATOM 5413 C C . ILE B 1 233 ? -12.969 -24.172 12.617 1 98.81 233 ILE B C 1
ATOM 5415 O O . ILE B 1 233 ? -13.062 -23.953 13.828 1 98.81 233 ILE B O 1
ATOM 5419 N N . ALA B 1 234 ? -12.797 -23.203 11.742 1 98.75 234 ALA B N 1
ATOM 5420 C CA . ALA B 1 234 ? -12.75 -21.797 12.148 1 98.75 234 ALA B CA 1
ATOM 5421 C C . ALA B 1 234 ? -14.039 -21.406 12.859 1 98.75 234 ALA B C 1
ATOM 5423 O O . ALA B 1 234 ? -14.008 -20.781 13.93 1 98.75 234 ALA B O 1
ATOM 5424 N N . MET B 1 235 ? -15.18 -21.75 12.289 1 98.38 235 MET B N 1
ATOM 5425 C CA . MET B 1 235 ? -16.484 -21.391 12.836 1 98.38 235 MET B CA 1
ATOM 5426 C C . MET B 1 235 ? -16.688 -22.016 14.211 1 98.38 235 MET B C 1
ATOM 5428 O O . MET B 1 235 ? -17.109 -21.344 15.148 1 98.38 235 MET B O 1
ATOM 5432 N N . GLU B 1 236 ? -16.344 -23.25 14.305 1 98.5 236 GLU B N 1
ATOM 5433 C CA . GLU B 1 236 ? -16.562 -23.984 15.547 1 98.5 236 GLU B CA 1
ATOM 5434 C C . GLU B 1 236 ? -15.688 -23.453 16.672 1 98.5 236 GLU B C 1
ATOM 5436 O O . GLU B 1 236 ? -16.016 -23.594 17.844 1 98.5 236 GLU B O 1
ATOM 5441 N N . ASN B 1 237 ? -14.57 -22.875 16.359 1 98.44 237 ASN B N 1
ATOM 5442 C CA . ASN B 1 237 ? -13.648 -22.359 17.375 1 98.44 237 ASN B CA 1
ATOM 5443 C C . ASN B 1 237 ? -13.758 -20.844 17.516 1 98.44 237 ASN B C 1
ATOM 5445 O O . ASN B 1 237 ? -12.938 -20.219 18.203 1 98.44 237 ASN B O 1
ATOM 5449 N N . ASP B 1 238 ? -14.727 -20.203 16.859 1 98.06 238 ASP B N 1
ATOM 5450 C CA . ASP B 1 238 ? -14.945 -18.766 16.906 1 98.06 238 ASP B CA 1
ATOM 5451 C C . ASP B 1 238 ? -13.703 -18 16.453 1 98.06 238 ASP B C 1
ATOM 5453 O O . ASP B 1 238 ? -13.234 -17.094 17.141 1 98.06 238 ASP B O 1
ATOM 5457 N N . VAL B 1 239 ? -13.117 -18.469 15.445 1 98.62 239 VAL B N 1
ATOM 5458 C CA . VAL B 1 239 ? -11.961 -17.859 14.789 1 98.62 239 VAL B CA 1
ATOM 5459 C C . VAL B 1 239 ? -12.375 -17.312 13.43 1 98.62 239 VAL B C 1
ATOM 5461 O O . VAL B 1 239 ? -13.109 -17.953 12.68 1 98.62 239 VAL B O 1
ATOM 5464 N N . LEU B 1 240 ? -11.953 -16.062 13.086 1 98.88 240 LEU B N 1
ATOM 5465 C CA . LEU B 1 240 ? -12.344 -15.445 11.82 1 98.88 240 LEU B CA 1
ATOM 5466 C C . LEU B 1 240 ? -11.555 -16.047 10.656 1 98.88 240 LEU B C 1
ATOM 5468 O O . LEU B 1 240 ? -10.359 -16.312 10.789 1 98.88 240 LEU B O 1
ATOM 5472 N N . PHE B 1 241 ? -12.203 -16.25 9.578 1 98.88 241 PHE B N 1
ATOM 5473 C CA . PHE B 1 241 ? -11.641 -16.922 8.406 1 98.88 241 PHE B CA 1
ATOM 5474 C C . PHE B 1 241 ? -11.406 -15.914 7.285 1 98.88 241 PHE B C 1
ATOM 5476 O O . PHE B 1 241 ? -12.359 -15.312 6.773 1 98.88 241 PHE B O 1
ATOM 5483 N N . ILE B 1 242 ? -10.141 -15.742 6.863 1 98.94 242 ILE B N 1
ATOM 5484 C CA . ILE B 1 242 ? -9.75 -14.812 5.805 1 98.94 242 ILE B CA 1
ATOM 5485 C C . ILE B 1 242 ? -9.359 -15.594 4.555 1 98.94 242 ILE B C 1
ATOM 5487 O O . ILE B 1 242 ? -8.469 -16.453 4.598 1 98.94 242 ILE B O 1
ATOM 5491 N N . ALA B 1 243 ? -10.016 -15.336 3.479 1 98.94 243 ALA B N 1
ATOM 5492 C CA . ALA B 1 243 ? -9.609 -15.852 2.174 1 98.94 243 ALA B CA 1
ATOM 5493 C C . ALA B 1 243 ? -8.82 -14.805 1.394 1 98.94 243 ALA B C 1
ATOM 5495 O O . ALA B 1 243 ? -9.367 -13.781 0.989 1 98.94 243 ALA B O 1
ATOM 5496 N N . ASP B 1 244 ? -7.551 -15.055 1.248 1 98.94 244 ASP B N 1
ATOM 5497 C CA . ASP B 1 244 ? -6.711 -14.227 0.397 1 98.94 244 ASP B CA 1
ATOM 5498 C C . ASP B 1 244 ? -6.875 -14.594 -1.074 1 98.94 244 ASP B C 1
ATOM 5500 O O . ASP B 1 244 ? -6.242 -15.531 -1.559 1 98.94 244 ASP B O 1
ATOM 5504 N N . GLU B 1 245 ? -7.68 -13.836 -1.766 1 98.81 245 GLU B N 1
ATOM 5505 C CA . GLU B 1 245 ? -8.047 -14.078 -3.158 1 98.81 245 GLU B CA 1
ATOM 5506 C C . GLU B 1 245 ? -7.34 -13.102 -4.094 1 98.81 245 GLU B C 1
ATOM 5508 O O . GLU B 1 245 ? -7.84 -12.797 -5.176 1 98.81 245 GLU B O 1
ATOM 5513 N N . VAL B 1 246 ? -6.164 -12.609 -3.668 1 98.81 246 VAL B N 1
ATOM 5514 C CA . VAL B 1 246 ? -5.41 -11.633 -4.453 1 98.81 246 VAL B CA 1
ATOM 5515 C C . VAL B 1 246 ? -5.074 -12.219 -5.82 1 98.81 246 VAL B C 1
ATOM 5517 O O . VAL B 1 246 ? -5.211 -11.547 -6.844 1 98.81 246 VAL B O 1
ATOM 5520 N N . MET B 1 247 ? -4.656 -13.492 -5.848 1 98.38 247 MET B N 1
ATOM 5521 C CA . MET B 1 247 ? -4.246 -14.109 -7.109 1 98.38 247 MET B CA 1
ATOM 5522 C C . MET B 1 247 ? -5.387 -14.914 -7.715 1 98.38 247 MET B C 1
ATOM 5524 O O . MET B 1 247 ? -5.574 -14.914 -8.938 1 98.38 247 MET B O 1
ATOM 5528 N N . THR B 1 248 ? -6.16 -15.57 -6.898 1 98.56 248 THR B N 1
ATOM 5529 C CA . THR B 1 248 ? -7.129 -16.547 -7.383 1 98.56 248 THR B CA 1
ATOM 5530 C C . THR B 1 248 ? -8.422 -15.859 -7.805 1 98.56 248 THR B C 1
ATOM 5532 O O . THR B 1 248 ? -9.227 -16.438 -8.547 1 98.56 248 THR B O 1
ATOM 5535 N N . GLY B 1 249 ? -8.633 -14.617 -7.336 1 98.69 249 GLY B N 1
ATOM 5536 C CA . GLY B 1 249 ? -9.891 -13.945 -7.621 1 98.69 249 GLY B CA 1
ATOM 5537 C C . GLY B 1 249 ? -10 -13.469 -9.055 1 98.69 249 GLY B C 1
ATOM 5538 O O . GLY B 1 249 ? -9.078 -13.641 -9.852 1 98.69 249 GLY B O 1
ATOM 5539 N N . TRP B 1 250 ? -11.211 -13.031 -9.383 1 98.81 250 TRP B N 1
ATOM 5540 C CA . TRP B 1 250 ? -11.523 -12.328 -10.617 1 98.81 250 TRP B CA 1
ATOM 5541 C C . TRP B 1 250 ? -11.422 -13.266 -11.82 1 98.81 250 TRP B C 1
ATOM 5543 O O . TRP B 1 250 ? -10.766 -12.945 -12.812 1 98.81 250 TRP B O 1
ATOM 5553 N N . GLY B 1 251 ? -11.898 -14.445 -11.695 1 98.81 251 GLY B N 1
ATOM 5554 C CA . GLY B 1 251 ? -12.141 -15.32 -12.828 1 98.81 251 GLY B CA 1
ATOM 5555 C C . GLY B 1 251 ? -11 -16.297 -13.078 1 98.81 251 GLY B C 1
ATOM 5556 O O . GLY B 1 251 ? -11.117 -17.188 -13.922 1 98.81 251 GLY B O 1
ATOM 5557 N N . ARG B 1 252 ? -9.898 -16.203 -12.359 1 98.88 252 ARG B N 1
ATOM 5558 C CA . ARG B 1 252 ? -8.688 -16.969 -12.586 1 98.88 252 ARG B CA 1
ATOM 5559 C C . ARG B 1 252 ? -8.977 -18.469 -12.57 1 98.88 252 ARG B C 1
ATOM 5561 O O . ARG B 1 252 ? -8.391 -19.219 -13.344 1 98.88 252 ARG B O 1
ATOM 5568 N N . VAL B 1 253 ? -9.984 -18.875 -11.758 1 98.75 253 VAL B N 1
ATOM 5569 C CA . VAL B 1 253 ? -10.234 -20.297 -11.555 1 98.75 253 VAL B CA 1
ATOM 5570 C C . VAL B 1 253 ? -11.57 -20.688 -12.188 1 98.75 253 VAL B C 1
ATOM 5572 O O . VAL B 1 253 ? -12.133 -21.734 -11.875 1 98.75 253 VAL B O 1
ATOM 5575 N N . GLY B 1 254 ? -12.094 -19.844 -13.016 1 98.69 254 GLY B N 1
ATOM 5576 C CA . GLY B 1 254 ? -13.352 -20.125 -13.695 1 98.69 254 GLY B CA 1
ATOM 5577 C C . GLY B 1 254 ? -14.562 -19.672 -12.898 1 98.69 254 GLY B C 1
ATOM 5578 O O . GLY B 1 254 ? -15.703 -19.828 -13.352 1 98.69 254 GLY B O 1
ATOM 5579 N N . GLU B 1 255 ? -14.359 -19.188 -11.719 1 98.69 255 GLU B N 1
ATOM 5580 C CA . GLU B 1 255 ? -15.312 -18.5 -10.852 1 98.69 255 GLU B CA 1
ATOM 5581 C C . GLU B 1 255 ? -14.828 -17.094 -10.508 1 98.69 255 GLU B C 1
ATOM 5583 O O . GLU B 1 255 ? -13.641 -16.797 -10.625 1 98.69 255 GLU B O 1
ATOM 5588 N N . TRP B 1 256 ? -15.75 -16.203 -10.102 1 98.88 256 TRP B N 1
ATOM 5589 C CA . TRP B 1 256 ? -15.312 -14.875 -9.68 1 98.88 256 TRP B CA 1
ATOM 5590 C C . TRP B 1 256 ? -14.234 -14.977 -8.609 1 98.88 256 TRP B C 1
ATOM 5592 O O . TRP B 1 256 ? -13.234 -14.258 -8.648 1 98.88 256 TRP B O 1
ATOM 5602 N N . PHE B 1 257 ? -14.438 -15.891 -7.648 1 98.88 257 PHE B N 1
ATOM 5603 C CA . PHE B 1 257 ? -13.492 -16.156 -6.574 1 98.88 257 PHE B CA 1
ATOM 5604 C C . PHE B 1 257 ? -13.359 -17.656 -6.316 1 98.88 257 PHE B C 1
ATOM 5606 O O . PHE B 1 257 ? -14.32 -18.406 -6.52 1 98.88 257 PHE B O 1
ATOM 5613 N N . ALA B 1 258 ? -12.195 -18.047 -5.832 1 98.88 258 ALA B N 1
ATOM 5614 C CA . ALA B 1 258 ? -11.875 -19.469 -5.68 1 98.88 258 ALA B CA 1
ATOM 5615 C C . ALA B 1 258 ? -12.742 -20.109 -4.605 1 98.88 258 ALA B C 1
ATOM 5617 O O . ALA B 1 258 ? -13.102 -21.297 -4.707 1 98.88 258 ALA B O 1
ATOM 5618 N N . VAL B 1 259 ? -13.109 -19.422 -3.598 1 98.81 259 VAL B N 1
ATOM 5619 C CA . VAL B 1 259 ? -13.906 -19.984 -2.51 1 98.81 259 VAL B CA 1
ATOM 5620 C C . VAL B 1 259 ? -15.227 -20.516 -3.057 1 98.81 259 VAL B C 1
ATOM 5622 O O . VAL B 1 259 ? -15.82 -21.438 -2.479 1 98.81 259 VAL B O 1
ATOM 5625 N N . ASN B 1 260 ? -15.672 -19.953 -4.188 1 98.69 260 ASN B N 1
ATOM 5626 C CA . ASN B 1 260 ? -16.922 -20.406 -4.805 1 98.69 260 ASN B CA 1
ATOM 5627 C C . ASN B 1 260 ? -16.812 -21.844 -5.297 1 98.69 260 ASN B C 1
ATOM 5629 O O . ASN B 1 260 ? -17.828 -22.531 -5.422 1 98.69 260 ASN B O 1
ATOM 5633 N N . LEU B 1 261 ? -15.609 -22.297 -5.566 1 98.5 261 LEU B N 1
ATOM 5634 C CA . LEU B 1 261 ? -15.406 -23.672 -6.027 1 98.5 261 LEU B CA 1
ATOM 5635 C C . LEU B 1 261 ? -15.891 -24.672 -4.98 1 98.5 261 LEU B C 1
ATOM 5637 O O . LEU B 1 261 ? -16.266 -25.797 -5.32 1 98.5 261 LEU B O 1
ATOM 5641 N N . TRP B 1 262 ? -15.883 -24.234 -3.717 1 98.31 262 TRP B N 1
ATOM 5642 C CA . TRP B 1 262 ? -16.203 -25.156 -2.631 1 98.31 262 TRP B CA 1
ATOM 5643 C C . TRP B 1 262 ? -17.422 -24.672 -1.848 1 98.31 262 TRP B C 1
ATOM 5645 O O . TRP B 1 262 ? -17.766 -25.234 -0.804 1 98.31 262 TRP B O 1
ATOM 5655 N N . GLY B 1 263 ? -18.031 -23.578 -2.299 1 97.88 263 GLY B N 1
ATOM 5656 C CA . GLY B 1 263 ? -19.188 -23.031 -1.613 1 97.88 263 GLY B CA 1
ATOM 5657 C C . GLY B 1 263 ? -18.875 -22.469 -0.239 1 97.88 263 GLY B C 1
ATOM 5658 O O . GLY B 1 263 ? -19.703 -22.531 0.671 1 97.88 263 GLY B O 1
ATOM 5659 N N . VAL B 1 264 ? -17.672 -21.984 -0.038 1 98.38 264 VAL B N 1
ATOM 5660 C CA . VAL B 1 264 ? -17.219 -21.453 1.248 1 98.38 264 VAL B CA 1
ATOM 5661 C C . VAL B 1 264 ? -17.391 -19.938 1.284 1 98.38 264 VAL B C 1
ATOM 5663 O O . VAL B 1 264 ? -17.047 -19.25 0.327 1 98.38 264 VAL B O 1
ATOM 5666 N N . GLU B 1 265 ? -17.969 -19.422 2.322 1 98.38 265 GLU B N 1
ATOM 5667 C CA . GLU B 1 265 ? -18.109 -17.984 2.566 1 98.38 265 GLU B CA 1
ATOM 5668 C C . GLU B 1 265 ? -17.141 -17.516 3.656 1 98.38 265 GLU B C 1
ATOM 5670 O O . GLU B 1 265 ? -17.344 -17.797 4.84 1 98.38 265 GLU B O 1
ATOM 5675 N N . PRO B 1 266 ? -16.109 -16.797 3.311 1 98.88 266 PRO B N 1
ATOM 5676 C CA . PRO B 1 266 ? -15.18 -16.312 4.324 1 98.88 266 PRO B CA 1
ATOM 5677 C C . PRO B 1 266 ? -15.75 -15.141 5.125 1 98.88 266 PRO B C 1
ATOM 5679 O O . PRO B 1 266 ? -16.75 -14.539 4.727 1 98.88 266 PRO B O 1
ATOM 5682 N N . ASP B 1 267 ? -15.148 -14.828 6.316 1 98.88 267 ASP B N 1
ATOM 5683 C CA . ASP B 1 267 ? -15.508 -13.633 7.07 1 98.88 267 ASP B CA 1
ATOM 5684 C C . ASP B 1 267 ? -14.906 -12.383 6.438 1 98.88 267 ASP B C 1
ATOM 5686 O O . ASP B 1 267 ? -15.477 -11.289 6.527 1 98.88 267 ASP B O 1
ATOM 5690 N N . ILE B 1 268 ? -13.734 -12.539 5.926 1 98.94 268 ILE B N 1
ATOM 5691 C CA . ILE B 1 268 ? -13 -11.5 5.219 1 98.94 268 ILE B CA 1
ATOM 5692 C C . ILE B 1 268 ? -12.43 -12.055 3.918 1 98.94 268 ILE B C 1
ATOM 5694 O O . ILE B 1 268 ? -11.914 -13.172 3.887 1 98.94 268 ILE B O 1
ATOM 5698 N N . LEU B 1 269 ? -12.594 -11.344 2.861 1 98.94 269 LEU B N 1
ATOM 5699 C CA . LEU B 1 269 ? -11.977 -11.656 1.579 1 98.94 269 LEU B CA 1
ATOM 5700 C C . LEU B 1 269 ? -11.07 -10.508 1.122 1 98.94 269 LEU B C 1
ATOM 5702 O O . LEU B 1 269 ? -11.516 -9.367 1.028 1 98.94 269 LEU B O 1
ATOM 5706 N N . THR B 1 270 ? -9.789 -10.766 0.949 1 98.94 270 THR B N 1
ATOM 5707 C CA . THR B 1 270 ? -8.867 -9.773 0.402 1 98.94 270 THR B CA 1
ATOM 5708 C C . THR B 1 270 ? -8.562 -10.078 -1.063 1 98.94 270 THR B C 1
ATOM 5710 O O . THR B 1 270 ? -8.461 -11.234 -1.456 1 98.94 270 THR B O 1
ATOM 5713 N N . THR B 1 271 ? -8.492 -9.062 -1.85 1 98.94 271 THR B N 1
ATOM 5714 C CA . THR B 1 271 ? -8.195 -9.242 -3.268 1 98.94 271 THR B CA 1
ATOM 5715 C C . THR B 1 271 ? -7.594 -7.969 -3.857 1 98.94 271 THR B C 1
ATOM 5717 O O . THR B 1 271 ? -7.496 -6.945 -3.174 1 98.94 271 THR B O 1
ATOM 5720 N N . ALA B 1 272 ? -7.051 -8.055 -5.027 1 98.81 272 ALA B N 1
ATOM 5721 C CA . ALA B 1 272 ? -6.371 -6.996 -5.766 1 98.81 272 ALA B CA 1
ATOM 5722 C C . ALA B 1 272 ? -6.207 -7.367 -7.238 1 98.81 272 ALA B C 1
ATOM 5724 O O . ALA B 1 272 ? -7.164 -7.809 -7.883 1 98.81 272 ALA B O 1
ATOM 5725 N N . LYS B 1 273 ? -5.121 -7.168 -7.793 1 98.31 273 LYS B N 1
ATOM 5726 C CA . LYS B 1 273 ? -4.66 -7.598 -9.109 1 98.31 273 LYS B CA 1
ATOM 5727 C C . LYS B 1 273 ? -5.781 -7.5 -10.141 1 98.31 273 LYS B C 1
ATOM 5729 O O . LYS B 1 273 ? -6.09 -6.41 -10.625 1 98.31 273 LYS B O 1
ATOM 5734 N N . GLY B 1 274 ? -6.508 -8.586 -10.352 1 98.56 274 GLY B N 1
ATOM 5735 C CA . GLY B 1 274 ? -7.527 -8.695 -11.383 1 98.56 274 GLY B CA 1
ATOM 5736 C C . GLY B 1 274 ? -8.672 -7.719 -11.195 1 98.56 274 GLY B C 1
ATOM 5737 O O . GLY B 1 274 ? -9.422 -7.449 -12.133 1 98.56 274 GLY B O 1
ATOM 5738 N N . ALA B 1 275 ? -8.781 -7.094 -10.055 1 98.81 275 ALA B N 1
ATOM 5739 C CA . ALA B 1 275 ? -9.867 -6.168 -9.742 1 98.81 275 ALA B CA 1
ATOM 5740 C C . ALA B 1 275 ? -9.844 -4.957 -10.672 1 98.81 275 ALA B C 1
ATOM 5742 O O . ALA B 1 275 ? -10.883 -4.352 -10.93 1 98.81 275 ALA B O 1
ATOM 5743 N N . SER B 1 276 ? -8.672 -4.582 -11.148 1 98.69 276 SER B N 1
ATOM 5744 C CA . SER B 1 276 ? -8.484 -3.449 -12.047 1 98.69 276 SER B CA 1
ATOM 5745 C C . SER B 1 276 ? -7.824 -3.887 -13.352 1 98.69 276 SER B C 1
ATOM 5747 O O . SER B 1 276 ? -7.246 -3.064 -14.07 1 98.69 276 SER B O 1
ATOM 5749 N N . ALA B 1 277 ? -7.754 -5.188 -13.57 1 98.19 277 ALA B N 1
ATOM 5750 C CA . ALA B 1 277 ? -6.973 -5.738 -14.672 1 98.19 277 ALA B CA 1
ATOM 5751 C C . ALA B 1 277 ? -5.504 -5.34 -14.562 1 98.19 277 ALA B C 1
ATOM 5753 O O . ALA B 1 277 ? -4.75 -5.434 -15.531 1 98.19 277 ALA B O 1
ATOM 5754 N N . SER B 1 278 ? -5.16 -4.801 -13.438 1 98.44 278 SER B N 1
ATOM 5755 C CA . SER B 1 278 ? -3.822 -4.344 -13.078 1 98.44 278 SER B CA 1
ATOM 5756 C C . SER B 1 278 ? -3.473 -3.041 -13.781 1 98.44 278 SER B C 1
ATOM 5758 O O . SER B 1 278 ? -2.301 -2.668 -13.867 1 98.44 278 SER B O 1
ATOM 5760 N N . TYR B 1 279 ? -4.508 -2.314 -14.352 1 98.75 279 TYR B N 1
ATOM 5761 C CA . TYR B 1 279 ? -4.273 -1.083 -15.094 1 98.75 279 TYR B CA 1
ATOM 5762 C C . TYR B 1 279 ? -3.994 0.081 -14.148 1 98.75 279 TYR B C 1
ATOM 5764 O O . TYR B 1 279 ? -3.4 1.086 -14.547 1 98.75 279 TYR B O 1
ATOM 5772 N N . VAL B 1 280 ? -4.469 -0.038 -12.914 1 98.81 280 VAL B N 1
ATOM 5773 C CA . VAL B 1 280 ? -4.191 0.89 -11.82 1 98.81 280 VAL B CA 1
ATOM 5774 C C . VAL B 1 280 ? -4.094 0.123 -10.5 1 98.81 280 VAL B C 1
ATOM 5776 O O . VAL B 1 280 ? -4.695 -0.941 -10.352 1 98.81 280 VAL B O 1
ATOM 5779 N N . PRO B 1 281 ? -3.318 0.64 -9.555 1 98.62 281 PRO B N 1
ATOM 5780 C CA . PRO B 1 281 ? -3.188 -0.056 -8.266 1 98.62 281 PRO B CA 1
ATOM 5781 C C . PRO B 1 281 ? -4.484 -0.058 -7.465 1 98.62 281 PRO B C 1
ATOM 5783 O O . PRO B 1 281 ? -5.152 0.974 -7.363 1 98.62 281 PRO B O 1
ATOM 5786 N N . ILE B 1 282 ? -4.824 -1.19 -6.887 1 98.5 282 ILE B N 1
ATOM 5787 C CA . ILE B 1 282 ? -6.012 -1.297 -6.043 1 98.5 282 ILE B CA 1
ATOM 5788 C C . ILE B 1 282 ? -5.883 -2.506 -5.121 1 98.5 282 ILE B C 1
ATOM 5790 O O . ILE B 1 282 ? -5.223 -3.49 -5.465 1 98.5 282 ILE B O 1
ATOM 5794 N N . GLY B 1 283 ? -6.262 -2.424 -3.924 1 98.75 283 GLY B N 1
ATOM 5795 C CA . GLY B 1 283 ? -6.531 -3.492 -2.975 1 98.75 283 GLY B CA 1
ATOM 5796 C C . GLY B 1 283 ? -7.922 -3.414 -2.369 1 98.75 283 GLY B C 1
ATOM 5797 O O . GLY B 1 283 ? -8.469 -2.322 -2.189 1 98.75 283 GLY B O 1
ATOM 5798 N N . ILE B 1 284 ? -8.516 -4.523 -2.139 1 98.94 284 ILE B N 1
ATOM 5799 C CA . ILE B 1 284 ? -9.867 -4.574 -1.586 1 98.94 284 ILE B CA 1
ATOM 5800 C C . ILE B 1 284 ? -9.898 -5.523 -0.393 1 98.94 284 ILE B C 1
ATOM 5802 O O . ILE B 1 284 ? -9.398 -6.652 -0.474 1 98.94 284 ILE B O 1
ATOM 5806 N N . THR B 1 285 ? -10.383 -5.086 0.673 1 98.94 285 THR B N 1
ATOM 5807 C CA . THR B 1 285 ? -10.734 -5.914 1.821 1 98.94 285 THR B CA 1
ATOM 5808 C C . THR B 1 285 ? -12.242 -5.938 2.029 1 98.94 285 THR B C 1
ATOM 5810 O O . THR B 1 285 ? -12.828 -4.953 2.488 1 98.94 285 THR B O 1
ATOM 5813 N N . GLY B 1 286 ? -12.852 -7.031 1.614 1 98.94 286 GLY B N 1
ATOM 5814 C CA . GLY B 1 286 ? -14.273 -7.23 1.854 1 98.94 286 GLY B CA 1
ATOM 5815 C C . GLY B 1 286 ? -14.562 -7.941 3.164 1 98.94 286 GLY B C 1
ATOM 5816 O O . GLY B 1 286 ? -13.844 -8.867 3.547 1 98.94 286 GLY B O 1
ATOM 5817 N N . VAL B 1 287 ? -15.609 -7.508 3.857 1 98.94 287 VAL B N 1
ATOM 5818 C CA . VAL B 1 287 ? -15.922 -8.117 5.145 1 98.94 287 VAL B CA 1
ATOM 5819 C C . VAL B 1 287 ? -17.406 -8.484 5.195 1 98.94 287 VAL B C 1
ATOM 5821 O O . VAL B 1 287 ? -18.219 -7.902 4.473 1 98.94 287 VAL B O 1
ATOM 5824 N N . SER B 1 288 ? -17.766 -9.414 6.035 1 98.81 288 SER B N 1
ATOM 5825 C CA . SER B 1 288 ? -19.141 -9.836 6.258 1 98.81 288 SER B CA 1
ATOM 5826 C C . SER B 1 288 ? -19.953 -8.719 6.914 1 98.81 288 SER B C 1
ATOM 5828 O O . SER B 1 288 ? -19.391 -7.766 7.449 1 98.81 288 SER B O 1
ATOM 5830 N N . LYS B 1 289 ? -21.281 -8.898 6.832 1 98.06 289 LYS B N 1
ATOM 5831 C CA . LYS B 1 289 ? -22.188 -7.945 7.465 1 98.06 289 LYS B CA 1
ATOM 5832 C C . LYS B 1 289 ? -21.922 -7.848 8.961 1 98.06 289 LYS B C 1
ATOM 5834 O O . LYS B 1 289 ? -21.984 -6.762 9.539 1 98.06 289 LYS B O 1
ATOM 5839 N N . GLU B 1 290 ? -21.609 -8.969 9.578 1 98.25 290 GLU B N 1
ATOM 5840 C CA . GLU B 1 290 ? -21.344 -9 11.016 1 98.25 290 GLU B CA 1
ATOM 5841 C C . GLU B 1 290 ? -20.141 -8.133 11.375 1 98.25 290 GLU B C 1
ATOM 5843 O O . GLU B 1 290 ? -20.188 -7.379 12.344 1 98.25 290 GLU B O 1
ATOM 5848 N N . ILE B 1 291 ? -19.109 -8.289 10.617 1 98.75 291 ILE B N 1
ATOM 5849 C CA . ILE B 1 291 ? -17.906 -7.496 10.852 1 98.75 291 ILE B CA 1
ATOM 5850 C C . ILE B 1 291 ? -18.203 -6.023 10.594 1 98.75 291 ILE B C 1
ATOM 5852 O O . ILE B 1 291 ? -17.781 -5.156 11.367 1 98.75 291 ILE B O 1
ATOM 5856 N N . GLY B 1 292 ? -18.906 -5.715 9.469 1 98.62 292 GLY B N 1
ATOM 5857 C CA . GLY B 1 292 ? -19.312 -4.34 9.203 1 98.62 292 GLY B CA 1
ATOM 5858 C C . GLY B 1 292 ? -20.094 -3.719 10.336 1 98.62 292 GLY B C 1
ATOM 5859 O O . GLY B 1 292 ? -19.859 -2.568 10.711 1 98.62 292 GLY B O 1
ATOM 5860 N N . ASP B 1 293 ? -21.016 -4.465 10.953 1 98.44 293 ASP B N 1
ATOM 5861 C CA . ASP B 1 293 ? -21.875 -4 12.039 1 98.44 293 ASP B CA 1
ATOM 5862 C C . ASP B 1 293 ? -21.062 -3.705 13.289 1 98.44 293 ASP B C 1
ATOM 5864 O O . ASP B 1 293 ? -21.375 -2.777 14.039 1 98.44 293 ASP B O 1
ATOM 5868 N N . PHE B 1 294 ? -20.031 -4.477 13.57 1 98.5 294 PHE B N 1
ATOM 5869 C CA . PHE B 1 294 ? -19.156 -4.254 14.711 1 98.5 294 PHE B CA 1
ATOM 5870 C C . PHE B 1 294 ? -18.594 -2.836 14.695 1 98.5 294 PHE B C 1
ATOM 5872 O O . PHE B 1 294 ? -18.531 -2.18 15.734 1 98.5 294 PHE B O 1
ATOM 5879 N N . PHE B 1 295 ? -18.266 -2.318 13.523 1 98.5 295 PHE B N 1
ATOM 5880 C CA . PHE B 1 295 ? -17.562 -1.047 13.414 1 98.5 295 PHE B CA 1
ATOM 5881 C C . PHE B 1 295 ? -18.531 0.118 13.391 1 98.5 295 PHE B C 1
ATOM 5883 O O . PHE B 1 295 ? -18.125 1.28 13.352 1 98.5 295 PHE B O 1
ATOM 5890 N N . GLU B 1 296 ? -19.891 -0.159 13.391 1 97.81 296 GLU B N 1
ATOM 5891 C CA . GLU B 1 296 ? -20.859 0.916 13.602 1 97.81 296 GLU B CA 1
ATOM 5892 C C . GLU B 1 296 ? -20.609 1.637 14.922 1 97.81 296 GLU B C 1
ATOM 5894 O O . GLU B 1 296 ? -20.75 2.859 15 1 97.81 296 GLU B O 1
ATOM 5899 N N . ASP B 1 297 ? -20.172 0.846 15.906 1 97.06 297 ASP B N 1
ATOM 5900 C CA . ASP B 1 297 ? -20.047 1.406 17.25 1 97.06 297 ASP B CA 1
ATOM 5901 C C . ASP B 1 297 ? -18.594 1.324 17.75 1 97.06 297 ASP B C 1
ATOM 5903 O O . ASP B 1 297 ? -18.297 1.752 18.859 1 97.06 297 ASP B O 1
ATOM 5907 N N . ASN B 1 298 ? -17.734 0.723 17 1 97.5 298 ASN B N 1
ATOM 5908 C CA . ASN B 1 298 ? -16.312 0.63 17.312 1 97.5 298 ASN B CA 1
ATOM 5909 C C . ASN B 1 298 ? -15.461 1.284 16.219 1 97.5 298 ASN B C 1
ATOM 5911 O O . ASN B 1 298 ? -15.844 1.304 15.055 1 97.5 298 ASN B O 1
ATOM 5915 N N . VAL B 1 299 ? -14.352 1.841 16.594 1 97.06 299 VAL B N 1
ATOM 5916 C CA . VAL B 1 299 ? -13.508 2.596 15.68 1 97.06 299 VAL B CA 1
ATOM 5917 C C . VAL B 1 299 ? -12.82 1.641 14.703 1 97.06 299 VAL B C 1
ATOM 5919 O O . VAL B 1 299 ? -12.18 0.675 15.117 1 97.06 299 VAL B O 1
ATOM 5922 N N . PHE B 1 300 ? -13.055 1.83 13.414 1 97.88 300 PHE B N 1
ATOM 5923 C CA . PHE B 1 300 ? -12.18 1.241 12.406 1 97.88 300 PHE B CA 1
ATOM 5924 C C . PHE B 1 300 ? -10.852 1.982 12.344 1 97.88 300 PHE B C 1
ATOM 5926 O O . PHE B 1 300 ? -10.719 2.975 11.625 1 97.88 300 PHE B O 1
ATOM 5933 N N . ALA B 1 301 ? -9.812 1.518 13.023 1 97.5 301 ALA B N 1
ATOM 5934 C CA . ALA B 1 301 ? -8.555 2.232 13.227 1 97.5 301 ALA B CA 1
ATOM 5935 C C . ALA B 1 301 ? -7.562 1.919 12.109 1 97.5 301 ALA B C 1
ATOM 5937 O O . ALA B 1 301 ? -6.465 1.421 12.367 1 97.5 301 ALA B O 1
ATOM 5938 N N . HIS B 1 302 ? -7.992 2.25 10.914 1 98.06 302 HIS B N 1
ATOM 5939 C CA . HIS B 1 302 ? -7.188 2.035 9.719 1 98.06 302 HIS B CA 1
ATOM 5940 C C . HIS B 1 302 ? -7.539 3.041 8.625 1 98.06 302 HIS B C 1
ATOM 5942 O O . HIS B 1 302 ? -8.602 3.662 8.672 1 98.06 302 HIS B O 1
ATOM 5948 N N . GLY B 1 303 ? -6.602 3.287 7.766 1 96.69 303 GLY B N 1
ATOM 5949 C CA . GLY B 1 303 ? -6.824 4.215 6.668 1 96.69 303 GLY B CA 1
ATOM 5950 C C . GLY B 1 303 ? -5.547 4.832 6.137 1 96.69 303 GLY B C 1
ATOM 5951 O O . GLY B 1 303 ? -4.5 4.762 6.789 1 96.69 303 GLY B O 1
ATOM 5952 N N . HIS B 1 304 ? -5.555 5.316 4.977 1 93.94 304 HIS B N 1
ATOM 5953 C CA . HIS B 1 304 ? -4.465 6.109 4.414 1 93.94 304 HIS B CA 1
ATOM 5954 C C . HIS B 1 304 ? -4.98 7.086 3.361 1 93.94 304 HIS B C 1
ATOM 5956 O O . HIS B 1 304 ? -6.16 7.055 3.006 1 93.94 304 HIS B O 1
ATOM 5962 N N . THR B 1 305 ? -4.148 7.887 2.889 1 96.44 305 THR B N 1
ATOM 5963 C CA . THR B 1 305 ? -4.492 9.016 2.027 1 96.44 305 THR B CA 1
ATOM 5964 C C . THR B 1 305 ? -5.152 8.531 0.74 1 96.44 305 THR B C 1
ATOM 5966 O O . THR B 1 305 ? -6.121 9.133 0.269 1 96.44 305 THR B O 1
ATOM 5969 N N . PHE B 1 306 ? -4.719 7.465 0.19 1 98.12 306 PHE B N 1
ATOM 5970 C CA . PHE B 1 306 ? -5.172 7.016 -1.121 1 98.12 306 PHE B CA 1
ATOM 5971 C C . PHE B 1 306 ? -6.289 5.988 -0.986 1 98.12 306 PHE B C 1
ATOM 5973 O O . PHE B 1 306 ? -6.629 5.301 -1.951 1 98.12 306 PHE B O 1
ATOM 5980 N N . GLU B 1 307 ? -6.852 5.863 0.237 1 97.56 307 GLU B N 1
ATOM 5981 C CA . GLU B 1 307 ? -7.992 4.969 0.413 1 97.56 307 GLU B CA 1
ATOM 5982 C C . GLU B 1 307 ? -9.148 5.367 -0.495 1 97.56 307 GLU B C 1
ATOM 5984 O O . GLU B 1 307 ? -9.438 6.555 -0.66 1 97.56 307 GLU B O 1
ATOM 5989 N N . ALA B 1 308 ? -9.766 4.414 -1.144 1 98.12 308 ALA B N 1
ATOM 5990 C CA . ALA B 1 308 ? -10.922 4.609 -2.018 1 98.12 308 ALA B CA 1
ATOM 5991 C C . ALA B 1 308 ? -10.641 5.684 -3.066 1 98.12 308 ALA B C 1
ATOM 5993 O O . ALA B 1 308 ? -11.477 6.551 -3.311 1 98.12 308 ALA B O 1
ATOM 5994 N N . HIS B 1 309 ? -9.445 5.645 -3.598 1 98.69 309 HIS B N 1
ATOM 5995 C CA . HIS B 1 309 ? -9.039 6.602 -4.617 1 98.69 309 HIS B CA 1
ATOM 5996 C C . HIS B 1 309 ? -9.969 6.555 -5.824 1 98.69 309 HIS B C 1
ATOM 5998 O O . HIS B 1 309 ? -10.117 5.508 -6.461 1 98.69 309 HIS B O 1
ATOM 6004 N N . PRO B 1 310 ? -10.547 7.684 -6.211 1 98.62 310 PRO B N 1
ATOM 6005 C CA . PRO B 1 310 ? -11.578 7.668 -7.254 1 98.62 310 PRO B CA 1
ATOM 6006 C C . PRO B 1 310 ? -11.078 7.059 -8.562 1 98.62 310 PRO B C 1
ATOM 6008 O O . PRO B 1 310 ? -11.781 6.258 -9.18 1 98.62 310 PRO B O 1
ATOM 6011 N N . VAL B 1 311 ? -9.914 7.348 -8.969 1 98.81 311 VAL B N 1
ATOM 6012 C CA . VAL B 1 311 ? -9.367 6.887 -10.242 1 98.81 311 VAL B CA 1
ATOM 6013 C C . VAL B 1 311 ? -9.156 5.375 -10.195 1 98.81 311 VAL B C 1
ATOM 6015 O O . VAL B 1 311 ? -9.461 4.672 -11.164 1 98.81 311 VAL B O 1
ATOM 6018 N N . SER B 1 312 ? -8.633 4.84 -9.109 1 98.81 312 SER B N 1
ATOM 6019 C CA . SER B 1 312 ? -8.461 3.4 -8.953 1 98.81 312 SER B CA 1
ATOM 6020 C C . SER B 1 312 ? -9.805 2.676 -8.945 1 98.81 312 SER B C 1
ATOM 6022 O O . SER B 1 312 ? -9.945 1.609 -9.547 1 98.81 312 SER B O 1
ATOM 6024 N N . LEU B 1 313 ? -10.781 3.279 -8.312 1 98.81 313 LEU B N 1
ATOM 6025 C CA . LEU B 1 313 ? -12.094 2.654 -8.156 1 98.81 313 LEU B CA 1
ATOM 6026 C C . LEU B 1 313 ? -12.797 2.531 -9.5 1 98.81 313 LEU B C 1
ATOM 6028 O O . LEU B 1 313 ? -13.594 1.611 -9.711 1 98.81 313 LEU B O 1
ATOM 6032 N N . ALA B 1 314 ? -12.484 3.395 -10.43 1 98.88 314 ALA B N 1
ATOM 6033 C CA . ALA B 1 314 ? -13.164 3.455 -11.719 1 98.88 314 ALA B CA 1
ATOM 6034 C C . ALA B 1 314 ? -12.953 2.17 -12.508 1 98.88 314 ALA B C 1
ATOM 6036 O O . ALA B 1 314 ? -13.789 1.804 -13.344 1 98.88 314 ALA B O 1
ATOM 6037 N N . ALA B 1 315 ? -11.891 1.468 -12.211 1 98.88 315 ALA B N 1
ATOM 6038 C CA . ALA B 1 315 ? -11.57 0.247 -12.945 1 98.88 315 ALA B CA 1
ATOM 6039 C C . ALA B 1 315 ? -12.508 -0.892 -12.555 1 98.88 315 ALA B C 1
ATOM 6041 O O . ALA B 1 315 ? -12.82 -1.755 -13.383 1 98.88 315 ALA B O 1
ATOM 6042 N N . ILE B 1 316 ? -13.016 -0.925 -11.336 1 98.94 316 ILE B N 1
ATOM 6043 C CA . ILE B 1 316 ? -13.695 -2.082 -10.766 1 98.94 316 ILE B CA 1
ATOM 6044 C C . ILE B 1 316 ? -15 -2.342 -11.516 1 98.94 316 ILE B C 1
ATOM 6046 O O . ILE B 1 316 ? -15.211 -3.436 -12.047 1 98.94 316 ILE B O 1
ATOM 6050 N N . PRO B 1 317 ? -15.914 -1.33 -11.625 1 98.94 317 PRO B N 1
ATOM 6051 C CA . PRO B 1 317 ? -17.141 -1.615 -12.375 1 98.94 317 PRO B CA 1
ATOM 6052 C C . PRO B 1 317 ? -16.875 -1.915 -13.852 1 98.94 317 PRO B C 1
ATOM 6054 O O . PRO B 1 317 ? -17.578 -2.725 -14.453 1 98.94 317 PRO B O 1
ATOM 6057 N N . ALA B 1 318 ? -15.852 -1.254 -14.422 1 98.94 318 ALA B N 1
ATOM 6058 C CA . ALA B 1 318 ? -15.523 -1.455 -15.828 1 98.94 318 ALA B CA 1
ATOM 6059 C C . ALA B 1 318 ? -15.055 -2.885 -16.078 1 98.94 318 ALA B C 1
ATOM 6061 O O . ALA B 1 318 ? -15.422 -3.498 -17.094 1 98.94 318 ALA B O 1
ATOM 6062 N N . VAL B 1 319 ? -14.242 -3.434 -15.203 1 98.94 319 VAL B N 1
ATOM 6063 C CA . VAL B 1 319 ? -13.727 -4.793 -15.328 1 98.94 319 VAL B CA 1
ATOM 6064 C C . VAL B 1 319 ? -14.883 -5.793 -15.234 1 98.94 319 VAL B C 1
ATOM 6066 O O . VAL B 1 319 ? -14.992 -6.695 -16.062 1 98.94 319 VAL B O 1
ATOM 6069 N N . ILE B 1 320 ? -15.695 -5.625 -14.227 1 98.94 320 ILE B N 1
ATOM 6070 C CA . ILE B 1 320 ? -16.812 -6.539 -14.008 1 98.94 320 ILE B CA 1
ATOM 6071 C C . ILE B 1 320 ? -17.734 -6.508 -15.219 1 98.94 320 ILE B C 1
ATOM 6073 O O . ILE B 1 320 ? -18.172 -7.559 -15.719 1 98.94 320 ILE B O 1
ATOM 6077 N N . SER B 1 321 ? -18.016 -5.312 -15.688 1 98.81 321 SER B N 1
ATOM 6078 C CA . SER B 1 321 ? -18.859 -5.164 -16.875 1 98.81 321 SER B CA 1
ATOM 6079 C C . SER B 1 321 ? -18.234 -5.836 -18.094 1 98.81 321 SER B C 1
ATOM 6081 O O . SER B 1 321 ? -18.938 -6.469 -18.875 1 98.81 321 SER B O 1
ATOM 6083 N N . GLU B 1 322 ? -16.953 -5.688 -18.234 1 98.69 322 GLU B N 1
ATOM 6084 C CA . GLU B 1 322 ? -16.25 -6.277 -19.375 1 98.69 322 GLU B CA 1
ATOM 6085 C C . GLU B 1 322 ? -16.297 -7.801 -19.312 1 98.69 322 GLU B C 1
ATOM 6087 O O . GLU B 1 322 ? -16.484 -8.461 -20.344 1 98.69 322 GLU B O 1
ATOM 6092 N N . TYR B 1 323 ? -16.109 -8.383 -18.141 1 98.75 323 TYR B N 1
ATOM 6093 C CA . TYR B 1 323 ? -16.203 -9.82 -17.953 1 98.75 323 TYR B CA 1
ATOM 6094 C C . TYR B 1 323 ? -17.531 -10.352 -18.438 1 98.75 323 TYR B C 1
ATOM 6096 O O . TYR B 1 323 ? -17.594 -11.367 -19.141 1 98.75 323 TYR B O 1
ATOM 6104 N N . LYS B 1 324 ? -18.562 -9.664 -18.047 1 98.5 324 LYS B N 1
ATOM 6105 C CA . LYS B 1 324 ? -19.922 -10.062 -18.422 1 98.5 324 LYS B CA 1
ATOM 6106 C C . LYS B 1 324 ? -20.156 -9.883 -19.922 1 98.5 324 LYS B C 1
ATOM 6108 O O . LYS B 1 324 ? -20.719 -10.758 -20.578 1 98.5 324 LYS B O 1
ATOM 6113 N N . ARG B 1 325 ? -19.703 -8.766 -20.438 1 98.38 325 ARG B N 1
ATOM 6114 C CA . ARG B 1 325 ? -19.922 -8.422 -21.828 1 98.38 325 ARG B CA 1
ATOM 6115 C C . ARG B 1 325 ? -19.328 -9.477 -22.75 1 98.38 325 ARG B C 1
ATOM 6117 O O . ARG B 1 325 ? -19.938 -9.852 -23.75 1 98.38 325 ARG B O 1
ATOM 6124 N N . VAL B 1 326 ? -18.156 -10.031 -22.391 1 97.88 326 VAL B N 1
ATOM 6125 C CA . VAL B 1 326 ? -17.453 -10.93 -23.297 1 97.88 326 VAL B CA 1
ATOM 6126 C C . VAL B 1 326 ? -17.625 -12.375 -22.844 1 97.88 326 VAL B C 1
ATOM 6128 O O . VAL B 1 326 ? -16.938 -13.273 -23.344 1 97.88 326 VAL B O 1
ATOM 6131 N N . ASN B 1 327 ? -18.5 -12.648 -21.875 1 98.31 327 ASN B N 1
ATOM 6132 C CA . ASN B 1 327 ? -18.719 -13.984 -21.328 1 98.31 327 ASN B CA 1
ATOM 6133 C C . ASN B 1 327 ? -17.406 -14.664 -20.969 1 98.31 327 ASN B C 1
ATOM 6135 O O . ASN B 1 327 ? -17.141 -15.789 -21.406 1 98.31 327 ASN B O 1
ATOM 6139 N N . LEU B 1 328 ? -16.672 -14.016 -20.109 1 98.75 328 LEU B N 1
ATOM 6140 C CA . LEU B 1 328 ? -15.273 -14.398 -19.906 1 98.75 328 LEU B CA 1
ATOM 6141 C C . LEU B 1 328 ? -15.18 -15.633 -19.016 1 98.75 328 LEU B C 1
ATOM 6143 O O . LEU B 1 328 ? -14.281 -16.453 -19.188 1 98.75 328 LEU B O 1
ATOM 6147 N N . LEU B 1 329 ? -16.047 -15.805 -18.016 1 98.75 329 LEU B N 1
ATOM 6148 C CA . LEU B 1 329 ? -15.93 -16.922 -17.094 1 98.75 329 LEU B CA 1
ATOM 6149 C C . LEU B 1 329 ? -16.156 -18.25 -17.797 1 98.75 329 LEU B C 1
ATOM 6151 O O . LEU B 1 329 ? -15.375 -19.188 -17.625 1 98.75 329 LEU B O 1
ATOM 6155 N N . PRO B 1 330 ? -17.188 -18.375 -18.609 1 98.75 330 PRO B N 1
ATOM 6156 C CA . PRO B 1 330 ? -17.297 -19.594 -19.406 1 98.75 330 PRO B CA 1
ATOM 6157 C C . PRO B 1 330 ? -16.078 -19.844 -20.281 1 98.75 330 PRO B C 1
ATOM 6159 O O . PRO B 1 330 ? -15.633 -20.984 -20.422 1 98.75 330 PRO B O 1
ATOM 6162 N N . HIS B 1 331 ? -15.578 -18.797 -20.859 1 98.88 331 HIS B N 1
ATOM 6163 C CA . HIS B 1 331 ? -14.367 -18.922 -21.672 1 98.88 331 HIS B CA 1
ATOM 6164 C C . HIS B 1 331 ? -13.211 -19.469 -20.859 1 98.88 331 HIS B C 1
ATOM 6166 O O . HIS B 1 331 ? -12.477 -20.344 -21.312 1 98.88 331 HIS B O 1
ATOM 6172 N N . VAL B 1 332 ? -13.031 -19.016 -19.641 1 98.94 332 VAL B N 1
ATOM 6173 C CA . VAL B 1 332 ? -11.961 -19.453 -18.766 1 98.94 332 VAL B CA 1
ATOM 6174 C C . VAL B 1 332 ? -12.117 -20.938 -18.469 1 98.94 332 VAL B C 1
ATOM 6176 O O . VAL B 1 332 ? -11.141 -21.688 -18.438 1 98.94 332 VAL B O 1
ATOM 6179 N N . ARG B 1 333 ? -13.336 -21.391 -18.219 1 98.81 333 ARG B N 1
ATOM 6180 C CA . ARG B 1 333 ? -13.586 -22.797 -17.938 1 98.81 333 ARG B CA 1
ATOM 6181 C C . ARG B 1 333 ? -13.234 -23.656 -19.141 1 98.81 333 ARG B C 1
ATOM 6183 O O . ARG B 1 333 ? -12.617 -24.719 -19 1 98.81 333 ARG B O 1
ATOM 6190 N N . GLU B 1 334 ? -13.594 -23.172 -20.281 1 98.81 334 GLU B N 1
ATOM 6191 C CA . GLU B 1 334 ? -13.312 -23.906 -21.5 1 98.81 334 GLU B CA 1
ATOM 6192 C C . GLU B 1 334 ? -11.812 -23.953 -21.781 1 98.81 334 GLU B C 1
ATOM 6194 O O . GLU B 1 334 ? -11.258 -25.031 -22.031 1 98.81 334 GLU B O 1
ATOM 6199 N N . MET B 1 335 ? -11.172 -22.797 -21.781 1 98.88 335 MET B N 1
ATOM 6200 C CA . MET B 1 335 ? -9.734 -22.719 -22.047 1 98.88 335 MET B CA 1
ATOM 6201 C C . MET B 1 335 ? -8.945 -23.422 -20.953 1 98.88 335 MET B C 1
ATOM 6203 O O . MET B 1 335 ? -7.883 -23.984 -21.219 1 98.88 335 MET B O 1
ATOM 6207 N N . GLY B 1 336 ? -9.508 -23.344 -19.703 1 98.88 336 GLY B N 1
ATOM 6208 C CA . GLY B 1 336 ? -8.867 -24.062 -18.609 1 98.88 336 GLY B CA 1
ATOM 6209 C C . GLY B 1 336 ? -8.812 -25.562 -18.828 1 98.88 336 GLY B C 1
ATOM 6210 O O . GLY B 1 336 ? -7.793 -26.203 -18.547 1 98.88 336 GLY B O 1
ATOM 6211 N N . LYS B 1 337 ? -9.891 -26.141 -19.281 1 98.81 337 LYS B N 1
ATOM 6212 C CA . LYS B 1 337 ? -9.93 -27.562 -19.594 1 98.81 337 LYS B CA 1
ATOM 6213 C C . LYS B 1 337 ? -8.922 -27.906 -20.688 1 98.81 337 LYS B C 1
ATOM 6215 O O . LYS B 1 337 ? -8.211 -28.906 -20.594 1 98.81 337 LYS B O 1
ATOM 6220 N N . TYR B 1 338 ? -8.891 -27.062 -21.688 1 98.94 338 TYR B N 1
ATOM 6221 C CA . TYR B 1 338 ? -7.973 -27.281 -22.797 1 98.94 338 TYR B CA 1
ATOM 6222 C C . TYR B 1 338 ? -6.523 -27.188 -22.344 1 98.94 338 TYR B C 1
ATOM 6224 O O . TYR B 1 338 ? -5.695 -28.031 -22.688 1 98.94 338 TYR B O 1
ATOM 6232 N N . LEU B 1 339 ? -6.18 -26.156 -21.609 1 98.94 339 LEU B N 1
ATOM 6233 C CA . LEU B 1 339 ? -4.832 -25.969 -21.078 1 98.94 339 LEU B CA 1
ATOM 6234 C C . LEU B 1 339 ? -4.414 -27.156 -20.219 1 98.94 339 LEU B C 1
ATOM 6236 O O . LEU B 1 339 ? -3.295 -27.656 -20.344 1 98.94 339 LEU B O 1
ATOM 6240 N N . GLY B 1 340 ? -5.332 -27.531 -19.297 1 98.88 340 GLY B N 1
ATOM 6241 C CA . GLY B 1 340 ? -5.055 -28.703 -18.484 1 98.88 340 GLY B CA 1
ATOM 6242 C C . GLY B 1 340 ? -4.734 -29.938 -19.297 1 98.88 340 GLY B C 1
ATOM 6243 O O . GLY B 1 340 ? -3.801 -30.688 -18.984 1 98.88 340 GLY B O 1
ATOM 6244 N N . LYS B 1 341 ? -5.527 -30.172 -20.312 1 98.81 341 LYS B N 1
ATOM 6245 C CA . LYS B 1 341 ? -5.297 -31.312 -21.203 1 98.81 341 LYS B CA 1
ATOM 6246 C C . LYS B 1 341 ? -3.916 -31.234 -21.844 1 98.81 341 LYS B C 1
ATOM 6248 O O . LYS B 1 341 ? -3.166 -32.219 -21.844 1 98.81 341 LYS B O 1
ATOM 6253 N N . ARG B 1 342 ? -3.572 -30.078 -22.359 1 98.81 342 ARG B N 1
ATOM 6254 C CA . ARG B 1 342 ? -2.307 -29.906 -23.062 1 98.81 342 ARG B CA 1
ATOM 6255 C C . ARG B 1 342 ? -1.126 -30.062 -22.109 1 98.81 342 ARG B C 1
ATOM 6257 O O . ARG B 1 342 ? -0.084 -30.594 -22.484 1 98.81 342 ARG B O 1
ATOM 6264 N N . LEU B 1 343 ? -1.227 -29.578 -20.891 1 98.88 343 LEU B N 1
ATOM 6265 C CA . LEU B 1 343 ? -0.147 -29.688 -19.906 1 98.88 343 LEU B CA 1
ATOM 6266 C C . LEU B 1 343 ? 0.034 -31.125 -19.453 1 98.88 343 LEU B C 1
ATOM 6268 O O . LEU B 1 343 ? 1.156 -31.562 -19.188 1 98.88 343 LEU B O 1
ATOM 6272 N N . ASN B 1 344 ? -1.07 -31.844 -19.344 1 98.69 344 ASN B N 1
ATOM 6273 C CA . ASN B 1 344 ? -0.964 -33.25 -19 1 98.69 344 ASN B CA 1
ATOM 6274 C C . ASN B 1 344 ? -0.319 -34.062 -20.125 1 98.69 344 ASN B C 1
ATOM 6276 O O . ASN B 1 344 ? 0.396 -35.031 -19.859 1 98.69 344 ASN B O 1
ATOM 6280 N N . GLU B 1 345 ? -0.587 -33.688 -21.328 1 98.62 345 GLU B N 1
ATOM 6281 C CA . GLU B 1 345 ? 0.118 -34.312 -22.453 1 98.62 345 GLU B CA 1
ATOM 6282 C C . GLU B 1 345 ? 1.621 -34.062 -22.359 1 98.62 345 GLU B C 1
ATOM 6284 O O . GLU B 1 345 ? 2.422 -34.938 -22.688 1 98.62 345 GLU B O 1
ATOM 6289 N N . LEU B 1 346 ? 2 -32.875 -21.922 1 98.12 346 LEU B N 1
ATOM 6290 C CA . LEU B 1 346 ? 3.408 -32.562 -21.703 1 98.12 346 LEU B CA 1
ATOM 6291 C C . LEU B 1 346 ? 4.016 -33.469 -20.656 1 98.12 346 LEU B C 1
ATOM 6293 O O . LEU B 1 346 ? 5.164 -33.906 -20.797 1 98.12 346 LEU B O 1
ATOM 6297 N N . LYS B 1 347 ? 3.25 -33.688 -19.625 1 98.44 347 LYS B N 1
ATOM 6298 C CA . LYS B 1 347 ? 3.723 -34.562 -18.547 1 98.44 347 LYS B CA 1
ATOM 6299 C C . LYS B 1 347 ? 4.027 -35.938 -19.094 1 98.44 347 LYS B C 1
ATOM 6301 O O . LYS B 1 347 ? 5 -36.562 -18.672 1 98.44 347 LYS B O 1
ATOM 6306 N N . GLU B 1 348 ? 3.287 -36.406 -20.016 1 98.12 348 GLU B N 1
ATOM 6307 C CA . GLU B 1 348 ? 3.48 -37.75 -20.609 1 98.12 348 GLU B CA 1
ATOM 6308 C C . GLU B 1 348 ? 4.754 -37.781 -21.453 1 98.12 348 GLU B C 1
ATOM 6310 O O . GLU B 1 348 ? 5.371 -38.844 -21.594 1 98.12 348 GLU B O 1
ATOM 6315 N N . ARG B 1 349 ? 5.199 -36.688 -21.906 1 97.94 349 ARG B N 1
ATOM 6316 C CA . ARG B 1 349 ? 6.32 -36.625 -22.844 1 97.94 349 ARG B CA 1
ATOM 6317 C C . ARG B 1 349 ? 7.633 -36.375 -22.109 1 97.94 349 ARG B C 1
ATOM 6319 O O . ARG B 1 349 ? 8.711 -36.594 -22.656 1 97.94 349 ARG B O 1
ATOM 6326 N N . HIS B 1 350 ? 7.535 -35.938 -20.891 1 98.62 350 HIS B N 1
ATOM 6327 C CA . HIS B 1 350 ? 8.742 -35.5 -20.203 1 98.62 350 HIS B CA 1
ATOM 6328 C C . HIS B 1 350 ? 8.906 -36.219 -18.875 1 98.62 350 HIS B C 1
ATOM 6330 O O . HIS B 1 350 ? 8.109 -36.031 -17.953 1 98.62 350 HIS B O 1
ATOM 6336 N N . ILE B 1 351 ? 10.016 -36.906 -18.688 1 98.19 351 ILE B N 1
ATOM 6337 C CA . ILE B 1 351 ? 10.273 -37.688 -17.484 1 98.19 351 ILE B CA 1
ATOM 6338 C C . ILE B 1 351 ? 10.531 -36.75 -16.312 1 98.19 351 ILE B C 1
ATOM 6340 O O . ILE B 1 351 ? 10.344 -37.125 -15.148 1 98.19 351 ILE B O 1
ATOM 6344 N N . SER B 1 352 ? 10.859 -35.469 -16.625 1 98.62 352 SER B N 1
ATOM 6345 C CA . SER B 1 352 ? 11.227 -34.531 -15.586 1 98.62 352 SER B CA 1
ATOM 6346 C C . SER B 1 352 ? 10 -33.812 -15.039 1 98.62 352 SER B C 1
ATOM 6348 O O . SER B 1 352 ? 10.102 -33.031 -14.078 1 98.62 352 SER B O 1
ATOM 6350 N N . ILE B 1 353 ? 8.812 -33.969 -15.625 1 98.81 353 ILE B N 1
ATOM 6351 C CA . ILE B 1 353 ? 7.602 -33.375 -15.047 1 98.81 353 ILE B CA 1
ATOM 6352 C C . ILE B 1 353 ? 7.027 -34.344 -14.008 1 98.81 353 ILE B C 1
ATOM 6354 O O . ILE B 1 353 ? 6.57 -35.438 -14.344 1 98.81 353 ILE B O 1
ATOM 6358 N N . GLY B 1 354 ? 7.062 -33.906 -12.758 1 98.56 354 GLY B N 1
ATOM 6359 C CA . GLY B 1 354 ? 6.57 -34.719 -11.664 1 98.56 354 GLY B CA 1
ATOM 6360 C C . GLY B 1 354 ? 5.082 -34.562 -11.422 1 98.56 354 GLY B C 1
ATOM 6361 O O . GLY B 1 354 ? 4.395 -35.531 -11.094 1 98.56 354 GLY B O 1
ATOM 6362 N N . ASP B 1 355 ? 4.598 -33.375 -11.539 1 98.56 355 ASP B N 1
ATOM 6363 C CA . ASP B 1 355 ? 3.203 -33.062 -11.227 1 98.56 355 ASP B CA 1
ATOM 6364 C C . ASP B 1 355 ? 2.668 -31.938 -12.102 1 98.56 355 ASP B C 1
ATOM 6366 O O . ASP B 1 355 ? 3.416 -31.031 -12.484 1 98.56 355 ASP B O 1
ATOM 6370 N N . VAL B 1 356 ? 1.499 -32.062 -12.555 1 98.81 356 VAL B N 1
ATOM 6371 C CA . VAL B 1 356 ? 0.703 -31.031 -13.203 1 98.81 356 VAL B CA 1
ATOM 6372 C C . VAL B 1 356 ? -0.606 -30.828 -12.445 1 98.81 356 VAL B C 1
ATOM 6374 O O . VAL B 1 356 ? -1.35 -31.781 -12.211 1 98.81 356 VAL B O 1
ATOM 6377 N N . ARG B 1 357 ? -0.861 -29.594 -11.984 1 98.69 357 ARG B N 1
ATOM 6378 C CA . ARG B 1 357 ? -2.049 -29.328 -11.18 1 98.69 357 ARG B CA 1
ATOM 6379 C C . ARG B 1 357 ? -2.592 -27.922 -11.469 1 98.69 357 ARG B C 1
ATOM 6381 O O . ARG B 1 357 ? -1.83 -27.016 -11.789 1 98.69 357 ARG B O 1
ATOM 6388 N N . GLY B 1 358 ? -3.904 -27.781 -11.391 1 98.56 358 GLY B N 1
ATOM 6389 C CA . GLY B 1 358 ? -4.484 -26.453 -11.594 1 98.56 358 GLY B CA 1
ATOM 6390 C C . GLY B 1 358 ? -5.988 -26.5 -11.797 1 98.56 358 GLY B C 1
ATOM 6391 O O . GLY B 1 358 ? -6.598 -27.562 -11.773 1 98.56 358 GLY B O 1
ATOM 6392 N N . VAL B 1 359 ? -6.566 -25.344 -11.766 1 98.5 359 VAL B N 1
ATOM 6393 C CA . VAL B 1 359 ? -7.98 -25.094 -12.008 1 98.5 359 VAL B CA 1
ATOM 6394 C C . VAL B 1 359 ? -8.141 -23.828 -12.867 1 98.5 359 VAL B C 1
ATOM 6396 O O . VAL B 1 359 ? -7.43 -22.844 -12.672 1 98.5 359 VAL B O 1
ATOM 6399 N N . GLY B 1 360 ? -9.117 -23.859 -13.875 1 98.81 360 GLY B N 1
ATOM 6400 C CA . GLY B 1 360 ? -9.266 -22.719 -14.75 1 98.81 360 GLY B CA 1
ATOM 6401 C C . GLY B 1 360 ? -7.996 -22.406 -15.531 1 98.81 360 GLY B C 1
ATOM 6402 O O . GLY B 1 360 ? -7.418 -23.281 -16.172 1 98.81 360 GLY B O 1
ATOM 6403 N N . LEU B 1 361 ? -7.594 -21.188 -15.531 1 98.94 361 LEU B N 1
ATOM 6404 C CA . LEU B 1 361 ? -6.352 -20.766 -16.172 1 98.94 361 LEU B CA 1
ATOM 6405 C C . LEU B 1 361 ? -5.289 -20.422 -15.133 1 98.94 361 LEU B C 1
ATOM 6407 O O . LEU B 1 361 ? -4.66 -19.375 -15.195 1 98.94 361 LEU B O 1
ATOM 6411 N N . PHE B 1 362 ? -5.219 -21.344 -14.188 1 98.88 362 PHE B N 1
ATOM 6412 C CA . PHE B 1 362 ? -4.266 -21.266 -13.086 1 98.88 362 PHE B CA 1
ATOM 6413 C C . PHE B 1 362 ? -3.621 -22.625 -12.828 1 98.88 362 PHE B C 1
ATOM 6415 O O . PHE B 1 362 ? -4.141 -23.422 -12.055 1 98.88 362 PHE B O 1
ATOM 6422 N N . TRP B 1 363 ? -2.424 -22.859 -13.477 1 98.94 363 TRP B N 1
ATOM 6423 C CA . TRP B 1 363 ? -1.814 -24.188 -13.461 1 98.94 363 TRP B CA 1
ATOM 6424 C C . TRP B 1 363 ? -0.341 -24.109 -13.078 1 98.94 363 TRP B C 1
ATOM 6426 O O . TRP B 1 363 ? 0.278 -23.047 -13.188 1 98.94 363 TRP B O 1
ATOM 6436 N N . ALA B 1 364 ? 0.191 -25.203 -12.578 1 98.88 364 ALA B N 1
ATOM 6437 C CA . ALA B 1 364 ? 1.623 -25.359 -12.336 1 98.88 364 ALA B CA 1
ATOM 6438 C C . ALA B 1 364 ? 2.154 -26.641 -12.969 1 98.88 364 ALA B C 1
ATOM 6440 O O . ALA B 1 364 ? 1.453 -27.656 -13.016 1 98.88 364 ALA B O 1
ATOM 6441 N N . VAL B 1 365 ? 3.297 -26.578 -13.508 1 98.88 365 VAL B N 1
ATOM 6442 C CA . VAL B 1 365 ? 4.086 -27.719 -13.961 1 98.88 365 VAL B CA 1
ATOM 6443 C C . VAL B 1 365 ? 5.336 -27.875 -13.094 1 98.88 365 VAL B C 1
ATOM 6445 O O . VAL B 1 365 ? 6.258 -27.047 -13.18 1 98.88 365 VAL B O 1
ATOM 6448 N N . GLU B 1 366 ? 5.355 -28.859 -12.273 1 98.81 366 GLU B N 1
ATOM 6449 C CA . GLU B 1 366 ? 6.461 -29.047 -11.336 1 98.81 366 GLU B CA 1
ATOM 6450 C C . GLU B 1 366 ? 7.473 -30.047 -11.867 1 98.81 366 GLU B C 1
ATOM 6452 O O . GLU B 1 366 ? 7.105 -31.156 -12.266 1 98.81 366 GLU B O 1
ATOM 6457 N N . LEU B 1 367 ? 8.695 -29.672 -11.867 1 98.75 367 LEU B N 1
ATOM 6458 C CA . LEU B 1 367 ? 9.773 -30.5 -12.391 1 98.75 367 LEU B CA 1
ATOM 6459 C C . LEU B 1 367 ? 10.516 -31.219 -11.266 1 98.75 367 LEU B C 1
ATOM 6461 O O . LEU B 1 367 ? 10.688 -30.656 -10.18 1 98.75 367 LEU B O 1
ATOM 6465 N N . VAL B 1 368 ? 10.922 -32.406 -11.5 1 98.5 368 VAL B N 1
ATOM 6466 C CA . VAL B 1 368 ? 11.664 -33.219 -10.555 1 98.5 368 VAL B CA 1
ATOM 6467 C C . VAL B 1 368 ? 12.914 -33.781 -11.227 1 98.5 368 VAL B C 1
ATOM 6469 O O . VAL B 1 368 ? 12.953 -33.938 -12.445 1 98.5 368 VAL B O 1
ATOM 6472 N N . LYS B 1 369 ? 13.914 -34.094 -10.469 1 97.81 369 LYS B N 1
ATOM 6473 C CA . LYS B 1 369 ? 15.188 -34.469 -11.07 1 97.81 369 LYS B CA 1
ATOM 6474 C C . LYS B 1 369 ? 15.406 -35.969 -11 1 97.81 369 LYS B C 1
ATOM 6476 O O . LYS B 1 369 ? 16.406 -36.5 -11.492 1 97.81 369 LYS B O 1
ATOM 6481 N N . ASP B 1 370 ? 14.484 -36.719 -10.305 1 97.81 370 ASP B N 1
ATOM 6482 C CA . ASP B 1 370 ? 14.625 -38.188 -10.211 1 97.81 370 ASP B CA 1
ATOM 6483 C C . ASP B 1 370 ? 13.281 -38.844 -9.883 1 97.81 370 ASP B C 1
ATOM 6485 O O . ASP B 1 370 ? 12.273 -38.156 -9.734 1 97.81 370 ASP B O 1
ATOM 6489 N N . GLY B 1 371 ? 13.289 -40.188 -9.883 1 95.5 371 GLY B N 1
ATOM 6490 C CA . GLY B 1 371 ? 12.086 -40.969 -9.656 1 95.5 371 GLY B CA 1
ATOM 6491 C C . GLY B 1 371 ? 11.547 -40.844 -8.242 1 95.5 371 GLY B C 1
ATOM 6492 O O . GLY B 1 371 ? 10.414 -41.25 -7.973 1 95.5 371 GLY B O 1
ATOM 6493 N N . LYS B 1 372 ? 12.328 -40.281 -7.379 1 96.75 372 LYS B N 1
ATOM 6494 C CA . LYS B 1 372 ? 11.891 -40.031 -6.008 1 96.75 372 LYS B CA 1
ATOM 6495 C C . LYS B 1 372 ? 11.188 -38.688 -5.887 1 96.75 372 LYS B C 1
ATOM 6497 O O . LYS B 1 372 ? 10.891 -38.219 -4.777 1 96.75 372 LYS B O 1
ATOM 6502 N N . ASN B 1 373 ? 10.945 -37.969 -7.004 1 96.81 373 ASN B N 1
ATOM 6503 C CA . ASN B 1 373 ? 10.273 -36.688 -7.105 1 96.81 373 ASN B CA 1
ATOM 6504 C C . ASN B 1 373 ? 11.07 -35.594 -6.418 1 96.81 373 ASN B C 1
ATOM 6506 O O . ASN B 1 373 ? 10.5 -34.656 -5.836 1 96.81 373 ASN B O 1
ATOM 6510 N N . THR B 1 374 ? 12.406 -35.719 -6.426 1 97.62 374 THR B N 1
ATOM 6511 C CA . THR B 1 374 ? 13.258 -34.688 -5.867 1 97.62 374 THR B CA 1
ATOM 6512 C C . THR B 1 374 ? 13.211 -33.406 -6.73 1 97.62 374 THR B C 1
ATOM 6514 O O . THR B 1 374 ? 13.406 -33.469 -7.945 1 97.62 374 THR B O 1
ATOM 6517 N N . PRO B 1 375 ? 12.914 -32.25 -6.176 1 98 375 PRO B N 1
ATOM 6518 C CA . PRO B 1 375 ? 12.852 -31.016 -6.984 1 98 375 PRO B CA 1
ATOM 6519 C C . PRO B 1 375 ? 14.219 -30.578 -7.504 1 98 375 PRO B C 1
ATOM 6521 O O . PRO B 1 375 ? 15.242 -30.891 -6.895 1 98 375 PRO B O 1
ATOM 6524 N N . PHE B 1 376 ? 14.297 -29.844 -8.586 1 97.88 376 PHE B N 1
ATOM 6525 C CA . PHE B 1 376 ? 15.539 -29.328 -9.141 1 97.88 376 PHE B CA 1
ATOM 6526 C C . PHE B 1 376 ? 16.172 -28.297 -8.203 1 97.88 376 PHE B C 1
ATOM 6528 O O . PHE B 1 376 ? 17.391 -28.188 -8.117 1 97.88 376 PHE B O 1
ATOM 6535 N N . ALA B 1 377 ? 15.336 -27.5 -7.582 1 98.12 377 ALA B N 1
ATOM 6536 C CA . ALA B 1 377 ? 15.719 -26.5 -6.586 1 98.12 377 ALA B CA 1
ATOM 6537 C C . ALA B 1 377 ? 14.594 -26.266 -5.578 1 98.12 377 ALA B C 1
ATOM 6539 O O . ALA B 1 377 ? 13.453 -26.688 -5.805 1 98.12 377 ALA B O 1
ATOM 6540 N N . ASP B 1 378 ? 14.969 -25.703 -4.438 1 97.56 378 ASP B N 1
ATOM 6541 C CA . ASP B 1 378 ? 13.977 -25.453 -3.4 1 97.56 378 ASP B CA 1
ATOM 6542 C C . ASP B 1 378 ? 14.172 -24.062 -2.795 1 97.56 378 ASP B C 1
ATOM 6544 O O . ASP B 1 378 ? 14.844 -23.203 -3.383 1 97.56 378 ASP B O 1
ATOM 6548 N N . TYR B 1 379 ? 13.461 -23.797 -1.66 1 97.5 379 TYR B N 1
ATOM 6549 C CA . TYR B 1 379 ? 13.469 -22.484 -1.018 1 97.5 379 TYR B CA 1
ATOM 6550 C C . TYR B 1 379 ? 14.867 -22.125 -0.526 1 97.5 379 TYR B C 1
ATOM 6552 O O . TYR B 1 379 ? 15.258 -20.953 -0.543 1 97.5 379 TYR B O 1
ATOM 6560 N N . ASN B 1 380 ? 15.641 -23.109 -0.083 1 97.56 380 ASN B N 1
ATOM 6561 C CA . ASN B 1 380 ? 17 -22.859 0.369 1 97.56 380 ASN B CA 1
ATOM 6562 C C . ASN B 1 380 ? 17.891 -22.344 -0.766 1 97.56 380 ASN B C 1
ATOM 6564 O O . ASN B 1 380 ? 18.719 -21.453 -0.558 1 97.56 380 ASN B O 1
ATOM 6568 N N . ASP B 1 381 ? 17.688 -22.938 -1.958 1 97.38 381 ASP B N 1
ATOM 6569 C CA . ASP B 1 381 ? 18.453 -22.484 -3.123 1 97.38 381 ASP B CA 1
ATOM 6570 C C . ASP B 1 381 ? 18.141 -21.031 -3.445 1 97.38 381 ASP B C 1
ATOM 6572 O O . ASP B 1 381 ? 19.062 -20.25 -3.727 1 97.38 381 ASP B O 1
ATOM 6576 N N . LYS B 1 382 ? 16.891 -20.688 -3.385 1 96.19 382 LYS B N 1
ATOM 6577 C CA . LYS B 1 382 ? 16.484 -19.312 -3.627 1 96.19 382 LYS B CA 1
ATOM 6578 C C . LYS B 1 382 ? 17.062 -18.375 -2.566 1 96.19 382 LYS B C 1
ATOM 6580 O O . LYS B 1 382 ? 17.547 -17.281 -2.889 1 96.19 382 LYS B O 1
ATOM 6585 N N . TYR B 1 383 ? 16.984 -18.75 -1.29 1 96.69 383 TYR B N 1
ATOM 6586 C CA . TYR B 1 383 ? 17.453 -17.922 -0.176 1 96.69 383 TYR B CA 1
ATOM 6587 C C . TYR B 1 383 ? 18.953 -17.688 -0.271 1 96.69 383 TYR B C 1
ATOM 6589 O O . TYR B 1 383 ? 19.422 -16.578 0.009 1 96.69 383 TYR B O 1
ATOM 6597 N N . GLU B 1 384 ? 19.703 -18.688 -0.766 1 95.5 384 GLU B N 1
ATOM 6598 C CA . GLU B 1 384 ? 21.172 -18.625 -0.839 1 95.5 384 GLU B CA 1
ATOM 6599 C C . GLU B 1 384 ? 21.625 -17.938 -2.127 1 95.5 384 GLU B C 1
ATOM 6601 O O . GLU B 1 384 ? 22.797 -17.609 -2.277 1 95.5 384 GLU B O 1
ATOM 6606 N N . GLY B 1 385 ? 20.719 -17.75 -3.029 1 91.62 385 GLY B N 1
ATOM 6607 C CA . GLY B 1 385 ? 21.031 -17.109 -4.285 1 91.62 385 GLY B CA 1
ATOM 6608 C C . GLY B 1 385 ? 21.75 -18.016 -5.266 1 91.62 385 GLY B C 1
ATOM 6609 O O . GLY B 1 385 ? 22.531 -17.547 -6.094 1 91.62 385 GLY B O 1
ATOM 6610 N N . LYS B 1 386 ? 21.469 -19.297 -5.184 1 92.56 386 LYS B N 1
ATOM 6611 C CA . LYS B 1 386 ? 22.062 -20.25 -6.109 1 92.56 386 LYS B CA 1
ATOM 6612 C C . LYS B 1 386 ? 21.344 -20.219 -7.461 1 92.56 386 LYS B C 1
ATOM 6614 O O . LYS B 1 386 ? 20.156 -19.906 -7.535 1 92.56 386 LYS B O 1
ATOM 6619 N N . PRO B 1 387 ? 22.156 -20.578 -8.508 1 92.94 387 PRO B N 1
ATOM 6620 C CA . PRO B 1 387 ? 21.516 -20.672 -9.812 1 92.94 387 PRO B CA 1
ATOM 6621 C C . PRO B 1 387 ? 20.422 -21.75 -9.852 1 92.94 387 PRO B C 1
ATOM 6623 O O . PRO B 1 387 ? 20.625 -22.844 -9.32 1 92.94 387 PRO B O 1
ATOM 6626 N N . ILE B 1 388 ? 19.312 -21.422 -10.445 1 95.62 388 ILE B N 1
ATOM 6627 C CA . ILE B 1 388 ? 18.141 -22.281 -10.516 1 95.62 388 ILE B CA 1
ATOM 6628 C C . ILE B 1 388 ? 17.875 -22.688 -11.969 1 95.62 388 ILE B C 1
ATOM 6630 O O . ILE B 1 388 ? 17.781 -21.812 -12.844 1 95.62 388 ILE B O 1
ATOM 6634 N N . LEU B 1 389 ? 17.781 -23.969 -12.234 1 97.81 389 LEU B N 1
ATOM 6635 C CA . LEU B 1 389 ? 17.531 -24.469 -13.578 1 97.81 389 LEU B CA 1
ATOM 6636 C C . LEU B 1 389 ? 16.297 -23.812 -14.188 1 97.81 389 LEU B C 1
ATOM 6638 O O . LEU B 1 389 ? 16.312 -23.438 -15.359 1 97.81 389 LEU B O 1
ATOM 6642 N N . LEU B 1 390 ? 15.266 -23.688 -13.406 1 98.19 390 LEU B N 1
ATOM 6643 C CA . LEU B 1 390 ? 14.016 -23.172 -13.953 1 98.19 390 LEU B CA 1
ATOM 6644 C C . LEU B 1 390 ? 14.141 -21.703 -14.328 1 98.19 390 LEU B C 1
ATOM 6646 O O . LEU B 1 390 ? 13.414 -21.219 -15.195 1 98.19 390 LEU B O 1
ATOM 6650 N N . ASP B 1 391 ? 15.031 -20.969 -13.688 1 97.06 391 ASP B N 1
ATOM 6651 C CA . ASP B 1 391 ? 15.305 -19.609 -14.148 1 97.06 391 ASP B CA 1
ATOM 6652 C C . ASP B 1 391 ? 15.891 -19.609 -15.562 1 97.06 391 ASP B C 1
ATOM 6654 O O . ASP B 1 391 ? 15.539 -18.766 -16.391 1 97.06 391 ASP B O 1
ATOM 6658 N N . LEU B 1 392 ? 16.781 -20.531 -15.781 1 97.56 392 LEU B N 1
ATOM 6659 C CA . LEU B 1 392 ? 17.406 -20.672 -17.094 1 97.56 392 LEU B CA 1
ATOM 6660 C C . LEU B 1 392 ? 16.359 -21.078 -18.141 1 97.56 392 LEU B C 1
ATOM 6662 O O . LEU B 1 392 ? 16.359 -20.562 -19.25 1 97.56 392 LEU B O 1
ATOM 6666 N N . LEU B 1 393 ? 15.539 -22.047 -17.812 1 98.62 393 LEU B N 1
ATOM 6667 C CA . LEU B 1 393 ? 14.508 -22.5 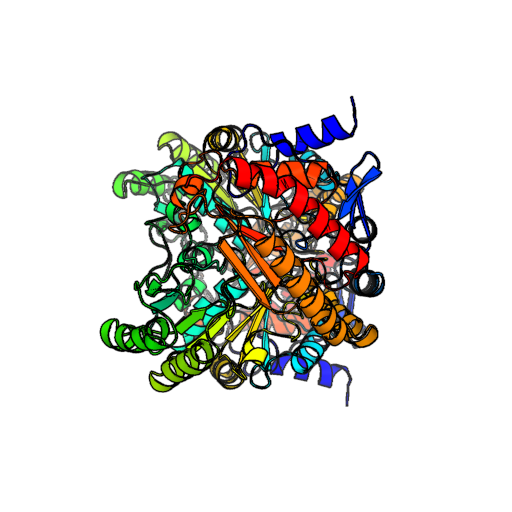-18.734 1 98.62 393 LEU B CA 1
ATOM 6668 C C . LEU B 1 393 ? 13.516 -21.391 -19.047 1 98.62 393 LEU B C 1
ATOM 6670 O O . LEU B 1 393 ? 13.078 -21.25 -20.188 1 98.62 393 LEU B O 1
ATOM 6674 N N . ALA B 1 394 ? 13.109 -20.641 -18.016 1 98.31 394 ALA B N 1
ATOM 6675 C CA . ALA B 1 394 ? 12.219 -19.516 -18.234 1 98.31 394 ALA B CA 1
ATOM 6676 C C . ALA B 1 394 ? 12.844 -18.484 -19.188 1 98.31 394 ALA B C 1
ATOM 6678 O O . ALA B 1 394 ? 12.156 -17.922 -20.031 1 98.31 394 ALA B O 1
ATOM 6679 N N . LYS B 1 395 ? 14.141 -18.203 -19 1 97.38 395 LYS B N 1
ATOM 6680 C CA . LYS B 1 395 ? 14.859 -17.297 -19.891 1 97.38 395 LYS B CA 1
ATOM 6681 C C . LYS B 1 395 ? 14.828 -17.812 -21.344 1 97.38 395 LYS B C 1
ATOM 6683 O O . LYS B 1 395 ? 14.617 -17.031 -22.266 1 97.38 395 LYS B O 1
ATOM 6688 N N . LYS B 1 396 ? 15.039 -19.078 -21.547 1 98.25 396 LYS B N 1
ATOM 6689 C CA . LYS B 1 396 ? 15.008 -19.672 -22.875 1 98.25 396 LYS B CA 1
ATOM 6690 C C . LYS B 1 396 ? 13.609 -19.594 -23.484 1 98.25 396 LYS B C 1
ATOM 6692 O O . LYS B 1 396 ? 13.469 -19.359 -24.688 1 98.25 396 LYS B O 1
ATOM 6697 N N . ALA B 1 397 ? 12.609 -19.844 -22.641 1 98.69 397 ALA B N 1
ATOM 6698 C CA . ALA B 1 397 ? 11.234 -19.688 -23.109 1 98.69 397 ALA B CA 1
ATOM 6699 C C . ALA B 1 397 ? 10.977 -18.266 -23.578 1 98.69 397 ALA B C 1
ATOM 6701 O O . ALA B 1 397 ? 10.352 -18.047 -24.625 1 98.69 397 ALA B O 1
ATOM 6702 N N . LEU B 1 398 ? 11.461 -17.297 -22.797 1 98.06 398 LEU B N 1
ATOM 6703 C CA . LEU B 1 398 ? 11.305 -15.891 -23.156 1 98.06 398 LEU B CA 1
ATOM 6704 C C . LEU B 1 398 ? 12 -15.594 -24.484 1 98.06 398 LEU B C 1
ATOM 6706 O O . LEU B 1 398 ? 11.453 -14.875 -25.328 1 98.06 398 LEU B O 1
ATOM 6710 N N . GLU B 1 399 ? 13.195 -16.125 -24.641 1 96.81 399 GLU B N 1
ATOM 6711 C CA . GLU B 1 399 ? 13.945 -15.945 -25.875 1 96.81 399 GLU B CA 1
ATOM 6712 C C . GLU B 1 399 ? 13.195 -16.531 -27.062 1 96.81 399 GLU B C 1
ATOM 6714 O O . GLU B 1 399 ? 13.406 -16.109 -28.203 1 96.81 399 GLU B O 1
ATOM 6719 N N . SER B 1 400 ? 12.328 -17.453 -26.719 1 97 400 SER B N 1
ATOM 6720 C CA . SER B 1 400 ? 11.523 -18.062 -27.766 1 97 400 SER B CA 1
ATOM 6721 C C . SER B 1 400 ? 10.164 -17.375 -27.906 1 97 400 SER B C 1
ATOM 6723 O O . SER B 1 400 ? 9.281 -17.875 -28.609 1 97 400 SER B O 1
ATOM 6725 N N . GLY B 1 401 ? 9.945 -16.359 -27.141 1 98.19 401 GLY B N 1
ATOM 6726 C CA . GLY B 1 401 ? 8.766 -15.531 -27.328 1 98.19 401 GLY B CA 1
ATOM 6727 C C . GLY B 1 401 ? 7.656 -15.859 -26.344 1 98.19 401 GLY B C 1
ATOM 6728 O O . GLY B 1 401 ? 6.504 -15.477 -26.547 1 98.19 401 GLY B O 1
ATOM 6729 N N . VAL B 1 402 ? 7.965 -16.609 -25.297 1 98.81 402 VAL B N 1
ATOM 6730 C CA . VAL B 1 402 ? 6.949 -16.969 -24.312 1 98.81 402 VAL B CA 1
ATOM 6731 C C . VAL B 1 402 ? 7.441 -16.609 -22.906 1 98.81 402 VAL B C 1
ATOM 6733 O O . VAL B 1 402 ? 8.477 -17.125 -22.469 1 98.81 402 VAL B O 1
ATOM 6736 N N . PHE B 1 403 ? 6.68 -15.719 -22.25 1 98.56 403 PHE B N 1
ATOM 6737 C CA . PHE B 1 403 ? 6.984 -15.336 -20.875 1 98.56 403 PHE B CA 1
ATOM 6738 C C . PHE B 1 403 ? 6.273 -16.25 -19.891 1 98.56 403 PHE B C 1
ATOM 6740 O O . PHE B 1 403 ? 5.051 -16.391 -19.938 1 98.56 403 PHE B O 1
ATOM 6747 N N . VAL B 1 404 ? 7.039 -16.875 -18.969 1 98.38 404 VAL B N 1
ATOM 6748 C CA . VAL B 1 404 ? 6.465 -17.719 -17.938 1 98.38 404 VAL B CA 1
ATOM 6749 C C . VAL B 1 404 ? 7.074 -17.375 -16.578 1 98.38 404 VAL B C 1
ATOM 6751 O O . VAL B 1 404 ? 8.266 -17.062 -16.484 1 98.38 404 VAL B O 1
ATOM 6754 N N . TYR B 1 405 ? 6.191 -17.375 -15.555 1 97.62 405 TYR B N 1
ATOM 6755 C CA . TYR B 1 405 ? 6.602 -17.203 -14.164 1 97.62 405 TYR B CA 1
ATOM 6756 C C . TYR B 1 405 ? 7.004 -18.531 -13.547 1 97.62 405 TYR B C 1
ATOM 6758 O O . TYR B 1 405 ? 6.445 -19.578 -13.883 1 97.62 405 TYR B O 1
ATOM 6766 N N . ASN B 1 406 ? 8.102 -18.5 -12.68 1 98.12 406 ASN B N 1
ATOM 6767 C CA . ASN B 1 406 ? 8.539 -19.781 -12.117 1 98.12 406 ASN B CA 1
ATOM 6768 C C . ASN B 1 406 ? 8.984 -19.625 -10.664 1 98.12 406 ASN B C 1
ATOM 6770 O O . ASN B 1 406 ? 9.367 -18.531 -10.242 1 98.12 406 ASN B O 1
ATOM 6774 N N . GLY B 1 407 ? 8.789 -20.641 -9.891 1 97.56 407 GLY B N 1
ATOM 6775 C CA . GLY B 1 407 ? 9.453 -20.828 -8.609 1 97.56 407 GLY B CA 1
ATOM 6776 C C . GLY B 1 407 ? 10.734 -21.625 -8.711 1 97.56 407 GLY B C 1
ATOM 6777 O O . GLY B 1 407 ? 11.375 -21.656 -9.758 1 97.56 407 GLY B O 1
ATOM 6778 N N . PRO B 1 408 ? 11.102 -22.234 -7.613 1 97.88 408 PRO B N 1
ATOM 6779 C CA . PRO B 1 408 ? 12.375 -22.953 -7.613 1 97.88 408 PRO B CA 1
ATOM 6780 C C . PRO B 1 408 ? 12.336 -24.219 -8.484 1 97.88 408 PRO B C 1
ATOM 6782 O O . PRO B 1 408 ? 13.367 -24.609 -9.039 1 97.88 408 PRO B O 1
ATOM 6785 N N . SER B 1 409 ? 11.117 -24.859 -8.586 1 98.5 409 SER B N 1
ATOM 6786 C CA . SER B 1 409 ? 11.078 -26.109 -9.336 1 98.5 409 SER B CA 1
ATOM 6787 C C . SER B 1 409 ? 9.758 -26.266 -10.078 1 98.5 409 SER B C 1
ATOM 6789 O O . SER B 1 409 ? 9.359 -27.375 -10.43 1 98.5 409 SER B O 1
ATOM 6791 N N . TRP B 1 410 ? 9.039 -25.172 -10.242 1 98.69 410 TRP B N 1
ATOM 6792 C CA . TRP B 1 410 ? 7.77 -25.219 -10.961 1 98.69 410 TRP B CA 1
ATOM 6793 C C . TRP B 1 410 ? 7.578 -23.984 -11.828 1 98.69 410 TRP B C 1
ATOM 6795 O O . TRP B 1 410 ? 8.062 -22.906 -11.5 1 98.69 410 TRP B O 1
ATOM 6805 N N . PHE B 1 411 ? 6.918 -24.188 -12.945 1 98.81 411 PHE B N 1
ATOM 6806 C CA . PHE B 1 411 ? 6.375 -23.078 -13.734 1 98.81 411 PHE B CA 1
ATOM 6807 C C . PHE B 1 411 ? 4.93 -22.797 -13.336 1 98.81 411 PHE B C 1
ATOM 6809 O O . PHE B 1 411 ? 4.188 -23.719 -12.977 1 98.81 411 PHE B O 1
ATOM 6816 N N . ILE B 1 412 ? 4.559 -21.594 -13.32 1 98.88 412 ILE B N 1
ATOM 6817 C CA . ILE B 1 412 ? 3.164 -21.188 -13.188 1 98.88 412 ILE B CA 1
ATOM 6818 C C . ILE B 1 412 ? 2.615 -20.781 -14.555 1 98.88 412 ILE B C 1
ATOM 6820 O O . ILE B 1 412 ? 3.135 -19.859 -15.188 1 98.88 412 ILE B O 1
ATOM 6824 N N . ILE B 1 413 ? 1.632 -21.5 -14.992 1 98.88 413 ILE B N 1
ATOM 6825 C CA . ILE B 1 413 ? 0.978 -21.234 -16.266 1 98.88 413 ILE B CA 1
ATOM 6826 C C . ILE B 1 413 ? -0.396 -20.609 -16.031 1 98.88 413 ILE B C 1
ATOM 6828 O O . ILE B 1 413 ? -1.354 -21.312 -15.695 1 98.88 413 ILE B O 1
ATOM 6832 N N . ALA B 1 414 ? -0.5 -19.359 -16.172 1 98.88 414 ALA B N 1
ATOM 6833 C CA . ALA B 1 414 ? -1.681 -18.547 -15.859 1 98.88 414 ALA B CA 1
ATOM 6834 C C . ALA B 1 414 ? -1.833 -17.391 -16.844 1 98.88 414 ALA B C 1
ATOM 6836 O O . ALA B 1 414 ? -1.759 -16.234 -16.453 1 98.88 414 ALA B O 1
ATOM 6837 N N . PRO B 1 415 ? -2.066 -17.703 -18.125 1 98.88 415 PRO B N 1
ATOM 6838 C CA . PRO B 1 415 ? -2.156 -16.641 -19.125 1 98.88 415 PRO B CA 1
ATOM 6839 C C . PRO B 1 415 ? -3.318 -15.68 -18.859 1 98.88 415 PRO B C 1
ATOM 6841 O O . PRO B 1 415 ? -4.188 -15.977 -18.031 1 98.88 415 PRO B O 1
ATOM 6844 N N . PRO B 1 416 ? -3.277 -14.477 -19.516 1 98.88 416 PRO B N 1
ATOM 6845 C CA . PRO B 1 416 ? -4.488 -13.656 -19.469 1 98.88 416 PRO B CA 1
ATOM 6846 C C . PRO B 1 416 ? -5.75 -14.438 -19.812 1 98.88 416 PRO B C 1
ATOM 6848 O O . PRO B 1 416 ? -5.711 -15.344 -20.656 1 98.88 416 PRO B O 1
ATOM 6851 N N . LEU B 1 417 ? -6.84 -14.047 -19.172 1 98.94 417 LEU B N 1
ATOM 6852 C CA . LEU B 1 417 ? -8.062 -14.836 -19.266 1 98.94 417 LEU B CA 1
ATOM 6853 C C . LEU B 1 417 ? -8.633 -14.789 -20.672 1 98.94 417 LEU B C 1
ATOM 6855 O O . LEU B 1 417 ? -9.484 -15.609 -21.031 1 98.94 417 LEU B O 1
ATOM 6859 N N . VAL B 1 418 ? -8.094 -13.922 -21.516 1 98.75 418 VAL B N 1
ATOM 6860 C CA . VAL B 1 418 ? -8.594 -13.75 -22.875 1 98.75 418 VAL B CA 1
ATOM 6861 C C . VAL B 1 418 ? -7.816 -14.648 -23.828 1 98.75 418 VAL B C 1
ATOM 6863 O O . VAL B 1 418 ? -7.98 -14.562 -25.047 1 98.75 418 VAL B O 1
ATOM 6866 N N . VAL B 1 419 ? -6.98 -15.508 -23.312 1 98.75 419 VAL B N 1
ATOM 6867 C CA . VAL B 1 419 ? -6.133 -16.375 -24.109 1 98.75 419 VAL B CA 1
ATOM 6868 C C . VAL B 1 419 ? -7 -17.234 -25.031 1 98.75 419 VAL B C 1
ATOM 6870 O O . VAL B 1 419 ? -8.125 -17.609 -24.672 1 98.75 419 VAL B O 1
ATOM 6873 N N . GLU B 1 420 ? -6.453 -17.562 -26.141 1 98.62 420 GLU B N 1
ATOM 6874 C CA . GLU B 1 420 ? -7.117 -18.438 -27.094 1 98.62 420 GLU B CA 1
ATOM 6875 C C . GLU B 1 420 ? -6.371 -19.766 -27.25 1 98.62 420 GLU B C 1
ATOM 6877 O O . GLU B 1 420 ? -5.25 -19.906 -26.75 1 98.62 420 GLU B O 1
ATOM 6882 N N . LYS B 1 421 ? -7.055 -20.688 -27.938 1 98.69 421 LYS B N 1
ATOM 6883 C CA . LYS B 1 421 ? -6.488 -22.031 -28.109 1 98.69 421 LYS B CA 1
ATOM 6884 C C . LYS B 1 421 ? -5.109 -21.969 -28.75 1 98.69 421 LYS B C 1
ATOM 6886 O O . LYS B 1 421 ? -4.191 -22.672 -28.344 1 98.69 421 LYS B O 1
ATOM 6891 N N . GLU B 1 422 ? -4.98 -21.109 -29.734 1 98.62 422 GLU B N 1
ATOM 6892 C CA . GLU B 1 422 ? -3.719 -20.984 -30.453 1 98.62 422 GLU B CA 1
ATOM 6893 C C . GLU B 1 422 ? -2.611 -20.469 -29.547 1 98.62 422 GLU B C 1
ATOM 6895 O O . GLU B 1 422 ? -1.45 -20.859 -29.672 1 98.62 422 GLU B O 1
ATOM 6900 N N . ASP B 1 423 ? -2.957 -19.531 -28.656 1 98.69 423 ASP B N 1
ATOM 6901 C CA . ASP B 1 423 ? -2 -19.031 -27.688 1 98.69 423 ASP B CA 1
ATOM 6902 C C . ASP B 1 423 ? -1.513 -20.141 -26.766 1 98.69 423 ASP B C 1
ATOM 6904 O O . ASP B 1 423 ? -0.319 -20.25 -26.469 1 98.69 423 ASP B O 1
ATOM 6908 N N . ILE B 1 424 ? -2.477 -20.953 -26.328 1 98.88 424 ILE B N 1
ATOM 6909 C CA . ILE B 1 424 ? -2.166 -22.062 -25.422 1 98.88 424 ILE B CA 1
ATOM 6910 C C . ILE B 1 424 ? -1.229 -23.031 -26.125 1 98.88 424 ILE B C 1
ATOM 6912 O O . ILE B 1 424 ? -0.234 -23.484 -25.547 1 98.88 424 ILE B O 1
ATOM 6916 N N . ASP B 1 425 ? -1.526 -23.344 -27.375 1 98.81 425 ASP B N 1
ATOM 6917 C CA . ASP B 1 425 ? -0.67 -24.25 -28.125 1 98.81 425 ASP B CA 1
ATOM 6918 C C . ASP B 1 425 ? 0.748 -23.688 -28.25 1 98.81 425 ASP B C 1
ATOM 6920 O O . ASP B 1 425 ? 1.723 -24.422 -28.047 1 98.81 425 ASP B O 1
ATOM 6924 N N . LYS B 1 426 ? 0.85 -22.438 -28.547 1 98.62 426 LYS B N 1
ATOM 6925 C CA . LYS B 1 426 ? 2.148 -21.781 -28.672 1 98.62 426 LYS B CA 1
ATOM 6926 C C . LYS B 1 426 ? 2.928 -21.859 -27.359 1 98.62 426 LYS B C 1
ATOM 6928 O O . LYS B 1 426 ? 4.117 -22.188 -27.359 1 98.62 426 LYS B O 1
ATOM 6933 N N . GLY B 1 427 ? 2.258 -21.531 -26.281 1 98.81 427 GLY B N 1
ATOM 6934 C CA . GLY B 1 427 ? 2.906 -21.578 -24.969 1 98.81 427 GLY B CA 1
ATOM 6935 C C . GLY B 1 427 ? 3.361 -22.969 -24.594 1 98.81 427 GLY B C 1
ATOM 6936 O O . GLY B 1 427 ? 4.488 -23.156 -24.125 1 98.81 427 GLY B O 1
ATOM 6937 N N . VAL B 1 428 ? 2.48 -23.938 -24.797 1 98.81 428 VAL B N 1
ATOM 6938 C CA . VAL B 1 428 ? 2.779 -25.312 -24.438 1 98.81 428 VAL B CA 1
ATOM 6939 C C . VAL B 1 428 ? 3.92 -25.844 -25.297 1 98.81 428 VAL B C 1
ATOM 6941 O O . VAL B 1 428 ? 4.785 -26.578 -24.812 1 98.81 428 VAL B O 1
ATOM 6944 N N . GLU B 1 429 ? 3.967 -25.5 -26.547 1 98.5 429 GLU B N 1
ATOM 6945 C CA . GLU B 1 429 ? 5.043 -25.922 -27.438 1 98.5 429 GLU B CA 1
ATOM 6946 C C . GLU B 1 429 ? 6.387 -25.344 -26.984 1 98.5 429 GLU B C 1
ATOM 6948 O O . GLU B 1 429 ? 7.414 -26.016 -27.078 1 98.5 429 GLU B O 1
ATOM 6953 N N . ALA B 1 430 ? 6.375 -24.109 -26.609 1 98.56 430 ALA B N 1
ATOM 6954 C CA . ALA B 1 430 ? 7.602 -23.5 -26.094 1 98.56 430 ALA B CA 1
ATOM 6955 C C . ALA B 1 430 ? 8.094 -24.234 -24.844 1 98.56 430 ALA B C 1
ATOM 6957 O O . ALA B 1 430 ? 9.297 -24.469 -24.688 1 98.56 430 ALA B O 1
ATOM 6958 N N . LEU B 1 431 ? 7.16 -24.578 -23.953 1 98.62 431 LEU B N 1
ATOM 6959 C CA . LEU B 1 431 ? 7.516 -25.312 -22.734 1 98.62 431 LEU B CA 1
ATOM 6960 C C . LEU B 1 431 ? 8.062 -26.688 -23.078 1 98.62 431 LEU B C 1
ATOM 6962 O O . LEU B 1 431 ? 9.016 -27.156 -22.453 1 98.62 431 LEU B O 1
ATOM 6966 N N . ASP B 1 432 ? 7.402 -27.328 -24.062 1 98.69 432 ASP B N 1
ATOM 6967 C CA . ASP B 1 432 ? 7.848 -28.641 -24.516 1 98.69 432 ASP B CA 1
ATOM 6968 C C . ASP B 1 432 ? 9.32 -28.609 -24.906 1 98.69 432 ASP B C 1
ATOM 6970 O O . ASP B 1 432 ? 10.086 -29.5 -24.531 1 98.69 432 ASP B O 1
ATOM 6974 N N . LYS B 1 433 ? 9.719 -27.594 -25.578 1 98.38 433 LYS B N 1
ATOM 6975 C CA . LYS B 1 433 ? 11.086 -27.453 -26.078 1 98.38 433 LYS B CA 1
ATOM 6976 C C . LYS B 1 433 ? 12.062 -27.219 -24.922 1 98.38 433 LYS B C 1
ATOM 6978 O O . LYS B 1 433 ? 13.109 -27.859 -24.844 1 98.38 433 LYS B O 1
ATOM 6983 N N . VAL B 1 434 ? 11.719 -26.328 -24 1 98.12 434 VAL B N 1
ATOM 6984 C CA . VAL B 1 434 ? 12.703 -25.922 -23 1 98.12 434 VAL B CA 1
ATOM 6985 C C . VAL B 1 434 ? 12.812 -26.984 -21.922 1 98.12 434 VAL B C 1
ATOM 6987 O O . VAL B 1 434 ? 13.867 -27.141 -21.297 1 98.12 434 VAL B O 1
ATOM 6990 N N . ILE B 1 435 ? 11.727 -27.75 -21.656 1 98.44 435 ILE B N 1
ATOM 6991 C CA . ILE B 1 435 ? 11.711 -28.734 -20.578 1 98.44 435 ILE B CA 1
ATOM 6992 C C . ILE B 1 435 ? 12.57 -29.938 -20.969 1 98.44 435 ILE B C 1
ATOM 6994 O O . ILE B 1 435 ? 13.008 -30.703 -20.094 1 98.44 435 ILE B O 1
ATOM 6998 N N . ARG B 1 436 ? 12.93 -30.125 -22.219 1 98.06 436 ARG B N 1
ATOM 6999 C CA . ARG B 1 436 ? 13.828 -31.172 -22.672 1 98.06 436 ARG B CA 1
ATOM 7000 C C . ARG B 1 436 ? 15.172 -31.094 -21.953 1 98.06 436 ARG B C 1
ATOM 7002 O O . ARG B 1 436 ? 15.805 -32.125 -21.688 1 98.06 436 ARG B O 1
ATOM 7009 N N . GLU B 1 437 ? 15.539 -29.875 -21.703 1 97.69 437 GLU B N 1
ATOM 7010 C CA . GLU B 1 437 ? 16.797 -29.688 -20.984 1 97.69 437 GLU B CA 1
ATOM 7011 C C . GLU B 1 437 ? 16.719 -30.266 -19.578 1 97.69 437 GLU B C 1
ATOM 7013 O O . GLU B 1 437 ? 17.719 -30.766 -19.047 1 97.69 437 GLU B O 1
ATOM 7018 N N . ALA B 1 438 ? 15.57 -30.125 -18.938 1 98.19 438 ALA B N 1
ATOM 7019 C CA . ALA B 1 438 ? 15.375 -30.75 -17.641 1 98.19 438 ALA B CA 1
ATOM 7020 C C . ALA B 1 438 ? 15.398 -32.281 -17.75 1 98.19 438 ALA B C 1
ATOM 7022 O O . ALA B 1 438 ? 15.953 -32.969 -16.875 1 98.19 438 ALA B O 1
ATOM 7023 N N . ASP B 1 439 ? 14.852 -32.812 -18.844 1 98.25 439 ASP B N 1
ATOM 7024 C CA . ASP B 1 439 ? 14.891 -34.25 -19.094 1 98.25 439 ASP B CA 1
ATOM 7025 C C . ASP B 1 439 ? 16.328 -34.75 -19.156 1 98.25 439 ASP B C 1
ATOM 7027 O O . ASP B 1 439 ? 16.641 -35.844 -18.625 1 98.25 439 ASP B O 1
ATOM 7031 N N . ASN B 1 440 ? 17.156 -33.906 -19.781 1 97.62 440 ASN B N 1
ATOM 7032 C CA . ASN B 1 440 ? 18.562 -34.312 -19.938 1 97.62 440 ASN B CA 1
ATOM 7033 C C . ASN B 1 440 ? 19.297 -34.344 -18.609 1 97.62 440 ASN B C 1
ATOM 7035 O O . ASN B 1 440 ? 20.312 -35 -18.469 1 97.62 440 ASN B O 1
ATOM 7039 N N . GLN B 1 441 ? 18.766 -33.656 -17.672 1 96.94 441 GLN B N 1
ATOM 7040 C CA . GLN B 1 441 ? 19.422 -33.594 -16.359 1 96.94 441 GLN B CA 1
ATOM 7041 C C . GLN B 1 441 ? 18.766 -34.562 -15.383 1 96.94 441 GLN B C 1
ATOM 7043 O O . GLN B 1 441 ? 19.219 -34.688 -14.242 1 96.94 441 GLN B O 1
ATOM 7048 N N . TYR B 1 442 ? 17.734 -35.188 -15.812 1 96.19 442 TYR B N 1
ATOM 7049 C CA . TYR B 1 442 ? 17.016 -36.156 -14.984 1 96.19 442 TYR B CA 1
ATOM 7050 C C . TYR B 1 442 ? 17.891 -37.375 -14.695 1 96.19 442 TYR B C 1
ATOM 7052 O O . TYR B 1 442 ? 18.562 -37.906 -15.586 1 96.19 442 TYR B O 1
ATOM 7060 N N . ARG B 1 443 ? 18.016 -37.719 -13.438 1 92.06 443 ARG B N 1
ATOM 7061 C CA . ARG B 1 443 ? 18.844 -38.844 -13.047 1 92.06 443 ARG B CA 1
ATOM 7062 C C . ARG B 1 443 ? 17.984 -40.031 -12.641 1 92.06 443 ARG B C 1
ATOM 7064 O O . ARG B 1 443 ? 17.047 -39.906 -11.852 1 92.06 443 ARG B O 1
ATOM 7071 N N . ASN B 1 444 ? 18.281 -41.312 -13.172 1 79.44 444 ASN B N 1
ATOM 7072 C CA . ASN B 1 444 ? 17.547 -42.531 -12.844 1 79.44 444 ASN B CA 1
ATOM 7073 C C . ASN B 1 444 ? 18.031 -43.125 -11.523 1 79.44 444 ASN B C 1
ATOM 7075 O O . ASN B 1 444 ? 19.219 -43.062 -11.195 1 79.44 444 ASN B O 1
#

Foldseek 3Di:
DPPQVVVQVCCLVPHDDPLDDSPPDGDFAWDFWDAQWTAGPVGFIFGAQCLVQLFLQRTGDPPLLVVLLVVLVVVPQFDFPVDDDVLLVVLLVLCCVAADVQFRDKWKDFAQLVLVVLVLLLLVQVLPPQRAEEAELQAARDDDQARLLRGNFLNVVVVPPPGDPRYHYFHDQAQLDGPVPDHPPVCVLVRLVVVLVVCVVVDSARAYEYACFGALRFRRHHDLVRQVSNLVSCVVSVHFYEHEFANQACQLQLGNGPCVVNPDDGQKYKYWRNQQSVPGGMIMITGGPVSVVVCVPPPSPDDDRCISRSSSSSRRSSSSVVCVVVVLSVLQQVVQVLLQVLVVVLVVVAPQFSDWDGGRQKIKTFGAQEPVRHAQFGSVCSSVVHDALVVVLQVQLVVVRYHWRDDRGMIIRRTHSSDDPVSSVSSSVSSSVSCVVSRVNRDD/DPPQVVVQVCCLVPHDDPLDDSPPDGDFAWDFWDAQWTAGPVGFIFGAQCLVQLFLQRTGDDPLLVVLLVVLVVVPFFDFPVDDDVLLVVLLVLCCVAADVQFRDKWKDFAQLVLVVLVLLLLVQVLPPQRAEEAELQAARDDDQARLLRGNFLNVVVVPPPGDPRYDYFHDQAQLDGPVPDHPPVCVLVRLVVVLVVCVVVDSARAYEYACFGALRFRRHHDLVRQVSNLVSCVVSVHFYEHEFANQACQLQLGNGPCVVNPDDGQKYKYWRNQLSNPGGMIMITGGPVSVVVCVPPPSPDDDRCISRSSSSSRRSSSSVVCVVVVLSVLQQVVQVLLQVLVVVLVVVAPQFSDWDGGRQKIKTFGAQEPVRHAQFGSVCSSVVHDALVVVLQVQLVVVRYHWRDDRGMTIRRTHSSDDPVSSVSSSVSSSVSCVVSRVRRDD